Protein 3TP9 (pdb70)

Solvent-accessible surface area: 36093 Å² total

InterPro domains:
  IPR001279 Metallo-beta-lactamase [PF00753] (11-191)
  IPR001279 Metallo-beta-lactamase [SM00849] (12-196)
  IPR001763 Rhodanese-like domain [PF00581] (374-464)
  IPR001763 Rhodanese-like domain [PS50206] (282-350)
  IPR001763 Rhodanese-like domain [PS50206] (383-471)
  IPR001763 Rhodanese-like domain [SM00450] (270-362)
  IPR001763 Rhodanese-like domain [SM00450] (373-468)
  IPR036866 Ribonuclease Z/Hydroxyacylglutathione hydrolase-like [G3DSA:3.60.15.10] (1-259)
  IPR036866 Ribonuclease Z/Hydroxyacylglutathione hydrolase-like [SSF56281] (7-255)
  IPR036873 Rhodanese-like domain superfamily [G3DSA:3.40.250.10] (260-369)
  IPR036873 Rhodanese-like domain superfamily [G3DSA:3.40.250.10] (370-471)
  IPR036873 Rhodanese-like domain superfamily [SSF52821] (236-351)
  IPR036873 Rhodanese-like domain superfamily [SSF52821] (367-470)
  IPR044528 Persulfide dioxygenase-like, MBL-fold metallo-hydrolase domain [cd07724] (2-198)
  IPR051682 Mitochondrial Persulfide Dioxygenase [PTHR43084] (2-310)

Structure (mmCIF, N/CA/C/O backbone):
data_3TP9
#
_entry.id   3TP9
#
_cell.length_a   169.335
_cell.length_b   169.335
_cell.length_c   77.797
_cell.angle_alpha   90.00
_cell.angle_beta   90.00
_cell.angle_gamma   90.00
#
_symmetry.space_group_name_H-M   'P 43 21 2'
#
loop_
_entity.id
_entity.type
_entity.pdbx_description
1 polymer 'BETA-LACTAMASE and RHODANESE DOMAIN PROTEIN'
2 non-polymer 'ZINC ION'
#
loop_
_atom_site.group_PDB
_atom_site.id
_atom_site.type_symbol
_atom_site.label_atom_id
_atom_site.label_alt_id
_atom_site.label_comp_id
_atom_site.label_asym_id
_atom_site.label_entity_id
_atom_site.label_seq_id
_atom_site.pdbx_PDB_ins_code
_atom_site.Cartn_x
_atom_site.Cartn_y
_atom_site.Cartn_z
_atom_site.occupancy
_atom_site.B_iso_or_equiv
_atom_site.auth_seq_id
_atom_site.auth_comp_id
_atom_site.auth_asym_id
_atom_site.auth_atom_id
_atom_site.pdbx_PDB_model_num
ATOM 1 N N . ASN A 1 2 ? 33.488 16.330 35.468 1.00 81.95 -1 ASN A N 1
ATOM 2 C CA . ASN A 1 2 ? 33.094 16.026 36.882 1.00 80.03 -1 ASN A CA 1
ATOM 3 C C . ASN A 1 2 ? 34.235 16.109 37.923 1.00 75.48 -1 ASN A C 1
ATOM 4 O O . ASN A 1 2 ? 34.013 15.854 39.118 1.00 73.73 -1 ASN A O 1
ATOM 9 N N . ALA A 1 3 ? 35.443 16.459 37.478 1.00 73.76 0 ALA A N 1
ATOM 10 C CA . ALA A 1 3 ? 36.562 16.697 38.386 1.00 70.23 0 ALA A CA 1
ATOM 11 C C . ALA A 1 3 ? 36.653 15.634 39.496 1.00 66.87 0 ALA A C 1
ATOM 12 O O . ALA A 1 3 ? 36.961 15.948 40.650 1.00 65.54 0 ALA A O 1
ATOM 22 N N . TYR A 1 5 ? 38.304 11.753 40.400 1.00 54.38 2 TYR A N 1
ATOM 23 C CA . TYR A 1 5 ? 39.388 10.871 40.005 1.00 51.46 2 TYR A CA 1
ATOM 24 C C . TYR A 1 5 ? 39.178 9.494 40.579 1.00 49.12 2 TYR A C 1
ATOM 25 O O . TYR A 1 5 ? 38.885 9.347 41.763 1.00 47.94 2 TYR A O 1
ATOM 34 N N . LEU A 1 6 ? 39.357 8.479 39.741 1.00 48.48 3 LEU A N 1
ATOM 35 C CA . LEU A 1 6 ? 39.263 7.098 40.179 1.00 46.31 3 LEU A CA 1
ATOM 36 C C . LEU A 1 6 ? 40.271 6.276 39.410 1.00 45.49 3 LEU A C 1
ATOM 37 O O . LEU A 1 6 ? 40.288 6.314 38.188 1.00 47.23 3 LEU A O 1
ATOM 42 N N . ARG A 1 7 ? 41.109 5.533 40.119 1.00 43.25 4 ARG A N 1
ATOM 43 C CA . ARG A 1 7 ? 42.070 4.662 39.472 1.00 43.24 4 ARG A CA 1
ATOM 44 C C . ARG A 1 7 ? 42.178 3.312 40.159 1.00 41.24 4 ARG A C 1
ATOM 45 O O . ARG A 1 7 ? 42.239 3.237 41.378 1.00 39.61 4 ARG A O 1
ATOM 53 N N . ARG A 1 8 ? 42.240 2.258 39.348 1.00 41.97 5 ARG A N 1
ATOM 54 C CA . ARG A 1 8 ? 42.334 0.879 39.808 1.00 40.84 5 ARG A CA 1
ATOM 55 C C . ARG A 1 8 ? 43.758 0.375 39.741 1.00 40.26 5 ARG A C 1
ATOM 56 O O . ARG A 1 8 ? 44.355 0.352 38.688 1.00 41.09 5 ARG A O 1
ATOM 64 N N . PHE A 1 9 ? 44.280 -0.052 40.884 1.00 39.12 6 PHE A N 1
ATOM 65 C CA . PHE A 1 9 ? 45.572 -0.721 40.960 1.00 39.10 6 PHE A CA 1
ATOM 66 C C . PHE A 1 9 ? 45.278 -2.197 41.111 1.00 38.90 6 PHE A C 1
ATOM 67 O O . PHE A 1 9 ? 44.285 -2.550 41.740 1.00 38.41 6 PHE A O 1
ATOM 75 N N . TYR A 1 10 ? 46.138 -3.047 40.550 1.00 39.93 7 TYR A N 1
ATOM 76 C CA . TYR A 1 10 ? 45.908 -4.484 40.527 1.00 39.96 7 TYR A CA 1
ATOM 77 C C . TYR A 1 10 ? 47.196 -5.256 40.743 1.00 40.72 7 TYR A C 1
ATOM 78 O O . TYR A 1 10 ? 48.197 -4.947 40.125 1.00 42.59 7 TYR A O 1
ATOM 87 N N . ASP A 1 11 ? 47.161 -6.250 41.627 1.00 40.11 8 ASP A N 1
ATOM 88 C CA . ASP A 1 11 ? 48.276 -7.153 41.864 1.00 41.05 8 ASP A CA 1
ATOM 89 C C . ASP A 1 11 ? 47.960 -8.452 41.136 1.00 42.39 8 ASP A C 1
ATOM 90 O O . ASP A 1 11 ? 47.153 -9.245 41.597 1.00 41.27 8 ASP A O 1
ATOM 95 N N . GLU A 1 12 ? 48.586 -8.669 39.984 1.00 45.32 9 GLU A N 1
ATOM 96 C CA . GLU A 1 12 ? 48.291 -9.854 39.178 1.00 47.35 9 GLU A CA 1
ATOM 97 C C . GLU A 1 12 ? 48.507 -11.113 40.009 1.00 46.27 9 GLU A C 1
ATOM 98 O O . GLU A 1 12 ? 47.786 -12.097 39.848 1.00 46.66 9 GLU A O 1
ATOM 104 N N . GLY A 1 13 ? 49.503 -11.077 40.892 1.00 45.18 10 GLY A N 1
ATOM 105 C CA . GLY A 1 13 ? 49.854 -12.235 41.707 1.00 44.59 10 GLY A CA 1
ATOM 106 C C . GLY A 1 13 ? 48.747 -12.663 42.645 1.00 42.02 10 GLY A C 1
ATOM 107 O O . GLY A 1 13 ? 48.350 -13.820 42.652 1.00 42.29 10 GLY A O 1
ATOM 108 N N . LEU A 1 14 ? 48.249 -11.717 43.432 1.00 39.82 11 LEU A N 1
ATOM 109 C CA . LEU A 1 14 ? 47.163 -11.963 44.403 1.00 37.94 11 LEU A CA 1
ATOM 110 C C . LEU A 1 14 ? 45.756 -11.777 43.808 1.00 37.57 11 LEU A C 1
ATOM 111 O O . LEU A 1 14 ? 44.749 -12.064 44.476 1.00 36.61 11 LEU A O 1
ATOM 116 N N . ALA A 1 15 ? 45.700 -11.283 42.562 1.00 38.23 12 ALA A N 1
ATOM 117 C CA . ALA A 1 15 ? 44.450 -10.946 41.894 1.00 38.05 12 ALA A CA 1
ATOM 118 C C . ALA A 1 15 ? 43.656 -9.923 42.711 1.00 36.32 12 ALA A C 1
ATOM 119 O O . ALA A 1 15 ? 42.447 -10.003 42.798 1.00 36.42 12 ALA A O 1
ATOM 121 N N . HIS A 1 16 ? 44.349 -8.954 43.297 1.00 35.20 13 HIS A N 1
ATOM 122 C CA . HIS A 1 16 ? 43.733 -7.994 44.224 1.00 34.11 13 HIS A CA 1
ATOM 123 C C . HIS A 1 16 ? 43.662 -6.580 43.645 1.00 33.90 13 HIS A C 1
ATOM 124 O O . HIS A 1 16 ? 44.664 -6.017 43.245 1.00 33.61 13 HIS A O 1
ATOM 131 N N . ALA A 1 17 ? 42.448 -6.030 43.624 1.00 34.57 14 ALA A N 1
ATOM 132 C CA . ALA A 1 17 ? 42.155 -4.699 43.104 1.00 35.06 14 ALA A CA 1
ATOM 133 C C . ALA A 1 17 ? 42.032 -3.739 44.259 1.00 34.81 14 ALA A C 1
ATOM 134 O O . ALA A 1 17 ? 41.319 -4.018 45.234 1.00 34.82 14 ALA A O 1
ATOM 136 N N . SER A 1 18 ? 42.737 -2.615 44.149 1.00 35.00 15 SER A N 1
ATOM 137 C CA . SER A 1 18 ? 42.585 -1.500 45.059 1.00 34.74 15 SER A CA 1
ATOM 138 C C . SER A 1 18 ? 42.350 -0.275 44.218 1.00 35.70 15 SER A C 1
ATOM 139 O O . SER A 1 18 ? 42.702 -0.248 43.022 1.00 36.41 15 SER A O 1
ATOM 142 N N . TYR A 1 19 ? 41.784 0.752 44.852 1.00 35.66 16 TYR A N 1
ATOM 143 C CA . TYR A 1 19 ? 41.368 1.945 44.146 1.00 36.30 16 TYR A CA 1
ATOM 144 C C . TYR A 1 19 ? 41.831 3.236 44.814 1.00 36.24 16 TYR A C 1
ATOM 145 O O . TYR A 1 19 ? 41.883 3.336 46.030 1.00 35.31 16 TYR A O 1
ATOM 154 N N . LEU A 1 20 ? 42.163 4.222 43.980 1.00 37.57 17 LEU A N 1
ATOM 155 C CA . LEU A 1 20 ? 42.429 5.595 44.413 1.00 37.67 17 LEU A CA 1
ATOM 156 C C . LEU A 1 20 ? 41.277 6.459 43.944 1.00 38.97 17 LEU A C 1
ATOM 157 O O . LEU A 1 20 ? 41.040 6.560 42.753 1.00 40.27 17 LEU A O 1
ATOM 162 N N . VAL A 1 21 ? 40.564 7.071 44.884 1.00 39.34 18 VAL A N 1
ATOM 163 C CA . VAL A 1 21 ? 39.394 7.908 44.586 1.00 41.11 18 VAL A CA 1
ATOM 164 C C . VAL A 1 21 ? 39.638 9.321 45.092 1.00 41.63 18 VAL A C 1
ATOM 165 O O . VAL A 1 21 ? 40.021 9.491 46.246 1.00 41.02 18 VAL A O 1
ATOM 169 N N . GLY A 1 22 ? 39.396 10.332 44.265 1.00 43.16 19 GLY A N 1
ATOM 170 C CA . GLY A 1 22 ? 39.664 11.699 44.680 1.00 43.80 19 GLY A CA 1
ATOM 171 C C . GLY A 1 22 ? 38.815 12.783 44.060 1.00 46.26 19 GLY A C 1
ATOM 172 O O . GLY A 1 22 ? 38.169 12.570 43.031 1.00 47.79 19 GLY A O 1
ATOM 173 N N . CYS A 1 23 ? 38.817 13.944 44.719 1.00 46.96 20 CYS A N 1
ATOM 174 C CA . CYS A 1 23 ? 38.184 15.155 44.224 1.00 49.40 20 CYS A CA 1
ATOM 175 C C . CYS A 1 23 ? 39.273 16.035 43.630 1.00 49.88 20 CYS A C 1
ATOM 176 O O . CYS A 1 23 ? 40.179 16.452 44.332 1.00 49.02 20 CYS A O 1
ATOM 179 N N . GLN A 1 24 ? 39.202 16.312 42.337 1.00 51.78 21 GLN A N 1
ATOM 180 C CA . GLN A 1 24 ? 40.239 17.110 41.699 1.00 52.67 21 GLN A CA 1
ATOM 181 C C . GLN A 1 24 ? 40.109 18.607 41.965 1.00 54.41 21 GLN A C 1
ATOM 182 O O . GLN A 1 24 ? 41.031 19.358 41.682 1.00 54.54 21 GLN A O 1
ATOM 188 N N . GLU A 1 25 ? 38.970 19.039 42.499 1.00 55.72 22 GLU A N 1
ATOM 189 C CA . GLU A 1 25 ? 38.814 20.422 42.902 1.00 57.55 22 GLU A CA 1
ATOM 190 C C . GLU A 1 25 ? 39.660 20.663 44.146 1.00 55.56 22 GLU A C 1
ATOM 191 O O . GLU A 1 25 ? 40.534 21.524 44.157 1.00 55.83 22 GLU A O 1
ATOM 197 N N . THR A 1 26 ? 39.424 19.873 45.183 1.00 53.68 23 THR A N 1
ATOM 198 C CA . THR A 1 26 ? 40.058 20.120 46.468 1.00 52.55 23 THR A CA 1
ATOM 199 C C . THR A 1 26 ? 41.319 19.303 46.687 1.00 49.90 23 THR A C 1
ATOM 200 O O . THR A 1 26 ? 42.123 19.637 47.532 1.00 49.15 23 THR A O 1
ATOM 204 N N . GLY A 1 27 ? 41.494 18.233 45.931 1.00 48.96 24 GLY A N 1
ATOM 205 C CA . GLY A 1 27 ? 42.677 17.388 46.072 1.00 47.72 24 GLY A CA 1
ATOM 206 C C . GLY A 1 27 ? 42.509 16.205 47.010 1.00 46.77 24 GLY A C 1
ATOM 207 O O . GLY A 1 27 ? 43.280 15.243 46.945 1.00 45.74 24 GLY A O 1
ATOM 208 N N . GLU A 1 28 ? 41.494 16.250 47.871 1.00 47.91 25 GLU A N 1
ATOM 209 C CA . GLU A 1 28 ? 41.315 15.215 48.891 1.00 46.97 25 GLU A CA 1
ATOM 210 C C . GLU A 1 28 ? 41.042 13.876 48.226 1.00 45.48 25 GLU A C 1
ATOM 211 O O . GLU A 1 28 ? 40.183 13.780 47.359 1.00 46.42 25 GLU A O 1
ATOM 217 N N . ALA A 1 29 ? 41.778 12.847 48.624 1.00 43.85 26 ALA A N 1
ATOM 218 C CA . ALA A 1 29 ? 41.590 11.502 48.060 1.00 42.53 26 ALA A CA 1
ATOM 219 C C . ALA A 1 29 ? 41.658 10.446 49.152 1.00 41.62 26 ALA A C 1
ATOM 220 O O . ALA A 1 29 ? 42.088 10.729 50.263 1.00 41.44 26 ALA A O 1
ATOM 222 N N . CYS A 1 30 ? 41.186 9.248 48.829 1.00 41.28 27 CYS A N 1
ATOM 223 C CA . CYS A 1 30 ? 41.309 8.096 49.708 1.00 40.84 27 CYS A CA 1
ATOM 224 C C . CYS A 1 30 ? 41.702 6.877 48.880 1.00 39.48 27 CYS A C 1
ATOM 225 O O . CYS A 1 30 ? 41.653 6.909 47.647 1.00 38.98 27 CYS A O 1
ATOM 228 N N . VAL A 1 31 ? 42.114 5.819 49.568 1.00 38.70 28 VAL A N 1
ATOM 229 C CA . VAL A 1 31 ? 42.442 4.560 48.909 1.00 38.20 28 VAL A CA 1
ATOM 230 C C . VAL A 1 31 ? 41.596 3.451 49.516 1.00 37.97 28 VAL A C 1
ATOM 231 O O . VAL A 1 31 ? 41.429 3.373 50.740 1.00 38.48 28 VAL A O 1
ATOM 235 N N . ILE A 1 32 ? 41.071 2.589 48.662 1.00 37.89 29 ILE A N 1
ATOM 236 C CA . ILE A 1 32 ? 40.215 1.501 49.110 1.00 38.29 29 ILE A CA 1
ATOM 237 C C . ILE A 1 32 ? 40.979 0.174 48.962 1.00 37.28 29 ILE A C 1
ATOM 238 O O . ILE A 1 32 ? 41.505 -0.148 47.883 1.00 36.17 29 ILE A O 1
ATOM 243 N N . ASP A 1 33 ? 41.055 -0.556 50.077 1.00 37.13 30 ASP A N 1
ATOM 244 C CA . ASP A 1 33 ? 41.797 -1.804 50.169 1.00 36.64 30 ASP A CA 1
ATOM 245 C C . ASP A 1 33 ? 43.222 -1.687 49.634 1.00 36.09 30 ASP A C 1
ATOM 246 O O . ASP A 1 33 ? 43.635 -2.416 48.732 1.00 35.60 30 ASP A O 1
ATOM 251 N N . PRO A 1 34 ? 43.993 -0.779 50.226 1.00 36.23 31 PRO A N 1
ATOM 252 C CA . PRO A 1 34 ? 45.367 -0.619 49.763 1.00 36.39 31 PRO A CA 1
ATOM 253 C C . PRO A 1 34 ? 46.238 -1.835 50.041 1.00 36.30 31 PRO A C 1
ATOM 254 O O . PRO A 1 34 ? 46.061 -2.488 51.068 1.00 36.87 31 PRO A O 1
ATOM 258 N N . ALA A 1 35 ? 47.179 -2.116 49.135 1.00 36.60 32 ALA A N 1
ATOM 259 C CA . ALA A 1 35 ? 48.263 -3.083 49.384 1.00 36.87 32 ALA A CA 1
ATOM 260 C C . ALA A 1 35 ? 49.166 -2.553 50.497 1.00 37.71 32 ALA A C 1
ATOM 261 O O . ALA A 1 35 ? 49.074 -1.402 50.876 1.00 38.11 32 ALA A O 1
ATOM 263 N N . ARG A 1 36 ? 50.048 -3.383 51.020 1.00 38.97 33 ARG A N 1
ATOM 264 C CA . ARG A 1 36 ? 50.975 -2.935 52.055 1.00 40.30 33 ARG A CA 1
ATOM 265 C C . ARG A 1 36 ? 51.982 -1.945 51.492 1.00 42.16 33 ARG A C 1
ATOM 266 O O . ARG A 1 36 ? 52.341 -0.967 52.158 1.00 43.51 33 ARG A O 1
ATOM 274 N N . ASP A 1 37 ? 52.471 -2.218 50.284 1.00 43.11 34 ASP A N 1
ATOM 275 C CA . ASP A 1 37 ? 53.331 -1.267 49.605 1.00 44.83 34 ASP A CA 1
ATOM 276 C C . ASP A 1 37 ? 52.476 -0.126 49.086 1.00 43.56 34 ASP A C 1
ATOM 277 O O . ASP A 1 37 ? 51.804 -0.263 48.062 1.00 42.91 34 ASP A O 1
ATOM 282 N N . VAL A 1 38 ? 52.506 0.991 49.802 1.00 43.60 35 VAL A N 1
ATOM 283 C CA . VAL A 1 38 ? 51.666 2.132 49.493 1.00 42.59 35 VAL A CA 1
ATOM 284 C C . VAL A 1 38 ? 52.320 3.105 48.529 1.00 44.06 35 VAL A C 1
ATOM 285 O O . VAL A 1 38 ? 51.705 4.082 48.132 1.00 43.23 35 VAL A O 1
ATOM 289 N N . GLU A 1 39 ? 53.560 2.848 48.135 1.00 46.69 36 GLU A N 1
ATOM 290 C CA . GLU A 1 39 ? 54.282 3.808 47.294 1.00 49.17 36 GLU A CA 1
ATOM 291 C C . GLU A 1 39 ? 53.611 4.173 45.961 1.00 48.10 36 GLU A C 1
ATOM 292 O O . GLU A 1 39 ? 53.609 5.337 45.606 1.00 48.94 36 GLU A O 1
ATOM 298 N N . PRO A 1 40 ? 53.024 3.194 45.242 1.00 46.83 37 PRO A N 1
ATOM 299 C CA . PRO A 1 40 ? 52.282 3.485 43.995 1.00 46.54 37 PRO A CA 1
ATOM 300 C C . PRO A 1 40 ? 51.109 4.474 44.139 1.00 44.66 37 PRO A C 1
ATOM 301 O O . PRO A 1 40 ? 50.845 5.255 43.223 1.00 45.28 37 PRO A O 1
ATOM 305 N N . TYR A 1 41 ? 50.412 4.413 45.267 1.00 42.53 38 TYR A N 1
ATOM 306 C CA . TYR A 1 41 ? 49.314 5.329 45.562 1.00 41.42 38 TYR A CA 1
ATOM 307 C C . TYR A 1 41 ? 49.824 6.765 45.821 1.00 42.21 38 TYR A C 1
ATOM 308 O O . TYR A 1 41 ? 49.225 7.745 45.357 1.00 42.64 38 TYR A O 1
ATOM 317 N N . LEU A 1 42 ? 50.928 6.880 46.561 1.00 42.49 39 LEU A N 1
ATOM 318 C CA . LEU A 1 42 ? 51.451 8.177 46.982 1.00 43.20 39 LEU A CA 1
ATOM 319 C C . LEU A 1 42 ? 52.049 8.874 45.797 1.00 45.31 39 LEU A C 1
ATOM 320 O O . LEU A 1 42 ? 51.933 10.097 45.633 1.00 46.17 39 LEU A O 1
ATOM 325 N N . LEU A 1 43 ? 52.702 8.062 44.975 1.00 46.39 40 LEU A N 1
ATOM 326 C CA . LEU A 1 43 ? 53.329 8.514 43.755 1.00 48.55 40 LEU A CA 1
ATOM 327 C C . LEU A 1 43 ? 52.262 9.030 42.792 1.00 47.69 40 LEU A C 1
ATOM 328 O O . LEU A 1 43 ? 52.403 10.122 42.247 1.00 49.07 40 LEU A O 1
ATOM 333 N N . THR A 1 44 ? 51.195 8.251 42.598 1.00 45.66 41 THR A N 1
ATOM 334 C CA . THR A 1 44 ? 50.125 8.624 41.674 1.00 45.67 41 THR A CA 1
ATOM 335 C C . THR A 1 44 ? 49.402 9.862 42.181 1.00 45.38 41 THR A C 1
ATOM 336 O O . THR A 1 44 ? 49.101 10.783 41.402 1.00 46.45 41 THR A O 1
ATOM 340 N N . ALA A 1 45 ? 49.139 9.890 43.486 1.00 43.98 42 ALA A N 1
ATOM 341 C CA . ALA A 1 45 ? 48.513 11.058 44.123 1.00 44.23 42 ALA A CA 1
ATOM 342 C C . ALA A 1 45 ? 49.306 12.349 43.892 1.00 46.51 42 ALA A C 1
ATOM 343 O O . ALA A 1 45 ? 48.721 13.406 43.630 1.00 47.01 42 ALA A O 1
ATOM 345 N N . LYS A 1 46 ? 50.631 12.249 43.980 1.00 48.08 43 LYS A N 1
ATOM 346 C CA . LYS A 1 46 ? 51.490 13.405 43.838 1.00 50.94 43 LYS A CA 1
ATOM 347 C C . LYS A 1 46 ? 51.419 13.887 42.396 1.00 52.93 43 LYS A C 1
ATOM 348 O O . LYS A 1 46 ? 51.238 15.073 42.151 1.00 54.28 43 LYS A O 1
ATOM 354 N N . ARG A 1 47 ? 51.537 12.970 41.441 1.00 53.68 44 ARG A N 1
ATOM 355 C CA . ARG A 1 47 ? 51.481 13.346 40.025 1.00 56.16 44 ARG A CA 1
ATOM 356 C C . ARG A 1 47 ? 50.138 13.960 39.653 1.00 55.38 44 ARG A C 1
ATOM 357 O O . ARG A 1 47 ? 50.067 14.786 38.754 1.00 57.48 44 ARG A O 1
ATOM 365 N N . GLU A 1 48 ? 49.076 13.547 40.340 1.00 52.81 45 GLU A N 1
ATOM 366 C CA . GLU A 1 48 ? 47.720 13.983 39.997 1.00 52.57 45 GLU A CA 1
ATOM 367 C C . GLU A 1 48 ? 47.223 15.156 40.829 1.00 52.10 45 GLU A C 1
ATOM 368 O O . GLU A 1 48 ? 46.106 15.626 40.637 1.00 52.65 45 GLU A O 1
ATOM 374 N N . GLY A 1 49 ? 48.057 15.639 41.741 1.00 51.67 46 GLY A N 1
ATOM 375 C CA . GLY A 1 49 ? 47.697 16.768 42.598 1.00 51.35 46 GLY A CA 1
ATOM 376 C C . GLY A 1 49 ? 46.686 16.387 43.650 1.00 48.80 46 GLY A C 1
ATOM 377 O O . GLY A 1 49 ? 45.839 17.190 44.025 1.00 49.01 46 GLY A O 1
ATOM 378 N N . LEU A 1 50 ? 46.771 15.149 44.114 1.00 46.51 47 LEU A N 1
ATOM 379 C CA . LEU A 1 50 ? 45.898 14.675 45.181 1.00 44.81 47 LEU A CA 1
ATOM 380 C C . LEU A 1 50 ? 46.685 14.459 46.461 1.00 43.60 47 LEU A C 1
ATOM 381 O O . LEU A 1 50 ? 47.896 14.254 46.444 1.00 44.17 47 LEU A O 1
ATOM 386 N N . ARG A 1 51 ? 45.986 14.522 47.578 1.00 42.53 48 ARG A N 1
ATOM 387 C CA . ARG A 1 51 ? 46.560 14.146 48.847 1.00 41.78 48 ARG A CA 1
ATOM 388 C C . ARG A 1 51 ? 45.635 13.123 49.458 1.00 40.10 48 ARG A C 1
ATOM 389 O O . ARG A 1 51 ? 44.435 13.376 49.598 1.00 40.05 48 ARG A O 1
ATOM 397 N N . ILE A 1 52 ? 46.201 11.978 49.825 1.00 38.83 49 ILE A N 1
ATOM 398 C CA . ILE A 1 52 ? 45.440 10.902 50.438 1.00 37.61 49 ILE A CA 1
ATOM 399 C C . ILE A 1 52 ? 45.212 11.191 51.911 1.00 38.23 49 ILE A C 1
ATOM 400 O O . ILE A 1 52 ? 46.147 11.377 52.672 1.00 38.41 49 ILE A O 1
ATOM 405 N N . VAL A 1 53 ? 43.940 11.206 52.282 1.00 39.03 50 VAL A N 1
ATOM 406 C CA . VAL A 1 53 ? 43.467 11.620 53.600 1.00 40.84 50 VAL A CA 1
ATOM 407 C C . VAL A 1 53 ? 42.894 10.466 54.421 1.00 40.74 50 VAL A C 1
ATOM 408 O O . VAL A 1 53 ? 42.757 10.580 55.638 1.00 42.12 50 VAL A O 1
ATOM 412 N N . ALA A 1 54 ? 42.562 9.361 53.754 1.00 39.79 51 ALA A N 1
ATOM 413 C CA . ALA A 1 54 ? 41.927 8.213 54.398 1.00 39.94 51 ALA A CA 1
ATOM 414 C C . ALA A 1 54 ? 42.268 6.918 53.682 1.00 38.56 51 ALA A C 1
ATOM 415 O O . ALA A 1 54 ? 42.549 6.918 52.495 1.00 38.03 51 ALA A O 1
ATOM 417 N N . ALA A 1 55 ? 42.227 5.819 54.426 1.00 38.97 52 ALA A N 1
ATOM 418 C CA . ALA A 1 55 ? 42.413 4.479 53.888 1.00 37.78 52 ALA A CA 1
ATOM 419 C C . ALA A 1 55 ? 41.223 3.649 54.313 1.00 38.70 52 ALA A C 1
ATOM 420 O O . ALA A 1 55 ? 40.943 3.518 55.508 1.00 39.85 52 ALA A O 1
ATOM 422 N N . LEU A 1 56 ? 40.517 3.100 53.327 1.00 38.68 53 LEU A N 1
ATOM 423 C CA . LEU A 1 56 ? 39.295 2.344 53.583 1.00 39.81 53 LEU A CA 1
ATOM 424 C C . LEU A 1 56 ? 39.536 0.855 53.401 1.00 38.99 53 LEU A C 1
ATOM 425 O O . LEU A 1 56 ? 40.093 0.427 52.393 1.00 37.89 53 LEU A O 1
ATOM 430 N N . GLU A 1 57 ? 39.136 0.082 54.401 1.00 40.11 54 GLU A N 1
ATOM 431 C CA . GLU A 1 57 ? 39.138 -1.358 54.306 1.00 40.20 54 GLU A CA 1
ATOM 432 C C . GLU A 1 57 ? 37.698 -1.815 54.142 1.00 41.29 54 GLU A C 1
ATOM 433 O O . GLU A 1 57 ? 36.840 -1.420 54.928 1.00 43.49 54 GLU A O 1
ATOM 439 N N . THR A 1 58 ? 37.435 -2.653 53.144 1.00 40.47 55 THR A N 1
ATOM 440 C CA . THR A 1 58 ? 36.127 -3.291 53.008 1.00 42.41 55 THR A CA 1
ATOM 441 C C . THR A 1 58 ? 35.987 -4.454 53.983 1.00 43.17 55 THR A C 1
ATOM 442 O O . THR A 1 58 ? 34.903 -4.720 54.458 1.00 45.35 55 THR A O 1
ATOM 446 N N . HIS A 1 59 ? 37.084 -5.135 54.291 1.00 42.11 56 HIS A N 1
ATOM 447 C CA . HIS A 1 59 ? 37.069 -6.220 55.291 1.00 43.48 56 HIS A CA 1
ATOM 448 C C . HIS A 1 59 ? 38.461 -6.556 55.819 1.00 42.17 56 HIS A C 1
ATOM 449 O O . HIS A 1 59 ? 39.460 -6.154 55.215 1.00 40.95 56 HIS A O 1
ATOM 456 N N . ILE A 1 60 ? 38.524 -7.290 56.937 1.00 42.97 57 ILE A N 1
ATOM 457 C CA . ILE A 1 60 ? 39.795 -7.835 57.417 1.00 41.97 57 ILE A CA 1
ATOM 458 C C . ILE A 1 60 ? 40.250 -8.929 56.450 1.00 40.77 57 ILE A C 1
ATOM 459 O O . ILE A 1 60 ? 39.716 -10.026 56.478 1.00 41.67 57 ILE A O 1
ATOM 464 N N . HIS A 1 61 ? 41.239 -8.615 55.610 1.00 39.34 58 HIS A N 1
ATOM 465 C CA . HIS A 1 61 ? 41.657 -9.470 54.490 1.00 38.60 58 HIS A CA 1
ATOM 466 C C . HIS A 1 61 ? 42.417 -10.714 54.917 1.00 38.77 58 HIS A C 1
ATOM 467 O O . HIS A 1 61 ? 43.251 -10.654 55.800 1.00 39.42 58 HIS A O 1
ATOM 474 N N . ALA A 1 62 ? 42.145 -11.819 54.233 1.00 38.86 59 ALA A N 1
ATOM 475 C CA . ALA A 1 62 ? 42.725 -13.126 54.528 1.00 39.50 59 ALA A CA 1
ATOM 476 C C . ALA A 1 62 ? 43.901 -13.502 53.621 1.00 38.89 59 ALA A C 1
ATOM 477 O O . ALA A 1 62 ? 44.611 -14.448 53.913 1.00 39.26 59 ALA A O 1
ATOM 479 N N . ASP A 1 63 ? 44.099 -12.779 52.523 1.00 38.04 60 ASP A N 1
ATOM 480 C CA . ASP A 1 63 ? 45.075 -13.186 51.515 1.00 38.09 60 ASP A CA 1
ATOM 481 C C . ASP A 1 63 ? 46.255 -12.238 51.357 1.00 37.87 60 ASP A C 1
ATOM 482 O O . ASP A 1 63 ? 47.206 -12.557 50.633 1.00 38.49 60 ASP A O 1
ATOM 487 N N . PHE A 1 64 ? 46.208 -11.081 52.014 1.00 37.28 61 PHE A N 1
ATOM 488 C CA . PHE A 1 64 ? 47.365 -10.195 52.024 1.00 37.37 61 PHE A CA 1
ATOM 489 C C . PHE A 1 64 ? 47.337 -9.250 53.199 1.00 37.59 61 PHE A C 1
ATOM 490 O O . PHE A 1 64 ? 46.324 -9.127 53.891 1.00 37.62 61 PHE A O 1
ATOM 498 N N . VAL A 1 65 ? 48.461 -8.572 53.404 1.00 38.32 62 VAL A N 1
ATOM 499 C CA . VAL A 1 65 ? 48.593 -7.583 54.464 1.00 38.78 62 VAL A CA 1
ATOM 500 C C . VAL A 1 65 ? 48.028 -6.243 53.975 1.00 38.01 62 VAL A C 1
ATOM 501 O O . VAL A 1 65 ? 48.438 -5.756 52.922 1.00 37.94 62 VAL A O 1
ATOM 505 N N . SER A 1 66 ? 47.083 -5.666 54.723 1.00 37.90 63 SER A N 1
ATOM 506 C CA . SER A 1 66 ? 46.507 -4.362 54.392 1.00 37.22 63 SER A CA 1
ATOM 507 C C . SER A 1 66 ? 47.499 -3.245 54.608 1.00 37.59 63 SER A C 1
ATOM 508 O O . SER A 1 66 ? 48.196 -3.251 55.613 1.00 40.11 63 SER A O 1
ATOM 511 N N . GLY A 1 67 ? 47.538 -2.267 53.709 1.00 36.15 64 GLY A N 1
ATOM 512 C CA . GLY A 1 67 ? 48.389 -1.109 53.895 1.00 36.61 64 GLY A CA 1
ATOM 513 C C . GLY A 1 67 ? 47.709 0.071 54.549 1.00 36.90 64 GLY A C 1
ATOM 514 O O . GLY A 1 67 ? 48.158 1.193 54.411 1.00 37.62 64 GLY A O 1
ATOM 515 N N . ALA A 1 68 ? 46.623 -0.157 55.266 1.00 36.87 65 ALA A N 1
ATOM 516 C CA . ALA A 1 68 ? 45.976 0.927 55.976 1.00 37.69 65 ALA A CA 1
ATOM 517 C C . ALA A 1 68 ? 46.950 1.591 56.935 1.00 39.21 65 ALA A C 1
ATOM 518 O O . ALA A 1 68 ? 47.182 2.796 56.863 1.00 39.83 65 ALA A O 1
ATOM 520 N N . ARG A 1 69 ? 47.516 0.806 57.841 1.00 39.96 66 ARG A N 1
ATOM 521 C CA . ARG A 1 69 ? 48.426 1.365 58.814 1.00 41.70 66 ARG A CA 1
ATOM 522 C C . ARG A 1 69 ? 49.577 2.018 58.092 1.00 42.26 66 ARG A C 1
ATOM 523 O O . ARG A 1 69 ? 49.980 3.126 58.425 1.00 43.88 66 ARG A O 1
ATOM 531 N N . GLU A 1 70 ? 50.099 1.338 57.085 1.00 43.47 67 GLU A N 1
ATOM 532 C CA . GLU A 1 70 ? 51.217 1.884 56.334 1.00 44.69 67 GLU A CA 1
ATOM 533 C C . GLU A 1 70 ? 50.859 3.281 55.832 1.00 44.53 67 GLU A C 1
ATOM 534 O O . GLU A 1 70 ? 51.640 4.216 55.958 1.00 45.32 67 GLU A O 1
ATOM 548 N N . ALA A 1 72 ? 48.379 5.207 57.039 1.00 44.31 69 ALA A N 1
ATOM 549 C CA . ALA A 1 72 ? 48.217 6.032 58.245 1.00 45.45 69 ALA A CA 1
ATOM 550 C C . ALA A 1 72 ? 49.547 6.633 58.674 1.00 47.21 69 ALA A C 1
ATOM 551 O O . ALA A 1 72 ? 49.630 7.825 58.969 1.00 48.68 69 ALA A O 1
ATOM 553 N N . ASP A 1 73 ? 50.595 5.825 58.685 1.00 47.59 70 ASP A N 1
ATOM 554 C CA . ASP A 1 73 ? 51.903 6.329 59.067 1.00 49.37 70 ASP A CA 1
ATOM 555 C C . ASP A 1 73 ? 52.528 7.264 58.028 1.00 49.82 70 ASP A C 1
ATOM 556 O O . ASP A 1 73 ? 53.076 8.313 58.366 1.00 51.65 70 ASP A O 1
ATOM 561 N N . ARG A 1 74 ? 52.451 6.880 56.764 1.00 48.74 71 ARG A N 1
ATOM 562 C CA . ARG A 1 74 ? 53.245 7.527 55.720 1.00 49.49 71 ARG A CA 1
ATOM 563 C C . ARG A 1 74 ? 52.586 8.752 55.076 1.00 48.77 71 ARG A C 1
ATOM 564 O O . ARG A 1 74 ? 53.277 9.595 54.518 1.00 49.56 71 ARG A O 1
ATOM 572 N N . ALA A 1 75 ? 51.260 8.831 55.127 1.00 47.29 72 ALA A N 1
ATOM 573 C CA . ALA A 1 75 ? 50.525 9.998 54.618 1.00 47.37 72 ALA A CA 1
ATOM 574 C C . ALA A 1 75 ? 49.699 10.712 55.691 1.00 47.85 72 ALA A C 1
ATOM 575 O O . ALA A 1 75 ? 49.051 11.719 55.393 1.00 48.78 72 ALA A O 1
ATOM 577 N N . GLY A 1 76 ? 49.741 10.226 56.931 1.00 47.61 73 GLY A N 1
ATOM 578 C CA . GLY A 1 76 ? 48.925 10.784 57.984 1.00 47.94 73 GLY A CA 1
ATOM 579 C C . GLY A 1 76 ? 47.442 10.564 57.737 1.00 46.87 73 GLY A C 1
ATOM 580 O O . GLY A 1 76 ? 46.634 11.376 58.155 1.00 47.81 73 GLY A O 1
ATOM 581 N N . ALA A 1 77 ? 47.074 9.464 57.079 1.00 45.26 74 ALA A N 1
ATOM 582 C CA . ALA A 1 77 ? 45.675 9.224 56.699 1.00 44.33 74 ALA A CA 1
ATOM 583 C C . ALA A 1 77 ? 44.877 8.615 57.839 1.00 44.24 74 ALA A C 1
ATOM 584 O O . ALA A 1 77 ? 45.451 8.029 58.760 1.00 44.95 74 ALA A O 1
ATOM 586 N N . ALA A 1 78 ? 43.553 8.760 57.769 1.00 44.03 75 ALA A N 1
ATOM 587 C CA . ALA A 1 78 ? 42.644 8.170 58.757 1.00 43.86 75 ALA A CA 1
ATOM 588 C C . ALA A 1 78 ? 42.349 6.733 58.364 1.00 42.57 75 ALA A C 1
ATOM 589 O O . ALA A 1 78 ? 42.091 6.456 57.188 1.00 41.45 75 ALA A O 1
ATOM 591 N N . ILE A 1 79 ? 42.401 5.821 59.339 1.00 42.78 76 ILE A N 1
ATOM 592 C CA . ILE A 1 79 ? 42.116 4.419 59.086 1.00 41.68 76 ILE A CA 1
ATOM 593 C C . ILE A 1 79 ? 40.625 4.233 59.228 1.00 42.04 76 ILE A C 1
ATOM 594 O O . ILE A 1 79 ? 40.061 4.452 60.300 1.00 43.00 76 ILE A O 1
ATOM 599 N N . CYS A 1 80 ? 39.984 3.834 58.132 1.00 41.38 77 CYS A N 1
ATOM 600 C CA . CYS A 1 80 ? 38.534 3.792 58.077 1.00 41.57 77 CYS A CA 1
ATOM 601 C C . CYS A 1 80 ? 38.055 2.372 57.834 1.00 40.57 77 CYS A C 1
ATOM 602 O O . CYS A 1 80 ? 38.208 1.840 56.734 1.00 39.34 77 CYS A O 1
ATOM 605 N N . VAL A 1 81 ? 37.484 1.779 58.887 1.00 41.13 78 VAL A N 1
ATOM 606 C CA . VAL A 1 81 ? 37.210 0.339 58.954 1.00 40.72 78 VAL A CA 1
ATOM 607 C C . VAL A 1 81 ? 35.889 0.006 59.624 1.00 41.54 78 VAL A C 1
ATOM 608 O O . VAL A 1 81 ? 35.436 0.718 60.525 1.00 42.83 78 VAL A O 1
ATOM 612 N N . SER A 1 82 ? 35.298 -1.104 59.195 1.00 41.04 79 SER A N 1
ATOM 613 C CA . SER A 1 82 ? 34.022 -1.564 59.735 1.00 42.10 79 SER A CA 1
ATOM 614 C C . SER A 1 82 ? 34.079 -1.760 61.249 1.00 43.49 79 SER A C 1
ATOM 615 O O . SER A 1 82 ? 35.062 -2.272 61.764 1.00 43.37 79 SER A O 1
ATOM 618 N N . ASP A 1 83 ? 33.025 -1.327 61.941 1.00 44.81 80 ASP A N 1
ATOM 619 C CA . ASP A 1 83 ? 32.829 -1.636 63.345 1.00 46.81 80 ASP A CA 1
ATOM 620 C C . ASP A 1 83 ? 31.562 -2.454 63.519 1.00 47.74 80 ASP A C 1
ATOM 621 O O . ASP A 1 83 ? 30.948 -2.442 64.567 1.00 49.46 80 ASP A O 1
ATOM 626 N N . GLU A 1 84 ? 31.181 -3.177 62.476 1.00 46.99 81 GLU A N 1
ATOM 627 C CA . GLU A 1 84 ? 29.941 -3.937 62.474 1.00 47.95 81 GLU A CA 1
ATOM 628 C C . GLU A 1 84 ? 30.148 -5.412 62.848 1.00 48.53 81 GLU A C 1
ATOM 629 O O . GLU A 1 84 ? 29.177 -6.129 63.096 1.00 49.69 81 GLU A O 1
ATOM 635 N N . GLY A 1 85 ? 31.400 -5.867 62.900 1.00 48.02 82 GLY A N 1
ATOM 636 C CA . GLY A 1 85 ? 31.686 -7.240 63.308 1.00 48.75 82 GLY A CA 1
ATOM 637 C C . GLY A 1 85 ? 31.394 -7.496 64.782 1.00 51.23 82 GLY A C 1
ATOM 638 O O . GLY A 1 85 ? 31.117 -6.572 65.536 1.00 51.85 82 GLY A O 1
ATOM 639 N N . PRO A 1 86 ? 31.431 -8.763 65.199 1.00 52.68 83 PRO A N 1
ATOM 640 C CA . PRO A 1 86 ? 31.348 -9.089 66.608 1.00 55.77 83 PRO A CA 1
ATOM 641 C C . PRO A 1 86 ? 32.617 -8.675 67.326 1.00 56.45 83 PRO A C 1
ATOM 642 O O . PRO A 1 86 ? 33.572 -8.292 66.668 1.00 55.16 83 PRO A O 1
ATOM 646 N N . PRO A 1 87 ? 32.638 -8.763 68.662 1.00 59.39 84 PRO A N 1
ATOM 647 C CA . PRO A 1 87 ? 33.797 -8.330 69.448 1.00 60.59 84 PRO A CA 1
ATOM 648 C C . PRO A 1 87 ? 35.141 -8.912 69.003 1.00 60.15 84 PRO A C 1
ATOM 649 O O . PRO A 1 87 ? 36.168 -8.261 69.192 1.00 59.74 84 PRO A O 1
ATOM 653 N N . GLU A 1 88 ? 35.133 -10.116 68.432 1.00 60.68 85 GLU A N 1
ATOM 654 C CA . GLU A 1 88 ? 36.378 -10.792 68.020 1.00 61.00 85 GLU A CA 1
ATOM 655 C C . GLU A 1 88 ? 36.877 -10.417 66.606 1.00 58.25 85 GLU A C 1
ATOM 656 O O . GLU A 1 88 ? 37.901 -10.924 66.145 1.00 57.64 85 GLU A O 1
ATOM 662 N N . TRP A 1 89 ? 36.153 -9.543 65.917 1.00 56.94 86 TRP A N 1
ATOM 663 C CA . TRP A 1 89 ? 36.592 -9.048 64.619 1.00 54.95 86 TRP A CA 1
ATOM 664 C C . TRP A 1 89 ? 36.478 -7.529 64.604 1.00 54.50 86 TRP A C 1
ATOM 665 O O . TRP A 1 89 ? 35.789 -6.932 63.766 1.00 53.97 86 TRP A O 1
ATOM 676 N N . LYS A 1 90 ? 37.189 -6.932 65.556 1.00 55.41 87 LYS A N 1
ATOM 677 C CA . LYS A 1 90 ? 37.221 -5.501 65.774 1.00 54.97 87 LYS A CA 1
ATOM 678 C C . LYS A 1 90 ? 38.653 -5.059 65.629 1.00 54.18 87 LYS A C 1
ATOM 679 O O . LYS A 1 90 ? 39.540 -5.603 66.290 1.00 55.68 87 LYS A O 1
ATOM 685 N N . SER A 1 91 ? 38.878 -4.045 64.808 1.00 52.43 88 SER A N 1
ATOM 686 C CA . SER A 1 91 ? 40.217 -3.533 64.578 1.00 51.54 88 SER A CA 1
ATOM 687 C C . SER A 1 91 ? 40.553 -2.437 65.598 1.00 52.66 88 SER A C 1
ATOM 688 O O . SER A 1 91 ? 40.690 -1.271 65.250 1.00 52.63 88 SER A O 1
ATOM 691 N N . GLU A 1 92 ? 40.720 -2.818 66.857 1.00 54.11 89 GLU A N 1
ATOM 692 C CA . GLU A 1 92 ? 40.936 -1.835 67.930 1.00 55.58 89 GLU A CA 1
ATOM 693 C C . GLU A 1 92 ? 42.310 -1.117 67.890 1.00 54.89 89 GLU A C 1
ATOM 694 O O . GLU A 1 92 ? 42.545 -0.229 68.706 1.00 56.41 89 GLU A O 1
ATOM 700 N N . TYR A 1 93 ? 43.213 -1.476 66.967 1.00 52.73 90 TYR A N 1
ATOM 701 C CA . TYR A 1 93 ? 44.540 -0.806 66.892 1.00 51.85 90 TYR A CA 1
ATOM 702 C C . TYR A 1 93 ? 44.436 0.578 66.265 1.00 50.69 90 TYR A C 1
ATOM 703 O O . TYR A 1 93 ? 45.257 1.456 66.540 1.00 51.13 90 TYR A O 1
ATOM 712 N N . VAL A 1 94 ? 43.430 0.751 65.407 1.00 48.96 91 VAL A N 1
ATOM 713 C CA . VAL A 1 94 ? 43.240 1.990 64.648 1.00 47.64 91 VAL A CA 1
ATOM 714 C C . VAL A 1 94 ? 43.017 3.181 65.590 1.00 48.93 91 VAL A C 1
ATOM 715 O O . VAL A 1 94 ? 43.280 4.322 65.235 1.00 48.94 91 VAL A O 1
ATOM 719 N N . LYS A 1 95 ? 42.559 2.905 66.805 1.00 50.23 92 LYS A N 1
ATOM 720 C CA . LYS A 1 95 ? 42.298 3.958 67.801 1.00 51.78 92 LYS A CA 1
ATOM 721 C C . LYS A 1 95 ? 43.525 4.818 68.116 1.00 51.88 92 LYS A C 1
ATOM 722 O O . LYS A 1 95 ? 43.388 5.981 68.497 1.00 52.66 92 LYS A O 1
ATOM 728 N N . ALA A 1 96 ? 44.714 4.263 67.900 1.00 50.92 93 ALA A N 1
ATOM 729 C CA . ALA A 1 96 ? 45.973 5.011 68.056 1.00 51.52 93 ALA A CA 1
ATOM 730 C C . ALA A 1 96 ? 46.279 5.977 66.898 1.00 50.09 93 ALA A C 1
ATOM 731 O O . ALA A 1 96 ? 47.297 6.667 66.911 1.00 50.34 93 ALA A O 1
ATOM 733 N N . TYR A 1 97 ? 45.415 5.985 65.885 1.00 48.19 94 TYR A N 1
ATOM 734 C CA . TYR A 1 97 ? 45.538 6.874 64.739 1.00 46.86 94 TYR A CA 1
ATOM 735 C C . TYR A 1 97 ? 44.278 7.699 64.568 1.00 46.79 94 TYR A C 1
ATOM 736 O O . TYR A 1 97 ? 43.232 7.370 65.131 1.00 46.74 94 TYR A O 1
ATOM 745 N N . PRO A 1 98 ? 44.355 8.760 63.755 1.00 47.05 95 PRO A N 1
ATOM 746 C CA . PRO A 1 98 ? 43.081 9.280 63.251 1.00 46.90 95 PRO A CA 1
ATOM 747 C C . PRO A 1 98 ? 42.385 8.139 62.514 1.00 44.94 95 PRO A C 1
ATOM 748 O O . PRO A 1 98 ? 43.046 7.394 61.799 1.00 43.68 95 PRO A O 1
ATOM 752 N N . HIS A 1 99 ? 41.084 7.988 62.727 1.00 44.99 96 HIS A N 1
ATOM 753 C CA . HIS A 1 99 ? 40.376 6.794 62.327 1.00 44.14 96 HIS A CA 1
ATOM 754 C C . HIS A 1 99 ? 38.869 6.971 62.381 1.00 45.42 96 HIS A C 1
ATOM 755 O O . HIS A 1 99 ? 38.377 7.801 63.140 1.00 47.01 96 HIS A O 1
ATOM 762 N N . ARG A 1 100 ? 38.147 6.167 61.596 1.00 45.20 97 ARG A N 1
ATOM 763 C CA . ARG A 1 100 ? 36.687 6.095 61.685 1.00 46.71 97 ARG A CA 1
ATOM 764 C C . ARG A 1 100 ? 36.200 4.640 61.830 1.00 46.21 97 ARG A C 1
ATOM 765 O O . ARG A 1 100 ? 36.564 3.758 61.039 1.00 44.93 97 ARG A O 1
ATOM 773 N N . LEU A 1 101 ? 35.410 4.397 62.876 1.00 47.80 98 LEU A N 1
ATOM 774 C CA . LEU A 1 101 ? 34.817 3.088 63.126 1.00 47.53 98 LEU A CA 1
ATOM 775 C C . LEU A 1 101 ? 33.424 3.101 62.511 1.00 47.35 98 LEU A C 1
ATOM 776 O O . LEU A 1 101 ? 32.471 3.621 63.087 1.00 48.47 98 LEU A O 1
ATOM 781 N N . LEU A 1 102 ? 33.332 2.530 61.319 1.00 45.61 99 LEU A N 1
ATOM 782 C CA . LEU A 1 102 ? 32.200 2.759 60.452 1.00 45.33 99 LEU A CA 1
ATOM 783 C C . LEU A 1 102 ? 31.020 1.895 60.836 1.00 46.00 99 LEU A C 1
ATOM 784 O O . LEU A 1 102 ? 31.211 0.759 61.233 1.00 46.36 99 LEU A O 1
ATOM 789 N N . LYS A 1 103 ? 29.814 2.451 60.716 1.00 46.95 100 LYS A N 1
ATOM 790 C CA . LYS A 1 103 ? 28.554 1.707 60.804 1.00 47.76 100 LYS A CA 1
ATOM 791 C C . LYS A 1 103 ? 27.762 1.859 59.492 1.00 47.07 100 LYS A C 1
ATOM 792 O O . LYS A 1 103 ? 28.016 2.765 58.694 1.00 46.14 100 LYS A O 1
ATOM 798 N N . ASP A 1 104 ? 26.801 0.967 59.274 1.00 47.42 101 ASP A N 1
ATOM 799 C CA . ASP A 1 104 ? 25.926 1.036 58.103 1.00 47.30 101 ASP A CA 1
ATOM 800 C C . ASP A 1 104 ? 25.251 2.404 58.011 1.00 48.86 101 ASP A C 1
ATOM 801 O O . ASP A 1 104 ? 24.761 2.941 59.018 1.00 51.06 101 ASP A O 1
ATOM 806 N N . GLY A 1 105 ? 25.241 2.968 56.808 1.00 48.29 102 GLY A N 1
ATOM 807 C CA . GLY A 1 105 ? 24.636 4.281 56.564 1.00 49.90 102 GLY A CA 1
ATOM 808 C C . GLY A 1 105 ? 25.529 5.482 56.879 1.00 50.48 102 GLY A C 1
ATOM 809 O O . GLY A 1 105 ? 25.124 6.634 56.692 1.00 51.93 102 GLY A O 1
ATOM 810 N N . ASP A 1 106 ? 26.739 5.236 57.367 1.00 49.68 103 ASP A N 1
ATOM 811 C CA . ASP A 1 106 ? 27.664 6.325 57.629 1.00 50.24 103 ASP A CA 1
ATOM 812 C C . ASP A 1 106 ? 28.207 6.821 56.307 1.00 49.52 103 ASP A C 1
ATOM 813 O O . ASP A 1 106 ? 28.183 6.096 55.302 1.00 48.28 103 ASP A O 1
ATOM 818 N N . GLU A 1 107 ? 28.701 8.054 56.313 1.00 50.47 104 GLU A N 1
ATOM 819 C CA . GLU A 1 107 ? 29.167 8.686 55.100 1.00 49.95 104 GLU A CA 1
ATOM 820 C C . GLU A 1 107 ? 30.551 9.273 55.317 1.00 49.60 104 GLU A C 1
ATOM 821 O O . GLU A 1 107 ? 30.869 9.731 56.401 1.00 50.48 104 GLU A O 1
ATOM 827 N N . LEU A 1 108 ? 31.371 9.236 54.275 1.00 48.46 105 LEU A N 1
ATOM 828 C CA . LEU A 1 108 ? 32.691 9.830 54.297 1.00 48.33 105 LEU A CA 1
ATOM 829 C C . LEU A 1 108 ? 32.743 10.808 53.143 1.00 49.10 105 LEU A C 1
ATOM 830 O O . LEU A 1 108 ? 32.401 10.450 52.016 1.00 48.61 105 LEU A O 1
ATOM 835 N N . HIS A 1 109 ? 33.154 12.040 53.426 1.00 50.53 106 HIS A N 1
ATOM 836 C CA . HIS A 1 109 ? 33.150 13.095 52.435 1.00 51.74 106 HIS A CA 1
ATOM 837 C C . HIS A 1 109 ? 34.569 13.543 52.195 1.00 51.66 106 HIS A C 1
ATOM 838 O O . HIS A 1 109 ? 35.235 14.009 53.113 1.00 52.21 106 HIS A O 1
ATOM 845 N N . PHE A 1 110 ? 35.020 13.428 50.950 1.00 51.18 107 PHE A N 1
ATOM 846 C CA . PHE A 1 110 ? 36.320 13.934 50.550 1.00 51.18 107 PHE A CA 1
ATOM 847 C C . PHE A 1 110 ? 36.099 14.876 49.391 1.00 52.47 107 PHE A C 1
ATOM 848 O O . PHE A 1 110 ? 36.018 14.456 48.239 1.00 51.90 107 PHE A O 1
ATOM 856 N N . GLY A 1 111 ? 35.991 16.162 49.708 1.00 54.46 108 GLY A N 1
ATOM 857 C CA . GLY A 1 111 ? 35.601 17.152 48.723 1.00 56.15 108 GLY A CA 1
ATOM 858 C C . GLY A 1 111 ? 34.248 16.761 48.170 1.00 55.91 108 GLY A C 1
ATOM 859 O O . GLY A 1 111 ? 33.356 16.343 48.921 1.00 55.50 108 GLY A O 1
ATOM 860 N N . ASN A 1 112 ? 34.111 16.846 46.852 1.00 56.12 109 ASN A N 1
ATOM 861 C CA . ASN A 1 112 ? 32.885 16.432 46.194 1.00 56.04 109 ASN A CA 1
ATOM 862 C C . ASN A 1 112 ? 32.685 14.923 46.196 1.00 53.59 109 ASN A C 1
ATOM 863 O O . ASN A 1 112 ? 31.632 14.451 45.790 1.00 53.79 109 ASN A O 1
ATOM 868 N N . VAL A 1 113 ? 33.675 14.161 46.652 1.00 51.79 110 VAL A N 1
ATOM 869 C CA . VAL A 1 113 ? 33.501 12.725 46.780 1.00 49.79 110 VAL A CA 1
ATOM 870 C C . VAL A 1 113 ? 32.680 12.401 48.016 1.00 49.69 110 VAL A C 1
ATOM 871 O O . VAL A 1 113 ? 33.067 12.730 49.137 1.00 49.79 110 VAL A O 1
ATOM 875 N N . ARG A 1 114 ? 31.540 11.759 47.780 1.00 49.66 111 ARG A N 1
ATOM 876 C CA . ARG A 1 114 ? 30.632 11.310 48.823 1.00 50.04 111 ARG A CA 1
ATOM 877 C C . ARG A 1 114 ? 30.528 9.783 48.773 1.00 47.77 111 ARG A C 1
ATOM 878 O O . ARG A 1 114 ? 30.134 9.208 47.756 1.00 47.16 111 ARG A O 1
ATOM 886 N N . ILE A 1 115 ? 30.886 9.138 49.875 1.00 46.51 112 ILE A N 1
ATOM 887 C CA . ILE A 1 115 ? 30.843 7.698 49.964 1.00 44.82 112 ILE A CA 1
ATOM 888 C C . ILE A 1 115 ? 29.944 7.319 51.107 1.00 45.34 112 ILE A C 1
ATOM 889 O O . ILE A 1 115 ? 30.025 7.914 52.175 1.00 46.18 112 ILE A O 1
ATOM 894 N N . VAL A 1 116 ? 29.086 6.329 50.879 1.00 45.08 113 VAL A N 1
ATOM 895 C CA . VAL A 1 116 ? 28.140 5.878 51.893 1.00 45.59 113 VAL A CA 1
ATOM 896 C C . VAL A 1 116 ? 28.440 4.435 52.252 1.00 44.65 113 VAL A C 1
ATOM 897 O O . VAL A 1 116 ? 28.568 3.592 51.374 1.00 43.45 113 VAL A O 1
ATOM 901 N N . VAL A 1 117 ? 28.517 4.154 53.548 1.00 45.62 114 VAL A N 1
ATOM 902 C CA . VAL A 1 117 ? 28.823 2.809 54.034 1.00 45.33 114 VAL A CA 1
ATOM 903 C C . VAL A 1 117 ? 27.621 1.843 54.008 1.00 46.15 114 VAL A C 1
ATOM 904 O O . VAL A 1 117 ? 26.576 2.113 54.609 1.00 47.32 114 VAL A O 1
ATOM 916 N N . HIS A 1 119 ? 26.731 -2.043 55.106 1.00 45.90 116 HIS A N 1
ATOM 917 C CA . HIS A 1 119 ? 27.094 -3.296 55.754 1.00 45.14 116 HIS A CA 1
ATOM 918 C C . HIS A 1 119 ? 26.589 -4.429 54.891 1.00 44.17 116 HIS A C 1
ATOM 919 O O . HIS A 1 119 ? 25.407 -4.487 54.571 1.00 44.97 116 HIS A O 1
ATOM 926 N N . THR A 1 120 ? 27.503 -5.312 54.503 1.00 42.48 117 THR A N 1
ATOM 927 C CA . THR A 1 120 ? 27.207 -6.355 53.545 1.00 41.65 117 THR A CA 1
ATOM 928 C C . THR A 1 120 ? 27.924 -7.629 53.957 1.00 41.73 117 THR A C 1
ATOM 929 O O . THR A 1 120 ? 28.832 -8.076 53.276 1.00 40.87 117 THR A O 1
ATOM 933 N N . PRO A 1 121 ? 27.503 -8.230 55.083 1.00 43.09 118 PRO A N 1
ATOM 934 C CA . PRO A 1 121 ? 28.140 -9.438 55.561 1.00 43.45 118 PRO A CA 1
ATOM 935 C C . PRO A 1 121 ? 27.884 -10.620 54.637 1.00 43.53 118 PRO A C 1
ATOM 936 O O . PRO A 1 121 ? 26.908 -10.609 53.885 1.00 43.20 118 PRO A O 1
ATOM 940 N N . GLY A 1 122 ? 28.758 -11.625 54.727 1.00 43.77 119 GLY A N 1
ATOM 941 C CA . GLY A 1 122 ? 28.789 -12.766 53.799 1.00 44.08 119 GLY A CA 1
ATOM 942 C C . GLY A 1 122 ? 30.189 -13.388 53.710 1.00 43.93 119 GLY A C 1
ATOM 943 O O . GLY A 1 122 ? 30.417 -14.524 54.144 1.00 45.18 119 GLY A O 1
ATOM 944 N N . HIS A 1 123 ? 31.131 -12.633 53.158 1.00 42.39 120 HIS A N 1
ATOM 945 C CA . HIS A 1 123 ? 32.521 -13.051 53.086 1.00 42.19 120 HIS A CA 1
ATOM 946 C C . HIS A 1 123 ? 33.090 -13.020 54.495 1.00 42.54 120 HIS A C 1
ATOM 947 O O . HIS A 1 123 ? 33.814 -13.919 54.896 1.00 43.82 120 HIS A O 1
ATOM 954 N N . THR A 1 124 ? 32.741 -11.990 55.256 1.00 42.07 121 THR A N 1
ATOM 955 C CA . THR A 1 124 ? 33.107 -11.898 56.667 1.00 42.57 121 THR A CA 1
ATOM 956 C C . THR A 1 124 ? 31.931 -11.241 57.385 1.00 42.60 121 THR A C 1
ATOM 957 O O . THR A 1 124 ? 31.059 -10.673 56.731 1.00 42.09 121 THR A O 1
ATOM 961 N N . PRO A 1 125 ? 31.898 -11.300 58.730 1.00 43.38 122 PRO A N 1
ATOM 962 C CA . PRO A 1 125 ? 30.772 -10.678 59.426 1.00 43.78 122 PRO A CA 1
ATOM 963 C C . PRO A 1 125 ? 30.775 -9.154 59.365 1.00 42.45 122 PRO A C 1
ATOM 964 O O . PRO A 1 125 ? 29.719 -8.544 59.351 1.00 42.76 122 PRO A O 1
ATOM 968 N N . GLU A 1 126 ? 31.953 -8.548 59.341 1.00 41.35 123 GLU A N 1
ATOM 969 C CA . GLU A 1 126 ? 32.068 -7.106 59.397 1.00 40.67 123 GLU A CA 1
ATOM 970 C C . GLU A 1 126 ? 32.076 -6.462 58.023 1.00 38.75 123 GLU A C 1
ATOM 971 O O . GLU A 1 126 ? 32.008 -5.245 57.914 1.00 38.84 123 GLU A O 1
ATOM 977 N N . HIS A 1 127 ? 32.142 -7.260 56.970 1.00 37.47 124 HIS A N 1
ATOM 978 C CA . HIS A 1 127 ? 32.345 -6.719 55.621 1.00 36.11 124 HIS A CA 1
ATOM 979 C C . HIS A 1 127 ? 31.436 -5.541 55.284 1.00 35.76 124 HIS A C 1
ATOM 980 O O . HIS A 1 127 ? 30.241 -5.575 55.555 1.00 36.44 124 HIS A O 1
ATOM 987 N N . VAL A 1 128 ? 32.020 -4.506 54.693 1.00 34.89 125 VAL A N 1
ATOM 988 C CA . VAL A 1 128 ? 31.261 -3.354 54.216 1.00 35.14 125 VAL A CA 1
ATOM 989 C C . VAL A 1 128 ? 31.619 -3.043 52.774 1.00 34.36 125 VAL A C 1
ATOM 990 O O . VAL A 1 128 ? 32.749 -3.218 52.360 1.00 33.88 125 VAL A O 1
ATOM 994 N N . SER A 1 129 ? 30.646 -2.591 52.008 1.00 35.16 126 SER A N 1
ATOM 995 C CA . SER A 1 129 ? 30.916 -2.044 50.678 1.00 35.13 126 SER A CA 1
ATOM 996 C C . SER A 1 129 ? 30.764 -0.527 50.737 1.00 35.70 126 SER A C 1
ATOM 997 O O . SER A 1 129 ? 30.099 0.010 51.640 1.00 37.20 126 SER A O 1
ATOM 1000 N N . TYR A 1 130 ? 31.388 0.152 49.783 1.00 35.02 127 TYR A N 1
ATOM 1001 C CA . TYR A 1 130 ? 31.373 1.596 49.721 1.00 35.35 127 TYR A CA 1
ATOM 1002 C C . TYR A 1 130 ? 30.648 2.072 48.464 1.00 35.77 127 TYR A C 1
ATOM 1003 O O . TYR A 1 130 ? 31.050 1.748 47.360 1.00 34.64 127 TYR A O 1
ATOM 1012 N N . LEU A 1 131 ? 29.562 2.827 48.652 1.00 37.30 128 LEU A N 1
ATOM 1013 C CA . LEU A 1 131 ? 28.782 3.391 47.549 1.00 38.25 128 LEU A CA 1
ATOM 1014 C C . LEU A 1 131 ? 29.170 4.840 47.304 1.00 39.71 128 LEU A C 1
ATOM 1015 O O . LEU A 1 131 ? 29.117 5.655 48.233 1.00 40.31 128 LEU A O 1
ATOM 1020 N N . LEU A 1 132 ? 29.529 5.158 46.056 1.00 40.36 129 LEU A N 1
ATOM 1021 C CA . LEU A 1 132 ? 30.118 6.457 45.715 1.00 41.85 129 LEU A CA 1
ATOM 1022 C C . LEU A 1 132 ? 29.161 7.320 44.919 1.00 43.90 129 LEU A C 1
ATOM 1023 O O . LEU A 1 132 ? 28.574 6.869 43.936 1.00 44.18 129 LEU A O 1
ATOM 1028 N N . TYR A 1 133 ? 29.024 8.572 45.339 1.00 45.76 130 TYR A N 1
ATOM 1029 C CA . TYR A 1 133 ? 28.242 9.552 44.605 1.00 48.09 130 TYR A CA 1
ATOM 1030 C C . TYR A 1 133 ? 29.184 10.696 44.249 1.00 49.60 130 TYR A C 1
ATOM 1031 O O . TYR A 1 133 ? 30.167 10.927 44.942 1.00 48.65 130 TYR A O 1
ATOM 1040 N N . ASP A 1 134 ? 28.880 11.404 43.165 1.00 52.08 131 ASP A N 1
ATOM 1041 C CA . ASP A 1 134 ? 29.618 12.601 42.796 1.00 54.14 131 ASP A CA 1
ATOM 1042 C C . ASP A 1 134 ? 28.783 13.779 43.237 1.00 56.84 131 ASP A C 1
ATOM 1043 O O . ASP A 1 134 ? 27.746 14.073 42.641 1.00 58.48 131 ASP A O 1
ATOM 1048 N N . GLY A 1 135 ? 29.246 14.455 44.282 1.00 58.12 132 GLY A N 1
ATOM 1049 C CA . GLY A 1 135 ? 28.509 15.561 44.894 1.00 61.06 132 GLY A CA 1
ATOM 1050 C C . GLY A 1 135 ? 28.562 16.864 44.123 1.00 64.21 132 GLY A C 1
ATOM 1051 O O . GLY A 1 135 ? 27.863 17.806 44.465 1.00 66.42 132 GLY A O 1
ATOM 1052 N N . LYS A 1 136 ? 29.401 16.931 43.094 1.00 65.07 133 LYS A N 1
ATOM 1053 C CA . LYS A 1 136 ? 29.475 18.117 42.234 1.00 68.47 133 LYS A CA 1
ATOM 1054 C C . LYS A 1 136 ? 28.334 18.061 41.225 1.00 69.92 133 LYS A C 1
ATOM 1055 O O . LYS A 1 136 ? 27.610 19.039 41.033 1.00 72.91 133 LYS A O 1
ATOM 1061 N N . THR A 1 137 ? 28.175 16.907 40.591 1.00 68.28 134 THR A N 1
ATOM 1062 C CA . THR A 1 137 ? 27.236 16.763 39.483 1.00 69.60 134 THR A CA 1
ATOM 1063 C C . THR A 1 137 ? 25.887 16.258 39.967 1.00 69.05 134 THR A C 1
ATOM 1064 O O . THR A 1 137 ? 24.860 16.871 39.702 1.00 70.96 134 THR A O 1
ATOM 1068 N N . SER A 1 138 ? 25.908 15.139 40.685 1.00 66.25 135 SER A N 1
ATOM 1069 C CA . SER A 1 138 ? 24.687 14.416 41.002 1.00 65.76 135 SER A CA 1
ATOM 1070 C C . SER A 1 138 ? 24.738 13.776 42.389 1.00 63.40 135 SER A C 1
ATOM 1071 O O . SER A 1 138 ? 24.979 12.582 42.518 1.00 60.95 135 SER A O 1
ATOM 1074 N N . PRO A 1 139 ? 24.473 14.564 43.436 1.00 64.28 136 PRO A N 1
ATOM 1075 C CA . PRO A 1 139 ? 24.642 14.089 44.815 1.00 62.67 136 PRO A CA 1
ATOM 1076 C C . PRO A 1 139 ? 23.757 12.920 45.212 1.00 61.36 136 PRO A C 1
ATOM 1077 O O . PRO A 1 139 ? 24.134 12.181 46.101 1.00 59.54 136 PRO A O 1
ATOM 1081 N N . ASP A 1 140 ? 22.597 12.767 44.571 1.00 62.51 137 ASP A N 1
ATOM 1082 C CA . ASP A 1 140 ? 21.642 11.705 44.918 1.00 61.93 137 ASP A CA 1
ATOM 1083 C C . ASP A 1 140 ? 21.630 10.526 43.951 1.00 60.01 137 ASP A C 1
ATOM 1084 O O . ASP A 1 140 ? 20.896 9.567 44.167 1.00 59.43 137 ASP A O 1
ATOM 1089 N N . VAL A 1 141 ? 22.438 10.606 42.896 1.00 59.02 138 VAL A N 1
ATOM 1090 C CA . VAL A 1 141 ? 22.613 9.517 41.943 1.00 57.14 138 VAL A CA 1
ATOM 1091 C C . VAL A 1 141 ? 23.881 8.771 42.281 1.00 54.08 138 VAL A C 1
ATOM 1092 O O . VAL A 1 141 ? 24.964 9.347 42.209 1.00 53.80 138 VAL A O 1
ATOM 1096 N N . PRO A 1 142 ? 23.765 7.490 42.643 1.00 52.01 139 PRO A N 1
ATOM 1097 C CA . PRO A 1 142 ? 24.950 6.679 42.874 1.00 49.60 139 PRO A CA 1
ATOM 1098 C C . PRO A 1 142 ? 25.632 6.257 41.573 1.00 49.01 139 PRO A C 1
ATOM 1099 O O . PRO A 1 142 ? 24.969 5.978 40.553 1.00 49.01 139 PRO A O 1
ATOM 1111 N N . ALA A 1 144 ? 29.111 4.229 41.624 1.00 42.87 141 ALA A N 1
ATOM 1112 C CA . ALA A 1 144 ? 29.910 3.013 41.746 1.00 41.02 141 ALA A CA 1
ATOM 1113 C C . ALA A 1 144 ? 29.789 2.390 43.135 1.00 39.75 141 ALA A C 1
ATOM 1114 O O . ALA A 1 144 ? 29.597 3.093 44.135 1.00 39.71 141 ALA A O 1
ATOM 1116 N N . LEU A 1 145 ? 29.887 1.062 43.169 1.00 38.82 142 LEU A N 1
ATOM 1117 C CA . LEU A 1 145 ? 29.950 0.301 44.402 1.00 37.79 142 LEU A CA 1
ATOM 1118 C C . LEU A 1 145 ? 31.289 -0.359 44.467 1.00 36.88 142 LEU A C 1
ATOM 1119 O O . LEU A 1 145 ? 31.616 -1.187 43.642 1.00 36.21 142 LEU A O 1
ATOM 1124 N N . PHE A 1 146 ? 32.066 0.019 45.462 1.00 37.32 143 PHE A N 1
ATOM 1125 C CA . PHE A 1 146 ? 33.260 -0.717 45.813 1.00 37.10 143 PHE A CA 1
ATOM 1126 C C . PHE A 1 146 ? 32.777 -1.856 46.662 1.00 37.12 143 PHE A C 1
ATOM 1127 O O . PHE A 1 146 ? 32.504 -1.684 47.851 1.00 37.00 143 PHE A O 1
ATOM 1135 N N . SER A 1 147 ? 32.654 -3.013 46.016 1.00 37.52 144 SER A N 1
ATOM 1136 C CA . SER A 1 147 ? 32.011 -4.184 46.595 1.00 37.83 144 SER A CA 1
ATOM 1137 C C . SER A 1 147 ? 32.931 -5.048 47.477 1.00 37.86 144 SER A C 1
ATOM 1138 O O . SER A 1 147 ? 32.473 -5.995 48.095 1.00 38.51 144 SER A O 1
ATOM 1141 N N . GLY A 1 148 ? 34.222 -4.750 47.533 1.00 37.71 145 GLY A N 1
ATOM 1142 C CA . GLY A 1 148 ? 35.130 -5.579 48.310 1.00 37.73 145 GLY A CA 1
ATOM 1143 C C . GLY A 1 148 ? 35.065 -7.000 47.807 1.00 38.01 145 GLY A C 1
ATOM 1144 O O . GLY A 1 148 ? 35.056 -7.226 46.600 1.00 37.89 145 GLY A O 1
ATOM 1145 N N . ASP A 1 149 ? 35.022 -7.955 48.728 1.00 38.64 146 ASP A N 1
ATOM 1146 C CA . ASP A 1 149 ? 34.878 -9.365 48.377 1.00 39.52 146 ASP A CA 1
ATOM 1147 C C . ASP A 1 149 ? 33.427 -9.819 48.597 1.00 39.92 146 ASP A C 1
ATOM 1148 O O . ASP A 1 149 ? 33.171 -10.998 48.910 1.00 40.60 146 ASP A O 1
ATOM 1153 N N . PHE A 1 150 ? 32.472 -8.899 48.422 1.00 39.31 147 PHE A N 1
ATOM 1154 C CA . PHE A 1 150 ? 31.043 -9.228 48.588 1.00 39.53 147 PHE A CA 1
ATOM 1155 C C . PHE A 1 150 ? 30.481 -9.746 47.256 1.00 39.20 147 PHE A C 1
ATOM 1156 O O . PHE A 1 150 ? 30.021 -10.876 47.168 1.00 40.23 147 PHE A O 1
ATOM 1164 N N . VAL A 1 151 ? 30.559 -8.934 46.216 1.00 38.23 148 VAL A N 1
ATOM 1165 C CA . VAL A 1 151 ? 30.161 -9.359 44.887 1.00 37.81 148 VAL A CA 1
ATOM 1166 C C . VAL A 1 151 ? 31.305 -9.116 43.918 1.00 37.40 148 VAL A C 1
ATOM 1167 O O . VAL A 1 151 ? 31.775 -7.976 43.761 1.00 37.02 148 VAL A O 1
ATOM 1171 N N . PHE A 1 152 ? 31.750 -10.199 43.289 1.00 37.28 149 PHE A N 1
ATOM 1172 C CA . PHE A 1 152 ? 32.752 -10.153 42.236 1.00 36.91 149 PHE A CA 1
ATOM 1173 C C . PHE A 1 152 ? 32.074 -10.078 40.881 1.00 37.07 149 PHE A C 1
ATOM 1174 O O . PHE A 1 152 ? 30.861 -10.052 40.784 1.00 37.97 149 PHE A O 1
ATOM 1182 N N . VAL A 1 153 ? 32.863 -10.045 39.830 1.00 37.04 150 VAL A N 1
ATOM 1183 C CA . VAL A 1 153 ? 32.330 -10.160 38.502 1.00 37.78 150 VAL A CA 1
ATOM 1184 C C . VAL A 1 153 ? 32.065 -11.640 38.238 1.00 38.88 150 VAL A C 1
ATOM 1185 O O . VAL A 1 153 ? 33.009 -12.429 38.071 1.00 39.04 150 VAL A O 1
ATOM 1189 N N . GLY A 1 154 ? 30.779 -12.008 38.207 1.00 39.60 151 GLY A N 1
ATOM 1190 C CA . GLY A 1 154 ? 30.349 -13.390 37.979 1.00 40.69 151 GLY A CA 1
ATOM 1191 C C . GLY A 1 154 ? 30.437 -14.333 39.177 1.00 40.87 151 GLY A C 1
ATOM 1192 O O . GLY A 1 154 ? 30.389 -15.551 39.001 1.00 42.09 151 GLY A O 1
ATOM 1193 N N . ASP A 1 155 ? 30.551 -13.784 40.389 1.00 39.89 152 ASP A N 1
ATOM 1194 C CA . ASP A 1 155 ? 30.655 -14.584 41.611 1.00 39.92 152 ASP A CA 1
ATOM 1195 C C . ASP A 1 155 ? 30.448 -13.697 42.849 1.00 39.03 152 ASP A C 1
ATOM 1196 O O . ASP A 1 155 ? 30.273 -12.485 42.744 1.00 39.02 152 ASP A O 1
ATOM 1201 N N . VAL A 1 156 ? 30.459 -14.314 44.018 1.00 38.94 153 VAL A N 1
ATOM 1202 C CA . VAL A 1 156 ? 30.414 -13.609 45.282 1.00 38.13 153 VAL A CA 1
ATOM 1203 C C . VAL A 1 156 ? 31.434 -14.270 46.187 1.00 38.29 153 VAL A C 1
ATOM 1204 O O . VAL A 1 156 ? 31.860 -15.390 45.933 1.00 39.16 153 VAL A O 1
ATOM 1208 N N . GLY A 1 157 ? 31.825 -13.577 47.246 1.00 38.21 154 GLY A N 1
ATOM 1209 C CA . GLY A 1 157 ? 32.841 -14.081 48.181 1.00 38.58 154 GLY A CA 1
ATOM 1210 C C . GLY A 1 157 ? 32.480 -15.391 48.834 1.00 40.12 154 GLY A C 1
ATOM 1211 O O . GLY A 1 157 ? 31.319 -15.663 49.096 1.00 40.36 154 GLY A O 1
ATOM 1212 N N . ARG A 1 158 ? 33.485 -16.221 49.065 1.00 41.75 155 ARG A N 1
ATOM 1213 C CA . ARG A 1 158 ? 33.307 -17.426 49.866 1.00 44.05 155 ARG A CA 1
ATOM 1214 C C . ARG A 1 158 ? 33.037 -17.011 51.320 1.00 44.95 155 ARG A C 1
ATOM 1215 O O . ARG A 1 158 ? 33.614 -16.024 51.801 1.00 44.47 155 ARG A O 1
ATOM 1223 N N . PRO A 1 159 ? 32.181 -17.759 52.031 1.00 46.76 156 PRO A N 1
ATOM 1224 C CA . PRO A 1 159 ? 31.828 -17.442 53.393 1.00 47.78 156 PRO A CA 1
ATOM 1225 C C . PRO A 1 159 ? 32.465 -18.353 54.429 1.00 50.08 156 PRO A C 1
ATOM 1226 O O . PRO A 1 159 ? 31.989 -18.395 55.560 1.00 51.47 156 PRO A O 1
ATOM 1230 N N . ASP A 1 160 ? 33.516 -19.085 54.070 1.00 51.23 157 ASP A N 1
ATOM 1231 C CA . ASP A 1 160 ? 33.972 -20.205 54.916 1.00 53.79 157 ASP A CA 1
ATOM 1232 C C . ASP A 1 160 ? 35.396 -20.072 55.494 1.00 54.44 157 ASP A C 1
ATOM 1233 O O . ASP A 1 160 ? 35.913 -21.007 56.127 1.00 55.79 157 ASP A O 1
ATOM 1238 N N . LEU A 1 161 ? 36.025 -18.917 55.287 1.00 53.25 158 LEU A N 1
ATOM 1239 C CA . LEU A 1 161 ? 37.388 -18.747 55.757 1.00 53.84 158 LEU A CA 1
ATOM 1240 C C . LEU A 1 161 ? 37.432 -18.760 57.274 1.00 55.62 158 LEU A C 1
ATOM 1241 O O . LEU A 1 161 ? 38.307 -19.400 57.853 1.00 57.77 158 LEU A O 1
ATOM 1246 N N . LEU A 1 162 ? 36.468 -18.120 57.928 1.00 55.60 159 LEU A N 1
ATOM 1247 C CA . LEU A 1 162 ? 36.457 -18.115 59.392 1.00 57.38 159 LEU A CA 1
ATOM 1248 C C . LEU A 1 162 ? 36.375 -19.520 59.976 1.00 59.73 159 LEU A C 1
ATOM 1249 O O . LEU A 1 162 ? 37.060 -19.831 60.941 1.00 61.34 159 LEU A O 1
ATOM 1254 N N . GLU A 1 163 ? 35.550 -20.371 59.385 1.00 60.21 160 GLU A N 1
ATOM 1255 C CA . GLU A 1 163 ? 35.436 -21.746 59.850 1.00 62.97 160 GLU A CA 1
ATOM 1256 C C . GLU A 1 163 ? 36.718 -22.546 59.567 1.00 64.15 160 GLU A C 1
ATOM 1257 O O . GLU A 1 163 ? 37.160 -23.343 60.402 1.00 66.50 160 GLU A O 1
ATOM 1263 N N . ARG A 1 164 ? 37.321 -22.314 58.401 1.00 62.87 161 ARG A N 1
ATOM 1264 C CA . ARG A 1 164 ? 38.478 -23.101 57.957 1.00 64.08 161 ARG A CA 1
ATOM 1265 C C . ARG A 1 164 ? 39.774 -22.654 58.589 1.00 64.28 161 ARG A C 1
ATOM 1266 O O . ARG A 1 164 ? 40.521 -23.480 59.105 1.00 66.45 161 ARG A O 1
ATOM 1274 N N . VAL A 1 165 ? 40.040 -21.353 58.550 1.00 62.08 162 VAL A N 1
ATOM 1275 C CA . VAL A 1 165 ? 41.298 -20.838 59.067 1.00 62.40 162 VAL A CA 1
ATOM 1276 C C . VAL A 1 165 ? 41.209 -20.440 60.554 1.00 63.46 162 VAL A C 1
ATOM 1277 O O . VAL A 1 165 ? 42.166 -20.664 61.300 1.00 65.29 162 VAL A O 1
ATOM 1281 N N . ALA A 1 166 ? 40.074 -19.892 61.000 1.00 62.69 163 ALA A N 1
ATOM 1282 C CA . ALA A 1 166 ? 39.965 -19.382 62.391 1.00 63.55 163 ALA A CA 1
ATOM 1283 C C . ALA A 1 166 ? 39.256 -20.299 63.426 1.00 65.90 163 ALA A C 1
ATOM 1284 O O . ALA A 1 166 ? 39.142 -19.930 64.595 1.00 66.77 163 ALA A O 1
ATOM 1286 N N . GLY A 1 167 ? 38.796 -21.478 63.006 1.00 66.87 164 GLY A N 1
ATOM 1287 C CA . GLY A 1 167 ? 38.206 -22.462 63.929 1.00 69.63 164 GLY A CA 1
ATOM 1288 C C . GLY A 1 167 ? 36.791 -22.164 64.410 1.00 69.75 164 GLY A C 1
ATOM 1289 O O . GLY A 1 167 ? 36.357 -22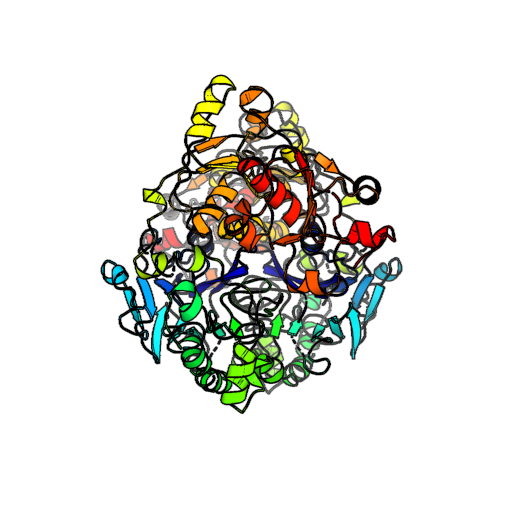.684 65.450 1.00 72.16 164 GLY A O 1
ATOM 1290 N N . GLU A 1 168 ? 36.067 -21.343 63.644 1.00 67.28 165 GLU A N 1
ATOM 1291 C CA . GLU A 1 168 ? 34.712 -20.897 64.001 1.00 67.25 165 GLU A CA 1
ATOM 1292 C C . GLU A 1 168 ? 33.640 -21.845 63.483 1.00 67.59 165 GLU A C 1
ATOM 1293 O O . GLU A 1 168 ? 33.065 -21.637 62.414 1.00 65.93 165 GLU A O 1
ATOM 1299 N N . SER A 1 169 ? 33.371 -22.872 64.278 1.00 69.98 166 SER A N 1
ATOM 1300 C CA . SER A 1 169 ? 32.361 -23.877 63.976 1.00 71.12 166 SER A CA 1
ATOM 1301 C C . SER A 1 169 ? 31.028 -23.269 63.537 1.00 69.35 166 SER A C 1
ATOM 1302 O O . SER A 1 169 ? 30.525 -22.325 64.146 1.00 69.10 166 SER A O 1
ATOM 1305 N N . GLY A 1 170 ? 30.474 -23.816 62.463 1.00 68.17 167 GLY A N 1
ATOM 1306 C CA . GLY A 1 170 ? 29.150 -23.446 61.998 1.00 66.92 167 GLY A CA 1
ATOM 1307 C C . GLY A 1 170 ? 29.053 -22.089 61.348 1.00 63.38 167 GLY A C 1
ATOM 1308 O O . GLY A 1 170 ? 27.970 -21.689 60.946 1.00 63.00 167 GLY A O 1
ATOM 1309 N N . SER A 1 171 ? 30.167 -21.383 61.218 1.00 60.96 168 SER A N 1
ATOM 1310 C CA . SER A 1 171 ? 30.110 -20.026 60.724 1.00 58.18 168 SER A CA 1
ATOM 1311 C C . SER A 1 171 ? 29.970 -19.956 59.203 1.00 55.69 168 SER A C 1
ATOM 1312 O O . SER A 1 171 ? 29.478 -18.950 58.692 1.00 54.54 168 SER A O 1
ATOM 1315 N N . SER A 1 172 ? 30.389 -20.989 58.472 1.00 55.13 169 SER A N 1
ATOM 1316 C CA . SER A 1 172 ? 30.226 -20.977 57.010 1.00 53.10 169 SER A CA 1
ATOM 1317 C C . SER A 1 172 ? 28.758 -20.868 56.644 1.00 52.84 169 SER A C 1
ATOM 1318 O O . SER A 1 172 ? 28.365 -20.025 55.849 1.00 50.88 169 SER A O 1
ATOM 1321 N N . GLU A 1 173 ? 27.953 -21.730 57.247 1.00 54.79 170 GLU A N 1
ATOM 1322 C CA . GLU A 1 173 ? 26.523 -21.734 57.023 1.00 55.39 170 GLU A CA 1
ATOM 1323 C C . GLU A 1 173 ? 25.893 -20.399 57.463 1.00 53.64 170 GLU A C 1
ATOM 1324 O O . GLU A 1 173 ? 25.061 -19.832 56.757 1.00 52.18 170 GLU A O 1
ATOM 1330 N N . ALA A 1 174 ? 26.334 -19.891 58.610 1.00 53.26 171 ALA A N 1
ATOM 1331 C CA . ALA A 1 174 ? 25.828 -18.646 59.164 1.00 52.39 171 ALA A CA 1
ATOM 1332 C C . ALA A 1 174 ? 26.034 -17.518 58.192 1.00 49.65 171 ALA A C 1
ATOM 1333 O O . ALA A 1 174 ? 25.103 -16.820 57.835 1.00 49.11 171 ALA A O 1
ATOM 1335 N N . LEU A 1 175 ? 27.279 -17.355 57.769 1.00 48.49 172 LEU A N 1
ATOM 1336 C CA . LEU A 1 175 ? 27.671 -16.275 56.871 1.00 46.10 172 LEU A CA 1
ATOM 1337 C C . LEU A 1 175 ? 27.089 -16.469 55.482 1.00 45.46 172 LEU A C 1
ATOM 1338 O O . LEU A 1 175 ? 26.714 -15.496 54.826 1.00 44.45 172 LEU A O 1
ATOM 1343 N N . ALA A 1 176 ? 27.015 -17.719 55.040 1.00 46.50 173 ALA A N 1
ATOM 1344 C CA . ALA A 1 176 ? 26.401 -18.039 53.766 1.00 46.68 173 ALA A CA 1
ATOM 1345 C C . ALA A 1 176 ? 25.028 -17.410 53.722 1.00 47.50 173 ALA A C 1
ATOM 1346 O O . ALA A 1 176 ? 24.624 -16.830 52.713 1.00 46.24 173 ALA A O 1
ATOM 1348 N N . ARG A 1 177 ? 24.313 -17.518 54.834 1.00 49.79 174 ARG A N 1
ATOM 1349 C CA . ARG A 1 177 ? 22.964 -16.977 54.907 1.00 51.15 174 ARG A CA 1
ATOM 1350 C C . ARG A 1 177 ? 22.966 -15.459 54.876 1.00 50.31 174 ARG A C 1
ATOM 1351 O O . ARG A 1 177 ? 22.205 -14.852 54.122 1.00 49.93 174 ARG A O 1
ATOM 1359 N N . GLN A 1 178 ? 23.852 -14.848 55.647 1.00 50.40 175 GLN A N 1
ATOM 1360 C CA . GLN A 1 178 ? 24.025 -13.404 55.559 1.00 49.82 175 GLN A CA 1
ATOM 1361 C C . GLN A 1 178 ? 24.362 -12.950 54.118 1.00 48.12 175 GLN A C 1
ATOM 1362 O O . GLN A 1 178 ? 23.823 -11.960 53.649 1.00 47.36 175 GLN A O 1
ATOM 1376 N N . PHE A 1 180 ? 23.267 -14.221 51.399 1.00 48.61 177 PHE A N 1
ATOM 1377 C CA . PHE A 1 180 ? 21.981 -14.215 50.706 1.00 49.26 177 PHE A CA 1
ATOM 1378 C C . PHE A 1 180 ? 21.143 -12.980 51.075 1.00 49.72 177 PHE A C 1
ATOM 1379 O O . PHE A 1 180 ? 20.533 -12.367 50.193 1.00 49.95 177 PHE A O 1
ATOM 1387 N N . ARG A 1 181 ? 21.129 -12.620 52.366 1.00 50.11 178 ARG A N 1
ATOM 1388 C CA . ARG A 1 181 ? 20.429 -11.414 52.860 1.00 50.44 178 ARG A CA 1
ATOM 1389 C C . ARG A 1 181 ? 21.033 -10.119 52.304 1.00 48.44 178 ARG A C 1
ATOM 1390 O O . ARG A 1 181 ? 20.310 -9.242 51.841 1.00 48.61 178 ARG A O 1
ATOM 1398 N N . SER A 1 182 ? 22.355 -10.015 52.364 1.00 46.83 179 SER A N 1
ATOM 1399 C CA . SER A 1 182 ? 23.094 -8.884 51.802 1.00 45.47 179 SER A CA 1
ATOM 1400 C C . SER A 1 182 ? 22.893 -8.720 50.296 1.00 44.69 179 SER A C 1
ATOM 1401 O O . SER A 1 182 ? 22.907 -7.604 49.775 1.00 43.86 179 SER A O 1
ATOM 1404 N N . LEU A 1 183 ? 22.719 -9.831 49.594 1.00 44.96 180 LEU A N 1
ATOM 1405 C CA . LEU A 1 183 ? 22.478 -9.767 48.155 1.00 44.67 180 LEU A CA 1
ATOM 1406 C C . LEU A 1 183 ? 21.145 -9.049 47.805 1.00 46.09 180 LEU A C 1
ATOM 1407 O O . LEU A 1 183 ? 21.016 -8.485 46.712 1.00 45.90 180 LEU A O 1
ATOM 1412 N N . ARG A 1 184 ? 20.171 -9.055 48.715 1.00 47.58 181 ARG A N 1
ATOM 1413 C CA . ARG A 1 184 ? 18.920 -8.331 48.470 1.00 49.56 181 ARG A CA 1
ATOM 1414 C C . ARG A 1 184 ? 19.116 -6.822 48.544 1.00 49.13 181 ARG A C 1
ATOM 1415 O O . ARG A 1 184 ? 18.347 -6.085 47.951 1.00 50.27 181 ARG A O 1
ATOM 1423 N N . LYS A 1 185 ? 20.117 -6.363 49.290 1.00 48.34 182 LYS A N 1
ATOM 1424 C CA . LYS A 1 185 ? 20.457 -4.935 49.341 1.00 48.14 182 LYS A CA 1
ATOM 1425 C C . LYS A 1 185 ? 21.095 -4.531 48.024 1.00 46.32 182 LYS A C 1
ATOM 1426 O O . LYS A 1 185 ? 20.781 -3.483 47.460 1.00 46.51 182 LYS A O 1
ATOM 1432 N N . PHE A 1 186 ? 22.008 -5.381 47.559 1.00 44.55 183 PHE A N 1
ATOM 1433 C CA . PHE A 1 186 ? 22.683 -5.208 46.282 1.00 43.37 183 PHE A CA 1
ATOM 1434 C C . PHE A 1 186 ? 21.683 -5.019 45.166 1.00 44.28 183 PHE A C 1
ATOM 1435 O O . PHE A 1 186 ? 21.749 -4.041 44.434 1.00 44.42 183 PHE A O 1
ATOM 1443 N N . GLU A 1 187 ? 20.750 -5.950 45.029 1.00 45.25 184 GLU A N 1
ATOM 1444 C CA . GLU A 1 187 ? 19.816 -5.860 43.916 1.00 46.48 184 GLU A CA 1
ATOM 1445 C C . GLU A 1 187 ? 18.833 -4.688 44.065 1.00 47.07 184 GLU A C 1
ATOM 1446 O O . GLU A 1 187 ? 18.207 -4.312 43.093 1.00 47.75 184 GLU A O 1
ATOM 1452 N N . ALA A 1 188 ? 18.735 -4.100 45.260 1.00 46.77 185 ALA A N 1
ATOM 1453 C CA . ALA A 1 188 ? 17.965 -2.855 45.469 1.00 47.80 185 ALA A CA 1
ATOM 1454 C C . ALA A 1 188 ? 18.623 -1.618 44.827 1.00 47.11 185 ALA A C 1
ATOM 1455 O O . ALA A 1 188 ? 17.968 -0.598 44.656 1.00 48.39 185 ALA A O 1
ATOM 1457 N N . LEU A 1 189 ? 19.907 -1.704 44.485 1.00 45.20 186 LEU A N 1
ATOM 1458 C CA . LEU A 1 189 ? 20.610 -0.600 43.816 1.00 44.80 186 LEU A CA 1
ATOM 1459 C C . LEU A 1 189 ? 20.200 -0.483 42.340 1.00 45.42 186 LEU A C 1
ATOM 1460 O O . LEU A 1 189 ? 19.811 -1.464 41.720 1.00 45.71 186 LEU A O 1
ATOM 1465 N N . PRO A 1 190 ? 20.286 0.722 41.774 1.00 46.00 187 PRO A N 1
ATOM 1466 C CA . PRO A 1 190 ? 19.959 0.920 40.357 1.00 47.13 187 PRO A CA 1
ATOM 1467 C C . PRO A 1 190 ? 20.837 0.100 39.439 1.00 45.91 187 PRO A C 1
ATOM 1468 O O . PRO A 1 190 ? 21.987 -0.142 39.762 1.00 44.46 187 PRO A O 1
ATOM 1472 N N . ASP A 1 191 ? 20.308 -0.315 38.294 1.00 46.79 188 ASP A N 1
ATOM 1473 C CA . ASP A 1 191 ? 21.089 -1.117 37.349 1.00 45.95 188 ASP A CA 1
ATOM 1474 C C . ASP A 1 191 ? 22.366 -0.421 36.851 1.00 45.17 188 ASP A C 1
ATOM 1475 O O . ASP A 1 191 ? 23.311 -1.084 36.446 1.00 44.39 188 ASP A O 1
ATOM 1480 N N . HIS A 1 192 ? 22.401 0.906 36.881 1.00 45.34 189 HIS A N 1
ATOM 1481 C CA . HIS A 1 192 ? 23.511 1.625 36.274 1.00 44.70 189 HIS A CA 1
ATOM 1482 C C . HIS A 1 192 ? 24.759 1.687 37.136 1.00 42.47 189 HIS A C 1
ATOM 1483 O O . HIS A 1 192 ? 25.814 2.091 36.652 1.00 41.97 189 HIS A O 1
ATOM 1490 N N . VAL A 1 193 ? 24.645 1.291 38.401 1.00 41.18 190 VAL A N 1
ATOM 1491 C CA . VAL A 1 193 ? 25.760 1.433 39.345 1.00 39.71 190 VAL A CA 1
ATOM 1492 C C . VAL A 1 193 ? 26.880 0.447 39.048 1.00 39.00 190 VAL A C 1
ATOM 1493 O O . VAL A 1 193 ? 26.651 -0.726 38.854 1.00 38.30 190 VAL A O 1
ATOM 1497 N N . GLN A 1 194 ? 28.101 0.951 39.022 1.00 39.77 191 GLN A N 1
ATOM 1498 C CA . GLN A 1 194 ? 29.263 0.137 38.708 1.00 39.73 191 GLN A CA 1
ATOM 1499 C C . GLN A 1 194 ? 29.577 -0.767 39.872 1.00 38.71 191 GLN A C 1
ATOM 1500 O O . GLN A 1 194 ? 29.379 -0.393 41.019 1.00 38.97 191 GLN A O 1
ATOM 1506 N N . VAL A 1 195 ? 30.089 -1.951 39.565 1.00 38.42 192 VAL A N 1
ATOM 1507 C CA . VAL A 1 195 ? 30.610 -2.848 40.567 1.00 37.54 192 VAL A CA 1
ATOM 1508 C C . VAL A 1 195 ? 32.123 -3.014 40.396 1.00 37.51 192 VAL A C 1
ATOM 1509 O O . VAL A 1 195 ? 32.606 -3.438 39.340 1.00 38.32 192 VAL A O 1
ATOM 1513 N N . LEU A 1 196 ? 32.848 -2.647 41.452 1.00 37.24 193 LEU A N 1
ATOM 1514 C CA . LEU A 1 196 ? 34.315 -2.576 41.490 1.00 37.01 193 LEU A CA 1
ATOM 1515 C C . LEU A 1 196 ? 34.797 -3.404 42.679 1.00 36.44 193 LEU A C 1
ATOM 1516 O O . LEU A 1 196 ? 34.719 -2.957 43.825 1.00 36.75 193 LEU A O 1
ATOM 1521 N N . PRO A 1 197 ? 35.230 -4.641 42.430 1.00 36.55 194 PRO A N 1
ATOM 1522 C CA . PRO A 1 197 ? 35.519 -5.495 43.588 1.00 36.18 194 PRO A CA 1
ATOM 1523 C C . PRO A 1 197 ? 36.960 -5.444 44.032 1.00 35.92 194 PRO A C 1
ATOM 1524 O O . PRO A 1 197 ? 37.788 -4.814 43.381 1.00 36.42 194 PRO A O 1
ATOM 1528 N N . ALA A 1 198 ? 37.230 -6.120 45.143 1.00 35.34 195 ALA A N 1
ATOM 1529 C CA . ALA A 1 198 ? 38.553 -6.197 45.716 1.00 35.16 195 ALA A CA 1
ATOM 1530 C C . ALA A 1 198 ? 39.403 -7.306 45.103 1.00 35.73 195 ALA A C 1
ATOM 1531 O O . ALA A 1 198 ? 40.606 -7.335 45.325 1.00 36.15 195 ALA A O 1
ATOM 1533 N N . HIS A 1 199 ? 38.797 -8.231 44.361 1.00 36.18 196 HIS A N 1
ATOM 1534 C CA . HIS A 1 199 ? 39.559 -9.324 43.742 1.00 37.11 196 HIS A CA 1
ATOM 1535 C C . HIS A 1 199 ? 39.073 -9.692 42.345 1.00 37.96 196 HIS A C 1
ATOM 1536 O O . HIS A 1 199 ? 37.962 -9.362 41.963 1.00 38.06 196 HIS A O 1
ATOM 1543 N N . GLY A 1 200 ? 39.926 -10.403 41.615 1.00 39.38 197 GLY A N 1
ATOM 1544 C CA . GLY A 1 200 ? 39.650 -10.820 40.263 1.00 40.78 197 GLY A CA 1
ATOM 1545 C C . GLY A 1 200 ? 40.030 -12.264 39.992 1.00 42.73 197 GLY A C 1
ATOM 1546 O O . GLY A 1 200 ? 40.401 -13.018 40.903 1.00 42.65 197 GLY A O 1
ATOM 1547 N N . ALA A 1 201 ? 39.934 -12.638 38.717 1.00 44.64 198 ALA A N 1
ATOM 1548 C CA . ALA A 1 201 ? 40.200 -14.001 38.263 1.00 46.77 198 ALA A CA 1
ATOM 1549 C C . ALA A 1 201 ? 41.461 -14.536 38.907 1.00 48.09 198 ALA A C 1
ATOM 1550 O O . ALA A 1 201 ? 42.532 -13.924 38.764 1.00 48.89 198 ALA A O 1
ATOM 1552 N N . GLY A 1 202 ? 41.323 -15.650 39.630 1.00 48.99 199 GLY A N 1
ATOM 1553 C CA . GLY A 1 202 ? 42.467 -16.419 40.121 1.00 50.72 199 GLY A CA 1
ATOM 1554 C C . GLY A 1 202 ? 42.630 -16.392 41.625 1.00 50.52 199 GLY A C 1
ATOM 1555 O O . GLY A 1 202 ? 43.477 -17.094 42.175 1.00 52.15 199 GLY A O 1
ATOM 1556 N N . SER A 1 203 ? 41.840 -15.564 42.295 1.00 49.54 200 SER A N 1
ATOM 1557 C CA . SER A 1 203 ? 41.916 -15.433 43.751 1.00 49.40 200 SER A CA 1
ATOM 1558 C C . SER A 1 203 ? 41.339 -16.674 44.432 1.00 50.92 200 SER A C 1
ATOM 1559 O O . SER A 1 203 ? 40.397 -17.306 43.913 1.00 51.49 200 SER A O 1
ATOM 1562 N N . ALA A 1 204 ? 41.897 -17.020 45.597 1.00 52.02 201 ALA A N 1
ATOM 1563 C CA . ALA A 1 204 ? 41.318 -18.082 46.441 1.00 53.07 201 ALA A CA 1
ATOM 1564 C C . ALA A 1 204 ? 40.076 -17.590 47.210 1.00 52.06 201 ALA A C 1
ATOM 1565 O O . ALA A 1 204 ? 39.337 -18.401 47.763 1.00 52.56 201 ALA A O 1
ATOM 1567 N N . CYS A 1 205 ? 39.838 -16.273 47.225 1.00 50.89 202 CYS A N 1
ATOM 1568 C CA . CYS A 1 205 ? 38.661 -15.691 47.918 1.00 49.97 202 CYS A CA 1
ATOM 1569 C C . CYS A 1 205 ? 37.272 -15.970 47.262 1.00 49.65 202 CYS A C 1
ATOM 1570 O O . CYS A 1 205 ? 36.243 -15.587 47.827 1.00 48.51 202 CYS A O 1
ATOM 1573 N N . GLY A 1 206 ? 37.253 -16.656 46.109 1.00 50.51 203 GLY A N 1
ATOM 1574 C CA . GLY A 1 206 ? 36.003 -17.038 45.409 1.00 50.78 203 GLY A CA 1
ATOM 1575 C C . GLY A 1 206 ? 36.125 -18.245 44.472 1.00 52.37 203 GLY A C 1
ATOM 1576 O O . GLY A 1 206 ? 37.225 -18.744 44.204 1.00 53.46 203 GLY A O 1
ATOM 1577 N N . LYS A 1 207 ? 34.987 -18.709 43.965 1.00 53.04 204 LYS A N 1
ATOM 1578 C CA . LYS A 1 207 ? 34.930 -19.892 43.082 1.00 54.83 204 LYS A CA 1
ATOM 1579 C C . LYS A 1 207 ? 35.448 -19.635 41.663 1.00 55.09 204 LYS A C 1
ATOM 1580 O O . LYS A 1 207 ? 36.407 -20.276 41.227 1.00 56.62 204 LYS A O 1
ATOM 1586 N N . ALA A 1 208 ? 34.792 -18.712 40.953 1.00 53.91 205 ALA A N 1
ATOM 1587 C CA . ALA A 1 208 ? 35.062 -18.442 39.529 1.00 54.00 205 ALA A CA 1
ATOM 1588 C C . ALA A 1 208 ? 34.898 -16.943 39.217 1.00 52.19 205 ALA A C 1
ATOM 1589 O O . ALA A 1 208 ? 33.867 -16.517 38.687 1.00 51.89 205 ALA A O 1
ATOM 1591 N N . LEU A 1 209 ? 35.921 -16.158 39.562 1.00 51.15 206 LEU A N 1
ATOM 1592 C CA . LEU A 1 209 ? 35.891 -14.701 39.390 1.00 49.66 206 LEU A CA 1
ATOM 1593 C C . LEU A 1 209 ? 36.278 -14.386 37.958 1.00 50.30 206 LEU A C 1
ATOM 1594 O O . LEU A 1 209 ? 36.902 -15.223 37.282 1.00 51.58 206 LEU A O 1
ATOM 1599 N N . GLY A 1 210 ? 35.926 -13.175 37.510 1.00 49.29 207 GLY A N 1
ATOM 1600 C CA . GLY A 1 210 ? 36.056 -12.782 36.095 1.00 49.58 207 GLY A CA 1
ATOM 1601 C C . GLY A 1 210 ? 37.365 -12.106 35.748 1.00 49.32 207 GLY A C 1
ATOM 1602 O O . GLY A 1 210 ? 37.973 -11.435 36.598 1.00 48.63 207 GLY A O 1
ATOM 1603 N N . ALA A 1 211 ? 37.790 -12.283 34.491 1.00 49.87 208 ALA A N 1
ATOM 1604 C CA . ALA A 1 211 ? 39.008 -11.648 33.964 1.00 49.64 208 ALA A CA 1
ATOM 1605 C C . ALA A 1 211 ? 38.702 -10.258 33.406 1.00 48.76 208 ALA A C 1
ATOM 1606 O O . ALA A 1 211 ? 39.567 -9.620 32.796 1.00 49.78 208 ALA A O 1
ATOM 1608 N N . VAL A 1 212 ? 37.457 -9.825 33.604 1.00 46.87 209 VAL A N 1
ATOM 1609 C CA . VAL A 1 212 ? 36.966 -8.503 33.245 1.00 46.00 209 VAL A CA 1
ATOM 1610 C C . VAL A 1 212 ? 36.954 -7.721 34.550 1.00 43.92 209 VAL A C 1
ATOM 1611 O O . VAL A 1 212 ? 36.415 -8.195 35.553 1.00 43.01 209 VAL A O 1
ATOM 1615 N N . PRO A 1 213 ? 37.520 -6.514 34.545 1.00 43.20 210 PRO A N 1
ATOM 1616 C CA . PRO A 1 213 ? 37.893 -5.890 35.789 1.00 41.75 210 PRO A CA 1
ATOM 1617 C C . PRO A 1 213 ? 36.766 -5.215 36.543 1.00 40.44 210 PRO A C 1
ATOM 1618 O O . PRO A 1 213 ? 36.975 -4.845 37.686 1.00 40.25 210 PRO A O 1
ATOM 1622 N N . SER A 1 214 ? 35.597 -5.037 35.922 1.00 40.43 211 SER A N 1
ATOM 1623 C CA . SER A 1 214 ? 34.417 -4.491 36.619 1.00 38.91 211 SER A CA 1
ATOM 1624 C C . SER A 1 214 ? 33.122 -4.857 35.923 1.00 38.61 211 SER A C 1
ATOM 1625 O O . SER A 1 214 ? 33.122 -5.296 34.786 1.00 38.55 211 SER A O 1
ATOM 1628 N N . SER A 1 215 ? 32.016 -4.679 36.639 1.00 37.98 212 SER A N 1
ATOM 1629 C CA . SER A 1 215 ? 30.687 -4.945 36.090 1.00 38.24 212 SER A CA 1
ATOM 1630 C C . SER A 1 215 ? 29.659 -3.867 36.503 1.00 37.72 212 SER A C 1
ATOM 1631 O O . SER A 1 215 ? 30.016 -2.708 36.745 1.00 37.79 212 SER A O 1
ATOM 1634 N N . THR A 1 216 ? 28.383 -4.236 36.540 1.00 37.54 213 THR A N 1
ATOM 1635 C CA . THR A 1 216 ? 27.316 -3.314 36.918 1.00 37.08 213 THR A CA 1
ATOM 1636 C C . THR A 1 216 ? 26.237 -4.105 37.628 1.00 37.23 213 THR A C 1
ATOM 1637 O O . THR A 1 216 ? 26.014 -5.275 37.297 1.00 37.80 213 THR A O 1
ATOM 1641 N N . VAL A 1 217 ? 25.573 -3.466 38.590 1.00 37.11 214 VAL A N 1
ATOM 1642 C CA . VAL A 1 217 ? 24.490 -4.079 39.339 1.00 37.55 214 VAL A CA 1
ATOM 1643 C C . VAL A 1 217 ? 23.480 -4.727 38.407 1.00 39.29 214 VAL A C 1
ATOM 1644 O O . VAL A 1 217 ? 22.960 -5.810 38.693 1.00 39.48 214 VAL A O 1
ATOM 1648 N N . GLY A 1 218 ? 23.207 -4.067 37.288 1.00 40.57 215 GLY A N 1
ATOM 1649 C CA . GLY A 1 218 ? 22.301 -4.614 36.289 1.00 42.42 215 GLY A CA 1
ATOM 1650 C C . GLY A 1 218 ? 22.795 -5.867 35.585 1.00 42.67 215 GLY A C 1
ATOM 1651 O O . GLY A 1 218 ? 22.016 -6.776 35.333 1.00 43.81 215 GLY A O 1
ATOM 1652 N N . TYR A 1 219 ? 24.081 -5.926 35.260 1.00 42.59 216 TYR A N 1
ATOM 1653 C CA . TYR A 1 219 ? 24.632 -7.087 34.572 1.00 43.19 216 TYR A CA 1
ATOM 1654 C C . TYR A 1 219 ? 24.733 -8.273 35.506 1.00 42.81 216 TYR A C 1
ATOM 1655 O O . TYR A 1 219 ? 24.474 -9.402 35.104 1.00 43.87 216 TYR A O 1
ATOM 1664 N N . GLU A 1 220 ? 25.100 -8.021 36.755 1.00 42.03 217 GLU A N 1
ATOM 1665 C CA . GLU A 1 220 ? 25.247 -9.095 37.717 1.00 41.88 217 GLU A CA 1
ATOM 1666 C C . GLU A 1 220 ? 23.904 -9.679 38.110 1.00 42.71 217 GLU A C 1
ATOM 1667 O O . GLU A 1 220 ? 23.781 -10.876 38.342 1.00 43.12 217 GLU A O 1
ATOM 1673 N N . LYS A 1 221 ? 22.880 -8.846 38.184 1.00 43.58 218 LYS A N 1
ATOM 1674 C CA . LYS A 1 221 ? 21.549 -9.359 38.475 1.00 44.62 218 LYS A CA 1
ATOM 1675 C C . LYS A 1 221 ? 21.107 -10.325 37.373 1.00 45.96 218 LYS A C 1
ATOM 1676 O O . LYS A 1 221 ? 20.378 -11.284 37.640 1.00 46.59 218 LYS A O 1
ATOM 1682 N N . LEU A 1 222 ? 21.557 -10.076 36.142 1.00 46.39 219 LEU A N 1
ATOM 1683 C CA . LEU A 1 222 ? 21.171 -10.915 35.019 1.00 47.93 219 LEU A CA 1
ATOM 1684 C C . LEU A 1 222 ? 22.050 -12.162 34.914 1.00 47.86 219 LEU A C 1
ATOM 1685 O O . LEU A 1 222 ? 21.515 -13.249 34.664 1.00 49.30 219 LEU A O 1
ATOM 1690 N N . VAL A 1 223 ? 23.372 -12.033 35.091 1.00 46.18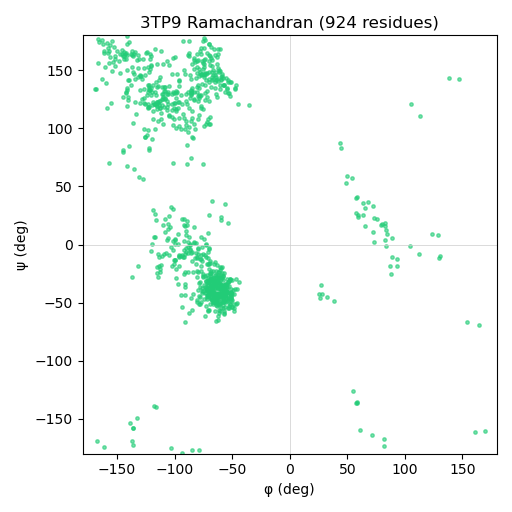 220 VAL A N 1
ATOM 1691 C CA . VAL A 1 223 ? 24.274 -13.145 34.740 1.00 46.32 220 VAL A CA 1
ATOM 1692 C C . VAL A 1 223 ? 25.006 -13.814 35.887 1.00 45.33 220 VAL A C 1
ATOM 1693 O O . VAL A 1 223 ? 25.509 -14.918 35.706 1.00 46.09 220 VAL A O 1
ATOM 1697 N N . ASN A 1 224 ? 25.098 -13.155 37.037 1.00 43.85 221 ASN A N 1
ATOM 1698 C CA . ASN A 1 224 ? 25.791 -13.718 38.188 1.00 42.94 221 ASN A CA 1
ATOM 1699 C C . ASN A 1 224 ? 24.964 -14.833 38.827 1.00 43.73 221 ASN A C 1
ATOM 1700 O O . ASN A 1 224 ? 23.814 -14.612 39.208 1.00 44.02 221 ASN A O 1
ATOM 1705 N N . TRP A 1 225 ? 25.570 -16.016 38.949 1.00 44.12 222 TRP A N 1
ATOM 1706 C CA . TRP A 1 225 ? 24.890 -17.227 39.445 1.00 44.98 222 TRP A CA 1
ATOM 1707 C C . TRP A 1 225 ? 24.219 -17.045 40.821 1.00 44.80 222 TRP A C 1
ATOM 1708 O O . TRP A 1 225 ? 23.109 -17.525 41.040 1.00 45.45 222 TRP A O 1
ATOM 1719 N N . ALA A 1 226 ? 24.896 -16.345 41.733 1.00 43.78 223 ALA A N 1
ATOM 1720 C CA . ALA A 1 226 ? 24.411 -16.164 43.108 1.00 43.79 223 ALA A CA 1
ATOM 1721 C C . ALA A 1 226 ? 23.100 -15.395 43.147 1.00 44.36 223 ALA A C 1
ATOM 1722 O O . ALA A 1 226 ? 22.296 -15.599 44.046 1.00 45.12 223 ALA A O 1
ATOM 1724 N N . LEU A 1 227 ? 22.895 -14.526 42.153 1.00 44.37 224 LEU A N 1
ATOM 1725 C CA . LEU A 1 227 ? 21.715 -13.654 42.070 1.00 44.92 224 LEU A CA 1
ATOM 1726 C C . LEU A 1 227 ? 20.529 -14.271 41.310 1.00 46.78 224 LEU A C 1
ATOM 1727 O O . LEU A 1 227 ? 19.527 -13.596 41.052 1.00 47.32 224 LEU A O 1
ATOM 1732 N N . GLN A 1 228 ? 20.634 -15.553 40.972 1.00 47.75 225 GLN A N 1
ATOM 1733 C CA . GLN A 1 228 ? 19.511 -16.279 40.383 1.00 49.56 225 GLN A CA 1
ATOM 1734 C C . GLN A 1 228 ? 18.772 -17.109 41.433 1.00 50.79 225 GLN A C 1
ATOM 1735 O O . GLN A 1 228 ? 17.621 -17.458 41.233 1.00 52.43 225 GLN A O 1
ATOM 1741 N N . HIS A 1 229 ? 19.435 -17.417 42.542 1.00 50.33 226 HIS A N 1
ATOM 1742 C CA . HIS A 1 229 ? 18.839 -18.223 43.596 1.00 51.65 226 HIS A CA 1
ATOM 1743 C C . HIS A 1 229 ? 17.753 -17.448 44.324 1.00 52.52 226 HIS A C 1
ATOM 1744 O O . HIS A 1 229 ? 18.004 -16.369 44.831 1.00 51.91 226 HIS A O 1
ATOM 1751 N N . LYS A 1 230 ? 16.549 -18.010 44.361 1.00 55.00 227 LYS A N 1
ATOM 1752 C CA . LYS A 1 230 ? 15.426 -17.451 45.123 1.00 56.40 227 LYS A CA 1
ATOM 1753 C C . LYS A 1 230 ? 15.220 -18.181 46.464 1.00 57.47 227 LYS A C 1
ATOM 1754 O O . LYS A 1 230 ? 14.479 -17.696 47.316 1.00 58.18 227 LYS A O 1
ATOM 1760 N N . ASP A 1 231 ? 15.855 -19.347 46.637 1.00 57.62 228 ASP A N 1
ATOM 1761 C CA . ASP A 1 231 ? 15.709 -20.161 47.855 1.00 59.01 228 ASP A CA 1
ATOM 1762 C C . ASP A 1 231 ? 16.996 -20.126 48.653 1.00 57.02 228 ASP A C 1
ATOM 1763 O O . ASP A 1 231 ? 18.053 -20.441 48.114 1.00 55.99 228 ASP A O 1
ATOM 1768 N N . GLU A 1 232 ? 16.901 -19.767 49.932 1.00 56.77 229 GLU A N 1
ATOM 1769 C CA . GLU A 1 232 ? 18.085 -19.562 50.769 1.00 55.18 229 GLU A CA 1
ATOM 1770 C C . GLU A 1 232 ? 18.816 -20.862 51.074 1.00 55.68 229 GLU A C 1
ATOM 1771 O O . GLU A 1 232 ? 20.026 -20.897 51.065 1.00 54.47 229 GLU A O 1
ATOM 1777 N N . ASP A 1 233 ? 18.074 -21.922 51.352 1.00 58.06 230 ASP A N 1
ATOM 1778 C CA . ASP A 1 233 ? 18.655 -23.232 51.615 1.00 59.17 230 ASP A CA 1
ATOM 1779 C C . ASP A 1 233 ? 19.510 -23.677 50.438 1.00 57.74 230 ASP A C 1
ATOM 1780 O O . ASP A 1 233 ? 20.644 -24.093 50.617 1.00 57.38 230 ASP A O 1
ATOM 1785 N N . ALA A 1 234 ? 18.963 -23.597 49.230 1.00 57.32 231 ALA A N 1
ATOM 1786 C CA . ALA A 1 234 ? 19.681 -24.051 48.040 1.00 56.39 231 ALA A CA 1
ATOM 1787 C C . ALA A 1 234 ? 20.917 -23.203 47.827 1.00 54.09 231 ALA A C 1
ATOM 1788 O O . ALA A 1 234 ? 21.945 -23.709 47.370 1.00 54.27 231 ALA A O 1
ATOM 1790 N N . PHE A 1 235 ? 20.819 -21.914 48.152 1.00 52.37 232 PHE A N 1
ATOM 1791 C CA . PHE A 1 235 ? 21.942 -21.009 47.969 1.00 49.97 232 PHE A CA 1
ATOM 1792 C C . PHE A 1 235 ? 23.097 -21.371 48.918 1.00 49.84 232 PHE A C 1
ATOM 1793 O O . PHE A 1 235 ? 24.253 -21.364 48.512 1.00 48.89 232 PHE A O 1
ATOM 1801 N N . VAL A 1 236 ? 22.793 -21.693 50.170 1.00 51.07 233 VAL A N 1
ATOM 1802 C CA . VAL A 1 236 ? 23.833 -22.060 51.117 1.00 51.21 233 VAL A CA 1
ATOM 1803 C C . VAL A 1 236 ? 24.593 -23.243 50.547 1.00 52.57 233 VAL A C 1
ATOM 1804 O O . VAL A 1 236 ? 25.806 -23.224 50.479 1.00 51.44 233 VAL A O 1
ATOM 1808 N N . GLN A 1 237 ? 23.862 -24.255 50.097 1.00 55.49 234 GLN A N 1
ATOM 1809 C CA . GLN A 1 237 ? 24.455 -25.438 49.459 1.00 57.48 234 GLN A CA 1
ATOM 1810 C C . GLN A 1 237 ? 25.396 -25.088 48.325 1.00 55.74 234 GLN A C 1
ATOM 1811 O O . GLN A 1 237 ? 26.520 -25.587 48.263 1.00 55.93 234 GLN A O 1
ATOM 1817 N N . ALA A 1 238 ? 24.900 -24.263 47.407 1.00 54.27 235 ALA A N 1
ATOM 1818 C CA . ALA A 1 238 ? 25.615 -23.963 46.180 1.00 52.97 235 ALA A CA 1
ATOM 1819 C C . ALA A 1 238 ? 26.886 -23.251 46.548 1.00 51.40 235 ALA A C 1
ATOM 1820 O O . ALA A 1 238 ? 27.970 -23.671 46.163 1.00 51.93 235 ALA A O 1
ATOM 1822 N N . LEU A 1 239 ? 26.738 -22.196 47.337 1.00 50.34 236 LEU A N 1
ATOM 1823 C CA . LEU A 1 239 ? 27.859 -21.380 47.802 1.00 48.82 236 LEU A CA 1
ATOM 1824 C C . LEU A 1 239 ? 28.961 -22.163 48.491 1.00 50.05 236 LEU A C 1
ATOM 1825 O O . LEU A 1 239 ? 30.125 -21.885 48.251 1.00 49.94 236 LEU A O 1
ATOM 1830 N N . LEU A 1 240 ? 28.609 -23.122 49.346 1.00 51.91 237 LEU A N 1
ATOM 1831 C CA . LEU A 1 240 ? 29.615 -23.900 50.081 1.00 53.30 237 LEU A CA 1
ATOM 1832 C C . LEU A 1 240 ? 30.356 -24.962 49.251 1.00 55.12 237 LEU A C 1
ATOM 1833 O O . LEU A 1 240 ? 31.476 -25.327 49.580 1.00 55.87 237 LEU A O 1
ATOM 1838 N N . ALA A 1 241 ? 29.742 -25.455 48.182 1.00 56.72 238 ALA A N 1
ATOM 1839 C CA . ALA A 1 241 ? 30.356 -26.492 47.349 1.00 58.82 238 ALA A CA 1
ATOM 1840 C C . ALA A 1 241 ? 31.436 -25.930 46.416 1.00 58.28 238 ALA A C 1
ATOM 1841 O O . ALA A 1 241 ? 31.343 -24.786 45.943 1.00 56.24 238 ALA A O 1
ATOM 1843 N N . GLY A 1 242 ? 32.460 -26.748 46.164 1.00 60.58 239 GLY A N 1
ATOM 1844 C CA . GLY A 1 242 ? 33.490 -26.452 45.164 1.00 60.75 239 GLY A CA 1
ATOM 1845 C C . GLY A 1 242 ? 34.289 -25.167 45.352 1.00 59.50 239 GLY A C 1
ATOM 1846 O O . GLY A 1 242 ? 34.800 -24.611 44.371 1.00 58.80 239 GLY A O 1
ATOM 1847 N N . GLN A 1 243 ? 34.396 -24.683 46.598 1.00 59.64 240 GLN A N 1
ATOM 1848 C CA . GLN A 1 243 ? 35.241 -23.519 46.907 1.00 58.10 240 GLN A CA 1
ATOM 1849 C C . GLN A 1 243 ? 36.689 -24.000 46.993 1.00 59.48 240 GLN A C 1
ATOM 1850 O O . GLN A 1 243 ? 36.948 -25.050 47.595 1.00 61.63 240 GLN A O 1
ATOM 1856 N N . PRO A 1 244 ? 37.638 -23.233 46.412 1.00 58.74 241 PRO A N 1
ATOM 1857 C CA . PRO A 1 244 ? 39.052 -23.654 46.413 1.00 60.21 241 PRO A CA 1
ATOM 1858 C C . PRO A 1 244 ? 39.667 -23.820 47.819 1.00 60.88 241 PRO A C 1
ATOM 1859 O O . PRO A 1 244 ? 39.062 -23.412 48.811 1.00 60.13 241 PRO A O 1
ATOM 1863 N N . GLU A 1 245 ? 40.854 -24.428 47.881 1.00 62.67 242 GLU A N 1
ATOM 1864 C CA . GLU A 1 245 ? 41.563 -24.671 49.148 1.00 63.97 242 GLU A CA 1
ATOM 1865 C C . GLU A 1 245 ? 41.863 -23.376 49.902 1.00 61.63 242 GLU A C 1
ATOM 1866 O O . GLU A 1 245 ? 42.142 -22.347 49.282 1.00 59.84 242 GLU A O 1
ATOM 1872 N N . ALA A 1 246 ? 41.786 -23.443 51.235 1.00 60.78 243 ALA A N 1
ATOM 1873 C CA . ALA A 1 246 ? 42.099 -22.311 52.101 1.00 58.11 243 ALA A CA 1
ATOM 1874 C C . ALA A 1 246 ? 43.562 -22.385 52.476 1.00 55.61 243 ALA A C 1
ATOM 1875 O O . ALA A 1 246 ? 43.940 -23.262 53.251 1.00 56.58 243 ALA A O 1
ATOM 1877 N N . PRO A 1 247 ? 44.398 -21.477 51.927 1.00 52.56 244 PRO A N 1
ATOM 1878 C CA . PRO A 1 247 ? 45.816 -21.523 52.251 1.00 50.83 244 PRO A CA 1
ATOM 1879 C C . PRO A 1 247 ? 46.023 -21.297 53.725 1.00 51.48 244 PRO A C 1
ATOM 1880 O O . PRO A 1 247 ? 45.336 -20.483 54.323 1.00 51.95 244 PRO A O 1
ATOM 1884 N N . ILE A 1 248 ? 46.960 -22.031 54.303 1.00 52.14 245 ILE A N 1
ATOM 1885 C CA . ILE A 1 248 ? 47.147 -22.027 55.748 1.00 53.63 245 ILE A CA 1
ATOM 1886 C C . ILE A 1 248 ? 47.548 -20.636 56.290 1.00 51.65 245 ILE A C 1
ATOM 1887 O O . ILE A 1 248 ? 47.194 -20.276 57.422 1.00 53.76 245 ILE A O 1
ATOM 1892 N N . TYR A 1 249 ? 48.212 -19.825 55.474 1.00 48.22 246 TYR A N 1
ATOM 1893 C CA . TYR A 1 249 ? 48.629 -18.504 55.921 1.00 46.45 246 TYR A CA 1
ATOM 1894 C C . TYR A 1 249 ? 47.512 -17.496 56.065 1.00 46.18 246 TYR A C 1
ATOM 1895 O O . TYR A 1 249 ? 47.727 -16.411 56.596 1.00 46.01 246 TYR A O 1
ATOM 1904 N N . PHE A 1 250 ? 46.326 -17.822 55.577 1.00 46.44 247 PHE A N 1
ATOM 1905 C CA . PHE A 1 250 ? 45.185 -16.933 55.751 1.00 46.52 247 PHE A CA 1
ATOM 1906 C C . PHE A 1 250 ? 44.900 -16.685 57.249 1.00 48.03 247 PHE A C 1
ATOM 1907 O O . PHE A 1 250 ? 44.513 -15.583 57.631 1.00 47.99 247 PHE A O 1
ATOM 1915 N N . ALA A 1 251 ? 45.109 -17.688 58.097 1.00 49.39 248 ALA A N 1
ATOM 1916 C CA . ALA A 1 251 ? 44.981 -17.477 59.534 1.00 51.39 248 ALA A CA 1
ATOM 1917 C C . ALA A 1 251 ? 45.856 -16.321 60.025 1.00 50.47 248 ALA A C 1
ATOM 1918 O O . ALA A 1 251 ? 45.429 -15.517 60.862 1.00 50.99 248 ALA A O 1
ATOM 1920 N N . ARG A 1 252 ? 47.076 -16.252 59.497 1.00 49.05 249 ARG A N 1
ATOM 1921 C CA . ARG A 1 252 ? 48.045 -15.262 59.929 1.00 49.07 249 ARG A CA 1
ATOM 1922 C C . ARG A 1 252 ? 47.639 -13.868 59.469 1.00 47.94 249 ARG A C 1
ATOM 1923 O O . ARG A 1 252 ? 47.795 -12.912 60.218 1.00 48.95 249 ARG A O 1
ATOM 1939 N N . LYS A 1 254 ? 44.497 -12.735 58.757 1.00 47.42 251 LYS A N 1
ATOM 1940 C CA . LYS A 1 254 ? 43.356 -12.302 59.546 1.00 48.93 251 LYS A CA 1
ATOM 1941 C C . LYS A 1 254 ? 43.798 -11.748 60.908 1.00 49.70 251 LYS A C 1
ATOM 1942 O O . LYS A 1 254 ? 43.186 -10.833 61.430 1.00 50.69 251 LYS A O 1
ATOM 1948 N N . LEU A 1 255 ? 44.851 -12.313 61.484 1.00 49.42 252 LEU A N 1
ATOM 1949 C CA . LEU A 1 255 ? 45.396 -11.813 62.732 1.00 50.46 252 LEU A CA 1
ATOM 1950 C C . LEU A 1 255 ? 46.075 -10.456 62.502 1.00 48.67 252 LEU A C 1
ATOM 1951 O O . LEU A 1 255 ? 45.734 -9.431 63.131 1.00 49.23 252 LEU A O 1
ATOM 1956 N N . VAL A 1 256 ? 47.031 -10.460 61.578 1.00 46.07 253 VAL A N 1
ATOM 1957 C CA . VAL A 1 256 ? 47.874 -9.296 61.328 1.00 44.91 253 VAL A CA 1
ATOM 1958 C C . VAL A 1 256 ? 47.034 -8.057 61.029 1.00 44.09 253 VAL A C 1
ATOM 1959 O O . VAL A 1 256 ? 47.223 -7.011 61.650 1.00 45.51 253 VAL A O 1
ATOM 1963 N N . ASN A 1 257 ? 46.073 -8.198 60.123 1.00 42.11 254 ASN A N 1
ATOM 1964 C CA . ASN A 1 257 ? 45.215 -7.088 59.733 1.00 41.29 254 ASN A CA 1
ATOM 1965 C C . ASN A 1 257 ? 44.268 -6.645 60.836 1.00 42.92 254 ASN A C 1
ATOM 1966 O O . ASN A 1 257 ? 43.846 -5.496 60.861 1.00 43.32 254 ASN A O 1
ATOM 1971 N N . LYS A 1 258 ? 43.954 -7.545 61.756 1.00 44.24 255 LYS A N 1
ATOM 1972 C CA . LYS A 1 258 ? 43.103 -7.209 62.889 1.00 46.44 255 LYS A CA 1
ATOM 1973 C C . LYS A 1 258 ? 43.905 -6.455 63.944 1.00 47.55 255 LYS A C 1
ATOM 1974 O O . LYS A 1 258 ? 43.484 -5.392 64.387 1.00 48.19 255 LYS A O 1
ATOM 1980 N N . VAL A 1 259 ? 45.055 -6.997 64.342 1.00 47.96 256 VAL A N 1
ATOM 1981 C CA . VAL A 1 259 ? 45.864 -6.372 65.411 1.00 49.82 256 VAL A CA 1
ATOM 1982 C C . VAL A 1 259 ? 46.742 -5.224 64.921 1.00 49.40 256 VAL A C 1
ATOM 1983 O O . VAL A 1 259 ? 47.239 -4.448 65.734 1.00 51.28 256 VAL A O 1
ATOM 1987 N N . GLY A 1 260 ? 46.947 -5.137 63.600 1.00 47.23 257 GLY A N 1
ATOM 1988 C CA . GLY A 1 260 ? 47.704 -4.040 62.976 1.00 46.74 257 GLY A CA 1
ATOM 1989 C C . GLY A 1 260 ? 49.072 -4.522 62.555 1.00 46.26 257 GLY A C 1
ATOM 1990 O O . GLY A 1 260 ? 49.838 -4.986 63.387 1.00 47.78 257 GLY A O 1
ATOM 1991 N N . PRO A 1 261 ? 49.391 -4.432 61.258 1.00 44.77 258 PRO A N 1
ATOM 1992 C CA . PRO A 1 261 ? 50.625 -5.054 60.798 1.00 44.17 258 PRO A CA 1
ATOM 1993 C C . PRO A 1 261 ? 51.821 -4.238 61.186 1.00 46.45 258 PRO A C 1
ATOM 1994 O O . PRO A 1 261 ? 51.685 -3.050 61.431 1.00 47.45 258 PRO A O 1
ATOM 1998 N N . ARG A 1 262 ? 52.985 -4.881 61.231 1.00 47.58 259 ARG A N 1
ATOM 1999 C CA . ARG A 1 262 ? 54.245 -4.201 61.537 1.00 50.54 259 ARG A CA 1
ATOM 2000 C C . ARG A 1 262 ? 54.559 -3.254 60.396 1.00 49.90 259 ARG A C 1
ATOM 2001 O O . ARG A 1 262 ? 54.157 -3.495 59.251 1.00 47.55 259 ARG A O 1
ATOM 2009 N N . LEU A 1 263 ? 55.248 -2.165 60.697 1.00 52.54 260 LEU A N 1
ATOM 2010 C CA . LEU A 1 263 ? 55.502 -1.175 59.668 1.00 53.21 260 LEU A CA 1
ATOM 2011 C C . LEU A 1 263 ? 56.733 -1.535 58.875 1.00 53.86 260 LEU A C 1
ATOM 2012 O O . LEU A 1 263 ? 57.778 -1.835 59.453 1.00 56.06 260 LEU A O 1
ATOM 2017 N N . LEU A 1 264 ? 56.613 -1.483 57.549 1.00 52.46 261 LEU A N 1
ATOM 2018 C CA . LEU A 1 264 ? 57.735 -1.796 56.664 1.00 53.13 261 LEU A CA 1
ATOM 2019 C C . LEU A 1 264 ? 59.034 -1.113 57.111 1.00 57.11 261 LEU A C 1
ATOM 2020 O O . LEU A 1 264 ? 60.100 -1.702 57.019 1.00 58.00 261 LEU A O 1
ATOM 2025 N N . ALA A 1 265 ? 58.943 0.120 57.592 1.00 60.09 262 ALA A N 1
ATOM 2026 C CA . ALA A 1 265 ? 60.119 0.801 58.128 1.00 65.10 262 ALA A CA 1
ATOM 2027 C C . ALA A 1 265 ? 60.707 0.110 59.373 1.00 67.15 262 ALA A C 1
ATOM 2028 O O . ALA A 1 265 ? 61.921 0.164 59.587 1.00 70.28 262 ALA A O 1
ATOM 2030 N N . GLU A 1 266 ? 59.862 -0.525 60.189 1.00 65.99 263 GLU A N 1
ATOM 2031 C CA . GLU A 1 266 ? 60.342 -1.237 61.380 1.00 68.28 263 GLU A CA 1
ATOM 2032 C C . GLU A 1 266 ? 61.175 -2.462 61.007 1.00 67.66 263 GLU A C 1
ATOM 2033 O O . GLU A 1 266 ? 62.083 -2.820 61.740 1.00 70.12 263 GLU A O 1
ATOM 2039 N N . LEU A 1 267 ? 60.857 -3.092 59.873 1.00 64.89 264 LEU A N 1
ATOM 2040 C CA . LEU A 1 267 ? 61.594 -4.266 59.372 1.00 64.34 264 LEU A CA 1
ATOM 2041 C C . LEU A 1 267 ? 62.923 -3.870 58.748 1.00 67.39 264 LEU A C 1
ATOM 2042 O O . LEU A 1 267 ? 63.936 -4.573 58.897 1.00 68.66 264 LEU A O 1
ATOM 2047 N N . GLY A 1 268 ? 62.889 -2.763 58.009 1.00 68.84 265 GLY A N 1
ATOM 2048 C CA . GLY A 1 268 ? 64.042 -2.285 57.271 1.00 71.97 265 GLY A CA 1
ATOM 2049 C C . GLY A 1 268 ? 64.213 -2.990 55.941 1.00 69.96 265 GLY A C 1
ATOM 2050 O O . GLY A 1 268 ? 63.316 -3.696 55.466 1.00 66.44 265 GLY A O 1
ATOM 2051 N N . ALA A 1 269 ? 65.384 -2.790 55.342 1.00 72.97 266 ALA A N 1
ATOM 2052 C CA . ALA A 1 269 ? 65.669 -3.289 54.004 1.00 71.44 266 ALA A CA 1
ATOM 2053 C C . ALA A 1 269 ? 66.650 -4.447 54.100 1.00 71.65 266 ALA A C 1
ATOM 2054 O O . ALA A 1 269 ? 67.668 -4.350 54.797 1.00 75.06 266 ALA A O 1
ATOM 2056 N N . PRO A 1 270 ? 66.342 -5.554 53.411 1.00 68.16 267 PRO A N 1
ATOM 2057 C CA . PRO A 1 270 ? 67.290 -6.642 53.350 1.00 68.27 267 PRO A CA 1
ATOM 2058 C C . PRO A 1 270 ? 68.579 -6.180 52.701 1.00 71.80 267 PRO A C 1
ATOM 2059 O O . PRO A 1 270 ? 68.550 -5.506 51.664 1.00 72.02 267 PRO A O 1
ATOM 2063 N N . GLU A 1 271 ? 69.694 -6.547 53.327 1.00 74.87 268 GLU A N 1
ATOM 2064 C CA . GLU A 1 271 ? 71.021 -6.235 52.826 1.00 78.63 268 GLU A CA 1
ATOM 2065 C C . GLU A 1 271 ? 71.282 -7.002 51.548 1.00 76.11 268 GLU A C 1
ATOM 2066 O O . GLU A 1 271 ? 70.877 -8.141 51.433 1.00 72.92 268 GLU A O 1
ATOM 2072 N N . ARG A 1 272 ? 71.954 -6.389 50.585 1.00 78.12 269 ARG A N 1
ATOM 2073 C CA . ARG A 1 272 ? 72.559 -7.169 49.507 1.00 77.17 269 ARG A CA 1
ATOM 2074 C C . ARG A 1 272 ? 73.915 -7.621 50.018 1.00 80.12 269 ARG A C 1
ATOM 2075 O O . ARG A 1 272 ? 74.677 -6.826 50.549 1.00 84.62 269 ARG A O 1
ATOM 2083 N N . VAL A 1 273 ? 74.210 -8.902 49.867 1.00 77.98 270 VAL A N 1
ATOM 2084 C CA . VAL A 1 273 ? 75.376 -9.491 50.499 1.00 80.68 270 VAL A CA 1
ATOM 2085 C C . VAL A 1 273 ? 76.261 -10.195 49.453 1.00 80.94 270 VAL A C 1
ATOM 2086 O O . VAL A 1 273 ? 75.766 -10.726 48.458 1.00 77.50 270 VAL A O 1
ATOM 2090 N N . ASP A 1 274 ? 77.575 -10.150 49.668 1.00 85.24 271 ASP A N 1
ATOM 2091 C CA . ASP A 1 274 ? 78.515 -10.994 48.939 1.00 85.73 271 ASP A CA 1
ATOM 2092 C C . ASP A 1 274 ? 78.447 -12.394 49.527 1.00 83.25 271 ASP A C 1
ATOM 2093 O O . ASP A 1 274 ? 78.575 -12.565 50.744 1.00 84.77 271 ASP A O 1
ATOM 2098 N N . LEU A 1 275 ? 78.259 -13.397 48.677 1.00 79.68 272 LEU A N 1
ATOM 2099 C CA . LEU A 1 275 ? 78.299 -14.777 49.136 1.00 77.94 272 LEU A CA 1
ATOM 2100 C C . LEU A 1 275 ? 79.372 -15.545 48.367 1.00 79.25 272 LEU A C 1
ATOM 2101 O O . LEU A 1 275 ? 79.092 -16.211 47.367 1.00 76.17 272 LEU A O 1
ATOM 2106 N N . PRO A 1 276 ? 80.628 -15.426 48.826 1.00 84.06 273 PRO A N 1
ATOM 2107 C CA . PRO A 1 276 ? 81.663 -16.304 48.319 1.00 85.75 273 PRO A CA 1
ATOM 2108 C C . PRO A 1 276 ? 81.476 -17.713 48.891 1.00 83.95 273 PRO A C 1
ATOM 2109 O O . PRO A 1 276 ? 80.825 -17.865 49.932 1.00 82.87 273 PRO A O 1
ATOM 2113 N N . PRO A 1 277 ? 82.057 -18.737 48.228 1.00 83.96 274 PRO A N 1
ATOM 2114 C CA . PRO A 1 277 ? 81.791 -20.152 48.548 1.00 81.89 274 PRO A CA 1
ATOM 2115 C C . PRO A 1 277 ? 81.976 -20.478 50.025 1.00 84.24 274 PRO A C 1
ATOM 2116 O O . PRO A 1 277 ? 81.319 -21.371 50.561 1.00 82.13 274 PRO A O 1
ATOM 2120 N N . GLU A 1 278 ? 82.868 -19.734 50.660 1.00 89.08 275 GLU A N 1
ATOM 2121 C CA . GLU A 1 278 ? 83.160 -19.884 52.066 1.00 92.69 275 GLU A CA 1
ATOM 2122 C C . GLU A 1 278 ? 81.955 -19.576 52.955 1.00 90.23 275 GLU A C 1
ATOM 2123 O O . GLU A 1 278 ? 81.682 -20.302 53.906 1.00 90.56 275 GLU A O 1
ATOM 2129 N N . ARG A 1 279 ? 81.227 -18.510 52.633 1.00 87.98 276 ARG A N 1
ATOM 2130 C CA . ARG A 1 279 ? 80.104 -18.060 53.461 1.00 85.95 276 ARG A CA 1
ATOM 2131 C C . ARG A 1 279 ? 78.822 -18.870 53.250 1.00 80.18 276 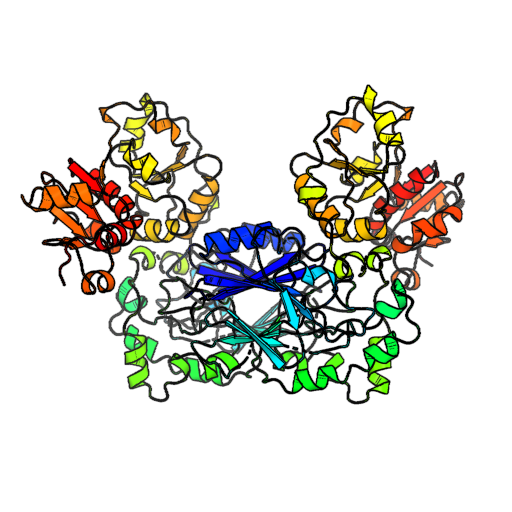ARG A C 1
ATOM 2132 O O . ARG A 1 279 ? 77.827 -18.649 53.944 1.00 78.62 276 ARG A O 1
ATOM 2140 N N . VAL A 1 280 ? 78.849 -19.808 52.307 1.00 77.14 277 VAL A N 1
ATOM 2141 C CA . VAL A 1 280 ? 77.646 -20.526 51.903 1.00 71.95 277 VAL A CA 1
ATOM 2142 C C . VAL A 1 280 ? 77.087 -21.431 53.002 1.00 71.71 277 VAL A C 1
ATOM 2143 O O . VAL A 1 280 ? 75.891 -21.449 53.225 1.00 69.07 277 VAL A O 1
ATOM 2147 N N . ARG A 1 281 ? 77.939 -22.170 53.697 1.00 75.17 278 ARG A N 1
ATOM 2148 C CA . ARG A 1 281 ? 77.457 -23.109 54.716 1.00 75.69 278 ARG A CA 1
ATOM 2149 C C . ARG A 1 281 ? 76.806 -22.430 55.931 1.00 76.44 278 ARG A C 1
ATOM 2150 O O . ARG A 1 281 ? 75.830 -22.945 56.472 1.00 74.88 278 ARG A O 1
ATOM 2158 N N . ALA A 1 282 ? 77.338 -21.284 56.351 1.00 79.00 279 ALA A N 1
ATOM 2159 C CA . ALA A 1 282 ? 76.772 -20.542 57.483 1.00 80.19 279 ALA A CA 1
ATOM 2160 C C . ALA A 1 282 ? 75.397 -19.974 57.126 1.00 75.50 279 ALA A C 1
ATOM 2161 O O . ALA A 1 282 ? 74.496 -19.930 57.961 1.00 75.11 279 ALA A O 1
ATOM 2163 N N . TRP A 1 283 ? 75.262 -19.558 55.872 1.00 72.27 280 TRP A N 1
ATOM 2164 C CA . TRP A 1 283 ? 74.033 -18.988 55.325 1.00 68.09 280 TRP A CA 1
ATOM 2165 C C . TRP A 1 283 ? 72.944 -20.050 55.165 1.00 64.46 280 TRP A C 1
ATOM 2166 O O . TRP A 1 283 ? 71.758 -19.766 55.315 1.00 61.89 280 TRP A O 1
ATOM 2177 N N . ARG A 1 284 ? 73.360 -21.267 54.824 1.00 64.24 281 ARG A N 1
ATOM 2178 C CA . ARG A 1 284 ? 72.439 -22.386 54.649 1.00 61.66 281 ARG A CA 1
ATOM 2179 C C . ARG A 1 284 ? 71.902 -22.854 55.980 1.00 62.89 281 ARG A C 1
ATOM 2180 O O . ARG A 1 284 ? 70.730 -23.204 56.097 1.00 60.45 281 ARG A O 1
ATOM 2188 N N . GLU A 1 285 ? 72.780 -22.869 56.975 1.00 67.01 282 GLU A N 1
ATOM 2189 C CA . GLU A 1 285 ? 72.407 -23.259 58.328 1.00 69.57 282 GLU A CA 1
ATOM 2190 C C . GLU A 1 285 ? 71.764 -22.114 59.091 1.00 69.68 282 GLU A C 1
ATOM 2191 O O . GLU A 1 285 ? 71.178 -22.344 60.132 1.00 71.24 282 GLU A O 1
ATOM 2197 N N . GLY A 1 286 ? 71.841 -20.896 58.557 1.00 68.48 283 GLY A N 1
ATOM 2198 C CA . GLY A 1 286 ? 71.321 -19.704 59.239 1.00 69.14 283 GLY A CA 1
ATOM 2199 C C . GLY A 1 286 ? 69.849 -19.385 59.020 1.00 65.60 283 GLY A C 1
ATOM 2200 O O . GLY A 1 286 ? 69.339 -18.380 59.544 1.00 66.14 283 GLY A O 1
ATOM 2201 N N . GLY A 1 287 ? 69.157 -20.214 58.236 1.00 62.32 284 GLY A N 1
ATOM 2202 C CA . GLY A 1 287 ? 67.727 -19.996 57.946 1.00 58.79 284 GLY A CA 1
ATOM 2203 C C . GLY A 1 287 ? 67.200 -20.729 56.719 1.00 54.94 284 GLY A C 1
ATOM 2204 O O . GLY A 1 287 ? 67.802 -21.689 56.251 1.00 55.18 284 GLY A O 1
ATOM 2205 N N . VAL A 1 288 ? 66.065 -20.275 56.209 1.00 51.68 285 VAL A N 1
ATOM 2206 C CA . VAL A 1 288 ? 65.508 -20.834 54.993 1.00 48.69 285 VAL A CA 1
ATOM 2207 C C . VAL A 1 288 ? 66.036 -20.094 53.764 1.00 47.37 285 VAL A C 1
ATOM 2208 O O . VAL A 1 288 ? 65.853 -18.883 53.612 1.00 46.91 285 VAL A O 1
ATOM 2212 N N . VAL A 1 289 ? 66.690 -20.851 52.892 1.00 47.00 286 VAL A N 1
ATOM 2213 C CA . VAL A 1 289 ? 67.211 -20.342 51.638 1.00 45.96 286 VAL A CA 1
ATOM 2214 C C . VAL A 1 289 ? 66.144 -20.505 50.571 1.00 42.96 286 VAL A C 1
ATOM 2215 O O . VAL A 1 289 ? 65.654 -21.602 50.350 1.00 41.90 286 VAL A O 1
ATOM 2219 N N . LEU A 1 290 ? 65.783 -19.401 49.927 1.00 41.95 287 LEU A N 1
ATOM 2220 C CA . LEU A 1 290 ? 64.779 -19.391 48.865 1.00 39.58 287 LEU A CA 1
ATOM 2221 C C . LEU A 1 290 ? 65.422 -18.912 47.600 1.00 39.67 287 LEU A C 1
ATOM 2222 O O . LEU A 1 290 ? 65.947 -17.808 47.559 1.00 40.90 287 LEU A O 1
ATOM 2227 N N . ASP A 1 291 ? 65.350 -19.735 46.564 1.00 39.20 288 ASP A N 1
ATOM 2228 C CA . ASP A 1 291 ? 66.000 -19.484 45.276 1.00 39.72 288 ASP A CA 1
ATOM 2229 C C . ASP A 1 291 ? 64.900 -19.302 44.236 1.00 38.23 288 ASP A C 1
ATOM 2230 O O . ASP A 1 291 ? 64.076 -20.189 44.069 1.00 37.50 288 ASP A O 1
ATOM 2235 N N . VAL A 1 292 ? 64.867 -18.159 43.553 1.00 38.50 289 VAL A N 1
ATOM 2236 C CA . VAL A 1 292 ? 63.744 -17.844 42.651 1.00 37.57 289 VAL A CA 1
ATOM 2237 C C . VAL A 1 292 ? 64.112 -17.904 41.172 1.00 38.39 289 VAL A C 1
ATOM 2238 O O . VAL A 1 292 ? 63.440 -17.303 40.330 1.00 38.39 289 VAL A O 1
ATOM 2242 N N . ARG A 1 293 ? 65.179 -18.633 40.865 1.00 39.01 290 ARG A N 1
ATOM 2243 C CA . ARG A 1 293 ? 65.526 -18.944 39.484 1.00 39.81 290 ARG A CA 1
ATOM 2244 C C . ARG A 1 293 ? 64.522 -19.894 38.847 1.00 39.29 290 ARG A C 1
ATOM 2245 O O . ARG A 1 293 ? 63.804 -20.624 39.544 1.00 37.98 290 ARG A O 1
ATOM 2253 N N . PRO A 1 294 ? 64.503 -19.918 37.507 1.00 41.01 291 PRO A N 1
ATOM 2254 C CA . PRO A 1 294 ? 63.761 -20.937 36.794 1.00 41.17 291 PRO A CA 1
ATOM 2255 C C . PRO A 1 294 ? 64.167 -22.317 37.267 1.00 40.73 291 PRO A C 1
ATOM 2256 O O . PRO A 1 294 ? 65.344 -22.550 37.525 1.00 41.79 291 PRO A O 1
ATOM 2260 N N . ALA A 1 295 ? 63.196 -23.219 37.365 1.00 40.28 292 ALA A N 1
ATOM 2261 C CA . ALA A 1 295 ? 63.421 -24.582 37.839 1.00 39.98 292 ALA A CA 1
ATOM 2262 C C . ALA A 1 295 ? 64.557 -25.273 37.111 1.00 41.34 292 ALA A C 1
ATOM 2263 O O . ALA A 1 295 ? 65.363 -25.972 37.725 1.00 41.28 292 ALA A O 1
ATOM 2265 N N . ASP A 1 296 ? 64.592 -25.067 35.795 1.00 43.08 293 ASP A N 1
ATOM 2266 C CA . ASP A 1 296 ? 65.561 -25.681 34.905 1.00 44.37 293 ASP A CA 1
ATOM 2267 C C . ASP A 1 296 ? 66.950 -25.478 35.446 1.00 43.72 293 ASP A C 1
ATOM 2268 O O . ASP A 1 296 ? 67.694 -26.431 35.637 1.00 44.05 293 ASP A O 1
ATOM 2273 N N . ALA A 1 297 ? 67.271 -24.217 35.713 1.00 43.27 294 ALA A N 1
ATOM 2274 C CA . ALA A 1 297 ? 68.563 -23.824 36.237 1.00 43.73 294 ALA A CA 1
ATOM 2275 C C . ALA A 1 297 ? 68.740 -24.328 37.660 1.00 42.69 294 ALA A C 1
ATOM 2276 O O . ALA A 1 297 ? 69.780 -24.895 37.999 1.00 43.80 294 ALA A O 1
ATOM 2278 N N . PHE A 1 298 ? 67.728 -24.128 38.489 1.00 40.85 295 PHE A N 1
ATOM 2279 C CA . PHE A 1 298 ? 67.773 -24.626 39.843 1.00 40.58 295 PHE A CA 1
ATOM 2280 C C . PHE A 1 298 ? 68.132 -26.109 39.879 1.00 41.47 295 PHE A C 1
ATOM 2281 O O . PHE A 1 298 ? 68.971 -26.540 40.693 1.00 42.68 295 PHE A O 1
ATOM 2289 N N . ALA A 1 299 ? 67.515 -26.886 38.992 1.00 41.55 296 ALA A N 1
ATOM 2290 C CA . ALA A 1 299 ? 67.661 -28.339 39.018 1.00 42.43 296 ALA A CA 1
ATOM 2291 C C . ALA A 1 299 ? 69.0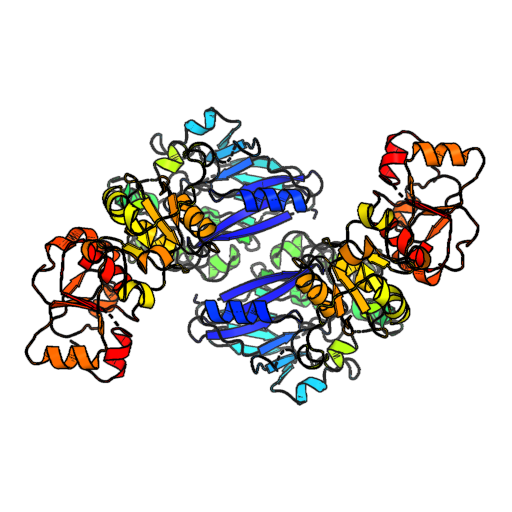97 -28.793 38.804 1.00 44.34 296 ALA A C 1
ATOM 2292 O O . ALA A 1 299 ? 69.484 -29.802 39.365 1.00 44.96 296 ALA A O 1
ATOM 2294 N N . LYS A 1 300 ? 69.876 -28.066 37.998 1.00 45.75 297 LYS A N 1
ATOM 2295 C CA . LYS A 1 300 ? 71.269 -28.444 37.715 1.00 48.05 297 LYS A CA 1
ATOM 2296 C C . LYS A 1 300 ? 72.187 -28.174 38.910 1.00 48.63 297 LYS A C 1
ATOM 2297 O O . LYS A 1 300 ? 73.066 -28.975 39.229 1.00 50.24 297 LYS A O 1
ATOM 2303 N N . ARG A 1 301 ? 72.002 -27.038 39.565 1.00 48.05 298 ARG A N 1
ATOM 2304 C CA . ARG A 1 301 ? 72.843 -26.704 40.705 1.00 48.96 298 ARG A CA 1
ATOM 2305 C C . ARG A 1 301 ? 72.112 -25.744 41.625 1.00 47.28 298 ARG A C 1
ATOM 2306 O O . ARG A 1 301 ? 71.687 -24.687 41.198 1.00 47.15 298 ARG A O 1
ATOM 2314 N N . HIS A 1 302 ? 71.933 -26.139 42.875 1.00 46.46 299 HIS A N 1
ATOM 2315 C CA . HIS A 1 302 ? 71.308 -25.276 43.875 1.00 45.46 299 HIS A CA 1
ATOM 2316 C C . HIS A 1 302 ? 71.956 -25.556 45.207 1.00 46.52 299 HIS A C 1
ATOM 2317 O O . HIS A 1 302 ? 72.675 -26.539 45.348 1.00 47.74 299 HIS A O 1
ATOM 2324 N N . LEU A 1 303 ? 71.706 -24.697 46.187 1.00 46.42 300 LEU A N 1
ATOM 2325 C CA . LEU A 1 303 ? 72.307 -24.872 47.505 1.00 47.98 300 LEU A CA 1
ATOM 2326 C C . LEU A 1 303 ? 71.488 -25.929 48.188 1.00 47.00 300 LEU A C 1
ATOM 2327 O O . LEU A 1 303 ? 70.275 -25.805 48.238 1.00 45.00 300 LEU A O 1
ATOM 2332 N N . ALA A 1 304 ? 72.143 -26.981 48.679 1.00 48.48 301 ALA A N 1
ATOM 2333 C CA . ALA A 1 304 ? 71.432 -28.092 49.295 1.00 48.34 301 ALA A CA 1
ATOM 2334 C C . ALA A 1 304 ? 70.491 -27.574 50.386 1.00 48.03 301 ALA A C 1
ATOM 2335 O O . ALA A 1 304 ? 70.887 -26.764 51.233 1.00 49.00 301 ALA A O 1
ATOM 2337 N N . GLY A 1 305 ? 69.240 -28.026 50.315 1.00 46.40 302 GLY A N 1
ATOM 2338 C CA . GLY A 1 305 ? 68.229 -27.719 51.311 1.00 46.63 302 GLY A CA 1
ATOM 2339 C C . GLY A 1 305 ? 67.466 -26.449 51.011 1.00 44.82 302 GLY A C 1
ATOM 2340 O O . GLY A 1 305 ? 66.650 -26.011 51.816 1.00 44.40 302 GLY A O 1
ATOM 2341 N N . SER A 1 306 ? 67.733 -25.852 49.854 1.00 43.90 303 SER A N 1
ATOM 2342 C CA . SER A 1 306 ? 67.070 -24.623 49.484 1.00 42.65 303 SER A CA 1
ATOM 2343 C C . SER A 1 306 ? 65.795 -24.990 48.779 1.00 41.03 303 SER A C 1
ATOM 2344 O O . SER A 1 306 ? 65.639 -26.108 48.315 1.00 41.32 303 SER A O 1
ATOM 2347 N N . LEU A 1 307 ? 64.906 -24.018 48.692 1.00 39.98 304 LEU A N 1
ATOM 2348 C CA . LEU A 1 307 ? 63.602 -24.183 48.120 1.00 39.08 304 LEU A CA 1
ATOM 2349 C C . LEU A 1 307 ? 63.482 -23.313 46.860 1.00 37.51 304 LEU A C 1
ATOM 2350 O O . LEU A 1 307 ? 63.912 -22.171 46.869 1.00 37.42 304 LEU A O 1
ATOM 2355 N N . ASN A 1 308 ? 62.918 -23.865 45.780 1.00 36.92 305 ASN A N 1
ATOM 2356 C CA . ASN A 1 308 ? 62.796 -23.163 44.490 1.00 36.23 305 ASN A CA 1
ATOM 2357 C C . ASN A 1 308 ? 61.348 -22.757 44.295 1.00 35.65 305 ASN A C 1
ATOM 2358 O O . ASN A 1 308 ? 60.466 -23.608 44.257 1.00 35.65 305 ASN A O 1
ATOM 2363 N N . ILE A 1 309 ? 61.097 -21.450 44.255 1.00 35.25 306 ILE A N 1
ATOM 2364 C CA . ILE A 1 309 ? 59.824 -20.935 43.808 1.00 34.70 306 ILE A CA 1
ATOM 2365 C C . ILE A 1 309 ? 60.152 -19.953 42.711 1.00 35.28 306 ILE A C 1
ATOM 2366 O O . ILE A 1 309 ? 60.426 -18.789 42.980 1.00 35.67 306 ILE A O 1
ATOM 2371 N N . PRO A 1 310 ? 60.166 -20.432 41.463 1.00 35.78 307 PRO A N 1
ATOM 2372 C CA . PRO A 1 310 ? 60.496 -19.591 40.333 1.00 36.63 307 PRO A CA 1
ATOM 2373 C C . PRO A 1 310 ? 59.694 -18.306 40.319 1.00 36.64 307 PRO A C 1
ATOM 2374 O O . PRO A 1 310 ? 58.504 -18.322 40.647 1.00 35.84 307 PRO A O 1
ATOM 2378 N N . TRP A 1 311 ? 60.365 -17.213 39.953 1.00 37.90 308 TRP A N 1
ATOM 2379 C CA . TRP A 1 311 ? 59.738 -15.895 39.818 1.00 38.74 308 TRP A CA 1
ATOM 2380 C C . TRP A 1 311 ? 58.850 -15.855 38.580 1.00 40.01 308 TRP A C 1
ATOM 2381 O O . TRP A 1 311 ? 59.341 -15.810 37.461 1.00 41.27 308 TRP A O 1
ATOM 2392 N N . ASN A 1 312 ? 57.545 -15.894 38.817 1.00 39.92 309 ASN A N 1
ATOM 2393 C CA . ASN A 1 312 ? 56.529 -15.657 37.802 1.00 41.72 309 ASN A CA 1
ATOM 2394 C C . ASN A 1 312 ? 55.210 -15.332 38.516 1.00 41.44 309 ASN A C 1
ATOM 2395 O O . ASN A 1 312 ? 55.191 -15.199 39.726 1.00 40.33 309 ASN A O 1
ATOM 2400 N N . LYS A 1 313 ? 54.126 -15.198 37.765 1.00 43.46 310 LYS A N 1
ATOM 2401 C CA . LYS A 1 313 ? 52.797 -14.861 38.296 1.00 43.88 310 LYS A CA 1
ATOM 2402 C C . LYS A 1 313 ? 52.385 -15.684 39.533 1.00 42.10 310 LYS A C 1
ATOM 2403 O O . LYS A 1 313 ? 51.648 -15.198 40.391 1.00 41.66 310 LYS A O 1
ATOM 2409 N N . SER A 1 314 ? 52.879 -16.920 39.624 1.00 41.46 311 SER A N 1
ATOM 2410 C CA . SER A 1 314 ? 52.491 -17.855 40.681 1.00 40.36 311 SER A CA 1
ATOM 2411 C C . SER A 1 314 ? 53.332 -17.759 41.932 1.00 38.20 311 SER A C 1
ATOM 2412 O O . SER A 1 314 ? 53.097 -18.485 42.883 1.00 37.53 311 SER A O 1
ATOM 2415 N N . PHE A 1 315 ? 54.334 -16.901 41.932 1.00 37.53 312 PHE A N 1
ATOM 2416 C CA . PHE A 1 315 ? 55.273 -16.888 43.030 1.00 36.65 312 PHE A CA 1
ATOM 2417 C C . PHE A 1 315 ? 54.539 -16.752 44.366 1.00 35.93 312 PHE A C 1
ATOM 2418 O O . PHE A 1 315 ? 54.680 -17.571 45.274 1.00 34.78 312 PHE A O 1
ATOM 2426 N N . VAL A 1 316 ? 53.724 -15.723 44.467 1.00 36.25 313 VAL A N 1
ATOM 2427 C CA . VAL A 1 316 ? 53.167 -15.391 45.756 1.00 36.31 313 VAL A CA 1
ATOM 2428 C C . VAL A 1 316 ? 52.187 -16.449 46.240 1.00 36.48 313 VAL A C 1
ATOM 2429 O O . VAL A 1 316 ? 52.023 -16.639 47.447 1.00 36.67 313 VAL A O 1
ATOM 2433 N N . THR A 1 317 ? 51.539 -17.136 45.307 1.00 36.89 314 TH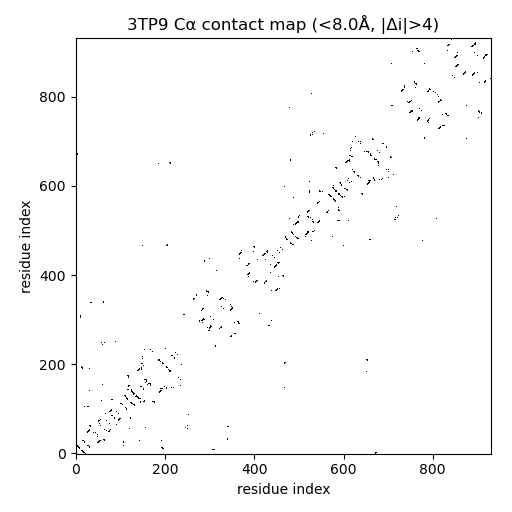R A N 1
ATOM 2434 C CA . THR A 1 317 ? 50.651 -18.221 45.671 1.00 37.54 314 THR A CA 1
ATOM 2435 C C . THR A 1 317 ? 51.432 -19.253 46.463 1.00 37.56 314 THR A C 1
ATOM 2436 O O . THR A 1 317 ? 51.043 -19.636 47.570 1.00 38.38 314 THR A O 1
ATOM 2440 N N . TRP A 1 318 ? 52.556 -19.681 45.901 1.00 37.20 315 TRP A N 1
ATOM 2441 C CA . TRP A 1 318 ? 53.321 -20.775 46.478 1.00 36.70 315 TRP A CA 1
ATOM 2442 C C . TRP A 1 318 ? 54.157 -20.338 47.670 1.00 35.75 315 TRP A C 1
ATOM 2443 O O . TRP A 1 318 ? 54.277 -21.077 48.636 1.00 36.11 315 TRP A O 1
ATOM 2454 N N . ALA A 1 319 ? 54.703 -19.134 47.629 1.00 34.82 316 ALA A N 1
ATOM 2455 C CA . ALA A 1 319 ? 55.311 -18.578 48.826 1.00 35.05 316 ALA A CA 1
ATOM 2456 C C . ALA A 1 319 ? 54.337 -18.751 49.989 1.00 36.03 316 ALA A C 1
ATOM 2457 O O . ALA A 1 319 ? 54.702 -19.282 51.041 1.00 37.23 316 ALA A O 1
ATOM 2459 N N . GLY A 1 320 ? 53.092 -18.329 49.786 1.00 35.81 317 GLY A N 1
ATOM 2460 C CA . GLY A 1 320 ? 52.105 -18.338 50.844 1.00 36.47 317 GLY A CA 1
ATOM 2461 C C . GLY A 1 320 ? 51.806 -19.721 51.366 1.00 37.81 317 GLY A C 1
ATOM 2462 O O . GLY A 1 320 ? 51.606 -19.912 52.571 1.00 39.34 317 GLY A O 1
ATOM 2463 N N . TRP A 1 321 ? 51.766 -20.688 50.459 1.00 38.09 318 TRP A N 1
ATOM 2464 C CA . TRP A 1 321 ? 51.516 -22.081 50.834 1.00 39.76 318 TRP A CA 1
ATOM 2465 C C . TRP A 1 321 ? 52.706 -22.744 51.539 1.00 40.40 318 TRP A C 1
ATOM 2466 O O . TRP A 1 321 ? 52.524 -23.616 52.376 1.00 41.94 318 TRP A O 1
ATOM 2477 N N . LEU A 1 322 ? 53.915 -22.332 51.181 1.00 39.84 319 LEU A N 1
ATOM 2478 C CA . LEU A 1 322 ? 55.105 -23.129 51.440 1.00 40.84 319 LEU A CA 1
ATOM 2479 C C . LEU A 1 322 ? 56.107 -22.521 52.422 1.00 41.54 319 LEU A C 1
ATOM 2480 O O . LEU A 1 322 ? 56.837 -23.261 53.078 1.00 42.75 319 LEU A O 1
ATOM 2485 N N . LEU A 1 323 ? 56.163 -21.198 52.514 1.00 41.14 320 LEU A N 1
ATOM 2486 C CA . LEU A 1 323 ? 57.142 -20.547 53.376 1.00 42.58 320 LEU A CA 1
ATOM 2487 C C . LEU A 1 323 ? 56.580 -20.176 54.736 1.00 44.19 320 LEU A C 1
ATOM 2488 O O . LEU A 1 323 ? 55.467 -19.685 54.822 1.00 44.00 320 LEU A O 1
ATOM 2493 N N . PRO A 1 324 ? 57.378 -20.353 55.796 1.00 46.51 321 PRO A N 1
ATOM 2494 C CA . PRO A 1 324 ? 57.064 -19.921 57.153 1.00 48.55 321 PRO A CA 1
ATOM 2495 C C . PRO A 1 324 ? 57.328 -18.444 57.399 1.00 48.56 321 PRO A C 1
ATOM 2496 O O . PRO A 1 324 ? 58.196 -17.870 56.755 1.00 48.55 321 PRO A O 1
ATOM 2500 N N . ALA A 1 325 ? 56.606 -17.844 58.344 1.00 49.79 322 ALA A N 1
ATOM 2501 C CA . ALA A 1 325 ? 56.887 -16.464 58.800 1.00 50.41 322 ALA A CA 1
ATOM 2502 C C . ALA A 1 325 ? 57.532 -16.424 60.196 1.00 53.41 322 ALA A C 1
ATOM 2503 O O . ALA A 1 325 ? 57.759 -15.349 60.740 1.00 54.44 322 ALA A O 1
ATOM 2505 N N . ASP A 1 326 ? 57.825 -17.597 60.756 1.00 55.05 323 ASP A N 1
ATOM 2506 C CA . ASP A 1 326 ? 58.517 -17.711 62.042 1.00 58.67 323 ASP A CA 1
ATOM 2507 C C . ASP A 1 326 ? 60.040 -18.002 61.894 1.00 59.63 323 ASP A C 1
ATOM 2508 O O . ASP A 1 326 ? 60.733 -18.194 62.900 1.00 62.76 323 ASP A O 1
ATOM 2513 N N . ARG A 1 327 ? 60.536 -18.031 60.647 1.00 56.83 324 ARG A N 1
ATOM 2514 C CA . ARG A 1 327 ? 61.956 -18.295 60.325 1.00 57.45 324 ARG A CA 1
ATOM 2515 C C . ARG A 1 327 ? 62.514 -17.233 59.364 1.00 55.32 324 ARG A C 1
ATOM 2516 O O . ARG A 1 327 ? 61.802 -16.768 58.454 1.00 52.45 324 ARG A O 1
ATOM 2524 N N . PRO A 1 328 ? 63.801 -16.880 59.533 1.00 56.50 325 PRO A N 1
ATOM 2525 C CA . PRO A 1 328 ? 64.433 -15.911 58.658 1.00 55.34 325 PRO A CA 1
ATOM 2526 C C . PRO A 1 328 ? 64.734 -16.499 57.304 1.00 52.49 325 PRO A C 1
ATOM 2527 O O . PRO A 1 328 ? 65.047 -17.675 57.194 1.00 52.11 325 PRO A O 1
ATOM 2531 N N . ILE A 1 329 ? 64.627 -15.658 56.288 1.00 50.61 326 ILE A N 1
ATOM 2532 C CA . ILE A 1 329 ? 64.692 -16.078 54.908 1.00 48.16 326 ILE A CA 1
ATOM 2533 C C . ILE A 1 329 ? 65.913 -15.478 54.254 1.00 49.43 326 ILE A C 1
ATOM 2534 O O . ILE A 1 329 ? 66.093 -14.261 54.262 1.00 50.39 326 ILE A O 1
ATOM 2539 N N . HIS A 1 330 ? 66.767 -16.340 53.710 1.00 49.50 327 HIS A N 1
ATOM 2540 C CA . HIS A 1 330 ? 67.869 -15.904 52.864 1.00 50.25 327 HIS A CA 1
ATOM 2541 C C . HIS A 1 330 ? 67.403 -16.075 51.420 1.00 46.83 327 HIS A C 1
ATOM 2542 O O . HIS A 1 330 ? 66.861 -17.107 51.064 1.00 44.60 327 HIS A O 1
ATOM 2549 N N . LEU A 1 331 ? 67.578 -15.055 50.600 1.00 46.70 328 LEU A N 1
ATOM 2550 C CA . LEU A 1 331 ? 67.014 -15.073 49.258 1.00 44.94 328 LEU A CA 1
ATOM 2551 C C . LEU A 1 331 ? 68.099 -15.089 48.209 1.00 46.16 328 LEU A C 1
ATOM 2552 O O . LEU A 1 331 ? 69.095 -14.375 48.317 1.00 49.55 328 LEU A O 1
ATOM 2557 N N . LEU A 1 332 ? 67.922 -15.915 47.196 1.00 44.42 329 LEU A N 1
ATOM 2558 C CA . LEU A 1 332 ? 68.768 -15.833 46.015 1.00 45.52 329 LEU A CA 1
ATOM 2559 C C . LEU A 1 332 ? 67.896 -15.329 44.866 1.00 44.34 329 LEU A C 1
ATOM 2560 O O . LEU A 1 332 ? 66.884 -15.957 44.516 1.00 41.88 329 LEU A O 1
ATOM 2565 N N . ALA A 1 333 ? 68.289 -14.183 44.307 1.00 45.93 330 ALA A N 1
ATOM 2566 C CA . ALA A 1 333 ? 67.498 -13.500 43.304 1.00 45.34 330 ALA A CA 1
ATOM 2567 C C . ALA A 1 333 ? 68.381 -12.538 42.494 1.00 48.48 330 ALA A C 1
ATOM 2568 O O . ALA A 1 333 ? 69.249 -11.874 43.044 1.00 50.22 330 ALA A O 1
ATOM 2570 N N . ALA A 1 334 ? 68.173 -12.490 41.181 1.00 49.53 331 ALA A N 1
ATOM 2571 C CA . ALA A 1 334 ? 68.939 -11.582 40.318 1.00 53.26 331 ALA A CA 1
ATOM 2572 C C . ALA A 1 334 ? 68.708 -10.163 40.789 1.00 55.47 331 ALA A C 1
ATOM 2573 O O . ALA A 1 334 ? 67.614 -9.829 41.245 1.00 53.97 331 ALA A O 1
ATOM 2575 N N . ASP A 1 335 ? 69.728 -9.324 40.661 1.00 59.59 332 ASP A N 1
ATOM 2576 C CA . ASP A 1 335 ? 69.660 -7.973 41.192 1.00 62.08 332 ASP A CA 1
ATOM 2577 C C . ASP A 1 335 ? 68.500 -7.202 40.579 1.00 61.44 332 ASP A C 1
ATOM 2578 O O . ASP A 1 335 ? 67.828 -6.441 41.265 1.00 61.26 332 ASP A O 1
ATOM 2583 N N . ALA A 1 336 ? 68.250 -7.417 39.291 1.00 61.41 333 ALA A N 1
ATOM 2584 C CA . ALA A 1 336 ? 67.162 -6.731 38.595 1.00 61.15 333 ALA A CA 1
ATOM 2585 C C . ALA A 1 336 ? 65.799 -6.939 39.251 1.00 57.32 333 ALA A C 1
ATOM 2586 O O . ALA A 1 336 ? 64.975 -6.037 39.220 1.00 58.00 333 ALA A O 1
ATOM 2588 N N . ILE A 1 337 ? 65.563 -8.112 39.841 1.00 53.47 334 ILE A N 1
ATOM 2589 C CA . ILE A 1 337 ? 64.236 -8.456 40.369 1.00 49.95 334 ILE A CA 1
ATOM 2590 C C . ILE A 1 337 ? 64.155 -8.605 41.887 1.00 48.19 334 ILE A C 1
ATOM 2591 O O . ILE A 1 337 ? 63.056 -8.702 42.436 1.00 46.55 334 ILE A O 1
ATOM 2596 N N . ALA A 1 338 ? 65.285 -8.627 42.581 1.00 49.11 335 ALA A N 1
ATOM 2597 C CA . ALA A 1 338 ? 65.258 -8.876 44.021 1.00 47.77 335 ALA A CA 1
ATOM 2598 C C . ALA A 1 338 ? 64.264 -7.969 44.763 1.00 47.43 335 ALA A C 1
ATOM 2599 O O . ALA A 1 338 ? 63.450 -8.460 45.545 1.00 45.23 335 ALA A O 1
ATOM 2601 N N . PRO A 1 339 ? 64.296 -6.651 44.499 1.00 49.88 336 PRO A N 1
ATOM 2602 C CA . PRO A 1 339 ? 63.384 -5.779 45.240 1.00 49.86 336 PRO A CA 1
ATOM 2603 C C . PRO A 1 339 ? 61.904 -6.127 45.038 1.00 47.33 336 PRO A C 1
ATOM 2604 O O . PRO A 1 339 ? 61.133 -6.087 45.997 1.00 46.39 336 PRO A O 1
ATOM 2608 N N . ASP A 1 340 ? 61.518 -6.480 43.816 1.00 46.89 337 ASP A N 1
ATOM 2609 C CA . ASP A 1 340 ? 60.147 -6.926 43.540 1.00 45.00 337 ASP A CA 1
ATOM 2610 C C . ASP A 1 340 ? 59.771 -8.202 44.325 1.00 41.90 337 ASP A C 1
ATOM 2611 O O . ASP A 1 340 ? 58.653 -8.334 44.822 1.00 40.35 337 ASP A O 1
ATOM 2616 N N . VAL A 1 341 ? 60.704 -9.148 44.394 1.00 41.24 338 VAL A N 1
ATOM 2617 C CA . VAL A 1 341 ? 60.491 -10.414 45.090 1.00 38.82 338 VAL A CA 1
ATOM 2618 C C . VAL A 1 341 ? 60.274 -10.155 46.584 1.00 38.80 338 VAL A C 1
ATOM 2619 O O . VAL A 1 341 ? 59.399 -10.742 47.210 1.00 37.16 338 VAL A O 1
ATOM 2623 N N . ILE A 1 342 ? 61.072 -9.258 47.146 1.00 40.93 339 ILE A N 1
ATOM 2624 C CA . ILE A 1 342 ? 60.939 -8.884 48.548 1.00 41.49 339 ILE A CA 1
ATOM 2625 C C . ILE A 1 342 ? 59.582 -8.232 48.802 1.00 41.32 339 ILE A C 1
ATOM 2626 O O . ILE A 1 342 ? 58.908 -8.509 49.787 1.00 40.41 339 ILE A O 1
ATOM 2631 N N . ARG A 1 343 ? 59.186 -7.364 47.892 1.00 42.59 340 ARG A N 1
ATOM 2632 C CA . ARG A 1 343 ? 57.908 -6.698 47.993 1.00 42.74 340 ARG A CA 1
ATOM 2633 C C . ARG A 1 343 ? 56.790 -7.733 48.019 1.00 40.29 340 ARG A C 1
ATOM 2634 O O . ARG A 1 343 ? 55.847 -7.646 48.834 1.00 39.97 340 ARG A O 1
ATOM 2642 N N . ALA A 1 344 ? 56.921 -8.728 47.142 1.00 39.17 341 ALA A N 1
ATOM 2643 C CA . ALA A 1 344 ? 55.933 -9.814 47.033 1.00 37.28 341 ALA A CA 1
ATOM 2644 C C . ALA A 1 344 ? 55.820 -10.550 48.342 1.00 36.16 341 ALA A C 1
ATOM 2645 O O . ALA A 1 344 ? 54.729 -10.778 48.829 1.00 36.02 341 ALA A O 1
ATOM 2647 N N . LEU A 1 345 ? 56.960 -10.915 48.903 1.00 36.68 342 LEU A N 1
ATOM 2648 C CA . LEU A 1 345 ? 57.011 -11.624 50.169 1.00 36.65 342 LEU A CA 1
ATOM 2649 C C . LEU A 1 345 ? 56.377 -10.792 51.271 1.00 37.42 342 LEU A C 1
ATOM 2650 O O . LEU A 1 345 ? 55.635 -11.297 52.110 1.00 37.09 342 LEU A O 1
ATOM 2655 N N . ARG A 1 346 ? 56.678 -9.508 51.273 1.00 38.92 343 ARG A N 1
ATOM 2656 C CA . ARG A 1 346 ? 56.141 -8.638 52.310 1.00 40.21 343 ARG A CA 1
ATOM 2657 C C . ARG A 1 346 ? 54.616 -8.515 52.191 1.00 39.31 343 ARG A C 1
ATOM 2658 O O . ARG A 1 346 ? 53.917 -8.363 53.201 1.00 39.25 343 ARG A O 1
ATOM 2666 N N . SER A 1 347 ? 54.111 -8.603 50.960 1.00 38.39 344 SER A N 1
ATOM 2667 C CA . SER A 1 347 ? 52.689 -8.439 50.724 1.00 37.91 344 SER A CA 1
ATOM 2668 C C . SER A 1 347 ? 51.896 -9.538 51.409 1.00 37.45 344 SER A C 1
ATOM 2669 O O . SER A 1 347 ? 50.743 -9.332 51.780 1.00 37.77 344 SER A O 1
ATOM 2672 N N . ILE A 1 348 ? 52.513 -10.700 51.594 1.00 37.30 345 ILE A N 1
ATOM 2673 C CA . ILE A 1 348 ? 51.838 -11.792 52.270 1.00 37.28 345 ILE A CA 1
ATOM 2674 C C . ILE A 1 348 ? 52.435 -12.080 53.656 1.00 38.66 345 ILE A C 1
ATOM 2675 O O . ILE A 1 348 ? 52.189 -13.139 54.233 1.00 39.67 345 ILE A O 1
ATOM 2680 N N . GLY A 1 349 ? 53.206 -11.142 54.201 1.00 39.73 346 GLY A N 1
ATOM 2681 C CA . GLY A 1 349 ? 53.680 -11.257 55.579 1.00 41.19 346 GLY A CA 1
ATOM 2682 C C . GLY A 1 349 ? 54.917 -12.097 55.832 1.00 41.89 346 GLY A C 1
ATOM 2683 O O . GLY A 1 349 ? 55.201 -12.458 56.966 1.00 43.22 346 GLY A O 1
ATOM 2684 N N . ILE A 1 350 ? 55.674 -12.409 54.793 1.00 41.70 347 ILE A N 1
ATOM 2685 C CA . ILE A 1 350 ? 56.996 -13.011 55.007 1.00 42.96 347 ILE A CA 1
ATOM 2686 C C . ILE A 1 350 ? 57.977 -11.880 55.255 1.00 45.21 347 ILE A C 1
ATOM 2687 O O . ILE A 1 350 ? 58.531 -11.297 54.321 1.00 45.53 347 ILE A O 1
ATOM 2692 N N . ASP A 1 351 ? 58.163 -11.542 56.520 1.00 47.73 348 ASP A N 1
ATOM 2693 C CA . ASP A 1 351 ? 58.823 -10.296 56.854 1.00 50.07 348 ASP A CA 1
ATOM 2694 C C . ASP A 1 351 ? 60.320 -10.477 57.095 1.00 52.74 348 ASP A C 1
ATOM 2695 O O . ASP A 1 351 ? 61.108 -9.679 56.588 1.00 54.45 348 ASP A O 1
ATOM 2700 N N . ASP A 1 352 ? 60.725 -11.525 57.818 1.00 53.89 349 ASP A N 1
ATOM 2701 C CA . ASP A 1 352 ? 62.138 -11.694 58.188 1.00 56.55 349 ASP A CA 1
ATOM 2702 C C . ASP A 1 352 ? 62.991 -12.177 57.007 1.00 55.37 349 ASP A C 1
ATOM 2703 O O . ASP A 1 352 ? 63.461 -13.307 56.988 1.00 55.99 349 ASP A O 1
ATOM 2708 N N . VAL A 1 353 ? 63.184 -11.322 56.013 1.00 54.32 350 VAL A N 1
ATOM 2709 C CA . VAL A 1 353 ? 64.146 -11.596 54.956 1.00 53.81 350 VAL A CA 1
ATOM 2710 C C . VAL A 1 353 ? 65.408 -10.872 55.378 1.00 57.14 350 VAL A C 1
ATOM 2711 O O . VAL A 1 353 ? 65.458 -9.646 55.362 1.00 58.43 350 VAL A O 1
ATOM 2715 N N . VAL A 1 354 ? 66.422 -11.628 55.782 1.00 58.97 351 VAL A N 1
ATOM 2716 C CA . VAL A 1 354 ? 67.608 -11.028 56.384 1.00 62.98 351 VAL A CA 1
ATOM 2717 C C . VAL A 1 354 ? 68.514 -10.425 55.314 1.00 63.87 351 VAL A C 1
ATOM 2718 O O . VAL A 1 354 ? 68.901 -9.257 55.419 1.00 66.60 351 VAL A O 1
ATOM 2722 N N . ASP A 1 355 ? 68.843 -11.197 54.285 1.00 61.95 352 ASP A N 1
ATOM 2723 C CA . ASP A 1 355 ? 69.706 -10.682 53.223 1.00 63.58 352 ASP A CA 1
ATOM 2724 C C . ASP A 1 355 ? 69.550 -11.417 51.904 1.00 60.10 352 ASP A C 1
ATOM 2725 O O . ASP A 1 355 ? 68.940 -12.467 51.866 1.00 57.91 352 ASP A O 1
ATOM 2730 N N . TRP A 1 356 ? 70.077 -10.857 50.820 1.00 60.54 353 TRP A N 1
ATOM 2731 C CA . TRP A 1 356 ? 69.966 -11.496 49.500 1.00 58.08 353 TRP A CA 1
ATOM 2732 C C . TRP A 1 356 ? 71.204 -11.310 48.642 1.00 60.30 353 TRP A C 1
ATOM 2733 O O . TRP A 1 356 ? 71.997 -10.389 48.858 1.00 63.81 353 TRP A O 1
ATOM 2744 N N . THR A 1 357 ? 71.348 -12.186 47.655 1.00 58.43 354 THR A N 1
ATOM 2745 C CA . THR A 1 357 ? 72.433 -12.090 46.685 1.00 60.49 354 THR A CA 1
ATOM 2746 C C . THR A 1 357 ? 72.052 -12.740 45.379 1.00 58.19 354 THR A C 1
ATOM 2747 O O . THR A 1 357 ? 71.174 -13.605 45.346 1.00 55.27 354 THR A O 1
ATOM 2751 N N . ASP A 1 358 ? 72.724 -12.325 44.308 1.00 60.33 355 ASP A N 1
ATOM 2752 C CA . ASP A 1 358 ? 72.502 -12.888 42.982 1.00 59.20 355 ASP A CA 1
ATOM 2753 C C . ASP A 1 358 ? 72.805 -14.378 43.029 1.00 57.67 355 ASP A C 1
ATOM 2754 O O . ASP A 1 358 ? 73.735 -14.805 43.708 1.00 59.18 355 ASP A O 1
ATOM 2759 N N . PRO A 1 359 ? 72.013 -15.178 42.308 1.00 55.00 356 PRO A N 1
ATOM 2760 C CA . PRO A 1 359 ? 72.211 -16.623 42.322 1.00 53.66 356 PRO A CA 1
ATOM 2761 C C . PRO A 1 359 ? 73.474 -17.141 41.604 1.00 55.28 356 PRO A C 1
ATOM 2762 O O . PRO A 1 359 ? 73.616 -18.354 41.422 1.00 54.18 356 PRO A O 1
ATOM 2766 N N . ALA A 1 360 ? 74.377 -16.254 41.205 1.00 57.83 357 ALA A N 1
ATOM 2767 C CA . ALA A 1 360 ? 75.669 -16.695 40.700 1.00 60.24 357 ALA A CA 1
ATOM 2768 C C . ALA A 1 360 ? 76.508 -17.281 41.844 1.00 61.32 357 ALA A C 1
ATOM 2769 O O . ALA A 1 360 ? 77.439 -18.053 41.604 1.00 62.65 357 ALA A O 1
AT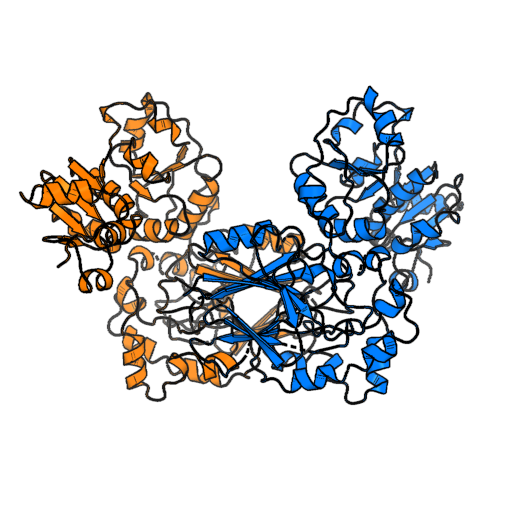OM 2771 N N . ALA A 1 361 ? 76.164 -16.924 43.084 1.00 60.92 358 ALA A N 1
ATOM 2772 C CA . ALA A 1 361 ? 76.846 -17.453 44.257 1.00 62.15 358 ALA A CA 1
ATOM 2773 C C . ALA A 1 361 ? 76.729 -18.971 44.327 1.00 60.19 358 ALA A C 1
ATOM 2774 O O . ALA A 1 361 ? 77.532 -19.621 44.988 1.00 62.25 358 ALA A O 1
ATOM 2776 N N . VAL A 1 362 ? 75.750 -19.539 43.635 1.00 69.47 359 VAL A N 1
ATOM 2777 C CA . VAL A 1 362 ? 75.668 -20.994 43.483 1.00 65.82 359 VAL A CA 1
ATOM 2778 C C . VAL A 1 362 ? 76.818 -21.610 42.642 1.00 66.85 359 VAL A C 1
ATOM 2779 O O . VAL A 1 362 ? 77.236 -22.739 42.911 1.00 65.76 359 VAL A O 1
ATOM 2783 N N . ASP A 1 363 ? 77.350 -20.870 41.667 1.00 69.75 360 ASP A N 1
ATOM 2784 C CA . ASP A 1 363 ? 78.307 -21.437 40.697 1.00 71.21 360 ASP A CA 1
ATOM 2785 C C . ASP A 1 363 ? 79.543 -22.059 41.330 1.00 73.13 360 ASP A C 1
ATOM 2786 O O . ASP A 1 363 ? 79.809 -23.236 41.127 1.00 71.99 360 ASP A O 1
ATOM 2791 N N . ARG A 1 364 ? 80.292 -21.263 42.090 1.00 76.86 361 ARG A N 1
ATOM 2792 C CA . ARG A 1 364 ? 81.550 -21.715 42.693 1.00 79.95 361 ARG A CA 1
ATOM 2793 C C . ARG A 1 364 ? 81.378 -22.299 44.104 1.00 78.96 361 ARG A C 1
ATOM 2794 O O . ARG A 1 364 ? 82.350 -22.444 44.833 1.00 82.23 361 ARG A O 1
ATOM 2802 N N . ALA A 1 365 ? 80.154 -22.659 44.483 1.00 75.31 362 ALA A N 1
ATOM 2803 C CA . ALA A 1 365 ? 79.893 -23.225 45.813 1.00 75.07 362 ALA A CA 1
ATOM 2804 C C . ALA A 1 365 ? 80.614 -24.563 46.026 1.00 76.24 362 ALA A C 1
ATOM 2805 O O . ALA A 1 365 ? 81.040 -25.218 45.072 1.00 75.97 362 ALA A O 1
ATOM 2807 N N . ALA A 1 366 ? 80.761 -24.948 47.293 1.00 78.35 363 ALA A N 1
ATOM 2808 C CA . ALA A 1 366 ? 81.427 -26.206 47.648 1.00 80.36 363 ALA A CA 1
ATOM 2809 C C . ALA A 1 366 ? 80.496 -27.394 47.350 1.00 76.36 363 ALA A C 1
ATOM 2810 O O . ALA A 1 366 ? 79.283 -27.265 47.469 1.00 72.51 363 ALA A O 1
ATOM 2812 N N . PRO A 1 367 ? 81.061 -28.549 46.953 1.00 77.63 364 PRO A N 1
ATOM 2813 C CA . PRO A 1 367 ? 80.273 -29.763 46.687 1.00 74.94 364 PRO A CA 1
ATOM 2814 C C . PRO A 1 367 ? 79.360 -30.226 47.833 1.00 74.07 364 PRO A C 1
ATOM 2815 O O . PRO A 1 367 ? 78.270 -30.711 47.577 1.00 70.55 364 PRO A O 1
ATOM 2819 N N . ASP A 1 368 ? 79.798 -30.086 49.078 1.00 77.89 365 ASP A N 1
ATOM 2820 C CA . ASP A 1 368 ? 78.961 -30.460 50.228 1.00 78.32 365 ASP A CA 1
ATOM 2821 C C . ASP A 1 368 ? 77.930 -29.378 50.601 1.00 74.72 365 ASP A C 1
ATOM 2822 O O . ASP A 1 368 ? 77.172 -29.543 51.562 1.00 75.21 365 ASP A O 1
ATOM 2827 N N . ASP A 1 369 ? 77.907 -28.282 49.839 1.00 71.76 366 ASP A N 1
ATOM 2828 C CA . ASP A 1 369 ? 76.889 -27.231 49.972 1.00 68.65 366 ASP A CA 1
ATOM 2829 C C . ASP A 1 369 ? 75.848 -27.275 48.851 1.00 63.12 366 ASP A C 1
ATOM 2830 O O . ASP A 1 369 ? 74.857 -26.565 48.908 1.00 61.19 366 ASP A O 1
ATOM 2835 N N . VAL A 1 370 ? 76.065 -28.088 47.828 1.00 61.29 367 VAL A N 1
ATOM 2836 C CA . VAL A 1 370 ? 75.218 -28.033 46.644 1.00 57.12 367 VAL A CA 1
ATOM 2837 C C . VAL A 1 370 ? 74.505 -29.359 46.354 1.00 55.13 367 VAL A C 1
ATOM 2838 O O . VAL A 1 370 ? 74.959 -30.434 46.745 1.00 56.81 367 VAL A O 1
ATOM 2842 N N . ALA A 1 371 ? 73.367 -29.258 45.677 1.00 51.78 368 ALA A N 1
ATOM 2843 C CA . ALA A 1 371 ? 72.605 -30.423 45.259 1.00 50.36 368 ALA A CA 1
ATOM 2844 C C . ALA A 1 371 ? 72.009 -30.236 43.858 1.00 48.07 368 ALA A C 1
ATOM 2845 O O . ALA A 1 371 ? 72.079 -29.151 43.257 1.00 47.81 368 ALA A O 1
ATOM 2847 N N . SER A 1 372 ? 71.427 -31.317 43.348 1.00 47.21 369 SER A N 1
ATOM 2848 C CA . SER A 1 372 ? 70.702 -31.280 42.093 1.00 45.26 369 SER A CA 1
ATOM 2849 C C . SER A 1 372 ? 69.579 -32.315 42.080 1.00 43.96 369 SER A C 1
ATOM 2850 O O . SER A 1 372 ? 69.492 -33.167 42.960 1.00 45.19 369 SER A O 1
ATOM 2853 N N . TYR A 1 373 ? 68.680 -32.180 41.112 1.00 42.44 370 TYR A N 1
ATOM 2854 C CA . TYR A 1 373 ? 67.724 -33.236 40.775 1.00 41.34 370 TYR A CA 1
ATOM 2855 C C . TYR A 1 373 ? 67.637 -33.355 39.263 1.00 40.90 370 TYR A C 1
ATOM 2856 O O . TYR A 1 373 ? 68.105 -32.470 38.533 1.00 41.30 370 TYR A O 1
ATOM 2865 N N . ALA A 1 374 ? 67.092 -34.468 38.795 1.00 40.72 371 ALA A N 1
ATOM 2866 C CA . ALA A 1 374 ? 67.105 -34.755 37.366 1.00 41.64 371 ALA A CA 1
ATOM 2867 C C . ALA A 1 374 ? 65.792 -34.311 36.764 1.00 39.84 371 ALA A C 1
ATOM 2868 O O . ALA A 1 374 ? 64.731 -34.507 37.339 1.00 38.37 371 ALA A O 1
ATOM 2870 N N . ASN A 1 375 ? 65.882 -33.673 35.612 1.00 40.62 372 ASN A N 1
ATOM 2871 C CA . ASN A 1 375 ? 64.734 -33.442 34.800 1.00 40.01 372 ASN A CA 1
ATOM 2872 C C . ASN A 1 375 ? 64.752 -34.578 33.802 1.00 41.60 372 ASN A C 1
ATOM 2873 O O . ASN A 1 375 ? 65.736 -34.769 33.110 1.00 44.38 372 ASN A O 1
ATOM 2878 N N . VAL A 1 376 ? 63.674 -35.348 33.759 1.00 40.77 373 VAL A N 1
ATOM 2879 C CA . VAL A 1 376 ? 63.588 -36.568 32.953 1.00 42.50 373 VAL A CA 1
ATOM 2880 C C . VAL A 1 376 ? 62.416 -36.516 31.975 1.00 42.74 373 VAL A C 1
ATOM 2881 O O . VAL A 1 376 ? 61.416 -35.854 32.206 1.00 40.67 373 VAL A O 1
ATOM 2885 N N . SER A 1 377 ? 62.544 -37.222 30.870 1.00 45.77 374 SER A N 1
ATOM 2886 C CA . SER A 1 377 ? 61.499 -37.220 29.880 1.00 47.25 374 SER A CA 1
ATOM 2887 C C . SER A 1 377 ? 60.519 -38.314 30.243 1.00 47.21 374 SER A C 1
ATOM 2888 O O . SER A 1 377 ? 60.847 -39.199 31.021 1.00 46.96 374 SER A O 1
ATOM 2891 N N . PRO A 1 378 ? 59.303 -38.253 29.689 1.00 48.15 375 PRO A N 1
ATOM 2892 C CA . PRO A 1 378 ? 58.336 -39.343 29.846 1.00 48.65 375 PRO A CA 1
ATOM 2893 C C . PRO A 1 378 ? 58.844 -40.682 29.305 1.00 51.61 375 PRO A C 1
ATOM 2894 O O . PRO A 1 378 ? 58.550 -41.719 29.882 1.00 51.83 375 PRO A O 1
ATOM 2898 N N . ASP A 1 379 ? 59.591 -40.653 28.207 1.00 54.47 376 ASP A N 1
ATOM 2899 C CA . ASP A 1 379 ? 60.152 -41.878 27.639 1.00 58.73 376 ASP A CA 1
ATOM 2900 C C . ASP A 1 379 ? 60.965 -42.599 28.699 1.00 57.79 376 ASP A C 1
ATOM 2901 O O . ASP A 1 379 ? 60.832 -43.800 28.873 1.00 60.27 376 ASP A O 1
ATOM 2906 N N . GLU A 1 380 ? 61.777 -41.845 29.424 1.00 54.94 377 GLU A N 1
ATOM 2907 C CA . GLU A 1 380 ? 62.603 -42.388 30.487 1.00 55.01 377 GLU A CA 1
ATOM 2908 C C . GLU A 1 380 ? 61.726 -42.956 31.612 1.00 53.36 377 GLU A C 1
ATOM 2909 O O . GLU A 1 380 ? 61.925 -44.079 32.052 1.00 56.56 377 GLU A O 1
ATOM 2915 N N . VAL A 1 381 ? 60.743 -42.194 32.065 1.00 49.52 378 VAL A N 1
ATOM 2916 C CA . VAL A 1 381 ? 59.859 -42.662 33.123 1.00 48.34 378 VAL A CA 1
ATOM 2917 C C . VAL A 1 381 ? 59.118 -43.959 32.754 1.00 52.24 378 VAL A C 1
ATOM 2918 O O . VAL A 1 381 ? 58.938 -44.832 33.600 1.00 53.34 378 VAL A O 1
ATOM 2922 N N . ARG A 1 382 ? 58.726 -44.077 31.488 1.00 54.94 379 ARG A N 1
ATOM 2923 C CA . ARG A 1 382 ? 57.988 -45.233 30.973 1.00 59.50 379 ARG A CA 1
ATOM 2924 C C . ARG A 1 382 ? 58.814 -46.515 30.944 1.00 65.18 379 ARG A C 1
ATOM 2925 O O . ARG A 1 382 ? 58.256 -47.613 31.034 1.00 68.53 379 ARG A O 1
ATOM 2933 N N . GLY A 1 383 ? 60.129 -46.381 30.772 1.00 67.19 380 GLY A N 1
ATOM 2934 C CA . GLY A 1 383 ? 61.033 -47.531 30.760 1.00 73.41 380 GLY A CA 1
ATOM 2935 C C . GLY A 1 383 ? 61.272 -48.049 32.164 1.00 74.54 380 GLY A C 1
ATOM 2936 O O . GLY A 1 383 ? 61.364 -49.259 32.380 1.00 79.73 380 GLY A O 1
ATOM 2937 N N . ALA A 1 384 ? 61.361 -47.115 33.113 1.00 70.81 381 ALA A N 1
ATOM 2938 C CA . ALA A 1 384 ? 61.476 -47.417 34.544 1.00 71.81 381 ALA A CA 1
ATOM 2939 C C . ALA A 1 384 ? 60.160 -47.932 35.138 1.00 72.82 381 ALA A C 1
ATOM 2940 O O . ALA A 1 384 ? 60.076 -48.234 36.330 1.00 74.00 381 ALA A O 1
ATOM 2942 N N . LEU A 1 385 ? 59.136 -48.021 34.302 1.00 73.46 382 LEU A N 1
ATOM 2943 C CA . LEU A 1 385 ? 57.802 -48.363 34.737 1.00 74.00 382 LEU A CA 1
ATOM 2944 C C . LEU A 1 385 ? 57.614 -49.861 34.662 1.00 80.90 382 LEU A C 1
ATOM 2945 O O . LEU A 1 385 ? 57.052 -50.455 35.575 1.00 83.16 382 LEU A O 1
ATOM 2950 N N . ALA A 1 386 ? 58.080 -50.467 33.568 1.00 85.41 383 ALA A N 1
ATOM 2951 C CA . ALA A 1 386 ? 57.920 -51.912 33.334 1.00 92.85 383 ALA A CA 1
ATOM 2952 C C . ALA A 1 386 ? 58.549 -52.759 34.450 1.00 97.46 383 ALA A C 1
ATOM 2953 O O . ALA A 1 386 ? 58.092 -53.871 34.722 1.00 102.98 383 ALA A O 1
ATOM 2955 N N . GLN A 1 387 ? 59.591 -52.218 35.088 1.00 95.77 384 GLN A N 1
ATOM 2956 C CA . GLN A 1 387 ? 60.249 -52.854 36.238 1.00 100.02 384 GLN A CA 1
ATOM 2957 C C . GLN A 1 387 ? 59.907 -52.181 37.584 1.00 95.54 384 GLN A C 1
ATOM 2958 O O . GLN A 1 387 ? 60.467 -52.540 38.622 1.00 98.69 384 GLN A O 1
ATOM 2964 N N . GLN A 1 388 ? 58.997 -51.208 37.565 1.00 88.85 385 GLN A N 1
ATOM 2965 C CA . GLN A 1 388 ? 58.590 -50.493 38.778 1.00 84.85 385 GLN A CA 1
ATOM 2966 C C . GLN A 1 388 ? 59.838 -50.048 39.550 1.00 83.90 385 GLN A C 1
ATOM 2967 O O . GLN A 1 388 ? 60.002 -50.359 40.731 1.00 86.60 385 GLN A O 1
ATOM 2973 N N . GLY A 1 389 ? 60.733 -49.357 38.846 1.00 80.49 386 GLY A N 1
ATOM 2974 C CA . GLY A 1 389 ? 61.916 -48.769 39.453 1.00 78.94 386 GLY A CA 1
ATOM 2975 C C . GLY A 1 389 ? 61.570 -47.523 40.241 1.00 72.55 386 GLY A C 1
ATOM 2976 O O . GLY A 1 389 ? 62.259 -47.191 41.201 1.00 73.04 386 GLY A O 1
ATOM 2977 N N . LEU A 1 390 ? 60.493 -46.840 39.852 1.00 67.16 387 LEU A N 1
ATOM 2978 C CA . LEU A 1 390 ? 60.161 -45.522 40.406 1.00 61.24 387 LEU A CA 1
ATOM 2979 C C . LEU A 1 390 ? 59.069 -45.557 41.468 1.00 60.68 387 LEU A C 1
ATOM 2980 O O . LEU A 1 390 ? 58.334 -46.533 41.576 1.00 63.99 387 LEU A O 1
ATOM 2985 N N . TRP A 1 391 ? 59.018 -44.497 42.278 1.00 56.77 388 TRP A N 1
ATOM 2986 C CA . TRP A 1 391 ? 57.914 -44.241 43.194 1.00 55.56 388 TRP A CA 1
ATOM 2987 C C . TRP A 1 391 ? 57.309 -42.934 42.722 1.00 49.93 388 TRP A C 1
ATOM 2988 O O . TRP A 1 391 ? 57.833 -41.857 43.011 1.00 47.04 388 TRP A O 1
ATOM 2999 N N . LEU A 1 392 ? 56.219 -43.042 41.972 1.00 48.32 389 LEU A N 1
ATOM 3000 C CA . LEU A 1 392 ? 55.641 -41.892 41.301 1.00 44.32 389 LEU A CA 1
ATOM 3001 C C . LEU A 1 392 ? 54.819 -41.026 42.240 1.00 42.94 389 LEU A C 1
ATOM 3002 O O . LEU A 1 392 ? 53.943 -41.518 42.933 1.00 44.96 389 LEU A O 1
ATOM 3007 N N . LEU A 1 393 ? 55.108 -39.729 42.247 1.00 40.17 390 LEU A N 1
ATOM 3008 C CA . LEU A 1 393 ? 54.329 -38.763 43.003 1.00 39.65 390 LEU A CA 1
ATOM 3009 C C . LEU A 1 393 ? 53.629 -37.783 42.068 1.00 37.76 390 LEU A C 1
ATOM 3010 O O . LEU A 1 393 ? 54.274 -37.107 41.263 1.00 36.25 390 LEU A O 1
ATOM 3015 N N . ASP A 1 394 ? 52.306 -37.734 42.186 1.00 38.67 391 ASP A N 1
ATOM 3016 C CA . ASP A 1 394 ? 51.439 -36.814 41.449 1.00 38.21 391 ASP A CA 1
ATOM 3017 C C . ASP A 1 394 ? 51.039 -35.673 42.397 1.00 38.85 391 ASP A C 1
ATOM 3018 O O . ASP A 1 394 ? 50.413 -35.925 43.441 1.00 40.26 391 ASP A O 1
ATOM 3023 N N . VAL A 1 395 ? 51.379 -34.434 42.029 1.00 37.98 392 VAL A N 1
ATOM 3024 C CA . VAL A 1 395 ? 51.136 -33.265 42.897 1.00 39.45 392 VAL A CA 1
ATOM 3025 C C . VAL A 1 395 ? 49.974 -32.359 42.461 1.00 41.73 392 VAL A C 1
ATOM 3026 O O . VAL A 1 395 ? 49.788 -31.261 42.988 1.00 43.52 392 VAL A O 1
ATOM 3030 N N . ARG A 1 396 ? 49.160 -32.846 41.541 1.00 42.66 393 ARG A N 1
ATOM 3031 C CA . ARG A 1 396 ? 48.032 -32.091 41.074 1.00 45.79 393 ARG A CA 1
ATOM 3032 C C . ARG A 1 396 ? 46.905 -32.067 42.096 1.00 49.18 393 ARG A C 1
ATOM 3033 O O . ARG A 1 396 ? 46.921 -32.797 43.093 1.00 48.91 393 ARG A O 1
ATOM 3041 N N . ASN A 1 397 ? 45.929 -31.204 41.833 1.00 52.95 394 ASN A N 1
ATOM 3042 C CA . ASN A 1 397 ? 44.715 -31.153 42.610 1.00 56.98 394 ASN A CA 1
ATOM 3043 C C . ASN A 1 397 ? 43.916 -32.431 42.458 1.00 57.80 394 ASN A C 1
ATOM 3044 O O . ASN A 1 397 ? 44.120 -33.218 41.533 1.00 55.43 394 ASN A O 1
ATOM 3049 N N . VAL A 1 398 ? 42.988 -32.620 43.382 1.00 61.53 395 VAL A N 1
ATOM 3050 C CA . VAL A 1 398 ? 42.177 -33.820 43.398 1.00 63.39 395 VAL A CA 1
ATOM 3051 C C . VAL A 1 398 ? 41.429 -34.009 42.063 1.00 64.70 395 VAL A C 1
ATOM 3052 O O . VAL A 1 398 ? 41.449 -35.095 41.494 1.00 63.54 395 VAL A O 1
ATOM 3056 N N . ASP A 1 399 ? 40.822 -32.945 41.546 1.00 67.84 396 ASP A N 1
ATOM 3057 C CA . ASP A 1 399 ? 39.990 -33.032 40.326 1.00 70.55 396 ASP A CA 1
ATOM 3058 C C . ASP A 1 399 ? 40.774 -33.404 39.081 1.00 67.32 396 ASP A C 1
ATOM 3059 O O . ASP A 1 399 ? 40.247 -34.051 38.182 1.00 68.65 396 ASP A O 1
ATOM 3064 N N . GLU A 1 400 ? 42.029 -32.994 39.026 1.00 63.90 397 GLU A N 1
ATOM 3065 C CA . GLU A 1 400 ? 42.893 -33.384 37.924 1.00 61.54 397 GLU A CA 1
ATOM 3066 C C . GLU A 1 400 ? 43.241 -34.875 38.020 1.00 59.18 397 GLU A C 1
ATOM 3067 O O . GLU A 1 400 ? 43.229 -35.611 37.026 1.00 59.45 397 GLU A O 1
ATOM 3073 N N . TRP A 1 401 ? 43.559 -35.303 39.232 1.00 57.71 398 TRP A N 1
ATOM 3074 C CA . TRP A 1 401 ? 43.830 -36.702 39.528 1.00 56.43 398 TRP A CA 1
ATOM 3075 C C . TRP A 1 401 ? 42.683 -37.580 39.033 1.00 58.91 398 TRP A C 1
ATOM 3076 O O . TRP A 1 401 ? 42.898 -38.532 38.283 1.00 58.33 398 TRP A O 1
ATOM 3087 N N . ALA A 1 402 ? 41.469 -37.228 39.454 1.00 61.81 399 ALA A N 1
ATOM 3088 C CA . ALA A 1 402 ? 40.257 -37.970 39.111 1.00 65.23 399 ALA A CA 1
ATOM 3089 C C . ALA A 1 402 ? 40.095 -38.170 37.597 1.00 65.86 399 ALA A C 1
ATOM 3090 O O . ALA A 1 402 ? 39.555 -39.186 37.150 1.00 68.10 399 ALA A O 1
ATOM 3092 N N . GLY A 1 403 ? 40.563 -37.203 36.811 1.00 64.44 400 GLY A N 1
ATOM 3093 C CA . GLY A 1 403 ? 40.539 -37.320 35.359 1.00 65.01 400 GLY A CA 1
ATOM 3094 C C . GLY A 1 403 ? 41.453 -38.414 34.838 1.00 62.48 400 GLY A C 1
ATOM 3095 O O . GLY A 1 403 ? 41.184 -38.978 33.793 1.00 64.68 400 GLY A O 1
ATOM 3096 N N . GLY A 1 404 ? 42.532 -38.714 35.560 1.00 58.39 401 GLY A N 1
ATOM 3097 C CA . GLY A 1 404 ? 43.485 -39.750 35.142 1.00 56.38 401 GLY A CA 1
ATOM 3098 C C . GLY A 1 404 ? 44.916 -39.447 35.547 1.00 52.06 401 GLY A C 1
ATOM 3099 O O . GLY A 1 404 ? 45.361 -38.308 35.482 1.00 50.72 401 GLY A O 1
ATOM 3100 N N . HIS A 1 405 ? 45.655 -40.473 35.930 1.00 50.37 402 HIS A N 1
ATOM 3101 C CA . HIS A 1 405 ? 46.999 -40.290 36.461 1.00 47.09 402 HIS A CA 1
ATOM 3102 C C . HIS A 1 405 ? 47.877 -41.386 35.910 1.00 47.17 402 HIS A C 1
ATOM 3103 O O . HIS A 1 405 ? 47.389 -42.288 35.240 1.00 49.83 402 HIS A O 1
ATOM 3110 N N . LEU A 1 406 ? 49.170 -41.317 36.201 1.00 44.95 403 LEU A N 1
ATOM 3111 C CA . LEU A 1 406 ? 50.100 -42.349 35.758 1.00 45.75 403 LEU A CA 1
ATOM 3112 C C . LEU A 1 406 ? 49.940 -43.607 36.586 1.00 48.36 403 LEU A C 1
ATOM 3113 O O . LEU A 1 406 ? 49.475 -43.555 37.720 1.00 48.20 403 LEU A O 1
ATOM 3118 N N . PRO A 1 407 ? 50.323 -44.755 36.018 1.00 51.72 404 PRO A N 1
ATOM 3119 C CA . PRO A 1 407 ? 50.032 -46.008 36.709 1.00 55.63 404 PRO A CA 1
ATOM 3120 C C . PRO A 1 407 ? 50.762 -46.162 38.040 1.00 55.88 404 PRO A C 1
ATOM 3121 O O . PRO A 1 407 ? 51.924 -45.786 38.159 1.00 53.44 404 PRO A O 1
ATOM 3125 N N . GLN A 1 408 ? 50.057 -46.708 39.034 1.00 59.36 405 GLN A N 1
ATOM 3126 C CA . GLN A 1 408 ? 50.612 -46.951 40.379 1.00 61.00 405 GLN A CA 1
ATOM 3127 C C . GLN A 1 408 ? 51.158 -45.674 41.045 1.00 56.58 405 GLN A C 1
ATOM 3128 O O . GLN A 1 408 ? 52.050 -45.731 41.892 1.00 56.99 405 GLN A O 1
ATOM 3134 N N . ALA A 1 409 ? 50.610 -44.523 40.660 1.00 52.98 406 ALA A N 1
ATOM 3135 C CA . ALA A 1 409 ? 51.109 -43.239 41.139 1.00 49.44 406 ALA A CA 1
ATOM 3136 C C . ALA A 1 409 ? 50.518 -42.927 42.517 1.00 50.66 406 ALA A C 1
ATOM 3137 O O . ALA A 1 409 ? 49.471 -43.460 42.890 1.00 53.19 406 ALA A O 1
ATOM 3139 N N . HIS A 1 410 ? 51.209 -42.074 43.272 1.00 49.27 407 HIS A N 1
ATOM 3140 C CA . HIS A 1 410 ? 50.764 -41.648 44.596 1.00 50.75 407 HIS A CA 1
ATOM 3141 C C . HIS A 1 410 ? 50.343 -40.201 44.511 1.00 47.91 407 HIS A C 1
ATOM 3142 O O . HIS A 1 410 ? 51.021 -39.405 43.895 1.00 45.32 407 HIS A O 1
ATOM 3149 N N . HIS A 1 411 ? 49.217 -39.863 45.118 1.00 49.51 408 HIS A N 1
ATOM 3150 C CA . HIS A 1 411 ? 48.669 -38.530 44.989 1.00 48.00 408 HIS A CA 1
ATOM 3151 C C . HIS A 1 411 ? 48.876 -37.700 46.244 1.00 48.77 408 HIS A C 1
ATOM 3152 O O . HIS A 1 411 ? 48.281 -37.981 47.268 1.00 51.75 408 HIS A O 1
ATOM 3159 N N . ILE A 1 412 ? 49.733 -36.685 46.159 1.00 46.58 409 ILE A N 1
ATOM 3160 C CA . ILE A 1 412 ? 49.784 -35.639 47.181 1.00 47.98 409 ILE A CA 1
ATOM 3161 C C . ILE A 1 412 ? 49.887 -34.269 46.510 1.00 46.27 409 ILE A C 1
ATOM 3162 O O . ILE A 1 412 ? 50.949 -33.899 46.025 1.00 43.68 409 ILE A O 1
ATOM 3167 N N . PRO A 1 413 ? 48.780 -33.501 46.486 1.00 48.44 410 PRO A N 1
ATOM 3168 C CA . PRO A 1 413 ? 48.894 -32.160 45.914 1.00 47.84 410 PRO A CA 1
ATOM 3169 C C . PRO A 1 413 ? 49.949 -31.327 46.628 1.00 47.69 410 PRO A C 1
ATOM 3170 O O . PRO A 1 413 ? 50.109 -31.427 47.853 1.00 49.87 410 PRO A O 1
ATOM 3174 N N . LEU A 1 414 ? 50.659 -30.518 45.862 1.00 45.81 411 LEU A N 1
ATOM 3175 C CA . LEU A 1 414 ? 51.724 -29.690 46.394 1.00 45.76 411 LEU A CA 1
ATOM 3176 C C . LEU A 1 414 ? 51.281 -28.875 47.617 1.00 50.12 411 LEU A C 1
ATOM 3177 O O . LEU A 1 414 ? 52.040 -28.703 48.574 1.00 51.49 411 LEU A O 1
ATOM 3182 N N . SER A 1 415 ? 50.046 -28.380 47.598 1.00 53.17 412 SER A N 1
ATOM 3183 C CA . SER A 1 415 ? 49.503 -27.665 48.747 1.00 57.64 412 SER A CA 1
ATOM 3184 C C . SER A 1 415 ? 49.629 -28.469 50.035 1.00 59.02 412 SER A C 1
ATOM 3185 O O . SER A 1 415 ? 49.768 -27.895 51.107 1.00 62.63 412 SER A O 1
ATOM 3188 N N . LYS A 1 416 ? 49.574 -29.793 49.925 1.00 53.20 413 LYS A N 1
ATOM 3189 C CA . LYS A 1 416 ? 49.582 -30.676 51.092 1.00 56.67 413 LYS A CA 1
ATOM 3190 C C . LYS A 1 416 ? 50.892 -31.438 51.272 1.00 55.41 413 LYS A C 1
ATOM 3191 O O . LYS A 1 416 ? 51.084 -32.116 52.286 1.00 57.89 413 LYS A O 1
ATOM 3197 N N . LEU A 1 417 ? 51.785 -31.330 50.291 1.00 51.82 414 LEU A N 1
ATOM 3198 C CA . LEU A 1 417 ? 53.012 -32.109 50.285 1.00 50.97 414 LEU A CA 1
ATOM 3199 C C . LEU A 1 417 ? 53.853 -31.925 51.548 1.00 53.28 414 LEU A C 1
ATOM 3200 O O . LEU A 1 417 ? 54.502 -32.864 51.993 1.00 54.62 414 LEU A O 1
ATOM 3205 N N . ALA A 1 418 ? 53.845 -30.728 52.123 1.00 54.34 415 ALA A N 1
ATOM 3206 C CA . ALA A 1 418 ? 54.665 -30.473 53.303 1.00 56.71 415 ALA A CA 1
ATOM 3207 C C . ALA A 1 418 ? 54.238 -31.332 54.471 1.00 61.18 415 ALA A C 1
ATOM 3208 O O . ALA A 1 418 ? 55.077 -31.888 55.136 1.00 63.23 415 ALA A O 1
ATOM 3210 N N . ALA A 1 419 ? 52.937 -31.447 54.712 1.00 63.89 416 ALA A N 1
ATOM 3211 C CA . ALA A 1 419 ? 52.403 -32.239 55.834 1.00 69.12 416 ALA A CA 1
ATOM 3212 C C . ALA A 1 419 ? 52.646 -33.751 55.700 1.00 70.79 416 ALA A C 1
ATOM 3213 O O . ALA A 1 419 ? 53.080 -34.418 56.660 1.00 74.33 416 ALA A O 1
ATOM 3215 N N . HIS A 1 420 ? 52.350 -34.282 54.511 1.00 68.53 417 HIS A N 1
ATOM 3216 C CA . HIS A 1 420 ? 52.469 -35.717 54.233 1.00 70.12 417 HIS A CA 1
ATOM 3217 C C . HIS A 1 420 ? 53.845 -36.128 53.688 1.00 67.56 417 HIS A C 1
ATOM 3218 O O . HIS A 1 420 ? 54.010 -37.243 53.219 1.00 67.95 417 HIS A O 1
ATOM 3225 N N . ILE A 1 421 ? 54.833 -35.244 53.748 1.00 65.70 418 ILE A N 1
ATOM 3226 C CA . ILE A 1 421 ? 56.168 -35.551 53.216 1.00 63.80 418 ILE A CA 1
ATOM 3227 C C . ILE A 1 421 ? 56.726 -36.887 53.764 1.00 67.30 418 ILE A C 1
ATOM 3228 O O . ILE A 1 421 ? 57.332 -37.657 53.013 1.00 66.55 418 ILE A O 1
ATOM 3233 N N A HIS A 1 422 ? 56.490 -37.150 55.051 0.50 71.63 419 HIS A N 1
ATOM 3234 N N B HIS A 1 422 ? 56.507 -37.166 55.047 0.50 71.71 419 HIS A N 1
ATOM 3235 C CA A HIS A 1 422 ? 56.950 -38.375 55.716 0.50 76.01 419 HIS A CA 1
ATOM 3236 C CA B HIS A 1 422 ? 57.022 -38.392 55.662 0.50 75.97 419 HIS A CA 1
ATOM 3237 C C A HIS A 1 422 ? 56.478 -39.664 55.024 0.50 76.91 419 HIS A C 1
ATOM 3238 C C B HIS A 1 422 ? 56.475 -39.683 55.028 0.50 77.05 419 HIS A C 1
ATOM 3239 O O A HIS A 1 422 ? 57.134 -40.701 55.117 0.50 79.46 419 HIS A O 1
ATOM 3240 O O B HIS A 1 422 ? 57.081 -40.746 55.167 0.50 79.84 419 HIS A O 1
ATOM 3253 N N . ASP A 1 423 ? 55.346 -39.588 54.328 1.00 75.07 420 ASP A N 1
ATOM 3254 C CA . ASP A 1 423 ? 54.827 -40.715 53.551 1.00 75.78 420 ASP A CA 1
ATOM 3255 C C . ASP A 1 423 ? 55.666 -40.993 52.294 1.00 71.48 420 ASP A C 1
ATOM 3256 O O . ASP A 1 423 ? 55.498 -42.027 51.658 1.00 71.91 420 ASP A O 1
ATOM 3261 N N . VAL A 1 424 ? 56.552 -40.072 51.927 1.00 67.65 421 VAL A N 1
ATOM 3262 C CA . VAL A 1 424 ? 57.487 -40.308 50.826 1.00 65.12 421 VAL A CA 1
ATOM 3263 C C . VAL A 1 424 ? 58.782 -40.973 51.329 1.00 68.30 421 VAL A C 1
ATOM 3264 O O . VAL A 1 424 ? 59.385 -40.504 52.308 1.00 69.77 421 VAL A O 1
ATOM 3268 N N . PRO A 1 425 ? 59.225 -42.058 50.650 1.00 69.64 422 PRO A N 1
ATOM 3269 C CA . PRO A 1 425 ? 60.409 -42.786 51.098 1.00 73.36 422 PRO A CA 1
ATOM 3270 C C . PRO A 1 425 ? 61.728 -42.114 50.666 1.00 71.30 422 PRO A C 1
ATOM 3271 O O . PRO A 1 425 ? 61.899 -41.766 49.496 1.00 67.43 422 PRO A O 1
ATOM 3275 N N . ARG A 1 426 ? 62.648 -41.952 51.614 1.00 74.28 423 ARG A N 1
ATOM 3276 C CA . ARG A 1 426 ? 63.927 -41.275 51.359 1.00 73.30 423 ARG A CA 1
ATOM 3277 C C . ARG A 1 426 ? 64.880 -42.034 50.414 1.00 73.87 423 ARG A C 1
ATOM 3278 O O . ARG A 1 426 ? 65.618 -41.421 49.655 1.00 71.55 423 ARG A O 1
ATOM 3286 N N . ASP A 1 427 ? 64.872 -43.358 50.464 1.00 77.57 424 ASP A N 1
ATOM 3287 C CA . ASP A 1 427 ? 65.787 -44.142 49.633 1.00 79.22 424 ASP A CA 1
ATOM 3288 C C . ASP A 1 427 ? 65.171 -44.570 48.285 1.00 76.24 424 ASP A C 1
ATOM 3289 O O . ASP A 1 427 ? 65.870 -45.082 47.409 1.00 77.04 424 ASP A O 1
ATOM 3294 N N . GLY A 1 428 ? 63.872 -44.358 48.108 1.00 73.01 425 GLY A N 1
ATOM 3295 C CA . GLY A 1 428 ? 63.239 -44.677 46.837 1.00 70.21 425 GLY A CA 1
ATOM 3296 C C . GLY A 1 428 ? 63.709 -43.731 45.747 1.00 65.80 425 GLY A C 1
ATOM 3297 O O . GLY A 1 428 ? 64.277 -42.675 46.034 1.00 64.26 425 GLY A O 1
ATOM 3298 N N . SER A 1 429 ? 63.497 -44.126 44.495 1.00 64.06 426 SER A N 1
ATOM 3299 C CA . SER A 1 429 ? 63.681 -43.228 43.358 1.00 60.07 426 SER A CA 1
ATOM 3300 C C . SER A 1 429 ? 62.365 -42.503 43.129 1.00 55.98 426 SER A C 1
ATOM 3301 O O . SER A 1 429 ? 61.456 -43.034 42.487 1.00 55.16 426 SER A O 1
ATOM 3304 N N . VAL A 1 430 ? 62.246 -41.295 43.661 1.00 53.56 427 VAL A N 1
ATOM 3305 C CA . VAL A 1 430 ? 60.986 -40.574 43.571 1.00 50.40 427 VAL A CA 1
ATOM 3306 C C . VAL A 1 430 ? 60.895 -39.818 42.259 1.00 47.24 427 VAL A C 1
ATOM 3307 O O . VAL A 1 430 ? 61.802 -39.074 41.900 1.00 46.81 427 VAL A O 1
ATOM 3311 N N . CYS A 1 431 ? 59.796 -40.007 41.544 1.00 45.55 428 CYS A N 1
ATOM 3312 C CA . CYS A 1 431 ? 59.603 -39.325 40.294 1.00 43.08 428 CYS A CA 1
ATOM 3313 C C . CYS A 1 431 ? 58.329 -38.521 40.338 1.00 40.74 428 CYS A C 1
ATOM 3314 O O . CYS A 1 431 ? 57.245 -39.077 40.454 1.00 41.11 428 CYS A O 1
ATOM 3317 N N . VAL A 1 432 ? 58.458 -37.210 40.199 1.00 38.68 429 VAL A N 1
ATOM 3318 C CA . VAL A 1 432 ? 57.358 -36.315 40.502 1.00 37.42 429 VAL A CA 1
ATOM 3319 C C . VAL A 1 432 ? 56.838 -35.605 39.255 1.00 36.18 429 VAL A C 1
ATOM 3320 O O . VAL A 1 432 ? 57.618 -35.232 38.365 1.00 35.58 429 VAL A O 1
ATOM 3324 N N . TYR A 1 433 ? 55.514 -35.434 39.192 1.00 36.17 430 TYR A N 1
ATOM 3325 C CA . TYR A 1 433 ? 54.877 -34.810 38.024 1.00 35.64 430 TYR A CA 1
ATOM 3326 C C . TYR A 1 433 ? 53.601 -34.003 38.346 1.00 36.06 430 TYR A C 1
ATOM 3327 O O . TYR A 1 433 ? 52.950 -34.211 39.376 1.00 36.65 430 TYR A O 1
ATOM 3336 N N . CYS A 1 434 ? 53.283 -33.075 37.442 1.00 36.31 431 CYS A N 1
ATOM 3337 C CA . CYS A 1 434 ? 52.002 -32.360 37.433 1.00 37.40 431 CYS A CA 1
ATOM 3338 C C . CYS A 1 434 ? 51.425 -32.261 35.990 1.00 38.22 431 CYS A C 1
ATOM 3339 O O . CYS A 1 434 ? 51.742 -33.079 35.131 1.00 37.98 431 CYS A O 1
ATOM 3342 N N . ARG A 1 435 ? 50.554 -31.294 35.739 1.00 39.90 432 ARG A N 1
ATOM 3343 C CA . ARG A 1 435 ? 49.929 -31.160 34.431 1.00 41.87 432 ARG A CA 1
ATOM 3344 C C . ARG A 1 435 ? 50.965 -30.850 33.340 1.00 42.36 432 ARG A C 1
ATOM 3345 O O . ARG A 1 435 ? 50.902 -31.418 32.230 1.00 42.28 432 ARG A O 1
ATOM 3353 N N . THR A 1 436 ? 51.907 -29.958 33.680 1.00 42.58 433 THR A N 1
ATOM 3354 C CA . THR A 1 436 ? 52.829 -29.356 32.711 1.00 43.83 433 THR A CA 1
ATOM 3355 C C . THR A 1 436 ? 54.275 -29.260 33.181 1.00 43.61 433 THR A C 1
ATOM 3356 O O . THR A 1 436 ? 55.182 -29.230 32.341 1.00 44.79 433 THR A O 1
ATOM 3360 N N . GLY A 1 437 ? 54.492 -29.160 34.497 1.00 42.73 434 GLY A N 1
ATOM 3361 C CA . GLY A 1 437 ? 55.847 -29.237 35.059 1.00 42.46 434 GLY A CA 1
ATOM 3362 C C . GLY A 1 437 ? 56.249 -28.144 36.038 1.00 42.77 434 GLY A C 1
ATOM 3363 O O . GLY A 1 437 ? 57.320 -28.248 36.666 1.00 42.66 434 GLY A O 1
ATOM 3364 N N . GLY A 1 438 ? 55.415 -27.096 36.143 1.00 43.31 435 GLY A N 1
ATOM 3365 C CA . GLY A 1 438 ? 55.626 -25.992 37.081 1.00 43.49 435 GLY A CA 1
ATOM 3366 C C . GLY A 1 438 ? 55.599 -26.448 38.529 1.00 42.53 435 GLY A C 1
ATOM 3367 O O . GLY A 1 438 ? 56.612 -26.372 39.224 1.00 42.26 435 GLY A O 1
ATOM 3368 N N . ARG A 1 439 ? 54.439 -26.930 38.973 1.00 42.02 436 ARG A N 1
ATOM 3369 C CA . ARG A 1 439 ? 54.267 -27.399 40.349 1.00 41.91 436 ARG A CA 1
ATOM 3370 C C . ARG A 1 439 ? 55.267 -28.495 40.731 1.00 40.49 436 ARG A C 1
ATOM 3371 O O . ARG A 1 439 ? 55.706 -28.575 41.891 1.00 40.66 436 ARG A O 1
ATOM 3379 N N . SER A 1 440 ? 55.591 -29.363 39.773 1.00 38.85 437 SER A N 1
ATOM 3380 C CA . SER A 1 440 ? 56.437 -30.520 40.068 1.00 37.74 437 SER A CA 1
ATOM 3381 C C . SER A 1 440 ? 57.861 -30.092 40.388 1.00 37.45 437 SER A C 1
ATOM 3382 O O . SER A 1 440 ? 58.495 -30.636 41.285 1.00 37.91 437 SER A O 1
ATOM 3385 N N . ALA A 1 441 ? 58.346 -29.100 39.655 1.00 36.97 438 ALA A N 1
ATOM 3386 C CA . ALA A 1 441 ? 59.636 -28.507 39.924 1.00 37.25 438 ALA A CA 1
ATOM 3387 C C . ALA A 1 441 ? 59.719 -27.998 41.366 1.00 37.32 438 ALA A C 1
ATOM 3388 O O . ALA A 1 441 ? 60.742 -28.186 42.039 1.00 38.76 438 ALA A O 1
ATOM 3390 N N . ILE A 1 442 ? 58.672 -27.335 41.842 1.00 36.22 439 ILE A N 1
ATOM 3391 C CA . ILE A 1 442 ? 58.708 -26.823 43.204 1.00 36.69 439 ILE A CA 1
ATOM 3392 C C . ILE A 1 442 ? 58.742 -28.016 44.158 1.00 36.52 439 ILE A C 1
ATOM 3393 O O . ILE A 1 442 ? 59.535 -28.051 45.095 1.00 37.34 439 ILE A O 1
ATOM 3398 N N . ALA A 1 443 ? 57.913 -29.012 43.879 1.00 35.83 440 ALA A N 1
ATOM 3399 C CA . ALA A 1 443 ? 57.871 -30.203 44.705 1.00 36.82 440 ALA A CA 1
ATOM 3400 C C . ALA A 1 443 ? 59.253 -30.828 44.796 1.00 37.69 440 ALA A C 1
ATOM 3401 O O . ALA A 1 443 ? 59.686 -31.222 45.888 1.00 39.93 440 ALA A O 1
ATOM 3403 N N . ALA A 1 444 ? 59.959 -30.899 43.669 1.00 36.67 441 ALA A N 1
ATOM 3404 C CA . ALA A 1 444 ? 61.245 -31.570 43.641 1.00 37.32 441 ALA A CA 1
ATOM 3405 C C . ALA A 1 444 ? 62.203 -30.955 44.648 1.00 38.84 441 ALA A C 1
ATOM 3406 O O . ALA A 1 444 ? 62.922 -31.679 45.333 1.00 40.18 441 ALA A O 1
ATOM 3408 N N . SER A 1 445 ? 62.201 -29.627 44.753 1.00 38.89 442 SER A N 1
ATOM 3409 C CA . SER A 1 445 ? 63.119 -28.947 45.668 1.00 40.98 442 SER A CA 1
ATOM 3410 C C . SER A 1 445 ? 62.714 -29.251 47.097 1.00 42.25 442 SER A C 1
ATOM 3411 O O . SER A 1 445 ? 63.551 -29.431 47.972 1.00 44.22 442 SER A O 1
ATOM 3414 N N . LEU A 1 446 ? 61.416 -29.335 47.312 1.00 41.97 443 LEU A N 1
ATOM 3415 C CA . LEU A 1 446 ? 60.886 -29.621 48.614 1.00 44.14 443 LEU A CA 1
ATOM 3416 C C . LEU A 1 446 ? 61.303 -31.032 48.997 1.00 45.80 443 LEU A C 1
ATOM 3417 O O . LEU A 1 446 ? 61.740 -31.278 50.117 1.00 48.86 443 LEU A O 1
ATOM 3422 N N . LEU A 1 447 ? 61.206 -31.955 48.052 1.00 45.10 444 LEU A N 1
ATOM 3423 C CA . LEU A 1 447 ? 61.628 -33.328 48.299 1.00 47.13 444 LEU A CA 1
ATOM 3424 C C . LEU A 1 447 ? 63.112 -33.402 48.683 1.00 49.58 444 LEU A C 1
ATOM 3425 O O . LEU A 1 447 ? 63.440 -33.955 49.732 1.00 52.62 444 LEU A O 1
ATOM 3430 N N . ARG A 1 448 ? 63.999 -32.841 47.854 1.00 49.25 445 ARG A N 1
ATOM 3431 C CA . ARG A 1 448 ? 65.448 -32.903 48.125 1.00 52.08 445 ARG A CA 1
ATOM 3432 C C . ARG A 1 448 ? 65.771 -32.302 49.485 1.00 54.41 445 ARG A C 1
ATOM 3433 O O . ARG A 1 448 ? 66.664 -32.780 50.174 1.00 57.30 445 ARG A O 1
ATOM 3441 N N . ALA A 1 449 ? 65.041 -31.257 49.861 1.00 53.77 446 ALA A N 1
ATOM 3442 C CA . ALA A 1 449 ? 65.225 -30.613 51.158 1.00 56.29 446 ALA A CA 1
ATOM 3443 C C . ALA A 1 449 ? 64.783 -31.521 52.319 1.00 59.16 446 ALA A C 1
ATOM 3444 O O . ALA A 1 449 ? 65.373 -31.456 53.398 1.00 62.11 446 ALA A O 1
ATOM 3446 N N . HIS A 1 450 ? 63.757 -32.357 52.109 1.00 58.76 447 HIS A N 1
ATOM 3447 C CA . HIS A 1 450 ? 63.394 -33.379 53.104 1.00 62.16 447 HIS A CA 1
ATOM 3448 C C . HIS A 1 450 ? 64.522 -34.391 53.276 1.00 64.88 447 HIS A C 1
ATOM 3449 O O . HIS A 1 450 ? 64.724 -34.891 54.371 1.00 68.94 447 HIS A O 1
ATOM 3456 N N . GLY A 1 451 ? 65.259 -34.684 52.204 1.00 63.55 448 GLY A N 1
ATOM 3457 C CA . GLY A 1 451 ? 66.357 -35.665 52.249 1.00 66.31 448 GLY A CA 1
ATOM 3458 C C . GLY A 1 451 ? 66.236 -36.812 51.254 1.00 65.62 448 GLY A C 1
ATOM 3459 O O . GLY A 1 451 ? 67.006 -37.775 51.290 1.00 68.58 448 GLY A O 1
ATOM 3460 N N . VAL A 1 452 ? 65.274 -36.716 50.350 1.00 61.93 449 VAL A N 1
ATOM 3461 C CA . VAL A 1 452 ? 65.122 -37.719 49.319 1.00 61.29 449 VAL A CA 1
ATOM 3462 C C . VAL A 1 452 ? 66.281 -37.573 48.337 1.00 60.99 449 VAL A C 1
ATOM 3463 O O . VAL A 1 452 ? 66.340 -36.621 47.587 1.00 58.57 449 VAL A O 1
ATOM 3467 N N . GLY A 1 453 ? 67.213 -38.513 48.358 1.00 64.46 450 GLY A N 1
ATOM 3468 C CA . GLY A 1 453 ? 68.423 -38.411 47.547 1.00 65.35 450 GLY A CA 1
ATOM 3469 C C . GLY A 1 453 ? 68.146 -38.388 46.060 1.00 62.58 450 GLY A C 1
ATOM 3470 O O . GLY A 1 453 ? 68.443 -37.397 45.380 1.00 61.11 450 GLY A O 1
ATOM 3471 N N . ASP A 1 454 ? 67.552 -39.473 45.566 1.00 62.35 451 ASP A N 1
ATOM 3472 C CA . ASP A 1 454 ? 67.260 -39.627 44.143 1.00 60.02 451 ASP A CA 1
ATOM 3473 C C . ASP A 1 454 ? 65.852 -39.104 43.798 1.00 55.68 451 ASP A C 1
ATOM 3474 O O . ASP A 1 454 ? 64.855 -39.810 44.001 1.00 55.56 451 ASP A O 1
ATOM 3479 N N . VAL A 1 455 ? 65.777 -37.874 43.276 1.00 52.53 452 VAL A N 1
ATOM 3480 C CA . VAL A 1 455 ? 64.499 -37.277 42.864 1.00 48.93 452 VAL A CA 1
ATOM 3481 C C . VAL A 1 455 ? 64.520 -36.872 41.398 1.00 47.25 452 VAL A C 1
ATOM 3482 O O . VAL A 1 455 ? 65.444 -36.229 40.951 1.00 47.84 452 VAL A O 1
ATOM 3486 N N . ARG A 1 456 ? 63.486 -37.230 40.654 1.00 45.52 453 ARG A N 1
ATOM 3487 C CA . ARG A 1 456 ? 63.406 -36.852 39.254 1.00 44.67 453 ARG A CA 1
ATOM 3488 C C . ARG A 1 456 ? 62.130 -36.060 38.987 1.00 42.12 453 ARG A C 1
ATOM 3489 O O . ARG A 1 456 ? 61.117 -36.280 39.631 1.00 42.33 453 ARG A O 1
ATOM 3497 N N . ASN A 1 457 ? 62.179 -35.146 38.038 1.00 41.06 454 ASN A N 1
ATOM 3498 C CA . ASN A 1 457 ? 61.019 -34.354 37.658 1.00 39.65 454 ASN A CA 1
ATOM 3499 C C . ASN A 1 457 ? 60.660 -34.631 36.198 1.00 39.75 454 ASN A C 1
ATOM 3500 O O . ASN A 1 457 ? 61.533 -34.637 35.341 1.00 40.37 454 ASN A O 1
ATOM 3513 N N . VAL A 1 459 ? 59.588 -33.700 32.782 1.00 40.50 456 VAL A N 1
ATOM 3514 C CA . VAL A 1 459 ? 59.459 -32.547 31.923 1.00 40.81 456 VAL A CA 1
ATOM 3515 C C . VAL A 1 459 ? 58.193 -32.697 31.080 1.00 40.35 456 VAL A C 1
ATOM 3516 O O . VAL A 1 459 ? 57.942 -33.751 30.496 1.00 40.20 456 VAL A O 1
ATOM 3520 N N . GLY A 1 460 ? 57.382 -31.645 31.048 1.00 40.18 457 GLY A N 1
ATOM 3521 C CA . GLY A 1 460 ? 56.139 -31.648 30.276 1.00 40.41 457 GLY A CA 1
ATOM 3522 C C . GLY A 1 460 ? 54.965 -32.211 31.052 1.00 38.57 457 GLY A C 1
ATOM 3523 O O . GLY A 1 460 ? 53.823 -31.996 30.683 1.00 38.99 457 GLY A O 1
ATOM 3524 N N . GLY A 1 461 ? 55.247 -32.948 32.119 1.00 37.29 458 GLY A N 1
ATOM 3525 C CA . GLY A 1 461 ? 54.209 -33.455 33.019 1.00 36.48 458 GLY A CA 1
ATOM 3526 C C . GLY A 1 461 ? 53.223 -34.369 32.325 1.00 36.88 458 GLY A C 1
ATOM 3527 O O . GLY A 1 461 ? 53.506 -34.883 31.241 1.00 37.96 458 GLY A O 1
ATOM 3528 N N . TYR A 1 462 ? 52.051 -34.532 32.938 1.00 36.53 459 TYR A N 1
ATOM 3529 C CA . TYR A 1 462 ? 51.012 -35.459 32.459 1.00 37.32 459 TYR A CA 1
ATOM 3530 C C . TYR A 1 462 ? 50.616 -35.237 31.006 1.00 38.14 459 TYR A C 1
ATOM 3531 O O . TYR A 1 462 ? 50.235 -36.160 30.325 1.00 38.61 459 TYR A O 1
ATOM 3540 N N . GLU A 1 463 ? 50.715 -34.000 30.538 1.00 38.77 460 GLU A N 1
ATOM 3541 C CA . GLU A 1 463 ? 50.271 -33.658 29.191 1.00 40.53 460 GLU A CA 1
ATOM 3542 C C . GLU A 1 463 ? 51.225 -34.229 28.140 1.00 40.39 460 GLU A C 1
ATOM 3543 O O . GLU A 1 463 ? 50.792 -34.809 27.162 1.00 40.92 460 GLU A O 1
ATOM 3549 N N . ALA A 1 464 ? 52.523 -34.076 28.372 1.00 39.68 461 ALA A N 1
ATOM 3550 C CA . ALA A 1 464 ? 53.545 -34.664 27.503 1.00 40.21 461 ALA A CA 1
ATOM 3551 C C . ALA A 1 464 ? 53.417 -36.185 27.479 1.00 40.01 461 ALA A C 1
ATOM 3552 O O . ALA A 1 464 ? 53.482 -36.792 26.410 1.00 42.29 461 ALA A O 1
ATOM 3554 N N . TRP A 1 465 ? 53.225 -36.779 28.654 1.00 38.31 462 TRP A N 1
ATOM 3555 C CA . TRP A 1 465 ? 52.999 -38.224 28.821 1.00 38.67 462 TRP A CA 1
ATOM 3556 C C . TRP A 1 465 ? 51.733 -38.679 28.075 1.00 40.25 462 TRP A C 1
ATOM 3557 O O . TRP A 1 465 ? 51.799 -39.546 27.194 1.00 41.71 462 TRP A O 1
ATOM 3568 N N . ARG A 1 466 ? 50.590 -38.081 28.403 1.00 40.27 463 ARG A N 1
ATOM 3569 C CA . ARG A 1 466 ? 49.366 -38.370 27.664 1.00 42.65 463 ARG A CA 1
ATOM 3570 C C . ARG A 1 466 ? 49.534 -38.098 26.170 1.00 43.57 463 ARG A C 1
ATOM 3571 O O . ARG A 1 466 ? 48.988 -38.805 25.356 1.00 45.04 463 ARG A O 1
ATOM 3579 N N . GLY A 1 467 ? 50.308 -37.074 25.834 1.00 43.51 464 GLY A N 1
ATOM 3580 C CA . GLY A 1 467 ? 50.551 -36.678 24.457 1.00 45.57 464 GLY A CA 1
ATOM 3581 C C . GLY A 1 467 ? 51.271 -37.733 23.646 1.00 46.93 464 GLY A C 1
ATOM 3582 O O . GLY A 1 467 ? 50.973 -37.922 22.456 1.00 48.89 464 GLY A O 1
ATOM 3583 N N . LYS A 1 468 ? 52.198 -38.436 24.297 1.00 45.85 465 LYS A N 1
ATOM 3584 C CA . LYS A 1 468 ? 52.981 -39.488 23.637 1.00 47.34 465 LYS A CA 1
ATOM 3585 C C . LYS A 1 468 ? 52.210 -40.812 23.510 1.00 47.76 465 LYS A C 1
ATOM 3586 O O . LYS A 1 468 ? 52.705 -41.771 22.910 1.00 48.98 465 LYS A O 1
ATOM 3592 N N . GLY A 1 469 ? 50.993 -40.842 24.053 1.00 46.90 466 GLY A N 1
ATOM 3593 C CA . GLY A 1 469 ? 50.131 -42.010 23.974 1.00 48.38 466 GLY A CA 1
ATOM 3594 C C . GLY A 1 469 ? 50.443 -43.043 25.032 1.00 48.08 466 GLY A C 1
ATOM 3595 O O . GLY A 1 469 ? 50.054 -44.196 24.908 1.00 49.93 466 GLY A O 1
ATOM 3596 N N . PHE A 1 470 ? 51.141 -42.634 26.086 1.00 46.32 467 PHE A N 1
ATOM 3597 C CA . PHE A 1 470 ? 51.570 -43.576 27.106 1.00 46.55 467 PHE A CA 1
ATOM 3598 C C . PHE A 1 470 ? 50.401 -43.920 28.010 1.00 47.40 467 PHE A C 1
ATOM 3599 O O . PHE A 1 470 ? 49.383 -43.229 27.989 1.00 47.54 467 PHE A O 1
ATOM 3607 N N . PRO A 1 471 ? 50.530 -45.002 28.789 1.00 49.07 468 PRO A N 1
ATOM 3608 C CA . PRO A 1 471 ? 49.383 -45.507 29.507 1.00 50.96 468 PRO A CA 1
ATOM 3609 C C . PRO A 1 471 ? 48.975 -44.670 30.720 1.00 50.01 468 PRO A C 1
ATOM 3610 O O . PRO A 1 471 ? 49.822 -44.134 31.433 1.00 47.87 468 PRO A O 1
ATOM 3614 N N . VAL A 1 472 ? 47.664 -44.594 30.933 1.00 52.12 469 VAL A N 1
ATOM 3615 C CA . VAL A 1 472 ? 47.074 -43.877 32.049 1.00 52.50 469 VAL A CA 1
ATOM 3616 C C . VAL A 1 472 ? 46.153 -44.819 32.866 1.00 56.37 469 VAL A C 1
ATOM 3617 O O . VAL A 1 472 ? 45.826 -45.926 32.424 1.00 59.15 469 VAL A O 1
ATOM 3621 N N . GLU A 1 473 ? 45.800 -44.398 34.080 1.00 57.26 470 GLU A N 1
ATOM 3622 C CA . GLU A 1 473 ? 44.852 -45.118 34.929 1.00 61.60 470 GLU A CA 1
ATOM 3623 C C . GLU A 1 473 ? 43.852 -44.147 35.554 1.00 62.24 470 GLU A C 1
ATOM 3624 O O . GLU A 1 473 ? 44.208 -43.014 35.871 1.00 59.67 470 GLU A O 1
ATOM 3630 N N . ALA A 1 474 ? 42.616 -44.614 35.746 1.00 66.40 471 ALA A N 1
ATOM 3631 C CA . ALA A 1 474 ? 41.505 -43.778 36.197 1.00 68.06 471 ALA A CA 1
ATOM 3632 C C . ALA A 1 474 ? 41.281 -43.872 37.723 1.00 70.94 471 ALA A C 1
ATOM 3633 O O . ALA A 1 474 ? 41.851 -43.105 38.492 1.00 69.19 471 ALA A O 1
ATOM 3636 N N . ASN B 1 2 ? 33.804 -16.318 33.638 1.00 80.82 -1 ASN B N 1
ATOM 3637 C CA . ASN B 1 2 ? 33.277 -16.146 32.252 1.00 79.14 -1 ASN B CA 1
ATOM 3638 C C . ASN B 1 2 ? 34.370 -16.223 31.174 1.00 75.07 -1 ASN B C 1
ATOM 3639 O O . ASN B 1 2 ? 34.119 -15.912 29.994 1.00 73.10 -1 ASN B O 1
ATOM 3644 N N . ALA B 1 3 ? 35.573 -16.633 31.589 1.00 73.69 0 ALA B N 1
ATOM 3645 C CA . ALA B 1 3 ? 36.692 -16.860 30.676 1.00 70.54 0 ALA B CA 1
ATOM 3646 C C . ALA B 1 3 ? 36.840 -15.737 29.645 1.00 66.85 0 ALA B C 1
ATOM 3647 O O . ALA B 1 3 ? 37.325 -15.975 28.533 1.00 65.30 0 ALA B O 1
ATOM 3657 N N . TYR B 1 5 ? 38.370 -11.918 28.886 1.00 54.03 2 TYR B N 1
ATOM 3658 C CA . TYR B 1 5 ? 39.436 -11.039 29.281 1.00 51.29 2 TYR B CA 1
ATOM 3659 C C . TYR B 1 5 ? 39.188 -9.658 28.723 1.00 48.97 2 TYR B C 1
ATOM 3660 O O . TYR B 1 5 ? 38.882 -9.502 27.538 1.00 47.75 2 TYR B O 1
ATOM 3669 N N . LEU B 1 6 ? 39.354 -8.646 29.566 1.00 48.35 3 LEU B N 1
ATOM 3670 C CA . LEU B 1 6 ? 39.326 -7.256 29.105 1.00 46.06 3 LEU B CA 1
ATOM 3671 C C . LEU B 1 6 ? 40.363 -6.441 29.846 1.00 45.13 3 LEU B C 1
ATOM 3672 O O . LEU B 1 6 ? 40.472 -6.542 31.062 1.00 46.31 3 LEU B O 1
ATOM 3677 N N . ARG B 1 7 ? 41.116 -5.635 29.101 1.00 43.08 4 ARG B N 1
ATOM 3678 C CA . ARG B 1 7 ? 42.105 -4.738 29.681 1.00 42.83 4 ARG B CA 1
ATOM 3679 C C . ARG B 1 7 ? 42.128 -3.373 28.994 1.00 40.75 4 ARG B C 1
ATOM 3680 O O . ARG B 1 7 ? 42.020 -3.272 27.782 1.00 39.23 4 ARG B O 1
ATOM 3688 N N . ARG B 1 8 ? 42.304 -2.332 29.796 1.00 41.10 5 ARG B N 1
ATOM 3689 C CA . ARG B 1 8 ? 42.343 -0.960 29.333 1.00 39.88 5 ARG B CA 1
ATOM 3690 C C . ARG B 1 8 ? 43.757 -0.441 29.385 1.00 39.41 5 ARG B C 1
ATOM 3691 O O . ARG B 1 8 ? 44.374 -0.458 30.412 1.00 40.46 5 ARG B O 1
ATOM 3699 N N . PHE B 1 9 ? 44.258 0.025 28.251 1.00 38.69 6 PHE B N 1
ATOM 3700 C CA . PHE B 1 9 ? 45.550 0.672 28.167 1.00 38.61 6 PHE B CA 1
ATOM 3701 C C . PHE B 1 9 ? 45.295 2.146 28.011 1.00 38.60 6 PHE B C 1
ATOM 3702 O O . PHE B 1 9 ? 44.451 2.534 27.201 1.00 37.86 6 PHE B O 1
ATOM 3710 N N . TYR B 1 10 ? 46.049 2.962 28.748 1.00 39.60 7 TYR B N 1
ATOM 3711 C CA . TYR B 1 10 ? 45.867 4.402 28.723 1.00 39.48 7 TYR B CA 1
ATOM 3712 C C . TYR B 1 10 ? 47.179 5.166 28.499 1.00 40.19 7 TYR B C 1
ATOM 3713 O O . TYR B 1 10 ? 48.191 4.889 29.135 1.00 41.06 7 TYR B O 1
ATOM 3722 N N . ASP B 1 11 ? 47.128 6.132 27.583 1.00 39.95 8 ASP B N 1
ATOM 3723 C CA . ASP B 1 11 ? 48.231 7.023 27.291 1.00 41.32 8 ASP B CA 1
ATOM 3724 C C . ASP B 1 11 ? 47.872 8.318 27.992 1.00 42.55 8 ASP B C 1
ATOM 3725 O O . ASP B 1 11 ? 46.928 8.989 27.596 1.00 41.78 8 ASP B O 1
ATOM 3730 N N . GLU B 1 12 ? 48.593 8.660 29.060 1.00 45.23 9 GLU B N 1
ATOM 3731 C CA . GLU B 1 12 ? 48.242 9.844 29.866 1.00 46.99 9 GLU B CA 1
ATOM 3732 C C . GLU B 1 12 ? 48.462 11.099 29.046 1.00 46.12 9 GLU B C 1
ATOM 3733 O O . GLU B 1 12 ? 47.718 12.056 29.176 1.00 46.61 9 GLU B O 1
ATOM 3739 N N . GLY B 1 13 ? 49.498 11.087 28.214 1.00 45.29 10 GLY B N 1
ATOM 3740 C CA . GLY B 1 13 ? 49.812 12.219 27.359 1.00 44.96 10 GLY B CA 1
ATOM 3741 C C . GLY B 1 13 ? 48.735 12.560 26.340 1.00 42.61 10 GLY B C 1
ATOM 3742 O O . GLY B 1 13 ? 48.325 13.706 26.248 1.00 42.88 10 GLY B O 1
ATOM 3743 N N . LEU B 1 14 ? 48.272 11.579 25.567 1.00 40.54 11 LEU B N 1
ATOM 3744 C CA . LEU B 1 14 ? 47.192 11.832 24.589 1.00 38.99 11 LEU B CA 1
ATOM 3745 C C . LEU B 1 14 ? 45.777 11.693 25.172 1.00 38.35 11 LEU B C 1
ATOM 3746 O O . LEU B 1 14 ? 44.783 11.996 24.481 1.00 37.66 11 LEU B O 1
ATOM 3751 N N . ALA B 1 15 ? 45.699 11.268 26.442 1.00 38.43 12 ALA B N 1
ATOM 3752 C CA . ALA B 1 15 ? 44.434 11.013 27.117 1.00 37.99 12 ALA B CA 1
ATOM 3753 C C . ALA B 1 15 ? 43.638 9.961 26.352 1.00 36.36 12 ALA B C 1
ATOM 3754 O O . ALA B 1 15 ? 42.442 10.072 26.232 1.00 36.36 12 ALA B O 1
ATOM 3756 N N . HIS B 1 16 ? 44.315 8.927 25.868 1.00 35.77 13 HIS B N 1
ATOM 3757 C CA . HIS B 1 16 ? 43.731 7.958 24.918 1.00 35.20 13 HIS B CA 1
ATOM 3758 C C . HIS B 1 16 ? 43.613 6.518 25.428 1.00 34.85 13 HIS B C 1
ATOM 3759 O O . HIS B 1 16 ? 44.601 5.869 25.724 1.00 35.03 13 HIS B O 1
ATOM 3766 N N . ALA B 1 17 ? 42.386 6.014 25.465 1.00 35.22 14 ALA B N 1
ATOM 3767 C CA . ALA B 1 17 ? 42.103 4.676 25.989 1.00 35.41 14 ALA B CA 1
ATOM 3768 C C . ALA B 1 17 ? 41.976 3.658 24.852 1.00 34.35 14 ALA B C 1
ATOM 3769 O O . ALA B 1 17 ? 41.308 3.907 23.864 1.00 33.98 14 ALA B O 1
ATOM 3771 N N . SER B 1 18 ? 42.651 2.525 24.997 1.00 34.62 15 SER B N 1
ATOM 3772 C CA . SER B 1 18 ? 42.533 1.408 24.067 1.00 34.67 15 SER B CA 1
ATOM 3773 C C . SER B 1 18 ? 42.301 0.129 24.861 1.00 35.52 15 SER B C 1
ATOM 3774 O O . SER B 1 18 ? 42.599 0.076 26.065 1.00 36.05 15 SER B O 1
ATOM 3777 N N . TYR B 1 19 ? 41.768 -0.895 24.188 1.00 35.44 16 TYR B N 1
ATOM 3778 C CA . TYR B 1 19 ? 41.339 -2.104 24.874 1.00 36.05 16 TYR B CA 1
ATOM 3779 C C . TYR B 1 19 ? 41.803 -3.354 24.171 1.00 35.98 16 TYR B C 1
ATOM 3780 O O . TYR B 1 19 ? 41.849 -3.406 22.959 1.00 35.47 16 TYR B O 1
ATOM 3789 N N . LEU B 1 20 ? 42.169 -4.344 24.979 1.00 37.26 17 LEU B N 1
ATOM 3790 C CA . LEU B 1 20 ? 42.475 -5.696 24.532 1.00 37.69 17 LEU B CA 1
ATOM 3791 C C . LEU B 1 20 ? 41.384 -6.604 25.097 1.00 39.18 17 LEU B C 1
ATOM 3792 O O . LEU B 1 20 ? 41.234 -6.703 26.318 1.00 40.00 17 LEU B O 1
ATOM 3797 N N . VAL B 1 21 ? 40.623 -7.238 24.205 1.00 39.52 18 VAL B N 1
ATOM 3798 C CA . VAL B 1 21 ? 39.454 -8.026 24.577 1.00 41.13 18 VAL B CA 1
ATOM 3799 C C . VAL B 1 21 ? 39.647 -9.424 24.041 1.00 41.87 18 VAL B C 1
ATOM 3800 O O . VAL B 1 21 ? 39.952 -9.582 22.861 1.00 41.33 18 VAL B O 1
ATOM 3804 N N . GLY B 1 22 ? 39.438 -10.444 24.866 1.00 43.30 19 GLY B N 1
ATOM 3805 C CA . GLY B 1 22 ? 39.666 -11.804 24.401 1.00 44.03 19 GLY B CA 1
ATOM 3806 C C . GLY B 1 22 ? 38.854 -12.888 25.062 1.00 46.36 19 GLY B C 1
ATOM 3807 O O . GLY B 1 22 ? 38.177 -12.655 26.055 1.00 47.48 19 GLY B O 1
ATOM 3808 N N . CYS B 1 23 ? 38.934 -14.078 24.475 1.00 47.45 20 CYS B N 1
ATOM 3809 C CA . CYS B 1 23 ? 38.307 -15.283 24.995 1.00 50.00 20 CYS B CA 1
ATOM 3810 C C . CYS B 1 23 ? 39.414 -16.157 25.557 1.00 50.71 20 CYS B C 1
ATOM 3811 O O . CYS B 1 23 ? 40.318 -16.566 24.844 1.00 49.93 20 CYS B O 1
ATOM 3814 N N . GLN B 1 24 ? 39.356 -16.436 26.845 1.00 52.74 21 GLN B N 1
ATOM 3815 C CA . GLN B 1 24 ? 40.397 -17.224 27.470 1.00 53.94 21 GLN B CA 1
ATOM 3816 C C . GLN B 1 24 ? 40.254 -18.702 27.149 1.00 55.91 21 GLN B C 1
ATOM 3817 O O . GLN B 1 24 ? 41.210 -19.451 27.310 1.00 56.47 21 GLN B O 1
ATOM 3823 N N . GLU B 1 25 ? 39.071 -19.127 26.709 1.00 57.27 22 GLU B N 1
ATOM 3824 C CA . GLU B 1 25 ? 38.885 -20.523 26.340 1.00 59.65 22 GLU B CA 1
ATOM 3825 C C . GLU B 1 25 ? 39.609 -20.827 25.036 1.00 58.03 22 GLU B C 1
ATOM 3826 O O . GLU B 1 25 ? 40.316 -21.819 24.940 1.00 58.90 22 GLU B O 1
ATOM 3832 N N . THR B 1 26 ? 39.441 -19.975 24.037 1.00 55.88 23 THR B N 1
ATOM 3833 C CA . THR B 1 26 ? 40.083 -20.210 22.755 1.00 54.97 23 THR B CA 1
ATOM 3834 C C . THR B 1 26 ? 41.320 -19.345 22.543 1.00 52.29 23 THR B C 1
ATOM 3835 O O . THR B 1 26 ? 42.141 -19.659 21.704 1.00 52.22 23 THR B O 1
ATOM 3839 N N . GLY B 1 27 ? 41.464 -18.261 23.293 1.00 50.91 24 GLY B N 1
ATOM 3840 C CA . GLY B 1 27 ? 42.635 -17.397 23.163 1.00 49.23 24 GLY B CA 1
ATOM 3841 C C . GLY B 1 27 ? 42.508 -16.285 22.133 1.00 47.99 24 GLY B C 1
ATOM 3842 O O . GLY B 1 27 ? 43.343 -15.388 22.079 1.00 46.97 24 GLY B O 1
ATOM 3843 N N . GLU B 1 28 ? 41.470 -16.311 21.308 1.00 49.06 25 GLU B N 1
ATOM 3844 C CA . GLU B 1 28 ? 41.333 -15.292 20.273 1.00 48.05 25 GLU B CA 1
ATOM 3845 C C . GLU B 1 28 ? 41.040 -13.949 20.934 1.00 46.58 25 GLU B C 1
ATOM 3846 O O . GLU B 1 28 ? 40.236 -13.862 21.853 1.00 47.42 25 GLU B O 1
ATOM 3852 N N . ALA B 1 29 ? 41.716 -12.910 20.467 1.00 45.08 26 ALA B N 1
ATOM 3853 C CA . ALA B 1 29 ? 41.639 -11.586 21.083 1.00 43.77 26 ALA B CA 1
ATOM 3854 C C . ALA B 1 29 ? 41.678 -10.508 20.010 1.00 42.87 26 ALA B C 1
ATOM 3855 O O . ALA B 1 29 ? 42.038 -10.767 18.860 1.00 43.31 26 ALA B O 1
ATOM 3857 N N . CYS B 1 30 ? 41.295 -9.300 20.394 1.00 42.11 27 CYS B N 1
ATOM 3858 C CA . CYS B 1 30 ? 41.391 -8.161 19.509 1.00 41.46 27 CYS B CA 1
ATOM 3859 C C . CYS B 1 30 ? 41.727 -6.915 20.304 1.00 39.82 27 CYS B C 1
ATOM 3860 O O . CYS B 1 30 ? 41.619 -6.891 21.531 1.00 38.95 27 CYS B O 1
ATOM 3863 N N . VAL B 1 31 ? 42.158 -5.892 19.581 1.00 39.27 28 VAL B N 1
ATOM 3864 C CA . VAL B 1 31 ? 42.499 -4.619 20.188 1.00 38.78 28 VAL B CA 1
ATOM 3865 C C . VAL B 1 31 ? 41.645 -3.515 19.569 1.00 38.64 28 VAL B C 1
ATOM 3866 O O . VAL B 1 31 ? 41.488 -3.422 18.346 1.00 38.71 28 VAL B O 1
ATOM 3870 N N . ILE B 1 32 ? 41.083 -2.687 20.441 1.00 38.74 29 ILE B N 1
ATOM 3871 C CA . ILE B 1 32 ? 40.194 -1.614 20.023 1.00 38.90 29 ILE B CA 1
ATOM 3872 C C . ILE B 1 32 ? 40.972 -0.305 20.165 1.00 38.28 29 ILE B C 1
ATOM 3873 O O . ILE B 1 32 ? 41.469 0.028 21.271 1.00 37.27 29 ILE B O 1
ATOM 3878 N N . ASP B 1 33 ? 41.104 0.387 19.019 1.00 38.10 30 ASP B N 1
ATOM 3879 C CA . ASP B 1 33 ? 41.835 1.655 18.901 1.00 37.34 30 ASP B CA 1
ATOM 3880 C C . ASP B 1 33 ? 43.262 1.549 19.430 1.00 36.78 30 ASP B C 1
ATOM 3881 O O . ASP B 1 33 ? 43.687 2.303 20.309 1.00 36.72 30 ASP B O 1
ATOM 3886 N N . PRO B 1 34 ? 44.024 0.616 18.873 1.00 36.65 31 PRO B N 1
ATOM 3887 C CA . PRO B 1 34 ? 45.398 0.466 19.347 1.00 36.88 31 PRO B CA 1
ATOM 3888 C C . PRO B 1 34 ? 46.257 1.697 19.068 1.00 37.13 31 PRO B C 1
ATOM 3889 O O . PRO B 1 34 ? 46.130 2.314 17.997 1.00 37.90 31 PRO B O 1
ATOM 3893 N N . ALA B 1 35 ? 47.130 2.031 20.019 1.00 37.27 32 ALA B N 1
ATOM 3894 C CA . ALA B 1 35 ? 48.236 2.974 19.787 1.00 37.57 32 ALA B CA 1
ATOM 3895 C C . ALA B 1 35 ? 49.166 2.404 18.714 1.00 38.38 32 ALA B C 1
ATOM 3896 O O . ALA B 1 35 ? 49.120 1.224 18.420 1.00 38.32 32 ALA B O 1
ATOM 3898 N N . ARG B 1 36 ? 50.015 3.246 18.143 1.00 39.67 33 ARG B N 1
ATOM 3899 C CA . ARG B 1 36 ? 50.968 2.814 17.124 1.00 41.07 33 ARG B CA 1
ATOM 3900 C C . ARG B 1 36 ? 51.967 1.809 17.667 1.00 42.51 33 ARG B C 1
ATOM 3901 O O . ARG B 1 36 ? 52.282 0.798 17.027 1.00 43.53 33 ARG B O 1
ATOM 3909 N N . ASP B 1 37 ? 52.485 2.109 18.847 1.00 43.53 34 ASP B N 1
ATOM 3910 C CA . ASP B 1 37 ? 53.351 1.179 19.554 1.00 45.04 34 ASP B CA 1
ATOM 3911 C C . ASP B 1 37 ? 52.502 0.042 20.101 1.00 43.68 34 ASP B C 1
ATOM 3912 O O . ASP B 1 37 ? 51.802 0.207 21.090 1.00 43.06 34 ASP B O 1
ATOM 3917 N N . VAL B 1 38 ? 52.569 -1.104 19.439 1.00 43.81 35 VAL B N 1
ATOM 3918 C CA . VAL B 1 38 ? 51.691 -2.224 19.723 1.00 42.54 35 VAL B CA 1
ATOM 3919 C C . VAL B 1 38 ? 52.268 -3.207 20.744 1.00 43.61 35 VAL B C 1
ATOM 3920 O O . VAL B 1 38 ? 51.592 -4.137 21.169 1.00 42.44 35 VAL B O 1
ATOM 3924 N N . GLU B 1 39 ? 53.503 -2.975 21.162 1.00 45.95 36 GLU B N 1
ATOM 3925 C CA . GLU B 1 39 ? 54.207 -3.909 22.048 1.00 48.10 36 GLU B CA 1
ATOM 3926 C C . GLU B 1 39 ? 53.508 -4.238 23.371 1.00 47.12 36 GLU B C 1
ATOM 3927 O O . GLU B 1 39 ? 53.498 -5.386 23.783 1.00 48.09 36 GLU B O 1
ATOM 3933 N N . PRO B 1 40 ? 52.928 -3.242 24.042 1.00 45.91 37 PRO B N 1
ATOM 3934 C CA . PRO B 1 40 ? 52.220 -3.570 25.277 1.00 45.61 37 PRO B CA 1
ATOM 3935 C C . PRO B 1 40 ? 51.077 -4.576 25.082 1.00 44.10 37 PRO B C 1
ATOM 3936 O O . PRO B 1 40 ? 50.834 -5.419 25.950 1.00 44.86 37 PRO B O 1
ATOM 3940 N N . TYR B 1 41 ? 50.396 -4.485 23.941 1.00 42.30 38 TYR B N 1
ATOM 3941 C CA . TYR B 1 41 ? 49.327 -5.413 23.588 1.00 41.00 38 TYR B CA 1
ATOM 3942 C C . TYR B 1 41 ? 49.863 -6.811 23.319 1.00 41.66 38 TYR B C 1
ATOM 3943 O O . TYR B 1 41 ? 49.288 -7.794 23.776 1.00 42.25 38 TYR B O 1
ATOM 3952 N N . LEU B 1 42 ? 50.954 -6.898 22.559 1.00 41.69 39 LEU B N 1
ATOM 3953 C CA . LEU B 1 42 ? 51.513 -8.185 22.172 1.00 42.41 39 LEU B CA 1
ATOM 3954 C C . LEU B 1 42 ? 52.083 -8.885 23.378 1.00 44.26 39 LEU B C 1
ATOM 3955 O O . LEU B 1 42 ? 51.944 -10.107 23.527 1.00 45.09 39 LEU B O 1
ATOM 3960 N N . LEU B 1 43 ? 52.723 -8.085 24.227 1.00 45.09 40 LEU B N 1
ATOM 3961 C CA . LEU B 1 43 ? 53.365 -8.558 25.438 1.00 47.09 40 LEU B CA 1
ATOM 3962 C C . LEU B 1 43 ? 52.317 -9.061 26.420 1.00 46.39 40 LEU B C 1
ATOM 3963 O O . LEU B 1 43 ? 52.496 -10.108 27.040 1.00 47.46 40 LEU B O 1
ATOM 3968 N N . THR B 1 44 ? 51.222 -8.310 26.561 1.00 44.56 41 THR B N 1
ATOM 3969 C CA . THR B 1 44 ? 50.169 -8.696 27.492 1.00 44.49 41 THR B CA 1
ATOM 3970 C C . THR B 1 44 ? 49.482 -9.964 26.990 1.00 44.36 41 THR B C 1
ATOM 3971 O O . THR B 1 44 ? 49.315 -10.920 27.753 1.00 45.21 41 THR B O 1
ATOM 3975 N N . ALA B 1 45 ? 49.119 -9.970 25.703 1.00 42.99 42 ALA B N 1
ATOM 3976 C CA . ALA B 1 45 ? 48.515 -11.145 25.057 1.00 43.41 42 ALA B CA 1
ATOM 3977 C C . ALA B 1 45 ? 49.324 -12.422 25.284 1.00 45.56 42 ALA B C 1
ATOM 3978 O O . ALA B 1 45 ? 48.758 -13.465 25.599 1.00 46.36 42 ALA B O 1
ATOM 3980 N N . LYS B 1 46 ? 50.639 -12.333 25.131 1.00 46.96 43 LYS B N 1
ATOM 3981 C CA . LYS B 1 46 ? 51.510 -13.483 25.330 1.00 49.97 43 LYS B CA 1
ATOM 3982 C C . LYS B 1 46 ? 51.393 -13.990 26.771 1.00 52.07 43 LYS B C 1
ATOM 3983 O O . LYS B 1 46 ? 51.055 -15.155 27.005 1.00 53.62 43 LYS B O 1
ATOM 3989 N N . ARG B 1 47 ? 51.644 -13.105 27.732 1.00 52.69 44 ARG B N 1
ATOM 3990 C CA . ARG B 1 47 ? 51.525 -13.431 29.149 1.00 54.78 44 ARG B CA 1
ATOM 3991 C C . ARG B 1 47 ? 50.201 -14.069 29.485 1.00 54.23 44 ARG B C 1
ATOM 3992 O O . ARG B 1 47 ? 50.144 -14.996 30.280 1.00 56.43 44 ARG B O 1
ATOM 4000 N N . GLU B 1 48 ? 49.137 -13.554 28.888 1.00 51.79 45 GLU B N 1
ATOM 4001 C CA . GLU B 1 48 ? 47.788 -13.965 29.236 1.00 51.86 45 GLU B CA 1
ATOM 4002 C C . GLU B 1 48 ? 47.305 -15.114 28.370 1.00 51.47 45 GLU B C 1
ATOM 4003 O O . GLU B 1 48 ? 46.169 -15.549 28.495 1.00 51.73 45 GLU B O 1
ATOM 4009 N N . GLY B 1 49 ? 48.175 -15.602 27.492 1.00 51.27 46 GLY B N 1
ATOM 4010 C CA . GLY B 1 49 ? 47.852 -16.727 26.613 1.00 51.42 46 GLY B CA 1
ATOM 4011 C C . GLY B 1 49 ? 46.805 -16.399 25.569 1.00 49.35 46 GLY B C 1
ATOM 4012 O O . GLY B 1 49 ? 45.962 -17.231 25.256 1.00 50.18 46 GLY B O 1
ATOM 4013 N N . LEU B 1 50 ? 46.835 -15.181 25.044 1.00 46.69 47 LEU B N 1
ATOM 4014 C CA . LEU B 1 50 ? 45.899 -14.800 24.005 1.00 45.22 47 LEU B CA 1
ATOM 4015 C C . LEU B 1 50 ? 46.635 -14.588 22.696 1.00 44.24 47 LEU B C 1
ATOM 4016 O O . LEU B 1 50 ? 47.859 -14.497 22.673 1.00 44.85 47 LEU B O 1
ATOM 4021 N N . ARG B 1 51 ? 45.885 -14.505 21.608 1.00 43.10 48 ARG B N 1
ATOM 4022 C CA . ARG B 1 51 ? 46.466 -14.162 20.331 1.00 42.43 48 ARG B CA 1
ATOM 4023 C C . ARG B 1 51 ? 45.591 -13.116 19.666 1.00 40.96 48 ARG B C 1
ATOM 4024 O O . ARG B 1 51 ? 44.406 -13.337 19.452 1.00 41.21 48 ARG B O 1
ATOM 4032 N N . ILE B 1 52 ? 46.181 -11.973 19.347 1.00 39.63 49 ILE B N 1
ATOM 4033 C CA . ILE B 1 52 ? 45.443 -10.890 18.736 1.00 38.49 49 ILE B CA 1
ATOM 4034 C C . ILE B 1 52 ? 45.189 -11.247 17.267 1.00 39.47 49 ILE B C 1
ATOM 4035 O O . ILE B 1 52 ? 46.128 -11.390 16.502 1.00 39.74 49 ILE B O 1
ATOM 4040 N N . VAL B 1 53 ? 43.921 -11.400 16.890 1.00 40.09 50 VAL B N 1
ATOM 4041 C CA . VAL B 1 53 ? 43.564 -11.800 15.527 1.00 41.56 50 VAL B CA 1
ATOM 4042 C C . VAL B 1 53 ? 42.919 -10.672 14.703 1.00 41.81 50 VAL B C 1
ATOM 4043 O O . VAL B 1 53 ? 42.715 -10.841 13.486 1.00 42.89 50 VAL B O 1
ATOM 4047 N N . ALA B 1 54 ? 42.613 -9.540 15.348 1.00 40.50 51 ALA B N 1
ATOM 4048 C CA . ALA B 1 54 ? 42.039 -8.381 14.658 1.00 40.59 51 ALA B CA 1
ATOM 4049 C C . ALA B 1 54 ? 42.314 -7.104 15.444 1.00 39.59 51 ALA B C 1
ATOM 4050 O O . ALA B 1 54 ? 42.534 -7.159 16.656 1.00 39.47 51 ALA B O 1
ATOM 4052 N N . ALA B 1 55 ? 42.312 -5.964 14.751 1.00 39.71 52 ALA B N 1
ATOM 4053 C CA . ALA B 1 55 ? 42.466 -4.655 15.386 1.00 38.39 52 ALA B CA 1
ATOM 4054 C C . ALA B 1 55 ? 41.356 -3.750 14.888 1.00 39.21 52 ALA B C 1
ATOM 4055 O O . ALA B 1 55 ? 41.208 -3.533 13.683 1.00 40.72 52 ALA B O 1
ATOM 4057 N N . LEU B 1 56 ? 40.561 -3.237 15.817 1.00 39.01 53 LEU B N 1
ATOM 4058 C CA . LEU B 1 56 ? 39.383 -2.469 15.465 1.00 39.96 53 LEU B CA 1
ATOM 4059 C C . LEU B 1 56 ? 39.606 -0.975 15.709 1.00 39.34 53 LEU B C 1
ATOM 4060 O O . LEU B 1 56 ? 40.099 -0.567 16.780 1.00 38.25 53 LEU B O 1
ATOM 4065 N N . GLU B 1 57 ? 39.258 -0.177 14.703 1.00 40.16 54 GLU B N 1
ATOM 4066 C CA . GLU B 1 57 ? 39.245 1.263 14.826 1.00 40.14 54 GLU B CA 1
ATOM 4067 C C . GLU B 1 57 ? 37.802 1.714 15.002 1.00 40.74 54 GLU B C 1
ATOM 4068 O O . GLU B 1 57 ? 36.942 1.333 14.215 1.00 42.86 54 GLU B O 1
ATOM 4074 N N . THR B 1 58 ? 37.535 2.531 16.011 1.00 39.76 55 THR B N 1
ATOM 4075 C CA . THR B 1 58 ? 36.229 3.181 16.143 1.00 41.07 55 THR B CA 1
ATOM 4076 C C . THR B 1 58 ? 36.039 4.290 15.108 1.00 41.94 55 THR B C 1
ATOM 4077 O O . THR B 1 58 ? 34.936 4.471 14.607 1.00 43.83 55 THR B O 1
ATOM 4081 N N . HIS B 1 59 ? 37.104 5.034 14.812 1.00 41.15 56 HIS B N 1
ATOM 4082 C CA . HIS B 1 59 ? 37.077 6.108 13.800 1.00 42.75 56 HIS B CA 1
ATOM 4083 C C . HIS B 1 59 ? 38.468 6.360 13.214 1.00 41.91 56 HIS B C 1
ATOM 4084 O O . HIS B 1 59 ? 39.447 5.741 13.653 1.00 41.02 56 HIS B O 1
ATOM 4091 N N . ILE B 1 60 ? 38.548 7.236 12.209 1.00 42.79 57 ILE B N 1
ATOM 4092 C CA . ILE B 1 60 ? 39.833 7.768 11.756 1.00 42.35 57 ILE B CA 1
ATOM 4093 C C . ILE B 1 60 ? 40.277 8.857 12.730 1.00 41.52 57 ILE B C 1
ATOM 4094 O O . ILE B 1 60 ? 39.686 9.919 12.777 1.00 42.76 57 ILE B O 1
ATOM 4099 N N . HIS B 1 61 ? 41.331 8.593 13.491 1.00 40.49 58 HIS B N 1
ATOM 4100 C CA . HIS B 1 61 ? 41.710 9.429 14.626 1.00 39.96 58 HIS B CA 1
ATOM 4101 C C . HIS B 1 61 ? 42.434 10.672 14.191 1.00 40.73 58 HIS B C 1
ATOM 4102 O O . HIS B 1 61 ? 43.201 10.647 13.237 1.00 41.80 58 HIS B O 1
ATOM 4109 N N . ALA B 1 62 ? 42.189 11.758 14.912 1.00 40.79 59 ALA B N 1
ATOM 4110 C CA . ALA B 1 62 ? 42.715 13.072 14.553 1.00 41.87 59 ALA B CA 1
ATOM 4111 C C . ALA B 1 62 ? 43.945 13.441 15.369 1.00 41.48 59 ALA B C 1
ATOM 4112 O O . ALA B 1 62 ? 44.677 14.355 14.996 1.00 42.32 59 ALA B O 1
ATOM 4114 N N . ASP B 1 63 ? 44.163 12.732 16.479 1.00 40.27 60 ASP B N 1
ATOM 4115 C CA . ASP B 1 63 ? 45.157 13.129 17.465 1.00 40.17 60 ASP B CA 1
ATOM 4116 C C . ASP B 1 63 ? 46.347 12.207 17.599 1.00 39.69 60 ASP B C 1
ATOM 4117 O O . ASP B 1 63 ? 47.389 12.622 18.099 1.00 40.77 60 ASP B O 1
ATOM 4122 N N . PHE B 1 64 ? 46.217 10.960 17.173 1.00 38.94 61 PHE B N 1
ATOM 4123 C CA . PHE B 1 64 ? 47.357 10.044 17.208 1.00 38.87 61 PHE B CA 1
ATOM 4124 C C . PHE B 1 64 ? 47.329 9.133 16.015 1.00 38.93 61 PHE B C 1
ATOM 4125 O O . PHE B 1 64 ? 46.291 8.981 15.363 1.00 38.82 61 PHE B O 1
ATOM 4133 N N . VAL B 1 65 ? 48.483 8.526 15.747 1.00 39.68 62 VAL B N 1
ATOM 4134 C CA . VAL B 1 65 ? 48.642 7.565 14.664 1.00 40.10 62 VAL B CA 1
ATOM 4135 C C . VAL B 1 65 ? 48.044 6.240 15.142 1.00 39.13 62 VAL B C 1
ATOM 4136 O O . VAL B 1 65 ? 48.379 5.762 16.227 1.00 38.75 62 VAL B O 1
ATOM 4140 N N . SER B 1 66 ? 47.151 5.665 14.340 1.00 39.18 63 SER B N 1
ATOM 4141 C CA . SER B 1 66 ? 46.520 4.400 14.662 1.00 38.34 63 SER B CA 1
ATOM 4142 C C . SER B 1 66 ? 47.496 3.253 14.489 1.00 38.50 63 SER B C 1
ATOM 4143 O O . SER B 1 66 ? 48.226 3.220 13.494 1.00 40.56 63 SER B O 1
ATOM 4146 N N . GLY B 1 67 ? 47.495 2.312 15.439 1.00 37.09 64 GLY B N 1
ATOM 4147 C CA . GLY B 1 67 ? 48.312 1.092 15.341 1.00 37.33 64 GLY B CA 1
ATOM 4148 C C . GLY B 1 67 ? 47.650 -0.098 14.654 1.00 37.40 64 GLY B C 1
ATOM 4149 O O . GLY B 1 67 ? 48.118 -1.217 14.777 1.00 37.35 64 GLY B O 1
ATOM 4150 N N . ALA B 1 68 ? 46.576 0.135 13.909 1.00 37.53 65 ALA B N 1
ATOM 4151 C CA . ALA B 1 68 ? 45.904 -0.937 13.181 1.00 38.43 65 ALA B CA 1
ATOM 4152 C C . ALA B 1 68 ? 46.828 -1.665 12.200 1.00 40.01 65 ALA B C 1
ATOM 4153 O O . ALA B 1 68 ? 46.881 -2.899 12.168 1.00 40.71 65 ALA B O 1
ATOM 4155 N N . ARG B 1 69 ? 47.532 -0.894 11.386 1.00 40.79 66 ARG B N 1
ATOM 4156 C CA . ARG B 1 69 ? 48.441 -1.456 10.417 1.00 42.31 66 ARG B CA 1
ATOM 4157 C C . ARG B 1 69 ? 49.592 -2.118 11.137 1.00 42.81 66 ARG B C 1
ATOM 4158 O O . ARG B 1 69 ? 50.032 -3.198 10.755 1.00 44.43 66 ARG B O 1
ATOM 4166 N N . GLU B 1 70 ? 50.091 -1.481 12.184 1.00 47.46 67 GLU B N 1
ATOM 4167 C CA . GLU B 1 70 ? 51.239 -2.039 12.894 1.00 48.80 67 GLU B CA 1
ATOM 4168 C C . GLU B 1 70 ? 50.888 -3.430 13.427 1.00 48.58 67 GLU B C 1
ATOM 4169 O O . GLU B 1 70 ? 51.692 -4.359 13.364 1.00 49.94 67 GLU B O 1
ATOM 4183 N N . ALA B 1 72 ? 48.310 -5.301 12.094 1.00 47.70 69 ALA B N 1
ATOM 4184 C CA . ALA B 1 72 ? 48.163 -6.026 10.816 1.00 48.78 69 ALA B CA 1
ATOM 4185 C C . ALA B 1 72 ? 49.469 -6.682 10.442 1.00 50.50 69 ALA B C 1
ATOM 4186 O O . ALA B 1 72 ? 49.509 -7.868 10.132 1.00 51.41 69 ALA B O 1
ATOM 4188 N N . ASP B 1 73 ? 50.546 -5.905 10.510 1.00 51.15 70 ASP B N 1
ATOM 4189 C CA . ASP B 1 73 ? 51.848 -6.393 10.122 1.00 53.04 70 ASP B CA 1
ATOM 4190 C C . ASP B 1 73 ? 52.499 -7.340 11.108 1.00 53.60 70 ASP B C 1
ATOM 4191 O O . ASP B 1 73 ? 53.049 -8.365 10.706 1.00 55.78 70 ASP B O 1
ATOM 4196 N N . ARG B 1 74 ? 52.482 -6.984 12.386 1.00 52.26 71 ARG B N 1
ATOM 4197 C CA . ARG B 1 74 ? 53.336 -7.667 13.344 1.00 53.16 71 ARG B CA 1
ATOM 4198 C C . ARG B 1 74 ? 52.680 -8.866 13.999 1.00 52.43 71 ARG B C 1
ATOM 4199 O O . ARG B 1 74 ? 53.377 -9.740 14.482 1.00 53.52 71 ARG B O 1
ATOM 4207 N N . ALA B 1 75 ? 51.350 -8.899 14.031 1.00 50.69 72 ALA B N 1
ATOM 4208 C CA . ALA B 1 75 ? 50.614 -10.050 14.562 1.00 50.57 72 ALA B CA 1
ATOM 4209 C C . ALA B 1 75 ? 49.747 -10.728 13.505 1.00 50.99 72 ALA B C 1
ATOM 4210 O O . ALA B 1 75 ? 48.986 -11.647 13.832 1.00 51.41 72 ALA B O 1
ATOM 4212 N N . GLY B 1 76 ? 49.866 -10.291 12.245 1.00 51.20 73 GLY B N 1
ATOM 4213 C CA . GLY B 1 76 ? 49.075 -10.849 11.143 1.00 51.45 73 GLY B CA 1
ATOM 4214 C C . GLY B 1 76 ? 47.580 -10.621 11.286 1.00 50.01 73 GLY B C 1
ATOM 4215 O O . GLY B 1 76 ? 46.795 -11.376 10.729 1.00 50.72 73 GLY B O 1
ATOM 4216 N N . ALA B 1 77 ? 47.180 -9.580 12.016 1.00 48.17 74 ALA B N 1
ATOM 4217 C CA . ALA B 1 77 ? 45.774 -9.411 12.404 1.00 47.22 74 ALA B CA 1
ATOM 4218 C C . ALA B 1 77 ? 44.902 -8.818 11.296 1.00 46.97 74 ALA B C 1
ATOM 4219 O O . ALA B 1 77 ? 45.399 -8.285 10.325 1.00 47.64 74 ALA B O 1
ATOM 4221 N N . ALA B 1 78 ? 43.592 -8.943 11.456 1.00 46.52 75 ALA B N 1
ATOM 4222 C CA . ALA B 1 78 ? 42.642 -8.377 10.518 1.00 46.61 75 ALA B CA 1
ATOM 4223 C C . ALA B 1 78 ? 42.344 -6.927 10.874 1.00 45.42 75 ALA B C 1
ATOM 4224 O O . ALA B 1 78 ? 42.025 -6.596 12.030 1.00 44.33 75 ALA B O 1
ATOM 4226 N N . ILE B 1 79 ? 42.447 -6.060 9.872 1.00 46.11 76 ILE B N 1
ATOM 4227 C CA . ILE B 1 79 ? 42.166 -4.648 10.051 1.00 45.16 76 ILE B CA 1
ATOM 4228 C C . ILE B 1 79 ? 40.664 -4.450 9.890 1.00 45.24 76 ILE B C 1
ATOM 4229 O O . ILE B 1 79 ? 40.120 -4.670 8.821 1.00 46.22 76 ILE B O 1
ATOM 4234 N N . CYS B 1 80 ? 40.009 -4.047 10.978 1.00 44.37 77 CYS B N 1
ATOM 4235 C CA . CYS B 1 80 ? 38.561 -3.971 11.040 1.00 44.49 77 CYS B CA 1
ATOM 4236 C C . CYS B 1 80 ? 38.161 -2.532 11.201 1.00 43.80 77 CYS B C 1
ATOM 4237 O O . CYS B 1 80 ? 38.348 -1.961 12.272 1.00 43.00 77 CYS B O 1
ATOM 4240 N N . VAL B 1 81 ? 37.644 -1.939 10.126 1.00 44.53 78 VAL B N 1
ATOM 4241 C CA . VAL B 1 81 ? 37.311 -0.523 10.115 1.00 44.33 78 VAL B CA 1
ATOM 4242 C C . VAL B 1 81 ? 35.966 -0.242 9.456 1.00 45.56 78 VAL B C 1
ATOM 4243 O O . VAL B 1 81 ? 35.527 -0.983 8.577 1.00 47.60 78 VAL B O 1
ATOM 4247 N N . SER B 1 82 ? 35.326 0.844 9.875 1.00 45.14 79 SER B N 1
ATOM 4248 C CA . SER B 1 82 ? 34.060 1.299 9.288 1.00 46.40 79 SER B CA 1
ATOM 4249 C C . SER B 1 82 ? 34.121 1.465 7.756 1.00 48.18 79 SER B C 1
ATOM 4250 O O . SER B 1 82 ? 35.125 1.914 7.220 1.00 48.59 79 SER B O 1
ATOM 4253 N N . ASP B 1 83 ? 33.053 1.063 7.069 1.00 49.57 80 ASP B N 1
ATOM 4254 C CA . ASP B 1 83 ? 32.847 1.390 5.649 1.00 52.14 80 ASP B CA 1
ATOM 4255 C C . ASP B 1 83 ? 31.564 2.205 5.526 1.00 53.27 80 ASP B C 1
ATOM 4256 O O . ASP B 1 83 ? 30.889 2.152 4.515 1.00 55.53 80 ASP B O 1
ATOM 4261 N N . GLU B 1 84 ? 31.233 2.957 6.572 1.00 52.26 81 GLU B N 1
ATOM 4262 C CA . GLU B 1 84 ? 29.981 3.722 6.641 1.00 53.40 81 GLU B CA 1
ATOM 4263 C C . GLU B 1 84 ? 30.193 5.207 6.329 1.00 54.22 81 GLU B C 1
ATOM 4264 O O . GLU B 1 84 ? 29.232 5.964 6.270 1.00 55.16 81 GLU B O 1
ATOM 4270 N N . GLY B 1 85 ? 31.446 5.622 6.149 1.00 54.03 82 GLY B N 1
ATOM 4271 C CA . GLY B 1 85 ? 31.752 6.999 5.792 1.00 55.19 82 GLY B CA 1
ATOM 4272 C C . GLY B 1 85 ? 31.466 7.237 4.325 1.00 58.35 82 GLY B C 1
ATOM 4273 O O . GLY B 1 85 ? 31.212 6.289 3.582 1.00 58.79 82 GLY B O 1
ATOM 4274 N N . PRO B 1 86 ? 31.483 8.509 3.900 1.00 60.52 83 PRO B N 1
ATOM 4275 C CA . PRO B 1 86 ? 31.409 8.835 2.487 1.00 64.13 83 PRO B CA 1
ATOM 4276 C C . PRO B 1 86 ? 32.704 8.437 1.787 1.00 64.80 83 PRO B C 1
ATOM 4277 O O . PRO B 1 86 ? 33.651 8.042 2.458 1.00 62.69 83 PRO B O 1
ATOM 4281 N N . PRO B 1 87 ? 32.745 8.524 0.450 1.00 68.38 84 PRO B N 1
ATOM 4282 C CA . PRO B 1 87 ? 33.923 8.105 -0.317 1.00 69.77 84 PRO B CA 1
ATOM 4283 C C . PRO B 1 87 ? 35.234 8.739 0.136 1.00 69.48 84 PRO B C 1
ATOM 4284 O O . PRO B 1 87 ? 36.271 8.075 0.091 1.00 68.62 84 PRO B O 1
ATOM 4288 N N . GLU B 1 88 ? 35.180 10.004 0.568 1.00 70.71 85 GLU B N 1
ATOM 4289 C CA . GLU B 1 88 ? 36.379 10.740 1.021 1.00 70.83 85 GLU B CA 1
ATOM 4290 C C . GLU B 1 88 ? 36.901 10.346 2.421 1.00 67.45 85 GLU B C 1
ATOM 4291 O O . GLU B 1 88 ? 37.971 10.803 2.833 1.00 67.21 85 GLU B O 1
ATOM 4297 N N . TRP B 1 89 ? 36.155 9.519 3.150 1.00 65.38 86 TRP B N 1
ATOM 4298 C CA . TRP B 1 89 ? 36.627 8.979 4.420 1.00 62.56 86 TRP B CA 1
ATOM 4299 C C . TRP B 1 89 ? 36.502 7.461 4.434 1.00 61.40 86 TRP B C 1
ATOM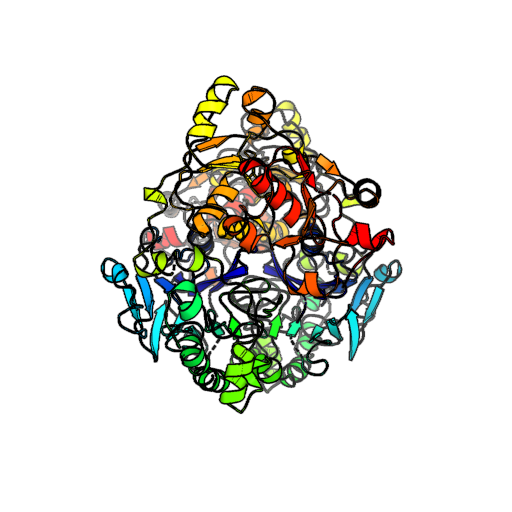 4300 O O . TRP B 1 89 ? 35.844 6.888 5.316 1.00 59.96 86 TRP B O 1
ATOM 4311 N N . LYS B 1 90 ? 37.142 6.836 3.435 1.00 62.36 87 LYS B N 1
ATOM 4312 C CA . LYS B 1 90 ? 37.261 5.380 3.307 1.00 61.24 87 LYS B CA 1
ATOM 4313 C C . LYS B 1 90 ? 38.708 4.988 3.496 1.00 60.01 87 LYS B C 1
ATOM 4314 O O . LYS B 1 90 ? 39.599 5.691 3.042 1.00 61.50 87 LYS B O 1
ATOM 4320 N N . SER B 1 91 ? 38.944 3.845 4.122 1.00 58.08 88 SER B N 1
ATOM 4321 C CA . SER B 1 91 ? 40.298 3.361 4.361 1.00 57.31 88 SER B CA 1
ATOM 4322 C C . SER B 1 91 ? 40.688 2.268 3.351 1.00 58.53 88 SER B C 1
ATOM 4323 O O . SER B 1 91 ? 40.836 1.103 3.713 1.00 57.73 88 SER B O 1
ATOM 4326 N N . GLU B 1 92 ? 40.885 2.634 2.087 1.00 60.64 89 GLU B N 1
ATOM 4327 C CA . GLU B 1 92 ? 41.151 1.617 1.048 1.00 62.14 89 GLU B CA 1
ATOM 4328 C C . GLU B 1 92 ? 42.461 0.831 1.219 1.00 60.73 89 GLU B C 1
ATOM 4329 O O . GLU B 1 92 ? 42.626 -0.195 0.573 1.00 61.58 89 GLU B O 1
ATOM 4335 N N . TYR B 1 93 ? 43.386 1.294 2.060 1.00 58.40 90 TYR B N 1
ATOM 4336 C CA . TYR B 1 93 ? 44.689 0.626 2.178 1.00 57.62 90 TYR B CA 1
ATOM 4337 C C . TYR B 1 93 ? 44.544 -0.741 2.847 1.00 56.13 90 TYR B C 1
ATOM 4338 O O . TYR B 1 93 ? 45.321 -1.650 2.581 1.00 56.67 90 TYR B O 1
ATOM 4347 N N . VAL B 1 94 ? 43.543 -0.877 3.714 1.00 54.23 91 VAL B N 1
ATOM 4348 C CA . VAL B 1 94 ? 43.325 -2.119 4.456 1.00 52.76 91 VAL B CA 1
ATOM 4349 C C . VAL B 1 94 ? 43.098 -3.327 3.547 1.00 54.00 91 VAL B C 1
ATOM 4350 O O . VAL B 1 94 ? 43.251 -4.469 3.984 1.00 53.74 91 VAL B O 1
ATOM 4354 N N . LYS B 1 95 ? 42.729 -3.075 2.294 1.00 55.45 92 LYS B N 1
ATOM 4355 C CA . LYS B 1 95 ? 42.470 -4.147 1.331 1.00 57.07 92 LYS B CA 1
ATOM 4356 C C . LYS B 1 95 ? 43.699 -4.990 0.993 1.00 57.32 92 LYS B C 1
ATOM 4357 O O . LYS B 1 95 ? 43.567 -6.133 0.568 1.00 58.19 92 LYS B O 1
ATOM 4363 N N . ALA B 1 96 ? 44.885 -4.426 1.204 1.00 56.48 93 ALA B N 1
ATOM 4364 C CA . ALA B 1 96 ? 46.142 -5.167 1.093 1.00 56.90 93 ALA B CA 1
ATOM 4365 C C . ALA B 1 96 ? 46.383 -6.047 2.333 1.00 55.09 93 ALA B C 1
ATOM 4366 O O . ALA B 1 96 ? 47.448 -6.651 2.488 1.00 55.55 93 ALA B O 1
ATOM 4368 N N . TYR B 1 97 ? 45.401 -6.112 3.225 1.00 52.99 94 TYR B N 1
ATOM 4369 C CA . TYR B 1 97 ? 45.492 -6.980 4.378 1.00 51.58 94 TYR B CA 1
ATOM 4370 C C . TYR B 1 97 ? 44.233 -7.794 4.567 1.00 51.45 94 TYR B C 1
ATOM 4371 O O . TYR B 1 97 ? 43.168 -7.402 4.091 1.00 51.24 94 TYR B O 1
ATOM 4380 N N . PRO B 1 98 ? 44.344 -8.917 5.304 1.00 51.65 95 PRO B N 1
ATOM 4381 C CA . PRO B 1 98 ? 43.121 -9.487 5.873 1.00 51.08 95 PRO B CA 1
ATOM 4382 C C . PRO B 1 98 ? 42.425 -8.376 6.653 1.00 48.82 95 PRO B C 1
ATOM 4383 O O . PRO B 1 98 ? 43.067 -7.687 7.441 1.00 46.45 95 PRO B O 1
ATOM 4387 N N . HIS B 1 99 ? 41.138 -8.195 6.394 1.00 49.19 96 HIS B N 1
ATOM 4388 C CA . HIS B 1 99 ? 40.434 -6.989 6.803 1.00 48.00 96 HIS B CA 1
ATOM 4389 C C . HIS B 1 99 ? 38.936 -7.204 6.804 1.00 48.91 96 HIS B C 1
ATOM 4390 O O . HIS B 1 99 ? 38.443 -8.167 6.233 1.00 50.44 96 HIS B O 1
ATOM 4397 N N . ARG B 1 100 ? 38.228 -6.267 7.421 1.00 48.72 97 ARG B N 1
ATOM 4398 C CA . ARG B 1 100 ? 36.769 -6.216 7.402 1.00 50.18 97 ARG B CA 1
ATOM 4399 C C . ARG B 1 100 ? 36.281 -4.771 7.274 1.00 49.62 97 ARG B C 1
ATOM 4400 O O . ARG B 1 100 ? 36.677 -3.885 8.029 1.00 48.05 97 ARG B O 1
ATOM 4408 N N . LEU B 1 101 ? 35.429 -4.554 6.284 1.00 51.63 98 LEU B N 1
ATOM 4409 C CA . LEU B 1 101 ? 34.829 -3.261 6.005 1.00 51.72 98 LEU B CA 1
ATOM 4410 C C . LEU B 1 101 ? 33.442 -3.297 6.622 1.00 51.37 98 LEU B C 1
ATOM 4411 O O . LEU B 1 101 ? 32.499 -3.852 6.053 1.00 52.79 98 LEU B O 1
ATOM 4416 N N . LEU B 1 102 ? 33.325 -2.696 7.792 1.00 49.46 99 LEU B N 1
ATOM 4417 C CA . LEU B 1 102 ? 32.179 -2.924 8.649 1.00 49.10 99 LEU B CA 1
ATOM 4418 C C . LEU B 1 102 ? 31.011 -2.010 8.300 1.00 50.12 99 LEU B C 1
ATOM 4419 O O . LEU B 1 102 ? 31.217 -0.849 7.939 1.00 50.40 99 LEU B O 1
ATOM 4424 N N . LYS B 1 103 ? 29.792 -2.550 8.392 1.00 51.19 100 LYS B N 1
ATOM 4425 C CA . LYS B 1 103 ? 28.555 -1.761 8.311 1.00 52.19 100 LYS B CA 1
ATOM 4426 C C . LYS B 1 103 ? 27.728 -1.941 9.596 1.00 51.16 100 LYS B C 1
ATOM 4427 O O . LYS B 1 103 ? 27.967 -2.863 10.363 1.00 50.11 100 LYS B O 1
ATOM 4433 N N . ASP B 1 104 ? 26.766 -1.045 9.819 1.00 51.59 101 ASP B N 1
ATOM 4434 C CA . ASP B 1 104 ? 25.853 -1.119 10.964 1.00 51.08 101 ASP B CA 1
ATOM 4435 C C . ASP B 1 104 ? 25.201 -2.497 11.048 1.00 52.28 101 ASP B C 1
ATOM 4436 O O . ASP B 1 104 ? 24.643 -2.982 10.059 1.00 54.70 101 ASP B O 1
ATOM 4441 N N . GLY B 1 105 ? 25.283 -3.119 12.226 1.00 51.06 102 GLY B N 1
ATOM 4442 C CA . GLY B 1 105 ? 24.684 -4.435 12.462 1.00 52.26 102 GLY B CA 1
ATOM 4443 C C . GLY B 1 105 ? 25.602 -5.630 12.239 1.00 52.34 102 GLY B C 1
ATOM 4444 O O . GLY B 1 105 ? 25.260 -6.744 12.615 1.00 53.30 102 GLY B O 1
ATOM 4445 N N . ASP B 1 106 ? 26.757 -5.409 11.623 1.00 51.87 103 ASP B N 1
ATOM 4446 C CA . ASP B 1 106 ? 27.736 -6.468 11.418 1.00 52.40 103 ASP B CA 1
ATOM 4447 C C . ASP B 1 106 ? 28.247 -6.983 12.757 1.00 51.31 103 ASP B C 1
ATOM 4448 O O . ASP B 1 106 ? 28.233 -6.270 13.765 1.00 49.69 103 ASP B O 1
ATOM 4453 N N . GLU B 1 107 ? 28.715 -8.224 12.753 1.00 52.53 104 GLU B N 1
ATOM 4454 C CA . GLU B 1 107 ? 29.125 -8.894 13.978 1.00 52.03 104 GLU B CA 1
ATOM 4455 C C . GLU B 1 107 ? 30.522 -9.462 13.839 1.00 51.50 104 GLU B C 1
ATOM 4456 O O . GLU B 1 107 ? 30.880 -9.935 12.782 1.00 52.43 104 GLU B O 1
ATOM 4462 N N . LEU B 1 108 ? 31.310 -9.395 14.909 1.00 50.20 105 LEU B N 1
ATOM 4463 C CA . LEU B 1 108 ? 32.646 -9.982 14.928 1.00 50.09 105 LEU B CA 1
ATOM 4464 C C . LEU B 1 108 ? 32.719 -10.983 16.065 1.00 50.67 105 LEU B C 1
ATOM 4465 O O . LEU B 1 108 ? 32.288 -10.702 17.187 1.00 49.86 105 LEU B O 1
ATOM 4470 N N . HIS B 1 109 ? 33.263 -12.155 15.759 1.00 52.18 106 HIS B N 1
ATOM 4471 C CA . HIS B 1 109 ? 33.293 -13.258 16.693 1.00 53.54 106 HIS B CA 1
ATOM 4472 C C . HIS B 1 109 ? 34.710 -13.733 16.946 1.00 53.46 106 HIS B C 1
ATOM 4473 O O . HIS B 1 109 ? 35.389 -14.203 16.034 1.00 54.37 106 HIS B O 1
ATOM 4480 N N . PHE B 1 110 ? 35.139 -13.617 18.198 1.00 52.58 107 PHE B N 1
ATOM 4481 C CA . PHE B 1 110 ? 36.396 -14.183 18.642 1.00 52.71 107 PHE B CA 1
ATOM 4482 C C . PHE B 1 110 ? 36.060 -15.105 19.792 1.00 53.80 107 PHE B C 1
ATOM 4483 O O . PHE B 1 110 ? 35.856 -14.659 20.917 1.00 52.85 107 PHE B O 1
ATOM 4491 N N . GLY B 1 111 ? 35.972 -16.394 19.497 1.00 55.90 108 GLY B N 1
ATOM 4492 C CA . GLY B 1 111 ? 35.557 -17.364 20.493 1.00 57.88 108 GLY B CA 1
ATOM 4493 C C . GLY B 1 111 ? 34.220 -16.948 21.076 1.00 57.43 108 GLY B C 1
ATOM 4494 O O . GLY B 1 111 ? 33.275 -16.682 20.341 1.00 57.38 108 GLY B O 1
ATOM 4495 N N . ASN B 1 112 ? 34.147 -16.850 22.395 1.00 57.11 109 ASN B N 1
ATOM 4496 C CA . ASN B 1 112 ? 32.910 -16.457 23.036 1.00 56.87 109 ASN B CA 1
ATOM 4497 C C . ASN B 1 112 ? 32.668 -14.952 23.002 1.00 54.30 109 ASN B C 1
ATOM 4498 O O . ASN B 1 112 ? 31.587 -14.485 23.374 1.00 54.22 109 ASN B O 1
ATOM 4503 N N . VAL B 1 113 ? 33.660 -14.185 22.569 1.00 52.49 110 VAL B N 1
ATOM 4504 C CA . VAL B 1 113 ? 33.465 -12.755 22.433 1.00 50.51 110 VAL B CA 1
ATOM 4505 C C . VAL B 1 113 ? 32.662 -12.457 21.161 1.00 50.65 110 VAL B C 1
ATOM 4506 O O . VAL B 1 113 ? 33.087 -12.771 20.039 1.00 50.83 110 VAL B O 1
ATOM 4510 N N . ARG B 1 114 ? 31.488 -11.868 21.372 1.00 50.57 111 ARG B N 1
ATOM 4511 C CA . ARG B 1 114 ? 30.604 -11.433 20.305 1.00 50.93 111 ARG B CA 1
ATOM 4512 C C . ARG B 1 114 ? 30.540 -9.908 20.331 1.00 48.48 111 ARG B C 1
ATOM 4513 O O . ARG B 1 114 ? 30.199 -9.312 21.357 1.00 47.69 111 ARG B O 1
ATOM 4521 N N . ILE B 1 115 ? 30.881 -9.286 19.206 1.00 47.23 112 ILE B N 1
ATOM 4522 C CA . ILE B 1 115 ? 30.844 -7.840 19.092 1.00 45.38 112 ILE B CA 1
ATOM 4523 C C . ILE B 1 115 ? 29.939 -7.454 17.951 1.00 46.04 112 ILE B C 1
ATOM 4524 O O . ILE B 1 115 ? 29.982 -8.090 16.904 1.00 47.27 112 ILE B O 1
ATOM 4529 N N . VAL B 1 116 ? 29.109 -6.430 18.166 1.00 45.42 113 VAL B N 1
ATOM 4530 C CA . VAL B 1 116 ? 28.175 -5.948 17.150 1.00 46.40 113 VAL B CA 1
ATOM 4531 C C . VAL B 1 116 ? 28.462 -4.498 16.825 1.00 45.58 113 VAL B C 1
ATOM 4532 O O . VAL B 1 116 ? 28.624 -3.683 17.721 1.00 44.20 113 VAL B O 1
ATOM 4536 N N . VAL B 1 117 ? 28.479 -4.187 15.536 1.00 46.82 114 VAL B N 1
ATOM 4537 C CA . VAL B 1 117 ? 28.798 -2.853 15.058 1.00 46.81 114 VAL B CA 1
ATOM 4538 C C . VAL B 1 117 ? 27.586 -1.910 15.045 1.00 47.85 114 VAL B C 1
ATOM 4539 O O . VAL B 1 117 ? 26.557 -2.212 14.440 1.00 49.48 114 VAL B O 1
ATOM 4551 N N . HIS B 1 119 ? 26.691 1.917 13.918 1.00 48.78 116 HIS B N 1
ATOM 4552 C CA . HIS B 1 119 ? 27.081 3.147 13.260 1.00 48.71 116 HIS B CA 1
ATOM 4553 C C . HIS B 1 119 ? 26.570 4.334 14.058 1.00 48.05 116 HIS B C 1
ATOM 4554 O O . HIS B 1 119 ? 25.366 4.492 14.233 1.00 49.26 116 HIS B O 1
ATOM 4561 N N . THR B 1 120 ? 27.495 5.166 14.525 1.00 46.57 117 THR B N 1
ATOM 4562 C CA . THR B 1 120 ? 27.190 6.240 15.463 1.00 45.86 117 THR B CA 1
ATOM 4563 C C . THR B 1 120 ? 27.871 7.532 15.064 1.00 46.38 117 THR B C 1
ATOM 4564 O O . THR B 1 120 ? 28.723 8.037 15.798 1.00 45.29 117 THR B O 1
ATOM 4568 N N . PRO B 1 121 ? 27.484 8.084 13.902 1.00 48.18 118 PRO B N 1
ATOM 4569 C CA . PRO B 1 121 ? 28.108 9.302 13.411 1.00 49.00 118 PRO B CA 1
ATOM 4570 C C . PRO B 1 121 ? 27.896 10.472 14.364 1.00 49.25 118 PRO B C 1
ATOM 4571 O O . PRO B 1 121 ? 26.880 10.530 15.064 1.00 49.25 118 PRO B O 1
ATOM 4575 N N . GLY B 1 122 ? 28.851 11.398 14.379 1.00 49.77 119 GLY B N 1
ATOM 4576 C CA . GLY B 1 122 ? 28.816 12.565 15.284 1.00 50.18 119 GLY B CA 1
ATOM 4577 C C . GLY B 1 122 ? 30.185 13.225 15.366 1.00 50.18 119 GLY B C 1
ATOM 4578 O O . GLY B 1 122 ? 30.375 14.337 14.864 1.00 51.71 119 GLY B O 1
ATOM 4579 N N . HIS B 1 123 ? 31.138 12.523 15.988 1.00 48.37 120 HIS B N 1
ATOM 4580 C CA . HIS B 1 123 ? 32.549 12.932 16.001 1.00 48.41 120 HIS B CA 1
ATOM 4581 C C . HIS B 1 123 ? 32.997 12.938 14.551 1.00 49.31 120 HIS B C 1
ATOM 4582 O O . HIS B 1 123 ? 33.500 13.935 14.052 1.00 51.14 120 HIS B O 1
ATOM 4589 N N . THR B 1 124 ? 32.759 11.831 13.862 1.00 48.52 121 THR B N 1
ATOM 4590 C CA . THR B 1 124 ? 33.148 11.687 12.461 1.00 49.48 121 THR B CA 1
ATOM 4591 C C . THR B 1 124 ? 31.985 11.057 11.705 1.00 49.41 121 THR B C 1
ATOM 4592 O O . THR B 1 124 ? 31.065 10.536 12.330 1.00 48.84 121 THR B O 1
ATOM 4596 N N . PRO B 1 125 ? 32.001 11.128 10.366 1.00 50.38 122 PRO B N 1
ATOM 4597 C CA . PRO B 1 125 ? 30.896 10.530 9.621 1.00 51.00 122 PRO B CA 1
ATOM 4598 C C . PRO B 1 125 ? 30.845 9.015 9.691 1.00 49.30 122 PRO B C 1
ATOM 4599 O O . PRO B 1 125 ? 29.762 8.452 9.684 1.00 49.68 122 PRO B O 1
ATOM 4603 N N . GLU B 1 126 ? 32.008 8.372 9.764 1.00 47.84 123 GLU B N 1
ATOM 4604 C CA . GLU B 1 126 ? 32.112 6.926 9.654 1.00 46.81 123 GLU B CA 1
ATOM 4605 C C . GLU B 1 126 ? 32.053 6.236 11.003 1.00 44.70 123 GLU B C 1
ATOM 4606 O O . GLU B 1 126 ? 31.934 5.013 11.079 1.00 44.43 123 GLU B O 1
ATOM 4612 N N . HIS B 1 127 ? 32.150 7.028 12.066 1.00 43.49 124 HIS B N 1
ATOM 4613 C CA . HIS B 1 127 ? 32.334 6.523 13.417 1.00 41.28 124 HIS B CA 1
ATOM 4614 C C . HIS B 1 127 ? 31.392 5.385 13.731 1.00 40.56 124 HIS B C 1
ATOM 4615 O O . HIS B 1 127 ? 30.211 5.443 13.401 1.00 41.70 124 HIS B O 1
ATOM 4622 N N . VAL B 1 128 ? 31.928 4.359 14.377 1.00 39.16 125 VAL B N 1
ATOM 4623 C CA . VAL B 1 128 ? 31.149 3.196 14.799 1.00 38.72 125 VAL B CA 1
ATOM 4624 C C . VAL B 1 128 ? 31.555 2.824 16.215 1.00 37.46 125 VAL B C 1
ATOM 4625 O O . VAL B 1 128 ? 32.688 3.022 16.612 1.00 36.64 125 VAL B O 1
ATOM 4629 N N . SER B 1 129 ? 30.620 2.294 16.978 1.00 37.92 126 SER B N 1
ATOM 4630 C CA . SER B 1 129 ? 30.902 1.827 18.325 1.00 37.32 126 SER B CA 1
ATOM 4631 C C . SER B 1 129 ? 30.680 0.338 18.326 1.00 37.63 126 SER B C 1
ATOM 4632 O O . SER B 1 129 ? 29.918 -0.180 17.515 1.00 39.11 126 SER B O 1
ATOM 4635 N N . TYR B 1 130 ? 31.346 -0.334 19.252 1.00 37.05 127 TYR B N 1
ATOM 4636 C CA . TYR B 1 130 ? 31.324 -1.770 19.345 1.00 37.17 127 TYR B CA 1
ATOM 4637 C C . TYR B 1 130 ? 30.615 -2.179 20.617 1.00 37.49 127 TYR B C 1
ATOM 4638 O O . TYR B 1 130 ? 31.062 -1.835 21.711 1.00 36.22 127 TYR B O 1
ATOM 4647 N N . LEU B 1 131 ? 29.498 -2.898 20.445 1.00 38.92 128 LEU B N 1
ATOM 4648 C CA . LEU B 1 131 ? 28.721 -3.454 21.541 1.00 39.30 128 LEU B CA 1
ATOM 4649 C C . LEU B 1 131 ? 29.169 -4.893 21.800 1.00 40.54 128 LEU B C 1
ATOM 4650 O O . LEU B 1 131 ? 29.209 -5.700 20.872 1.00 41.14 128 LEU B O 1
ATOM 4655 N N . LEU B 1 132 ? 29.489 -5.205 23.061 1.00 40.91 129 LEU B N 1
ATOM 4656 C CA . LEU B 1 132 ? 30.093 -6.483 23.426 1.00 41.97 129 LEU B CA 1
ATOM 4657 C C . LEU B 1 132 ? 29.103 -7.359 24.166 1.00 43.73 129 LEU B C 1
ATOM 4658 O O . LEU B 1 132 ? 28.412 -6.881 25.057 1.00 44.31 129 LEU B O 1
ATOM 4663 N N . TYR B 1 133 ? 29.044 -8.638 23.802 1.00 45.49 130 TYR B N 1
ATOM 4664 C CA . TYR B 1 133 ? 28.247 -9.627 24.523 1.00 47.48 130 TYR B CA 1
ATOM 4665 C C . TYR B 1 133 ? 29.159 -10.803 24.885 1.00 49.03 130 TYR B C 1
ATOM 4666 O O . TYR B 1 133 ? 30.107 -11.094 24.169 1.00 48.35 130 TYR B O 1
ATOM 4675 N N . ASP B 1 134 ? 28.843 -11.491 25.975 1.00 51.26 131 ASP B N 1
ATOM 4676 C CA . ASP B 1 134 ? 29.533 -12.709 26.347 1.00 53.83 131 ASP B CA 1
ATOM 4677 C C . ASP B 1 134 ? 28.722 -13.899 25.837 1.00 56.69 131 ASP B C 1
ATOM 4678 O O . ASP B 1 134 ? 27.717 -14.280 26.439 1.00 58.09 131 ASP B O 1
ATOM 4683 N N . GLY B 1 135 ? 29.167 -14.480 24.725 1.00 58.01 132 GLY B N 1
ATOM 4684 C CA . GLY B 1 135 ? 28.444 -15.575 24.067 1.00 61.15 132 GLY B CA 1
ATOM 4685 C C . GLY B 1 135 ? 28.386 -16.875 24.855 1.00 64.54 132 GLY B C 1
ATOM 4686 O O . GLY B 1 135 ? 27.501 -17.702 24.632 1.00 66.83 132 GLY B O 1
ATOM 4687 N N . LYS B 1 136 ? 29.331 -17.060 25.773 1.00 65.34 133 LYS B N 1
ATOM 4688 C CA . LYS B 1 136 ? 29.364 -18.248 26.616 1.00 68.77 133 LYS B CA 1
ATOM 4689 C C . LYS B 1 136 ? 28.216 -18.197 27.619 1.00 70.05 133 LYS B C 1
ATOM 4690 O O . LYS B 1 136 ? 27.388 -19.103 27.677 1.00 72.68 133 LYS B O 1
ATOM 4696 N N . THR B 1 137 ? 28.187 -17.127 28.406 1.00 68.46 134 THR B N 1
ATOM 4697 C CA . THR B 1 137 ? 27.256 -17.007 29.529 1.00 69.64 134 THR B CA 1
ATOM 4698 C C . THR B 1 137 ? 25.907 -16.466 29.075 1.00 68.88 134 THR B C 1
ATOM 4699 O O . THR B 1 137 ? 24.880 -17.105 29.285 1.00 71.01 134 THR B O 1
ATOM 4703 N N . SER B 1 138 ? 25.923 -15.295 28.443 1.00 65.86 135 SER B N 1
ATOM 4704 C CA . SER B 1 138 ? 24.698 -14.591 28.093 1.00 65.17 135 SER B CA 1
ATOM 4705 C C . SER B 1 138 ? 24.788 -13.949 26.706 1.00 62.87 135 SER B C 1
ATOM 4706 O O . SER B 1 138 ? 25.101 -12.777 26.590 1.00 60.21 135 SER B O 1
ATOM 4709 N N . PRO B 1 139 ? 24.487 -14.713 25.648 1.00 64.11 136 PRO B N 1
ATOM 4710 C CA . PRO B 1 139 ? 24.732 -14.211 24.288 1.00 62.69 136 PRO B CA 1
ATOM 4711 C C . PRO B 1 139 ? 23.825 -13.061 23.853 1.00 61.42 136 PRO B C 1
ATOM 4712 O O . PRO B 1 139 ? 24.222 -12.295 22.985 1.00 59.90 136 PRO B O 1
ATOM 4716 N N . ASP B 1 140 ? 22.629 -12.951 24.434 1.00 62.38 137 ASP B N 1
ATOM 4717 C CA . ASP B 1 140 ? 21.690 -11.884 24.071 1.00 61.80 137 ASP B CA 1
ATOM 4718 C C . ASP B 1 140 ? 21.662 -10.716 25.087 1.00 59.90 137 ASP B C 1
ATOM 4719 O O . ASP B 1 140 ? 20.883 -9.771 24.928 1.00 59.56 137 ASP B O 1
ATOM 4724 N N . VAL B 1 141 ? 22.520 -10.771 26.111 1.00 58.47 138 VAL B N 1
ATOM 4725 C CA . VAL B 1 141 ? 22.652 -9.685 27.078 1.00 56.32 138 VAL B CA 1
ATOM 4726 C C . VAL B 1 141 ? 23.897 -8.875 26.781 1.00 53.23 138 VAL B C 1
ATOM 4727 O O . VAL B 1 141 ? 25.003 -9.385 26.895 1.00 52.92 138 VAL B O 1
ATOM 4731 N N . PRO B 1 142 ? 23.732 -7.603 26.413 1.00 51.28 139 PRO B N 1
ATOM 4732 C CA . PRO B 1 142 ? 24.905 -6.772 26.156 1.00 48.83 139 PRO B CA 1
ATOM 4733 C C . PRO B 1 142 ? 25.640 -6.361 27.445 1.00 47.89 139 PRO B C 1
ATOM 4734 O O . PRO B 1 142 ? 25.011 -6.075 28.479 1.00 47.66 139 PRO B O 1
ATOM 4746 N N . ALA B 1 144 ? 29.010 -4.281 27.351 1.00 41.96 141 ALA B N 1
ATOM 4747 C CA . ALA B 1 144 ? 29.794 -3.063 27.261 1.00 40.41 141 ALA B CA 1
ATOM 4748 C C . ALA B 1 144 ? 29.737 -2.464 25.858 1.00 39.97 141 ALA B C 1
ATOM 4749 O O . ALA B 1 144 ? 29.598 -3.186 24.856 1.00 40.61 141 ALA B O 1
ATOM 4751 N N . LEU B 1 145 ? 29.824 -1.138 25.803 1.00 39.10 142 LEU B N 1
ATOM 4752 C CA . LEU B 1 145 ? 29.923 -0.424 24.557 1.00 38.39 142 LEU B CA 1
ATOM 4753 C C . LEU B 1 145 ? 31.271 0.214 24.510 1.00 37.87 142 LEU B C 1
ATOM 4754 O O . LEU B 1 145 ? 31.620 0.972 25.400 1.00 37.52 142 LEU B O 1
ATOM 4759 N N . PHE B 1 146 ? 32.028 -0.085 23.464 1.00 38.46 143 PHE B N 1
ATOM 4760 C CA . PHE B 1 146 ? 33.248 0.652 23.201 1.00 38.34 143 PHE B CA 1
ATOM 4761 C C . PHE B 1 146 ? 32.775 1.803 22.384 1.00 38.82 143 PHE B C 1
ATOM 4762 O O . PHE B 1 146 ? 32.491 1.657 21.189 1.00 38.99 143 PHE B O 1
ATOM 4770 N N . SER B 1 147 ? 32.657 2.942 23.069 1.00 39.23 144 SER B N 1
ATOM 4771 C CA . SER B 1 147 ? 31.975 4.114 22.543 1.00 40.10 144 SER B CA 1
ATOM 4772 C C . SER B 1 147 ? 32.860 5.038 21.706 1.00 40.78 144 SER B C 1
ATOM 4773 O O . SER B 1 147 ? 32.357 6.018 21.158 1.00 41.91 144 SER B O 1
ATOM 4776 N N . GLY B 1 148 ? 34.158 4.746 21.607 1.00 40.54 145 GLY B N 1
ATOM 4777 C CA . GLY B 1 148 ? 35.053 5.553 20.782 1.00 40.98 145 GLY B CA 1
ATOM 4778 C C . GLY B 1 148 ? 35.035 6.993 21.256 1.00 41.79 145 GLY B C 1
ATOM 4779 O O . GLY B 1 148 ? 35.083 7.252 22.474 1.00 41.84 145 GLY B O 1
ATOM 4780 N N . ASP B 1 149 ? 34.965 7.927 20.306 1.00 42.35 146 ASP B N 1
ATOM 4781 C CA . ASP B 1 149 ? 34.791 9.332 20.622 1.00 43.36 146 ASP B CA 1
ATOM 4782 C C . ASP B 1 149 ? 33.334 9.775 20.366 1.00 43.63 146 ASP B C 1
ATOM 4783 O O . ASP B 1 149 ? 33.075 10.928 20.020 1.00 44.41 146 ASP B O 1
ATOM 4788 N N . PHE B 1 150 ? 32.381 8.865 20.573 1.00 42.69 147 PHE B N 1
ATOM 4789 C CA . PHE B 1 150 ? 30.957 9.164 20.389 1.00 43.02 147 PHE B CA 1
ATOM 4790 C C . PHE B 1 150 ? 30.419 9.644 21.743 1.00 42.62 147 PHE B C 1
ATOM 4791 O O . PHE B 1 150 ? 30.092 10.823 21.909 1.00 43.87 147 PHE B O 1
ATOM 4799 N N . VAL B 1 151 ? 30.379 8.764 22.729 1.00 41.20 148 VAL B N 1
ATOM 4800 C CA . VAL B 1 151 ? 29.986 9.169 24.081 1.00 40.74 148 VAL B CA 1
ATOM 4801 C C . VAL B 1 151 ? 31.144 8.972 25.045 1.00 39.91 148 VAL B C 1
ATOM 4802 O O . VAL B 1 151 ? 31.753 7.906 25.078 1.00 39.28 148 VAL B O 1
ATOM 4806 N N . PHE B 1 152 ? 31.456 10.023 25.797 1.00 40.23 149 PHE B N 1
ATOM 4807 C CA . PHE B 1 152 ? 32.526 10.011 26.788 1.00 39.79 149 PHE B CA 1
ATOM 4808 C C . PHE B 1 152 ? 31.934 9.888 28.193 1.00 39.76 149 PHE B C 1
ATOM 4809 O O . PHE B 1 152 ? 30.730 9.731 28.353 1.00 39.91 149 PHE B O 1
ATOM 4817 N N . VAL B 1 153 ? 32.778 9.967 29.214 1.00 39.82 150 VAL B N 1
ATOM 4818 C CA . VAL B 1 153 ? 32.283 10.088 30.579 1.00 40.25 150 VAL B CA 1
ATOM 4819 C C . VAL B 1 153 ? 32.052 11.570 30.843 1.00 41.50 150 VAL B C 1
ATOM 4820 O O . VAL B 1 153 ? 33.009 12.335 30.985 1.00 41.96 150 VAL B O 1
ATOM 4824 N N . GLY B 1 154 ? 30.782 11.972 30.883 1.00 42.14 151 GLY B N 1
ATOM 4825 C CA . GLY B 1 154 ? 30.404 13.373 31.104 1.00 43.71 151 GLY B CA 1
ATOM 4826 C C . GLY B 1 154 ? 30.383 14.271 29.866 1.00 44.40 151 GLY B C 1
ATOM 4827 O O . GLY B 1 154 ? 30.233 15.487 29.996 1.00 46.01 151 GLY B O 1
ATOM 4828 N N . ASP B 1 155 ? 30.515 13.687 28.670 1.00 43.60 152 ASP B N 1
ATOM 4829 C CA . ASP B 1 155 ? 30.601 14.469 27.426 1.00 44.32 152 ASP B CA 1
ATOM 4830 C C . ASP B 1 155 ? 30.388 13.607 26.175 1.00 43.34 152 ASP B C 1
ATOM 4831 O O . ASP B 1 155 ? 30.249 12.385 26.255 1.00 42.82 152 ASP B O 1
ATOM 4836 N N . VAL B 1 156 ? 30.334 14.255 25.021 1.00 43.68 153 VAL B N 1
ATOM 4837 C CA . VAL B 1 156 ? 30.295 13.548 23.757 1.00 42.91 153 VAL B CA 1
ATOM 4838 C C . VAL B 1 156 ? 31.325 14.189 22.859 1.00 43.46 153 VAL B C 1
ATOM 4839 O O . VAL B 1 156 ? 31.780 15.302 23.108 1.00 44.58 153 VAL B O 1
ATOM 4843 N N . GLY B 1 157 ? 31.679 13.477 21.802 1.00 43.12 154 GLY B N 1
ATOM 4844 C CA . GLY B 1 157 ? 32.674 13.937 20.854 1.00 43.92 154 GLY B CA 1
ATOM 4845 C C . GLY B 1 157 ? 32.327 15.216 20.135 1.00 46.12 154 GLY B C 1
ATOM 4846 O O . GLY B 1 157 ? 31.170 15.520 19.879 1.00 46.25 154 GLY B O 1
ATOM 4847 N N . ARG B 1 158 ? 33.369 15.965 19.816 1.00 48.10 155 ARG B N 1
ATOM 4848 C CA . ARG B 1 158 ? 33.237 17.202 19.078 1.00 51.12 155 ARG B CA 1
ATOM 4849 C C . ARG B 1 158 ? 32.992 16.888 17.602 1.00 52.18 155 ARG B C 1
ATOM 4850 O O . ARG B 1 158 ? 33.634 15.994 17.043 1.00 51.62 155 ARG B O 1
ATOM 4858 N N . PRO B 1 159 ? 32.074 17.625 16.962 1.00 54.51 156 PRO B N 1
ATOM 4859 C CA . PRO B 1 159 ? 31.705 17.346 15.595 1.00 55.95 156 PRO B CA 1
ATOM 4860 C C . PRO B 1 159 ? 32.386 18.242 14.567 1.00 58.89 156 PRO B C 1
ATOM 4861 O O . PRO B 1 159 ? 32.073 18.142 13.376 1.00 60.16 156 PRO B O 1
ATOM 4865 N N . ASP B 1 160 ? 33.304 19.101 15.008 1.00 60.50 157 ASP B N 1
ATOM 4866 C CA . ASP B 1 160 ? 33.778 20.208 14.158 1.00 64.00 157 ASP B CA 1
ATOM 4867 C C . ASP B 1 160 ? 35.217 20.057 13.616 1.00 64.77 157 ASP B C 1
ATOM 4868 O O . ASP B 1 160 ? 35.775 21.006 13.028 1.00 67.02 157 ASP B O 1
ATOM 4873 N N . LEU B 1 161 ? 35.799 18.869 13.785 1.00 62.93 158 LEU B N 1
ATOM 4874 C CA . LEU B 1 161 ? 37.156 18.629 13.315 1.00 63.45 158 LEU B CA 1
ATOM 4875 C C . LEU B 1 161 ? 37.208 18.589 11.799 1.00 65.47 158 LEU B C 1
ATOM 4876 O O . LEU B 1 161 ? 38.153 19.106 11.214 1.00 67.57 158 LEU B O 1
ATOM 4881 N N . LEU B 1 162 ? 36.188 18.024 11.153 1.00 65.68 159 LEU B N 1
ATOM 4882 C CA . LEU B 1 162 ? 36.181 17.970 9.676 1.00 67.75 159 LEU B CA 1
ATOM 4883 C C . LEU B 1 162 ? 36.147 19.349 9.034 1.00 71.17 159 LEU B C 1
ATOM 4884 O O . LEU B 1 162 ? 36.748 19.552 7.977 1.00 73.13 159 LEU B O 1
ATOM 4889 N N . GLU B 1 163 ? 35.445 20.286 9.667 1.00 72.14 160 GLU B N 1
ATOM 4890 C CA . GLU B 1 163 ? 35.340 21.654 9.143 1.00 75.74 160 GLU B CA 1
ATOM 4891 C C . GLU B 1 163 ? 36.634 22.452 9.361 1.00 77.09 160 GLU B C 1
ATOM 4892 O O . GLU B 1 163 ? 37.014 23.262 8.513 1.00 80.23 160 GLU B O 1
ATOM 4898 N N . ARG B 1 164 ? 37.316 22.199 10.478 1.00 75.17 161 ARG B N 1
ATOM 4899 C CA . ARG B 1 164 ? 38.443 23.035 10.916 1.00 76.85 161 ARG B CA 1
ATOM 4900 C C . ARG B 1 164 ? 39.787 22.643 10.297 1.00 77.11 161 ARG B C 1
ATOM 4901 O O . ARG B 1 164 ? 40.540 23.509 9.844 1.00 79.87 161 ARG B O 1
ATOM 4909 N N . VAL B 1 165 ? 40.090 21.348 10.279 1.00 74.34 162 VAL B N 1
ATOM 4910 C CA . VAL B 1 165 ? 41.375 20.873 9.737 1.00 74.58 162 VAL B CA 1
ATOM 4911 C C . VAL B 1 165 ? 41.277 20.381 8.268 1.00 75.64 162 VAL B C 1
ATOM 4912 O O . VAL B 1 165 ? 42.218 20.562 7.477 1.00 77.31 162 VAL B O 1
ATOM 4916 N N . ALA B 1 166 ? 40.136 19.783 7.911 1.00 74.62 163 ALA B N 1
ATOM 4917 C CA . ALA B 1 166 ? 39.907 19.238 6.559 1.00 75.45 163 ALA B CA 1
ATOM 4918 C C . ALA B 1 166 ? 39.217 20.225 5.594 1.00 78.70 163 ALA B C 1
ATOM 4919 O O . ALA B 1 166 ? 39.138 19.957 4.394 1.00 80.20 163 ALA B O 1
ATOM 4921 N N . GLY B 1 167 ? 38.720 21.348 6.124 1.00 79.81 164 GLY B N 1
ATOM 4922 C CA . GLY B 1 167 ? 38.128 22.417 5.313 1.00 83.22 164 GLY B CA 1
ATOM 4923 C C . GLY B 1 167 ? 36.756 22.119 4.725 1.00 83.42 164 GLY B C 1
ATOM 4924 O O . GLY B 1 167 ? 36.360 22.739 3.747 1.00 86.86 164 GLY B O 1
ATOM 4925 N N . GLU B 1 168 ? 36.022 21.185 5.323 1.00 80.26 165 GLU B N 1
ATOM 4926 C CA . GLU B 1 168 ? 34.706 20.782 4.817 1.00 80.54 165 GLU B CA 1
ATOM 4927 C C . GLU B 1 168 ? 33.593 21.721 5.298 1.00 81.45 165 GLU B C 1
ATOM 4928 O O . GLU B 1 168 ? 33.144 21.628 6.439 1.00 79.33 165 GLU B O 1
ATOM 4934 N N . SER B 1 169 ? 33.138 22.599 4.406 1.00 84.63 166 SER B N 1
ATOM 4935 C CA . SER B 1 169 ? 32.122 23.609 4.727 1.00 86.33 166 SER B CA 1
ATOM 4936 C C . SER B 1 169 ? 30.809 23.045 5.286 1.00 83.97 166 SER B C 1
ATOM 4937 O O . SER B 1 169 ? 30.234 22.110 4.731 1.00 83.16 166 SER B O 1
ATOM 4940 N N . GLY B 1 170 ? 30.349 23.636 6.388 1.00 82.82 167 GLY B N 1
ATOM 4941 C CA . GLY B 1 170 ? 29.063 23.305 6.987 1.00 81.31 167 GLY B CA 1
ATOM 4942 C C . GLY B 1 170 ? 28.921 21.903 7.547 1.00 77.05 167 GLY B C 1
ATOM 4943 O O . GLY B 1 170 ? 27.806 21.460 7.802 1.00 76.42 167 GLY B O 1
ATOM 4944 N N . SER B 1 171 ? 30.039 21.209 7.756 1.00 74.14 168 SER B N 1
ATOM 4945 C CA . SER B 1 171 ? 30.012 19.835 8.253 1.00 70.45 168 SER B CA 1
ATOM 4946 C C . SER B 1 171 ? 29.894 19.743 9.781 1.00 67.52 168 SER B C 1
ATOM 4947 O O . SER B 1 171 ? 29.438 18.715 10.305 1.00 65.23 168 SER B O 1
ATOM 4950 N N . SER B 1 172 ? 30.303 20.799 10.488 1.00 67.54 169 SER B N 1
ATOM 4951 C CA . SER B 1 172 ? 30.153 20.850 11.944 1.00 65.10 169 SER B CA 1
ATOM 4952 C C . SER B 1 172 ? 28.679 20.788 12.298 1.00 64.90 169 SER B C 1
ATOM 4953 O O . SER B 1 172 ? 28.278 20.064 13.195 1.00 62.60 169 SER B O 1
ATOM 4956 N N . GLU B 1 173 ? 27.874 21.560 11.581 1.00 67.63 170 GLU B N 1
ATOM 4957 C CA . GLU B 1 173 ? 26.436 21.555 11.783 1.00 68.07 170 GLU B CA 1
ATOM 4958 C C . GLU B 1 173 ? 25.851 20.174 11.439 1.00 65.65 170 GLU B C 1
ATOM 4959 O O . GLU B 1 173 ? 25.117 19.595 12.229 1.00 63.70 170 GLU B O 1
ATOM 4965 N N . ALA B 1 174 ? 26.205 19.644 10.268 1.00 65.65 171 ALA B N 1
ATOM 4966 C CA . ALA B 1 174 ? 25.672 18.363 9.795 1.00 64.12 171 ALA B CA 1
ATOM 4967 C C . ALA B 1 174 ? 26.023 17.249 10.763 1.00 60.31 171 ALA B C 1
ATOM 4968 O O . ALA B 1 174 ? 25.176 16.426 11.095 1.00 59.44 171 ALA B O 1
ATOM 4970 N N . LEU B 1 175 ? 27.270 17.224 11.221 1.00 58.25 172 LEU B N 1
ATOM 4971 C CA . LEU B 1 175 ? 27.696 16.181 12.144 1.00 54.99 172 LEU B CA 1
ATOM 4972 C C . LEU B 1 175 ? 27.086 16.367 13.524 1.00 53.87 172 LEU B C 1
ATOM 4973 O O . LEU B 1 175 ? 26.701 15.398 14.165 1.00 52.03 172 LEU B O 1
ATOM 4978 N N . ALA B 1 176 ? 26.997 17.607 13.975 1.00 55.41 173 ALA B N 1
ATOM 4979 C CA . ALA B 1 176 ? 26.322 17.904 15.226 1.00 55.46 173 ALA B CA 1
ATOM 4980 C C . ALA B 1 176 ? 24.929 17.276 15.232 1.00 56.31 173 ALA B C 1
ATOM 4981 O O . ALA B 1 176 ? 24.504 16.702 16.240 1.00 54.63 173 ALA B O 1
ATOM 4983 N N . ARG B 1 177 ? 24.234 17.376 14.097 1.00 59.15 174 ARG B N 1
ATOM 4984 C CA . ARG B 1 177 ? 22.906 16.780 13.945 1.00 60.30 174 ARG B CA 1
ATOM 4985 C C . ARG B 1 177 ? 22.943 15.257 13.964 1.00 58.79 174 ARG B C 1
ATOM 4986 O O . ARG B 1 177 ? 22.084 14.626 14.568 1.00 58.49 174 ARG B O 1
ATOM 4994 N N . GLN B 1 178 ? 23.934 14.655 13.325 1.00 58.64 175 GLN B N 1
ATOM 4995 C CA . GLN B 1 178 ? 24.055 13.202 13.372 1.00 57.38 175 GLN B CA 1
ATOM 4996 C C . GLN B 1 178 ? 24.406 12.717 14.782 1.00 55.10 175 GLN B C 1
ATOM 4997 O O . GLN B 1 178 ? 23.928 11.677 15.205 1.00 54.11 175 GLN B O 1
ATOM 5011 N N . PHE B 1 180 ? 23.204 14.059 17.477 1.00 55.56 177 PHE B N 1
ATOM 5012 C CA . PHE B 1 180 ? 21.895 14.071 18.158 1.00 56.21 177 PHE B CA 1
ATOM 5013 C C . PHE B 1 180 ? 21.079 12.819 17.838 1.00 56.08 177 PHE B C 1
ATOM 5014 O O . PHE B 1 180 ? 20.515 12.205 18.736 1.00 55.72 177 PHE B O 1
ATOM 5022 N N . ARG B 1 181 ? 21.017 12.448 16.562 1.00 56.74 178 ARG B N 1
ATOM 5023 C CA . ARG B 1 181 ? 20.327 11.228 16.155 1.00 56.78 178 ARG B CA 1
ATOM 5024 C C . ARG B 1 181 ? 20.984 9.985 16.750 1.00 54.18 178 ARG B C 1
ATOM 5025 O O . ARG B 1 181 ? 20.296 9.106 17.261 1.00 53.96 178 ARG B O 1
ATOM 5033 N N . SER B 1 182 ? 22.312 9.919 16.689 1.00 52.51 179 SER B N 1
ATOM 5034 C CA . SER B 1 182 ? 23.057 8.770 17.216 1.00 50.44 179 SER B CA 1
ATOM 5035 C C . SER B 1 182 ? 22.845 8.582 18.709 1.00 49.21 179 SER B C 1
ATOM 5036 O O . SER B 1 182 ? 22.772 7.458 19.198 1.00 48.33 179 SER B O 1
ATOM 5039 N N . LEU B 1 183 ? 22.736 9.682 19.439 1.00 49.58 180 LEU B N 1
ATOM 5040 C CA . LEU B 1 183 ? 22.483 9.600 20.874 1.00 48.87 180 LEU B CA 1
ATOM 5041 C C . LEU B 1 183 ? 21.158 8.877 21.223 1.00 49.99 180 LEU B C 1
ATOM 5042 O O . LEU B 1 183 ? 21.064 8.261 22.282 1.00 49.34 180 LEU B O 1
ATOM 5047 N N . ARG B 1 184 ? 20.158 8.947 20.344 1.00 51.92 181 ARG B N 1
ATOM 5048 C CA . ARG B 1 184 ? 18.888 8.238 20.556 1.00 53.62 181 ARG B CA 1
ATOM 5049 C C . ARG B 1 184 ? 19.086 6.721 20.544 1.00 52.84 181 ARG B C 1
ATOM 5050 O O . ARG B 1 184 ? 18.389 6.005 21.266 1.00 53.44 181 ARG B O 1
ATOM 5058 N N . LYS B 1 185 ? 20.015 6.245 19.712 1.00 52.10 182 LYS B N 1
ATOM 5059 C CA . LYS B 1 185 ? 20.387 4.822 19.664 1.00 51.40 182 LYS B CA 1
ATOM 5060 C C . LYS B 1 185 ? 21.079 4.413 20.951 1.00 48.97 182 LYS B C 1
ATOM 5061 O O . LYS B 1 185 ? 20.901 3.291 21.429 1.00 48.96 182 LYS B O 1
ATOM 5067 N N . PHE B 1 186 ? 21.893 5.320 21.480 1.00 47.05 183 PHE B N 1
ATOM 5068 C CA . PHE B 1 186 ? 22.569 5.112 22.755 1.00 45.61 183 PHE B CA 1
ATOM 5069 C C . PHE B 1 186 ? 21.564 4.918 23.908 1.00 46.33 183 PHE B C 1
ATOM 5070 O O . PHE B 1 186 ? 21.638 3.940 24.651 1.00 46.15 183 PHE B O 1
ATOM 5078 N N . GLU B 1 187 ? 20.605 5.820 24.052 1.00 47.51 184 GLU B N 1
ATOM 5079 C CA . GLU B 1 187 ? 19.687 5.694 25.177 1.00 48.45 184 GLU B CA 1
ATOM 5080 C C . GLU B 1 187 ? 18.752 4.501 25.056 1.00 49.02 184 GLU B C 1
ATOM 5081 O O . GLU B 1 187 ? 18.178 4.085 26.050 1.00 49.60 184 GLU B O 1
ATOM 5087 N N . ALA B 1 188 ? 18.635 3.929 23.859 1.00 48.96 185 ALA B N 1
ATOM 5088 C CA . ALA B 1 188 ? 17.842 2.710 23.646 1.00 49.82 185 ALA B CA 1
ATOM 5089 C C . ALA B 1 188 ? 18.515 1.462 24.236 1.00 48.71 185 ALA B C 1
ATOM 5090 O O . ALA B 1 188 ? 17.867 0.425 24.407 1.00 49.84 185 ALA B O 1
ATOM 5092 N N . LEU B 1 189 ? 19.808 1.552 24.530 1.00 46.48 186 LEU B N 1
ATOM 5093 C CA . LEU B 1 189 ? 20.503 0.467 25.241 1.00 45.67 186 LEU B CA 1
ATOM 5094 C C . LEU B 1 189 ? 20.066 0.318 26.719 1.00 45.95 186 LEU B C 1
ATOM 5095 O O . LEU B 1 189 ? 19.620 1.274 27.349 1.00 46.50 186 LEU B O 1
ATOM 5100 N N . PRO B 1 190 ? 20.209 -0.884 27.276 1.00 46.03 187 PRO B N 1
ATOM 5101 C CA . PRO B 1 190 ? 19.905 -1.117 28.688 1.00 46.70 187 PRO B CA 1
ATOM 5102 C C . PRO B 1 190 ? 20.833 -0.353 29.608 1.00 45.34 187 PRO B C 1
ATOM 5103 O O . PRO B 1 190 ? 21.999 -0.203 29.299 1.00 43.89 187 PRO B O 1
ATOM 5107 N N . ASP B 1 191 ? 20.322 0.099 30.748 1.00 46.22 188 ASP B N 1
ATOM 5108 C CA . ASP B 1 191 ? 21.104 0.944 31.684 1.00 45.28 188 ASP B CA 1
ATOM 5109 C C . ASP B 1 191 ? 22.386 0.290 32.218 1.00 44.30 188 ASP B C 1
ATOM 5110 O O . ASP B 1 191 ? 23.352 0.987 32.566 1.00 43.26 188 ASP B O 1
ATOM 5115 N N . HIS B 1 192 ? 22.380 -1.042 32.291 1.00 44.45 189 HIS B N 1
ATOM 5116 C CA . HIS B 1 192 ? 23.490 -1.786 32.875 1.00 43.53 189 HIS B CA 1
ATOM 5117 C C . HIS B 1 192 ? 24.745 -1.776 32.012 1.00 41.44 189 HIS B C 1
ATOM 5118 O O . HIS B 1 192 ? 25.831 -2.081 32.514 1.00 41.43 189 HIS B O 1
ATOM 5125 N N . VAL B 1 193 ? 24.607 -1.423 30.735 1.00 40.04 190 VAL B N 1
ATOM 5126 C CA . VAL B 1 193 ? 25.723 -1.537 29.783 1.00 38.83 190 VAL B CA 1
ATOM 5127 C C . VAL B 1 193 ? 26.849 -0.589 30.167 1.00 38.27 190 VAL B C 1
ATOM 5128 O O . VAL B 1 193 ? 26.605 0.564 30.494 1.00 37.98 190 VAL B O 1
ATOM 5132 N N . GLN B 1 194 ? 28.078 -1.092 30.132 1.00 38.71 191 GLN B N 1
ATOM 5133 C CA . GLN B 1 194 ? 29.255 -0.297 30.463 1.00 38.64 191 GLN B CA 1
ATOM 5134 C C . GLN B 1 194 ? 29.602 0.577 29.292 1.00 38.01 191 GLN B C 1
ATOM 5135 O O . GLN B 1 194 ? 29.340 0.210 28.152 1.00 38.17 191 GLN B O 1
ATOM 5141 N N . VAL B 1 195 ? 30.206 1.725 29.582 1.00 37.95 192 VAL B N 1
ATOM 5142 C CA . VAL B 1 195 ? 30.625 2.662 28.558 1.00 37.41 192 VAL B CA 1
ATOM 5143 C C . VAL B 1 195 ? 32.137 2.861 28.641 1.00 37.36 192 VAL B C 1
ATOM 5144 O O . VAL B 1 195 ? 32.678 3.279 29.669 1.00 37.44 192 VAL B O 1
ATOM 5148 N N . LEU B 1 196 ? 32.804 2.523 27.539 1.00 37.23 193 LEU B N 1
ATOM 5149 C CA . LEU B 1 196 ? 34.258 2.422 27.468 1.00 37.22 193 LEU B CA 1
ATOM 5150 C C . LEU B 1 196 ? 34.774 3.289 26.325 1.00 36.87 193 LEU B C 1
ATOM 5151 O O . LEU B 1 196 ? 34.840 2.848 25.184 1.00 37.00 193 LEU B O 1
ATOM 5156 N N . PRO B 1 197 ? 35.132 4.537 26.623 1.00 37.31 194 PRO B N 1
ATOM 5157 C CA . PRO B 1 197 ? 35.433 5.455 25.540 1.00 37.34 194 PRO B CA 1
ATOM 5158 C C . PRO B 1 197 ? 36.868 5.388 25.112 1.00 36.95 194 PRO B C 1
ATOM 5159 O O . PRO B 1 197 ? 37.659 4.685 25.730 1.00 37.01 194 PRO B O 1
ATOM 5163 N N . ALA B 1 198 ? 37.171 6.135 24.056 1.00 36.74 195 ALA B N 1
ATOM 5164 C CA . ALA B 1 198 ? 38.479 6.153 23.428 1.00 36.89 195 ALA B CA 1
ATOM 5165 C C . ALA B 1 198 ? 39.376 7.264 23.950 1.00 37.70 195 ALA B C 1
ATOM 5166 O O . ALA B 1 198 ? 40.548 7.297 23.626 1.00 37.88 195 ALA B O 1
ATOM 5168 N N . HIS B 1 199 ? 38.820 8.184 24.735 1.00 38.26 196 HIS B N 1
ATOM 5169 C CA . HIS B 1 199 ? 39.591 9.266 25.322 1.00 39.31 196 HIS B CA 1
ATOM 5170 C C . HIS B 1 199 ? 39.067 9.606 26.705 1.00 40.27 196 HIS B C 1
ATOM 5171 O O . HIS B 1 199 ? 37.928 9.260 27.041 1.00 39.66 196 HIS B O 1
ATOM 5178 N N . GLY B 1 200 ? 39.900 10.303 27.481 1.00 41.98 197 GLY B N 1
ATOM 5179 C CA . GLY B 1 200 ? 39.531 10.788 28.803 1.00 43.77 197 GLY B CA 1
ATOM 5180 C C . GLY B 1 200 ? 39.976 12.216 29.126 1.00 46.31 197 GLY B C 1
ATOM 5181 O O . GLY B 1 200 ? 40.424 12.978 28.263 1.00 46.97 197 GLY B O 1
ATOM 5182 N N . ALA B 1 201 ? 39.850 12.569 30.397 1.00 48.21 198 ALA B N 1
ATOM 5183 C CA . ALA B 1 201 ? 40.189 13.901 30.884 1.00 50.98 198 ALA B CA 1
ATOM 5184 C C . ALA B 1 201 ? 41.387 14.497 30.153 1.00 52.79 198 ALA B C 1
ATOM 5185 O O . ALA B 1 201 ? 42.471 13.919 30.191 1.00 53.41 198 ALA B O 1
ATOM 5187 N N . GLY B 1 202 ? 41.181 15.642 29.494 1.00 54.20 199 GLY B N 1
ATOM 5188 C CA . GLY B 1 202 ? 42.281 16.452 28.972 1.00 56.16 199 GLY B CA 1
ATOM 5189 C C . GLY B 1 202 ? 42.484 16.368 27.471 1.00 55.99 199 GLY B C 1
ATOM 5190 O O . GLY B 1 202 ? 43.381 17.016 26.928 1.00 57.80 199 GLY B O 1
ATOM 5191 N N . SER B 1 203 ? 41.668 15.564 26.799 1.00 54.49 200 SER B N 1
ATOM 5192 C CA . SER B 1 203 ? 41.761 15.401 25.345 1.00 54.39 200 SER B CA 1
ATOM 5193 C C . SER B 1 203 ? 41.165 16.614 24.625 1.00 56.38 200 SER B C 1
ATOM 5194 O O . SER B 1 203 ? 40.203 17.224 25.107 1.00 57.07 200 SER B O 1
ATOM 5197 N N . ALA B 1 204 ? 41.730 16.964 23.470 1.00 57.76 201 ALA B N 1
ATOM 5198 C CA . ALA B 1 204 ? 41.173 18.043 22.641 1.00 59.48 201 ALA B CA 1
ATOM 5199 C C . ALA B 1 204 ? 40.001 17.555 21.788 1.00 58.44 201 ALA B C 1
ATOM 5200 O O . ALA B 1 204 ? 39.337 18.364 21.139 1.00 59.66 201 ALA B O 1
ATOM 5202 N N . CYS B 1 205 ? 39.747 16.243 21.791 1.00 56.68 202 CYS B N 1
ATOM 5203 C CA . CYS B 1 205 ? 38.590 15.662 21.081 1.00 55.84 202 CYS B CA 1
ATOM 5204 C C . CYS B 1 205 ? 37.194 15.944 21.764 1.00 55.54 202 CYS B C 1
ATOM 5205 O O . CYS B 1 205 ? 36.153 15.530 21.250 1.00 54.68 202 CYS B O 1
ATOM 5208 N N . GLY B 1 206 ? 37.174 16.671 22.886 1.00 56.38 203 GLY B N 1
ATOM 5209 C CA . GLY B 1 206 ? 35.924 17.024 23.589 1.00 56.58 203 GLY B CA 1
ATOM 5210 C C . GLY B 1 206 ? 36.112 18.177 24.571 1.00 58.58 203 GLY B C 1
ATOM 5211 O O . GLY B 1 206 ? 37.238 18.658 24.783 1.00 59.95 203 GLY B O 1
ATOM 5212 N N . LYS B 1 207 ? 35.028 18.628 25.195 1.00 59.19 204 LYS B N 1
ATOM 5213 C CA . LYS B 1 207 ? 35.102 19.856 25.992 1.00 61.51 204 LYS B CA 1
ATOM 5214 C C . LYS B 1 207 ? 35.266 19.683 27.512 1.00 61.40 204 LYS B C 1
ATOM 5215 O O . LYS B 1 207 ? 35.858 20.550 28.158 1.00 63.37 204 LYS B O 1
ATOM 5221 N N . ALA B 1 208 ? 34.769 18.587 28.085 1.00 59.53 205 ALA B N 1
ATOM 5222 C CA . ALA B 1 208 ? 34.915 18.350 29.544 1.00 59.51 205 ALA B CA 1
ATOM 5223 C C . ALA B 1 208 ? 34.799 16.855 29.933 1.00 57.25 205 ALA B C 1
ATOM 5224 O O . ALA B 1 208 ? 33.812 16.435 30.558 1.00 57.03 205 ALA B O 1
ATOM 5226 N N . LEU B 1 209 ? 35.819 16.071 29.563 1.00 55.85 206 LEU B N 1
ATOM 5227 C CA . LEU B 1 209 ? 35.832 14.611 29.779 1.00 53.41 206 LEU B CA 1
ATOM 5228 C C . LEU B 1 209 ? 36.203 14.287 31.218 1.00 53.62 206 LEU B C 1
ATOM 5229 O O . LEU B 1 209 ? 36.851 15.091 31.917 1.00 55.18 206 LEU B O 1
ATOM 5234 N N . GLY B 1 210 ? 35.822 13.085 31.640 1.00 51.95 207 GLY B N 1
ATOM 5235 C CA . GLY B 1 210 ? 35.991 12.661 33.024 1.00 51.96 207 GLY B CA 1
ATOM 5236 C C . GLY B 1 210 ? 37.340 12.052 33.352 1.00 51.68 207 GLY B C 1
ATOM 5237 O O . GLY B 1 210 ? 37.936 11.347 32.521 1.00 50.76 207 GLY B O 1
ATOM 5238 N N . ALA B 1 211 ? 37.797 12.313 34.585 1.00 52.47 208 ALA B N 1
ATOM 5239 C CA . ALA B 1 211 ? 38.973 11.659 35.164 1.00 52.38 208 ALA B CA 1
ATOM 5240 C C . ALA B 1 211 ? 38.613 10.279 35.771 1.00 51.25 208 ALA B C 1
ATOM 5241 O O . ALA B 1 211 ? 39.391 9.695 36.548 1.00 52.27 208 ALA B O 1
ATOM 5243 N N . VAL B 1 212 ? 37.430 9.778 35.409 1.00 48.88 209 VAL B N 1
ATOM 5244 C CA . VAL B 1 212 ? 36.957 8.451 35.771 1.00 47.55 209 VAL B CA 1
ATOM 5245 C C . VAL B 1 212 ? 36.943 7.609 34.502 1.00 45.36 209 VAL B C 1
ATOM 5246 O O . VAL B 1 212 ? 36.293 7.980 33.521 1.00 44.48 209 VAL B O 1
ATOM 5250 N N . PRO B 1 213 ? 37.624 6.459 34.520 1.00 44.49 210 PRO B N 1
ATOM 5251 C CA . PRO B 1 213 ? 37.924 5.755 33.273 1.00 43.00 210 PRO B CA 1
ATOM 5252 C C . PRO B 1 213 ? 36.703 5.231 32.505 1.00 41.46 210 PRO B C 1
ATOM 5253 O O . PRO B 1 213 ? 36.774 5.084 31.282 1.00 40.84 210 PRO B O 1
ATOM 5257 N N . SER B 1 214 ? 35.596 4.963 33.199 1.00 41.11 211 SER B N 1
ATOM 5258 C CA . SER B 1 214 ? 34.386 4.430 32.543 1.00 39.68 211 SER B CA 1
ATOM 5259 C C . SER B 1 214 ? 33.089 4.810 33.242 1.00 39.08 211 SER B C 1
ATOM 5260 O O . SER B 1 214 ? 33.095 5.161 34.408 1.00 39.40 211 SER B O 1
ATOM 5263 N N . SER B 1 215 ? 31.981 4.738 32.499 1.00 38.30 212 SER B N 1
ATOM 5264 C CA . SER B 1 215 ? 30.629 4.934 33.049 1.00 38.47 212 SER B CA 1
ATOM 5265 C C . SER B 1 215 ? 29.651 3.839 32.588 1.00 37.37 212 SER B C 1
ATOM 5266 O O . SER B 1 215 ? 30.037 2.692 32.388 1.00 37.16 212 SER B O 1
ATOM 5269 N N . THR B 1 216 ? 28.379 4.184 32.457 1.00 37.10 213 THR B N 1
ATOM 5270 C CA . THR B 1 216 ? 27.352 3.224 32.087 1.00 36.71 213 THR B CA 1
ATOM 5271 C C . THR B 1 216 ? 26.226 3.982 31.417 1.00 37.34 213 THR B C 1
ATOM 5272 O O . THR B 1 216 ? 25.966 5.144 31.747 1.00 38.20 213 THR B O 1
ATOM 5276 N N . VAL B 1 217 ? 25.548 3.320 30.487 1.00 37.59 214 VAL B N 1
ATOM 5277 C CA . VAL B 1 217 ? 24.462 3.931 29.730 1.00 38.06 214 VAL B CA 1
ATOM 5278 C C . VAL B 1 217 ? 23.466 4.578 30.660 1.00 39.40 214 VAL B C 1
ATOM 5279 O O . VAL B 1 217 ? 22.999 5.685 30.413 1.00 40.14 214 VAL B O 1
ATOM 5283 N N . GLY B 1 218 ? 23.158 3.891 31.747 1.00 40.44 215 GLY B N 1
ATOM 5284 C CA . GLY B 1 218 ? 22.243 4.424 32.747 1.00 41.98 215 GLY B CA 1
ATOM 5285 C C . GLY B 1 218 ? 22.726 5.695 33.410 1.00 42.26 215 GLY B C 1
ATOM 5286 O O . GLY B 1 218 ? 21.950 6.628 33.571 1.00 43.58 215 GLY B O 1
ATOM 5287 N N . TYR B 1 219 ? 23.998 5.747 33.789 1.00 41.90 216 TYR B N 1
ATOM 5288 C CA . TYR B 1 219 ? 24.526 6.903 34.501 1.00 42.86 216 TYR B CA 1
ATOM 5289 C C . TYR B 1 219 ? 24.602 8.107 33.572 1.00 43.14 216 TYR B C 1
ATOM 5290 O O . TYR B 1 219 ? 24.230 9.234 33.934 1.00 44.17 216 TYR B O 1
ATOM 5299 N N . GLU B 1 220 ? 25.062 7.868 32.355 1.00 42.61 217 GLU B N 1
ATOM 5300 C CA . GLU B 1 220 ? 25.204 8.951 31.414 1.00 42.88 217 GLU B CA 1
ATOM 5301 C C . GLU B 1 220 ? 23.850 9.535 31.052 1.00 43.96 217 GLU B C 1
ATOM 5302 O O . GLU B 1 220 ? 23.715 10.750 30.893 1.00 44.70 217 GLU B O 1
ATOM 5308 N N . LYS B 1 221 ? 22.837 8.682 30.943 1.00 44.44 218 LYS B N 1
ATOM 5309 C CA . LYS B 1 221 ? 21.490 9.174 30.685 1.00 45.74 218 LYS B CA 1
ATOM 5310 C C . LYS B 1 221 ? 21.058 10.134 31.787 1.00 46.97 218 LYS B C 1
ATOM 5311 O O . LYS B 1 221 ? 20.398 11.129 31.520 1.00 47.84 218 LYS B O 1
ATOM 5317 N N . LEU B 1 222 ? 21.455 9.868 33.021 1.00 47.18 219 LEU B N 1
ATOM 5318 C CA . LEU B 1 222 ? 21.054 10.751 34.101 1.00 48.99 219 LEU B CA 1
ATOM 5319 C C . LEU B 1 222 ? 21.916 12.009 34.162 1.00 49.20 219 LEU B C 1
ATOM 5320 O O . LEU B 1 222 ? 21.377 13.085 34.403 1.00 50.74 219 LEU B O 1
ATOM 5325 N N . VAL B 1 223 ? 23.232 11.895 33.932 1.00 47.86 220 VAL B N 1
ATOM 5326 C CA . VAL B 1 223 ? 24.165 12.996 34.262 1.00 48.16 220 VAL B CA 1
ATOM 5327 C C . VAL B 1 223 ? 24.860 13.717 33.112 1.00 47.62 220 VAL B C 1
ATOM 5328 O O . VAL B 1 223 ? 25.299 14.845 33.304 1.00 48.74 220 VAL B O 1
ATOM 5332 N N . ASN B 1 224 ? 25.000 13.068 31.956 1.00 46.08 221 ASN B N 1
ATOM 5333 C CA . ASN B 1 224 ? 25.746 13.618 30.821 1.00 45.52 221 ASN B CA 1
ATOM 5334 C C . ASN B 1 224 ? 24.971 14.769 30.189 1.00 47.13 221 ASN B C 1
ATOM 5335 O O . ASN B 1 224 ? 23.800 14.603 29.836 1.00 48.23 221 ASN B O 1
ATOM 5340 N N . TRP B 1 225 ? 25.608 15.931 30.037 1.00 47.79 222 TRP B N 1
ATOM 5341 C CA . TRP B 1 225 ? 24.897 17.137 29.583 1.00 49.47 222 TRP B CA 1
ATOM 5342 C C . TRP B 1 225 ? 24.212 16.924 28.235 1.00 49.39 222 TRP B C 1
ATOM 5343 O O . TRP B 1 225 ? 23.121 17.439 27.994 1.00 50.27 222 TRP B O 1
ATOM 5354 N N . ALA B 1 226 ? 24.870 16.156 27.369 1.00 48.11 223 ALA B N 1
ATOM 5355 C CA . ALA B 1 226 ? 24.422 15.962 25.990 1.00 48.31 223 ALA B CA 1
ATOM 5356 C C . ALA B 1 226 ? 23.125 15.203 25.929 1.00 48.34 223 ALA B C 1
ATOM 5357 O O . ALA B 1 226 ? 22.357 15.399 25.012 1.00 49.60 223 ALA B O 1
ATOM 5359 N N . LEU B 1 227 ? 22.879 14.350 26.916 1.00 47.78 224 LEU B N 1
ATOM 5360 C CA . LEU B 1 227 ? 21.697 13.486 26.916 1.00 48.30 224 LEU B CA 1
ATOM 5361 C C . LEU B 1 227 ? 20.462 14.112 27.553 1.00 50.06 224 LEU B C 1
ATOM 5362 O O . LEU B 1 227 ? 19.434 13.457 27.639 1.00 50.54 224 LEU B O 1
ATOM 5367 N N . GLN B 1 228 ? 20.559 15.362 28.001 1.00 51.53 225 GLN B N 1
ATOM 5368 C CA . GLN B 1 228 ? 19.414 16.060 28.604 1.00 53.64 225 GLN B CA 1
ATOM 5369 C C . GLN B 1 228 ? 18.685 16.926 27.586 1.00 55.56 225 GLN B C 1
ATOM 5370 O O . GLN B 1 228 ? 17.612 17.441 27.875 1.00 57.49 225 GLN B O 1
ATOM 5376 N N . HIS B 1 229 ? 19.280 17.088 26.408 1.00 55.46 226 HIS B N 1
ATOM 5377 C CA . HIS B 1 229 ? 18.711 17.905 25.344 1.00 57.48 226 HIS B CA 1
ATOM 5378 C C . HIS B 1 229 ? 17.606 17.174 24.584 1.00 58.49 226 HIS B C 1
ATOM 5379 O O . HIS B 1 229 ? 17.753 16.013 24.208 1.00 57.32 226 HIS B O 1
ATOM 5386 N N . LYS B 1 230 ? 16.507 17.872 24.343 1.00 61.35 227 LYS B N 1
ATOM 5387 C CA . LYS B 1 230 ? 15.432 17.335 23.530 1.00 63.03 227 LYS B CA 1
ATOM 5388 C C . LYS B 1 230 ? 15.217 18.122 22.224 1.00 65.03 227 LYS B C 1
ATOM 5389 O O . LYS B 1 230 ? 14.614 17.591 21.290 1.00 65.89 227 LYS B O 1
ATOM 5395 N N . ASP B 1 231 ? 15.710 19.365 22.149 1.00 65.79 228 ASP B N 1
ATOM 5396 C CA . ASP B 1 231 ? 15.651 20.135 20.904 1.00 67.92 228 ASP B CA 1
ATOM 5397 C C . ASP B 1 231 ? 16.968 20.006 20.180 1.00 65.99 228 ASP B C 1
ATOM 5398 O O . ASP B 1 231 ? 18.011 20.345 20.724 1.00 65.02 228 ASP B O 1
ATOM 5403 N N . GLU B 1 232 ? 16.909 19.528 18.944 1.00 65.96 229 GLU B N 1
ATOM 5404 C CA . GLU B 1 232 ? 18.094 19.336 18.122 1.00 64.34 229 GLU B CA 1
ATOM 5405 C C . GLU B 1 232 ? 18.760 20.666 17.804 1.00 65.68 229 GLU B C 1
ATOM 5406 O O . GLU B 1 232 ? 19.960 20.809 17.928 1.00 64.31 229 GLU B O 1
ATOM 5412 N N . ASP B 1 233 ? 17.968 21.643 17.397 1.00 69.05 230 ASP B N 1
ATOM 5413 C CA . ASP B 1 233 ? 18.476 22.983 17.144 1.00 71.10 230 ASP B CA 1
ATOM 5414 C C . ASP B 1 233 ? 19.271 23.463 18.359 1.00 69.46 230 ASP B C 1
ATOM 5415 O O . ASP B 1 233 ? 20.414 23.876 18.222 1.00 68.91 230 ASP B O 1
ATOM 5420 N N . ALA B 1 234 ? 18.676 23.378 19.548 1.00 68.68 231 ALA B N 1
ATOM 5421 C CA . ALA B 1 234 ? 19.345 23.814 20.774 1.00 67.53 231 ALA B CA 1
ATOM 5422 C C . ALA B 1 234 ? 20.628 23.027 21.031 1.00 64.45 231 ALA B C 1
ATOM 5423 O O . ALA B 1 234 ? 21.614 23.584 21.504 1.00 64.57 231 ALA B O 1
ATOM 5425 N N . PHE B 1 235 ? 20.611 21.731 20.728 1.00 62.09 232 PHE B N 1
ATOM 5426 C CA . PHE B 1 235 ? 21.763 20.875 20.983 1.00 59.06 232 PHE B CA 1
ATOM 5427 C C . PHE B 1 235 ? 22.939 21.276 20.099 1.00 59.41 232 PHE B C 1
ATOM 5428 O O . PHE B 1 235 ? 24.049 21.452 20.582 1.00 58.57 232 PHE B O 1
ATOM 5436 N N . VAL B 1 236 ? 22.697 21.415 18.803 1.00 61.08 233 VAL B N 1
ATOM 5437 C CA . VAL B 1 236 ? 23.729 21.896 17.898 1.00 61.96 233 VAL B CA 1
ATOM 5438 C C . VAL B 1 236 ? 24.418 23.113 18.523 1.00 63.96 233 VAL B C 1
ATOM 5439 O O . VAL B 1 236 ? 25.639 23.157 18.639 1.00 63.26 233 VAL B O 1
ATOM 5443 N N . GLN B 1 237 ? 23.616 24.074 18.962 1.00 67.08 234 GLN B N 1
ATOM 5444 C CA . GLN B 1 237 ? 24.103 25.289 19.623 1.00 69.58 234 GLN B CA 1
ATOM 5445 C C . GLN B 1 237 ? 25.081 24.980 20.745 1.00 67.26 234 GLN B C 1
ATOM 5446 O O . GLN B 1 237 ? 26.183 25.523 20.790 1.00 67.94 234 GLN B O 1
ATOM 5452 N N . ALA B 1 238 ? 24.654 24.119 21.660 1.00 65.13 235 ALA B N 1
ATOM 5453 C CA . ALA B 1 238 ? 25.438 23.801 22.845 1.00 63.35 235 ALA B CA 1
ATOM 5454 C C . ALA B 1 238 ? 26.733 23.116 22.446 1.00 61.66 235 ALA B C 1
ATOM 5455 O O . ALA B 1 238 ? 27.806 23.444 22.950 1.00 62.23 235 ALA B O 1
ATOM 5457 N N . LEU B 1 239 ? 26.623 22.180 21.513 1.00 60.41 236 LEU B N 1
ATOM 5458 C CA . LEU B 1 239 ? 27.732 21.330 21.127 1.00 58.15 236 LEU B CA 1
ATOM 5459 C C . LEU B 1 239 ? 28.859 22.110 20.470 1.00 59.81 236 LEU B C 1
ATOM 5460 O O . LEU B 1 239 ? 30.022 21.820 20.727 1.00 59.04 236 LEU B O 1
ATOM 5465 N N . LEU B 1 240 ? 28.526 23.092 19.633 1.00 62.59 237 LEU B N 1
ATOM 5466 C CA . LEU B 1 240 ? 29.547 23.855 18.895 1.00 64.55 237 LEU B CA 1
ATOM 5467 C C . LEU B 1 240 ? 30.218 24.952 19.722 1.00 66.63 237 LEU B C 1
ATOM 5468 O O . LEU B 1 240 ? 31.356 25.312 19.468 1.00 67.24 237 LEU B O 1
ATOM 5473 N N . ALA B 1 241 ? 29.513 25.482 20.711 1.00 68.31 238 ALA B N 1
ATOM 5474 C CA . ALA B 1 241 ? 30.089 26.461 21.623 1.00 70.57 238 ALA B CA 1
ATOM 5475 C C . ALA B 1 241 ? 31.129 25.822 22.547 1.00 69.22 238 ALA B C 1
ATOM 5476 O O . ALA B 1 241 ? 30.971 24.677 22.993 1.00 66.18 238 ALA B O 1
ATOM 5478 N N . GLY B 1 242 ? 32.198 26.573 22.810 1.00 71.87 239 GLY B N 1
ATOM 5479 C CA . GLY B 1 242 ? 33.161 26.254 23.872 1.00 71.49 239 GLY B CA 1
ATOM 5480 C C . GLY B 1 242 ? 34.111 25.075 23.680 1.00 69.63 239 GLY B C 1
ATOM 5481 O O . GLY B 1 242 ? 34.784 24.670 24.639 1.00 68.79 239 GLY B O 1
ATOM 5482 N N . GLN B 1 243 ? 34.179 24.514 22.468 1.00 69.43 240 GLN B N 1
ATOM 5483 C CA . GLN B 1 243 ? 35.105 23.396 22.197 1.00 67.61 240 GLN B CA 1
ATOM 5484 C C . GLN B 1 243 ? 36.534 23.942 22.152 1.00 69.27 240 GLN B C 1
ATOM 5485 O O . GLN B 1 243 ? 36.735 25.073 21.715 1.00 72.14 240 GLN B O 1
ATOM 5491 N N . PRO B 1 244 ? 37.530 23.145 22.594 1.00 68.04 241 PRO B N 1
ATOM 5492 C CA . PRO B 1 244 ? 38.931 23.613 22.545 1.00 69.87 241 PRO B CA 1
ATOM 5493 C C . PRO B 1 244 ? 39.449 23.901 21.118 1.00 71.36 241 PRO B C 1
ATOM 5494 O O . PRO B 1 244 ? 38.789 23.542 20.142 1.00 70.57 241 PRO B O 1
ATOM 5498 N N . GLU B 1 245 ? 40.610 24.556 21.013 1.00 73.75 242 GLU B N 1
ATOM 5499 C CA . GLU B 1 245 ? 41.247 24.819 19.704 1.00 75.58 242 GLU B CA 1
ATOM 5500 C C . GLU B 1 245 ? 41.584 23.481 19.034 1.00 72.49 242 GLU B C 1
ATOM 5501 O O . GLU B 1 245 ? 41.813 22.478 19.721 1.00 69.80 242 GLU B O 1
ATOM 5507 N N . ALA B 1 246 ? 41.607 23.473 17.699 1.00 67.15 243 ALA B N 1
ATOM 5508 C CA . ALA B 1 246 ? 41.993 22.282 16.938 1.00 64.13 243 ALA B CA 1
ATOM 5509 C C . ALA B 1 246 ? 43.484 22.335 16.646 1.00 61.09 243 ALA B C 1
ATOM 5510 O O . ALA B 1 246 ? 43.930 23.189 15.878 1.00 61.96 243 ALA B O 1
ATOM 5512 N N . PRO B 1 247 ? 44.264 21.428 17.258 1.00 57.45 244 PRO B N 1
ATOM 5513 C CA . PRO B 1 247 ? 45.680 21.420 16.960 1.00 55.28 244 PRO B CA 1
ATOM 5514 C C . PRO B 1 247 ? 45.918 21.234 15.470 1.00 56.08 244 PRO B C 1
ATOM 5515 O O . PRO B 1 247 ? 45.246 20.424 14.823 1.00 56.21 244 PRO B O 1
ATOM 5519 N N . ILE B 1 248 ? 46.865 22.001 14.944 1.00 56.60 245 ILE B N 1
ATOM 5520 C CA . ILE B 1 248 ? 47.120 22.046 13.508 1.00 58.31 245 ILE B CA 1
ATOM 5521 C C . ILE B 1 248 ? 47.539 20.682 12.943 1.00 56.21 245 ILE B C 1
ATOM 5522 O O . ILE B 1 248 ? 47.247 20.374 11.782 1.00 58.32 245 ILE B O 1
ATOM 5527 N N . TYR B 1 249 ? 48.175 19.854 13.766 1.00 52.48 246 TYR B N 1
ATOM 5528 C CA . TYR B 1 249 ? 48.614 18.547 13.305 1.00 50.95 246 TYR B CA 1
ATOM 5529 C C . TYR B 1 249 ? 47.505 17.538 13.127 1.00 51.00 246 TYR B C 1
ATOM 5530 O O . TYR B 1 249 ? 47.745 16.455 12.594 1.00 51.19 246 TYR B O 1
ATOM 5539 N N . PHE B 1 250 ? 46.298 17.866 13.568 1.00 51.49 247 PHE B N 1
ATOM 5540 C CA . PHE B 1 250 ? 45.168 16.961 13.389 1.00 51.54 247 PHE B CA 1
ATOM 5541 C C . PHE B 1 250 ? 44.912 16.663 11.914 1.00 53.09 247 PHE B C 1
ATOM 5542 O O . PHE B 1 250 ? 44.557 15.550 11.572 1.00 52.80 247 PHE B O 1
ATOM 5550 N N . ALA B 1 251 ? 45.122 17.645 11.043 1.00 55.13 248 ALA B N 1
ATOM 5551 C CA . ALA B 1 251 ? 44.964 17.443 9.597 1.00 57.53 248 ALA B CA 1
ATOM 5552 C C . ALA B 1 251 ? 45.835 16.287 9.090 1.00 56.51 248 ALA B C 1
ATOM 5553 O O . ALA B 1 251 ? 45.358 15.420 8.346 1.00 57.18 248 ALA B O 1
ATOM 5555 N N . ARG B 1 252 ? 47.095 16.275 9.520 1.00 54.83 249 ARG B N 1
ATOM 5556 C CA . ARG B 1 252 ? 48.042 15.224 9.166 1.00 54.74 249 ARG B CA 1
ATOM 5557 C C . ARG B 1 252 ? 47.607 13.827 9.617 1.00 53.70 249 ARG B C 1
ATOM 5558 O O . ARG B 1 252 ? 47.757 12.869 8.856 1.00 54.39 249 ARG B O 1
ATOM 5574 N N . LYS B 1 254 ? 44.402 12.642 10.285 1.00 53.41 251 LYS B N 1
ATOM 5575 C CA . LYS B 1 254 ? 43.292 12.156 9.496 1.00 55.09 251 LYS B CA 1
ATOM 5576 C C . LYS B 1 254 ? 43.829 11.533 8.200 1.00 55.99 251 LYS B C 1
ATOM 5577 O O . LYS B 1 254 ? 43.386 10.477 7.801 1.00 56.92 251 LYS B O 1
ATOM 5583 N N . LEU B 1 255 ? 44.797 12.182 7.561 1.00 56.13 252 LEU B N 1
ATOM 5584 C CA . LEU B 1 255 ? 45.393 11.683 6.325 1.00 57.41 252 LEU B CA 1
ATOM 5585 C C . LEU B 1 255 ? 46.143 10.374 6.554 1.00 55.30 252 LEU B C 1
ATOM 5586 O O . LEU B 1 255 ? 45.861 9.357 5.933 1.00 56.46 252 LEU B O 1
ATOM 5591 N N . VAL B 1 256 ? 47.102 10.423 7.459 1.00 52.40 253 VAL B N 1
ATOM 5592 C CA . VAL B 1 256 ? 47.948 9.285 7.784 1.00 51.11 253 VAL B CA 1
ATOM 5593 C C . VAL B 1 256 ? 47.138 8.048 8.151 1.00 50.06 253 VAL B C 1
ATOM 5594 O O . VAL B 1 256 ? 47.421 6.959 7.670 1.00 51.53 253 VAL B O 1
ATOM 5598 N N . ASN B 1 257 ? 46.132 8.218 8.998 1.00 47.85 254 ASN B N 1
ATOM 5599 C CA . ASN B 1 257 ? 45.300 7.109 9.430 1.00 47.04 254 ASN B CA 1
ATOM 5600 C C . ASN B 1 257 ? 44.326 6.610 8.359 1.00 49.26 254 ASN B C 1
ATOM 5601 O O . ASN B 1 257 ? 43.918 5.450 8.372 1.00 49.43 254 ASN B O 1
ATOM 5606 N N . LYS B 1 258 ? 43.947 7.498 7.450 1.00 51.03 255 LYS B N 1
ATOM 5607 C CA . LYS B 1 258 ? 43.115 7.141 6.324 1.00 53.87 255 LYS B CA 1
ATOM 5608 C C . LYS B 1 258 ? 43.947 6.335 5.346 1.00 55.30 255 LYS B C 1
ATOM 5609 O O . LYS B 1 258 ? 43.551 5.241 4.993 1.00 56.26 255 LYS B O 1
ATOM 5615 N N . VAL B 1 259 ? 45.103 6.860 4.931 1.00 55.82 256 VAL B N 1
ATOM 5616 C CA . VAL B 1 259 ? 45.897 6.233 3.851 1.00 58.39 256 VAL B CA 1
ATOM 5617 C C . VAL B 1 259 ? 46.766 5.050 4.266 1.00 57.91 256 VAL B C 1
ATOM 5618 O O . VAL B 1 259 ? 47.144 4.235 3.404 1.00 60.30 256 VAL B O 1
ATOM 5622 N N . GLY B 1 260 ? 47.113 4.976 5.554 1.00 54.99 257 GLY B N 1
ATOM 5623 C CA . GLY B 1 260 ? 47.979 3.904 6.070 1.00 54.66 257 GLY B CA 1
ATOM 5624 C C . GLY B 1 260 ? 49.332 4.429 6.541 1.00 53.88 257 GLY B C 1
ATOM 5625 O O . GLY B 1 260 ? 50.164 4.852 5.721 1.00 55.37 257 GLY B O 1
ATOM 5626 N N . PRO B 1 261 ? 49.566 4.408 7.869 1.00 51.48 258 PRO B N 1
ATOM 5627 C CA . PRO B 1 261 ? 50.800 4.965 8.391 1.00 50.61 258 PRO B CA 1
ATOM 5628 C C . PRO B 1 261 ? 52.014 4.165 7.986 1.00 53.11 258 PRO B C 1
ATOM 5629 O O . PRO B 1 261 ? 51.920 2.971 7.749 1.00 54.33 258 PRO B O 1
ATOM 5633 N N . ARG B 1 262 ? 53.155 4.833 7.929 1.00 54.10 259 ARG B N 1
ATOM 5634 C CA . ARG B 1 262 ? 54.421 4.156 7.706 1.00 57.06 259 ARG B CA 1
ATOM 5635 C C . ARG B 1 262 ? 54.693 3.208 8.873 1.00 56.12 259 ARG B C 1
ATOM 5636 O O . ARG B 1 262 ? 54.380 3.527 10.031 1.00 52.98 259 ARG B O 1
ATOM 5644 N N . LEU B 1 263 ? 55.261 2.045 8.567 1.00 59.12 260 LEU B N 1
ATOM 5645 C CA . LEU B 1 263 ? 55.530 1.032 9.592 1.00 59.62 260 LEU B CA 1
ATOM 5646 C C . LEU B 1 263 ? 56.796 1.331 10.388 1.00 60.08 260 LEU B C 1
ATOM 5647 O O . LEU B 1 263 ? 57.858 1.526 9.800 1.00 62.84 260 LEU B O 1
ATOM 5652 N N . LEU B 1 264 ? 56.691 1.341 11.718 1.00 58.02 261 LEU B N 1
ATOM 5653 C CA . LEU B 1 264 ? 57.835 1.645 12.594 1.00 58.49 261 LEU B CA 1
ATOM 5654 C C . LEU B 1 264 ? 59.146 0.947 12.193 1.00 62.83 261 LEU B C 1
ATOM 5655 O O . LEU B 1 264 ? 60.226 1.487 12.399 1.00 63.28 261 LEU B O 1
ATOM 5660 N N . ALA B 1 265 ? 59.049 -0.253 11.638 1.00 66.44 262 ALA B N 1
ATOM 5661 C CA . ALA B 1 265 ? 60.231 -0.939 11.117 1.00 71.88 262 ALA B CA 1
ATOM 5662 C C . ALA B 1 265 ? 60.856 -0.225 9.905 1.00 74.12 262 ALA B C 1
ATOM 5663 O O . ALA B 1 265 ? 62.073 -0.273 9.731 1.00 77.33 262 ALA B O 1
ATOM 5665 N N . GLU B 1 266 ? 60.030 0.427 9.084 1.00 73.01 263 GLU B N 1
ATOM 5666 C CA . GLU B 1 266 ? 60.509 1.134 7.891 1.00 75.68 263 GLU B CA 1
ATOM 5667 C C . GLU B 1 266 ? 61.295 2.399 8.231 1.00 74.78 263 GLU B C 1
ATOM 5668 O O . GLU B 1 266 ? 62.185 2.782 7.488 1.00 77.81 263 GLU B O 1
ATOM 5674 N N . LEU B 1 267 ? 60.961 3.050 9.342 1.00 71.42 264 LEU B N 1
ATOM 5675 C CA . LEU B 1 267 ? 61.692 4.247 9.801 1.00 70.49 264 LEU B CA 1
ATOM 5676 C C . LEU B 1 267 ? 62.988 3.809 10.449 1.00 73.61 264 LEU B C 1
ATOM 5677 O O . LEU B 1 267 ? 64.056 4.393 10.221 1.00 75.51 264 LEU B O 1
ATOM 5682 N N . GLY B 1 268 ? 62.857 2.787 11.290 1.00 74.54 265 GLY B N 1
ATOM 5683 C CA . GLY B 1 268 ? 63.968 2.241 12.027 1.00 77.84 265 GLY B CA 1
ATOM 5684 C C . GLY B 1 268 ? 64.301 3.026 13.279 1.00 75.72 265 GLY B C 1
ATOM 5685 O O . GLY B 1 268 ? 63.594 3.975 13.668 1.00 71.69 265 GLY B O 1
ATOM 5686 N N . ALA B 1 269 ? 65.409 2.617 13.894 1.00 79.11 266 ALA B N 1
ATOM 5687 C CA . ALA B 1 269 ? 65.821 3.120 15.190 1.00 77.71 266 ALA B CA 1
ATOM 5688 C C . ALA B 1 269 ? 66.620 4.400 15.015 1.00 77.25 266 ALA B C 1
ATOM 5689 O O . ALA B 1 269 ? 67.540 4.456 14.196 1.00 80.60 266 ALA B O 1
ATOM 5691 N N . PRO B 1 270 ? 66.252 5.440 15.768 1.00 73.27 267 PRO B N 1
ATOM 5692 C CA . PRO B 1 270 ? 67.157 6.559 15.925 1.00 73.23 267 PRO B CA 1
ATOM 5693 C C . PRO B 1 270 ? 68.409 6.075 16.632 1.00 76.81 267 PRO B C 1
ATOM 5694 O O . PRO B 1 270 ? 68.317 5.450 17.693 1.00 76.65 267 PRO B O 1
ATOM 5698 N N . GLU B 1 271 ? 69.563 6.345 16.030 1.00 80.44 268 GLU B N 1
ATOM 5699 C CA . GLU B 1 271 ? 70.842 5.929 16.596 1.00 84.67 268 GLU B CA 1
ATOM 5700 C C . GLU B 1 271 ? 71.290 6.891 17.694 1.00 82.20 268 GLU B C 1
ATOM 5701 O O . GLU B 1 271 ? 70.992 8.075 17.629 1.00 78.98 268 GLU B O 1
ATOM 5707 N N . ARG B 1 272 ? 71.989 6.370 18.702 1.00 84.17 269 ARG B N 1
ATOM 5708 C CA . ARG B 1 272 ? 72.576 7.204 19.754 1.00 82.85 269 ARG B CA 1
ATOM 5709 C C . ARG B 1 272 ? 73.927 7.702 19.281 1.00 85.93 269 ARG B C 1
ATOM 5710 O O . ARG B 1 272 ? 74.873 6.935 19.196 1.00 91.11 269 ARG B O 1
ATOM 5718 N N . VAL B 1 273 ? 74.011 8.987 18.974 1.00 83.16 270 VAL B N 1
ATOM 5719 C CA . VAL B 1 273 ? 75.243 9.581 18.486 1.00 86.29 270 VAL B CA 1
ATOM 5720 C C . VAL B 1 273 ? 76.079 10.114 19.667 1.00 86.67 270 VAL B C 1
ATOM 5721 O O . VAL B 1 273 ? 75.527 10.526 20.686 1.00 83.30 270 VAL B O 1
ATOM 5725 N N . ASP B 1 274 ? 77.404 10.060 19.549 1.00 91.29 271 ASP B N 1
ATOM 5726 C CA . ASP B 1 274 ? 78.284 10.835 20.420 1.00 91.72 271 ASP B CA 1
ATOM 5727 C C . ASP B 1 274 ? 78.364 12.221 19.803 1.00 89.41 271 ASP B C 1
ATOM 5728 O O . ASP B 1 274 ? 78.603 12.345 18.599 1.00 91.56 271 ASP B O 1
ATOM 5733 N N . LEU B 1 275 ? 78.173 13.259 20.611 1.00 85.46 272 LEU B N 1
ATOM 5734 C CA . LEU B 1 275 ? 78.248 14.631 20.110 1.00 83.51 272 LEU B CA 1
ATOM 5735 C C . LEU B 1 275 ? 79.303 15.449 20.863 1.00 84.79 272 LEU B C 1
ATOM 5736 O O . LEU B 1 275 ? 78.990 16.193 21.791 1.00 81.22 272 LEU B O 1
ATOM 5741 N N . PRO B 1 276 ? 80.577 15.294 20.468 1.00 90.15 273 PRO B N 1
ATOM 5742 C CA . PRO B 1 276 ? 81.606 16.190 20.977 1.00 91.92 273 PRO B CA 1
ATOM 5743 C C . PRO B 1 276 ? 81.446 17.602 20.397 1.00 89.83 273 PRO B C 1
ATOM 5744 O O . PRO B 1 276 ? 80.857 17.748 19.320 1.00 88.80 273 PRO B O 1
ATOM 5748 N N . PRO B 1 277 ? 81.999 18.631 21.082 1.00 89.65 274 PRO B N 1
ATOM 5749 C CA . PRO B 1 277 ? 81.782 20.055 20.732 1.00 87.29 274 PRO B CA 1
ATOM 5750 C C . PRO B 1 277 ? 82.039 20.335 19.254 1.00 89.90 274 PRO B C 1
ATOM 5751 O O . PRO B 1 277 ? 81.434 21.225 18.646 1.00 87.60 274 PRO B O 1
ATOM 5755 N N . GLU B 1 278 ? 82.955 19.559 18.706 1.00 95.20 275 GLU B N 1
ATOM 5756 C CA . GLU B 1 278 ? 83.310 19.626 17.317 1.00 99.23 275 GLU B CA 1
ATOM 5757 C C . GLU B 1 278 ? 82.107 19.433 16.399 1.00 96.38 275 GLU B C 1
ATOM 5758 O O . GLU B 1 278 ? 81.947 20.165 15.429 1.00 96.95 275 GLU B O 1
ATOM 5764 N N . ARG B 1 279 ? 81.253 18.464 16.717 1.00 93.62 276 ARG B N 1
ATOM 5765 C CA . ARG B 1 279 ? 80.176 18.061 15.803 1.00 91.73 276 ARG B CA 1
ATOM 5766 C C . ARG B 1 279 ? 78.896 18.886 15.918 1.00 85.60 276 ARG B C 1
ATOM 5767 O O . ARG B 1 279 ? 77.998 18.734 15.092 1.00 84.56 276 ARG B O 1
ATOM 5775 N N . VAL B 1 280 ? 78.828 19.767 16.914 1.00 82.08 277 VAL B N 1
ATOM 5776 C CA . VAL B 1 280 ? 77.571 20.408 17.319 1.00 76.23 277 VAL B CA 1
ATOM 5777 C C . VAL B 1 280 ? 76.927 21.294 16.244 1.00 75.52 277 VAL B C 1
ATOM 5778 O O . VAL B 1 280 ? 75.721 21.213 16.026 1.00 72.66 277 VAL B O 1
ATOM 5782 N N . ARG B 1 281 ? 77.721 22.128 15.578 1.00 78.57 278 ARG B N 1
ATOM 5783 C CA . ARG B 1 281 ? 77.182 23.101 14.625 1.00 78.47 278 ARG B CA 1
ATOM 5784 C C . ARG B 1 281 ? 76.519 22.422 13.440 1.00 79.38 278 ARG B C 1
ATOM 5785 O O . ARG B 1 281 ? 75.385 22.745 13.089 1.00 77.03 278 ARG B O 1
ATOM 5793 N N . ALA B 1 282 ? 77.232 21.478 12.832 1.00 83.28 279 ALA B N 1
ATOM 5794 C CA . ALA B 1 282 ? 76.687 20.675 11.734 1.00 84.57 279 ALA B CA 1
ATOM 5795 C C . ALA B 1 282 ? 75.418 19.918 12.159 1.00 79.78 279 ALA B C 1
ATOM 5796 O O . ALA B 1 282 ? 74.577 19.610 11.327 1.00 79.69 279 ALA B O 1
ATOM 5798 N N . TRP B 1 283 ? 75.302 19.628 13.451 1.00 76.27 280 TRP B N 1
ATOM 5799 C CA . TRP B 1 283 ? 74.115 18.996 14.033 1.00 72.12 280 TRP B CA 1
ATOM 5800 C C . TRP B 1 283 ? 72.971 20.006 14.178 1.00 67.96 280 TRP B C 1
ATOM 5801 O O . TRP B 1 283 ? 71.812 19.684 13.928 1.00 65.37 280 TRP B O 1
ATOM 5812 N N . ARG B 1 284 ? 73.315 21.215 14.614 1.00 67.10 281 ARG B N 1
ATOM 5813 C CA . ARG B 1 284 ? 72.363 22.310 14.715 1.00 64.22 281 ARG B CA 1
ATOM 5814 C C . ARG B 1 284 ? 71.869 22.725 13.350 1.00 65.64 281 ARG B C 1
ATOM 5815 O O . ARG B 1 284 ? 70.683 22.939 13.151 1.00 63.16 281 ARG B O 1
ATOM 5823 N N . GLU B 1 285 ? 72.799 22.860 12.416 1.00 70.11 282 GLU B N 1
ATOM 5824 C CA . GLU B 1 285 ? 72.461 23.198 11.035 1.00 73.05 282 GLU B CA 1
ATOM 5825 C C . GLU B 1 285 ? 71.708 22.065 10.308 1.00 73.22 282 GLU B C 1
ATOM 5826 O O . GLU B 1 285 ? 71.009 22.322 9.339 1.00 74.52 282 GLU B O 1
ATOM 5832 N N . GLY B 1 286 ? 71.846 20.826 10.775 1.00 72.40 283 GLY B N 1
ATOM 5833 C CA . GLY B 1 286 ? 71.303 19.662 10.066 1.00 73.28 283 GLY B CA 1
ATOM 5834 C C . GLY B 1 286 ? 69.800 19.446 10.181 1.00 69.65 283 GLY B C 1
ATOM 5835 O O . GLY B 1 286 ? 69.230 18.652 9.422 1.00 70.74 283 GLY B O 1
ATOM 5836 N N . GLY B 1 287 ? 69.160 20.139 11.129 1.00 65.48 284 GLY B N 1
ATOM 5837 C CA . GLY B 1 287 ? 67.715 20.028 11.353 1.00 61.81 284 GLY B CA 1
ATOM 5838 C C . GLY B 1 287 ? 67.215 20.706 12.628 1.00 57.66 284 GLY B C 1
ATOM 5839 O O . GLY B 1 287 ? 67.870 21.578 13.184 1.00 57.68 284 GLY B O 1
ATOM 5840 N N . VAL B 1 288 ? 66.041 20.308 13.089 1.00 54.32 285 VAL B N 1
ATOM 5841 C CA . VAL B 1 288 ? 65.467 20.898 14.280 1.00 50.94 285 VAL B CA 1
ATOM 5842 C C . VAL B 1 288 ? 65.974 20.192 15.528 1.00 49.53 285 VAL B C 1
ATOM 5843 O O . VAL B 1 288 ? 65.867 18.980 15.652 1.00 49.31 285 VAL B O 1
ATOM 5847 N N . VAL B 1 289 ? 66.513 20.959 16.462 1.00 48.83 286 VAL B N 1
ATOM 5848 C CA . VAL B 1 289 ? 67.049 20.389 17.683 1.00 48.20 286 VAL B CA 1
ATOM 5849 C C . VAL B 1 289 ? 66.026 20.466 18.824 1.00 45.17 286 VAL B C 1
ATOM 5850 O O . VAL B 1 289 ? 65.617 21.545 19.223 1.00 43.91 286 VAL B O 1
ATOM 5854 N N . LEU B 1 290 ? 65.610 19.315 19.339 1.00 44.23 287 LEU B N 1
ATOM 5855 C CA . LEU B 1 290 ? 64.646 19.271 20.433 1.00 41.88 287 LEU B CA 1
ATOM 5856 C C . LEU B 1 290 ? 65.344 18.841 21.707 1.00 42.20 287 LEU B C 1
ATOM 5857 O O . LEU B 1 290 ? 65.994 17.796 21.746 1.00 43.55 287 LEU B O 1
ATOM 5862 N N . ASP B 1 291 ? 65.181 19.656 22.744 1.00 41.31 288 ASP B N 1
ATOM 5863 C CA . ASP B 1 291 ? 65.857 19.492 24.023 1.00 41.85 288 ASP B CA 1
ATOM 5864 C C . ASP B 1 291 ? 64.762 19.298 25.059 1.00 40.35 288 ASP B C 1
ATOM 5865 O O . ASP B 1 291 ? 63.959 20.208 25.289 1.00 39.90 288 ASP B O 1
ATOM 5870 N N . VAL B 1 292 ? 64.701 18.126 25.671 1.00 40.35 289 VAL B N 1
ATOM 5871 C CA . VAL B 1 292 ? 63.582 17.804 26.556 1.00 39.10 289 VAL B CA 1
ATOM 5872 C C . VAL B 1 292 ? 63.987 17.875 28.023 1.00 40.25 289 VAL B C 1
ATOM 5873 O O . VAL B 1 292 ? 63.351 17.255 28.885 1.00 40.44 289 VAL B O 1
ATOM 5877 N N . ARG B 1 293 ? 65.029 18.654 28.304 1.00 40.72 290 ARG B N 1
ATOM 5878 C CA . ARG B 1 293 ? 65.415 18.935 29.677 1.00 41.99 290 ARG B CA 1
ATOM 5879 C C . ARG B 1 293 ? 64.409 19.834 30.373 1.00 41.34 290 ARG B C 1
ATOM 5880 O O . ARG B 1 293 ? 63.621 20.515 29.721 1.00 39.53 290 ARG B O 1
ATOM 5888 N N . PRO B 1 294 ? 64.467 19.864 31.715 1.00 43.27 291 PRO B N 1
ATOM 5889 C CA . PRO B 1 294 ? 63.699 20.866 32.431 1.00 43.30 291 PRO B CA 1
ATOM 5890 C C . PRO B 1 294 ? 64.124 22.266 32.000 1.00 42.81 291 PRO B C 1
ATOM 5891 O O . PRO B 1 294 ? 65.308 22.509 31.754 1.00 43.65 291 PRO B O 1
ATOM 5895 N N . ALA B 1 295 ? 63.154 23.167 31.893 1.00 42.14 292 ALA B N 1
ATOM 5896 C CA . ALA B 1 295 ? 63.399 24.525 31.440 1.00 41.69 292 ALA B CA 1
ATOM 5897 C C . ALA B 1 295 ? 64.468 25.223 32.258 1.00 43.30 292 ALA B C 1
ATOM 5898 O O . ALA B 1 295 ? 65.254 25.999 31.724 1.00 43.54 292 ALA B O 1
ATOM 5900 N N . ASP B 1 296 ? 64.464 24.971 33.563 1.00 45.04 293 ASP B N 1
ATOM 5901 C CA . ASP B 1 296 ? 65.435 25.545 34.484 1.00 46.85 293 ASP B CA 1
ATOM 5902 C C . ASP B 1 296 ? 66.834 25.360 33.921 1.00 46.31 293 ASP B C 1
ATOM 5903 O O . ASP B 1 296 ? 67.585 26.316 33.766 1.00 46.65 293 ASP B O 1
ATOM 5908 N N . ALA B 1 297 ? 67.163 24.110 33.608 1.00 45.81 294 ALA B N 1
ATOM 5909 C CA . ALA B 1 297 ? 68.460 23.760 33.075 1.00 46.40 294 ALA B CA 1
ATOM 5910 C C . ALA B 1 297 ? 68.611 24.225 31.633 1.00 45.09 294 ALA B C 1
ATOM 5911 O O . ALA B 1 297 ? 69.662 24.744 31.257 1.00 46.29 294 ALA B O 1
ATOM 5913 N N . PHE B 1 298 ? 67.576 24.054 30.824 1.00 43.25 295 PHE B N 1
ATOM 5914 C CA . PHE B 1 298 ? 67.634 24.526 29.449 1.00 42.84 295 PHE B CA 1
ATOM 5915 C C . PHE B 1 298 ? 67.940 26.013 29.364 1.00 43.53 295 PHE B C 1
ATOM 5916 O O . PHE B 1 298 ? 68.668 26.447 28.471 1.00 44.58 295 PHE B O 1
ATOM 5924 N N . ALA B 1 299 ? 67.385 26.800 30.280 1.00 43.75 296 ALA B N 1
ATOM 5925 C CA . ALA B 1 299 ? 67.555 28.248 30.229 1.00 44.54 296 ALA B CA 1
ATOM 5926 C C . ALA B 1 299 ? 69.005 28.713 30.465 1.00 46.63 296 ALA B C 1
ATOM 5927 O O . ALA B 1 299 ? 69.408 29.755 29.937 1.00 47.20 296 ALA B O 1
ATOM 5929 N N . LYS B 1 300 ? 69.779 27.959 31.252 1.00 48.11 297 LYS B N 1
ATOM 5930 C CA . LYS B 1 300 ? 71.152 28.357 31.576 1.00 50.38 297 LYS B CA 1
ATOM 5931 C C . LYS B 1 300 ? 72.070 28.122 30.395 1.00 50.76 297 LYS B C 1
ATOM 5932 O O . LYS B 1 300 ? 72.948 28.928 30.119 1.00 52.31 297 LYS B O 1
ATOM 5938 N N . ARG B 1 301 ? 71.876 27.008 29.705 1.00 50.16 298 ARG B N 1
ATOM 5939 C CA . ARG B 1 301 ? 72.733 26.657 28.583 1.00 51.12 298 ARG B CA 1
ATOM 5940 C C . ARG B 1 301 ? 72.028 25.667 27.667 1.00 49.62 298 ARG B C 1
ATOM 5941 O O . ARG B 1 301 ? 71.688 24.566 28.087 1.00 49.83 298 ARG B O 1
ATOM 5949 N N . HIS B 1 302 ? 71.787 26.081 26.429 1.00 48.52 299 HIS B N 1
ATOM 5950 C CA . HIS B 1 302 ? 71.188 25.222 25.415 1.00 47.39 299 HIS B CA 1
ATOM 5951 C C . HIS B 1 302 ? 71.835 25.521 24.083 1.00 48.47 299 HIS B C 1
ATOM 5952 O O . HIS B 1 302 ? 72.492 26.548 23.936 1.00 49.44 299 HIS B O 1
ATOM 5959 N N . LEU B 1 303 ? 71.639 24.638 23.108 1.00 48.48 300 LEU B N 1
ATOM 5960 C CA . LEU B 1 303 ? 72.182 24.869 21.771 1.00 50.07 300 LEU B CA 1
ATOM 5961 C C . LEU B 1 303 ? 71.352 25.943 21.116 1.00 49.08 300 LEU B C 1
ATOM 5962 O O . LEU B 1 303 ? 70.129 25.879 21.149 1.00 47.15 300 LEU B O 1
ATOM 5967 N N . ALA B 1 304 ? 72.017 26.947 20.555 1.00 50.76 301 ALA B N 1
ATOM 5968 C CA . ALA B 1 304 ? 71.318 28.057 19.931 1.00 50.62 301 ALA B CA 1
ATOM 5969 C C . ALA B 1 304 ? 70.351 27.518 18.879 1.00 50.17 301 ALA B C 1
ATOM 5970 O O . ALA B 1 304 ? 70.705 26.626 18.100 1.00 51.56 301 ALA B O 1
ATOM 5972 N N . GLY B 1 305 ? 69.127 28.035 18.905 1.00 48.50 302 GLY B N 1
ATOM 5973 C CA . GLY B 1 305 ? 68.091 27.670 17.958 1.00 48.68 302 GLY B CA 1
ATOM 5974 C C . GLY B 1 305 ? 67.341 26.397 18.303 1.00 46.99 302 GLY B C 1
ATOM 5975 O O . GLY B 1 305 ? 66.494 25.947 17.534 1.00 46.70 302 GLY B O 1
ATOM 5976 N N . SER B 1 306 ? 67.643 25.802 19.450 1.00 46.03 303 SER B N 1
ATOM 5977 C CA . SER B 1 306 ? 66.987 24.574 19.826 1.00 44.86 303 SER B CA 1
ATOM 5978 C C . SER B 1 306 ? 65.703 24.915 20.551 1.00 43.38 303 SER B C 1
ATOM 5979 O O . SER B 1 306 ? 65.506 26.042 20.993 1.00 43.97 303 SER B O 1
ATOM 5982 N N . LEU B 1 307 ? 64.843 23.917 20.673 1.00 42.35 304 LEU B N 1
ATOM 5983 C CA . LEU B 1 307 ? 63.499 24.093 21.145 1.00 41.17 304 LEU B CA 1
ATOM 5984 C C . LEU B 1 307 ? 63.361 23.257 22.410 1.00 39.97 304 LEU B C 1
ATOM 5985 O O . LEU B 1 307 ? 63.868 22.135 22.467 1.00 40.48 304 LEU B O 1
ATOM 5990 N N . ASN B 1 308 ? 62.714 23.817 23.433 1.00 38.91 305 ASN B N 1
ATOM 5991 C CA . ASN B 1 308 ? 62.582 23.154 24.715 1.00 37.89 305 ASN B CA 1
ATOM 5992 C C . ASN B 1 308 ? 61.132 22.769 24.941 1.00 37.04 305 ASN B C 1
ATOM 5993 O O . ASN B 1 308 ? 60.282 23.628 25.149 1.00 36.79 305 ASN B O 1
ATOM 5998 N N . ILE B 1 309 ? 60.856 21.470 24.852 1.00 36.51 306 ILE B N 1
ATOM 5999 C CA . ILE B 1 309 ? 59.596 20.918 25.285 1.00 36.07 306 ILE B CA 1
ATOM 6000 C C . ILE B 1 309 ? 59.972 19.924 26.365 1.00 36.80 306 ILE B C 1
ATOM 6001 O O . ILE B 1 309 ? 60.268 18.782 26.070 1.00 37.40 306 ILE B O 1
ATOM 6006 N N . PRO B 1 310 ? 60.011 20.371 27.625 1.00 37.55 307 PRO B N 1
ATOM 6007 C CA . PRO B 1 310 ? 60.371 19.536 28.766 1.00 38.71 307 PRO B CA 1
ATOM 6008 C C . PRO B 1 310 ? 59.597 18.235 28.856 1.00 39.34 307 PRO B C 1
ATOM 6009 O O . PRO B 1 310 ? 58.381 18.228 28.632 1.00 39.36 307 PRO B O 1
ATOM 6013 N N . TRP B 1 311 ? 60.297 17.160 29.224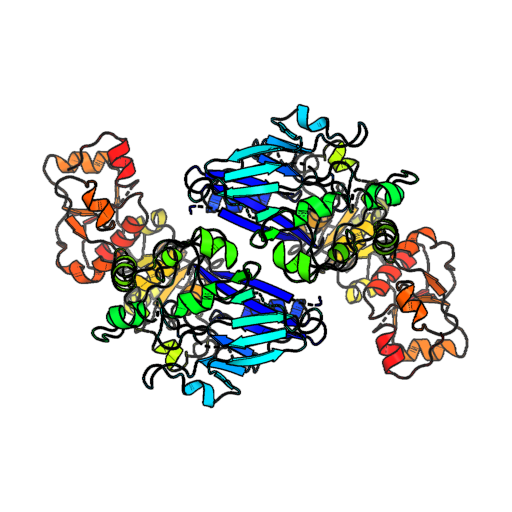 1.00 40.62 308 TRP B N 1
ATOM 6014 C CA . TRP B 1 311 ? 59.691 15.831 29.361 1.00 41.21 308 TRP B CA 1
ATOM 6015 C C . TRP B 1 311 ? 58.756 15.776 30.547 1.00 42.37 308 TRP B C 1
ATOM 6016 O O . TRP B 1 311 ? 59.209 15.814 31.685 1.00 43.82 308 TRP B O 1
ATOM 6027 N N . ASN B 1 312 ? 57.456 15.696 30.256 1.00 42.35 309 ASN B N 1
ATOM 6028 C CA . ASN B 1 312 ? 56.398 15.497 31.271 1.00 44.15 309 ASN B CA 1
ATOM 6029 C C . ASN B 1 312 ? 55.061 15.137 30.602 1.00 43.69 309 ASN B C 1
ATOM 6030 O O . ASN B 1 312 ? 55.028 14.856 29.422 1.00 42.52 309 ASN B O 1
ATOM 6035 N N . LYS B 1 313 ? 53.973 15.149 31.357 1.00 45.75 310 LYS B N 1
ATOM 6036 C CA . LYS B 1 313 ? 52.628 14.861 30.835 1.00 46.28 310 LYS B CA 1
ATOM 6037 C C . LYS B 1 313 ? 52.246 15.700 29.592 1.00 44.52 310 LYS B C 1
ATOM 6038 O O . LYS B 1 313 ? 51.480 15.247 28.736 1.00 44.15 310 LYS B O 1
ATOM 6044 N N . SER B 1 314 ? 52.782 16.918 29.498 1.00 43.80 311 SER B N 1
ATOM 6045 C CA . SER B 1 314 ? 52.402 17.868 28.445 1.00 42.74 311 SER B CA 1
ATOM 6046 C C . SER B 1 314 ? 53.236 17.766 27.187 1.00 40.66 311 SER B C 1
ATOM 6047 O O . SER B 1 314 ? 52.954 18.431 26.203 1.00 40.15 311 SER B O 1
ATOM 6050 N N . PHE B 1 315 ? 54.274 16.954 27.218 1.00 40.06 312 PHE B N 1
ATOM 6051 C CA . PHE B 1 315 ? 55.191 16.884 26.105 1.00 39.07 312 PHE B CA 1
ATOM 6052 C C . PHE B 1 315 ? 54.456 16.745 24.769 1.00 38.61 312 PHE B C 1
ATOM 6053 O O . PHE B 1 315 ? 54.621 17.553 23.851 1.00 38.40 312 PHE B O 1
ATOM 6061 N N . VAL B 1 316 ? 53.640 15.712 24.666 1.00 38.90 313 VAL B N 1
ATOM 6062 C CA . VAL B 1 316 ? 53.111 15.332 23.368 1.00 38.80 313 VAL B CA 1
ATOM 6063 C C . VAL B 1 316 ? 52.093 16.354 22.876 1.00 38.90 313 VAL B C 1
ATOM 6064 O O . VAL B 1 316 ? 51.934 16.548 21.683 1.00 39.27 313 VAL B O 1
ATOM 6068 N N . THR B 1 317 ? 51.417 17.018 23.796 1.00 39.41 314 THR B N 1
ATOM 6069 C CA . THR B 1 317 ? 50.566 18.126 23.426 1.00 40.22 314 THR B CA 1
ATOM 6070 C C . THR B 1 317 ? 51.377 19.181 22.667 1.00 39.94 314 THR B C 1
ATOM 6071 O O . THR B 1 317 ? 51.029 19.556 21.548 1.00 40.75 314 THR B O 1
ATOM 6075 N N . TRP B 1 318 ? 52.476 19.633 23.263 1.00 39.31 315 TRP B N 1
ATOM 6076 C CA . TRP B 1 318 ? 53.247 20.723 22.685 1.00 38.90 315 TRP B CA 1
ATOM 6077 C C . TRP B 1 318 ? 54.121 20.261 21.542 1.00 38.49 315 TRP B C 1
ATOM 6078 O O . TRP B 1 318 ? 54.321 21.011 20.586 1.00 39.90 315 TRP B O 1
ATOM 6089 N N . ALA B 1 319 ? 54.630 19.040 21.596 1.00 37.45 316 ALA B N 1
ATOM 6090 C CA . ALA B 1 319 ? 55.272 18.488 20.407 1.00 37.37 316 ALA B CA 1
ATOM 6091 C C . ALA B 1 319 ? 54.316 18.652 19.236 1.00 38.24 316 ALA B C 1
ATOM 6092 O O . ALA B 1 319 ? 54.697 19.116 18.163 1.00 39.16 316 ALA B O 1
ATOM 6094 N N . GLY B 1 320 ? 53.059 18.297 19.465 1.00 38.20 317 GLY B N 1
ATOM 6095 C CA . GLY B 1 320 ? 52.062 18.331 18.421 1.00 39.31 317 GLY B CA 1
ATOM 6096 C C . GLY B 1 320 ? 51.810 19.715 17.881 1.00 40.69 317 GLY B C 1
ATOM 6097 O O . GLY B 1 320 ? 51.678 19.900 16.672 1.00 42.22 317 GLY B O 1
ATOM 6098 N N . TRP B 1 321 ? 51.733 20.687 18.777 1.00 40.99 318 TRP B N 1
ATOM 6099 C CA . TRP B 1 321 ? 51.478 22.063 18.373 1.00 42.87 318 TRP B CA 1
ATOM 6100 C C . TRP B 1 321 ? 52.687 22.715 17.686 1.00 43.53 318 TRP B C 1
ATOM 6101 O O . TRP B 1 321 ? 52.518 23.568 16.825 1.00 45.48 318 TRP B O 1
ATOM 6112 N N . LEU B 1 322 ? 53.897 22.323 18.063 1.00 42.54 319 LEU B N 1
ATOM 6113 C CA . LEU B 1 322 ? 55.078 23.117 17.716 1.00 43.66 319 LEU B CA 1
ATOM 6114 C C . LEU B 1 322 ? 56.109 22.460 16.771 1.00 44.27 319 LEU B C 1
ATOM 6115 O O . LEU B 1 322 ? 56.873 23.172 16.114 1.00 45.39 319 LEU B O 1
ATOM 6120 N N . LEU B 1 323 ? 56.163 21.133 16.709 1.00 43.80 320 LEU B N 1
ATOM 6121 C CA . LEU B 1 323 ? 57.151 20.480 15.854 1.00 45.33 320 LEU B CA 1
ATOM 6122 C C . LEU B 1 323 ? 56.562 20.110 14.494 1.00 47.52 320 LEU B C 1
ATOM 6123 O O . LEU B 1 323 ? 55.401 19.694 14.421 1.00 47.56 320 LEU B O 1
ATOM 6128 N N . PRO B 1 324 ? 57.359 20.257 13.416 1.00 49.85 321 PRO B N 1
ATOM 6129 C CA . PRO B 1 324 ? 56.964 19.904 12.057 1.00 52.17 321 PRO B CA 1
ATOM 6130 C C . PRO B 1 324 ? 57.198 18.449 11.742 1.00 52.50 321 PRO B C 1
ATOM 6131 O O . PRO B 1 324 ? 58.065 17.828 12.346 1.00 51.94 321 PRO B O 1
ATOM 6135 N N . ALA B 1 325 ? 56.440 17.917 10.786 1.00 54.03 322 ALA B N 1
ATOM 6136 C CA . ALA B 1 325 ? 56.611 16.527 10.357 1.00 54.72 322 ALA B CA 1
ATOM 6137 C C . ALA B 1 325 ? 57.581 16.447 9.195 1.00 57.84 322 ALA B C 1
ATOM 6138 O O . ALA B 1 325 ? 58.228 15.423 8.989 1.00 59.08 322 ALA B O 1
ATOM 6140 N N . ASP B 1 326 ? 57.681 17.544 8.451 1.00 59.91 323 ASP B N 1
ATOM 6141 C CA . ASP B 1 326 ? 58.450 17.599 7.205 1.00 63.42 323 ASP B CA 1
ATOM 6142 C C . ASP B 1 326 ? 59.929 17.988 7.397 1.00 63.92 323 ASP B C 1
ATOM 6143 O O . ASP B 1 326 ? 60.563 18.434 6.449 1.00 67.41 323 ASP B O 1
ATOM 6148 N N . ARG B 1 327 ? 60.468 17.832 8.610 1.00 60.89 324 ARG B N 1
ATOM 6149 C CA . ARG B 1 327 ? 61.877 18.164 8.912 1.00 61.37 324 ARG B CA 1
ATOM 6150 C C . ARG B 1 327 ? 62.514 17.145 9.859 1.00 59.14 324 ARG B C 1
ATOM 6151 O O . ARG B 1 327 ? 61.870 16.703 10.814 1.00 56.46 324 ARG B O 1
ATOM 6159 N N . PRO B 1 328 ? 63.789 16.801 9.632 1.00 60.50 325 PRO B N 1
ATOM 6160 C CA . PRO B 1 328 ? 64.470 15.909 10.545 1.00 59.31 325 PRO B CA 1
ATOM 6161 C C . PRO B 1 328 ? 64.676 16.530 11.921 1.00 56.22 325 PRO B C 1
ATOM 6162 O O . PRO B 1 328 ? 64.957 17.721 12.040 1.00 55.66 325 PRO B O 1
ATOM 6166 N N . ILE B 1 329 ? 64.542 15.703 12.948 1.00 54.09 326 ILE B N 1
ATOM 6167 C CA . ILE B 1 329 ? 64.636 16.140 14.323 1.00 51.38 326 ILE B CA 1
ATOM 6168 C C . ILE B 1 329 ? 65.907 15.575 14.928 1.00 52.65 326 ILE B C 1
ATOM 6169 O O . ILE B 1 329 ? 66.223 14.412 14.734 1.00 54.26 326 ILE B O 1
ATOM 6174 N N . HIS B 1 330 ? 66.640 16.409 15.648 1.00 52.17 327 HIS B N 1
ATOM 6175 C CA . HIS B 1 330 ? 67.757 15.954 16.450 1.00 53.42 327 HIS B CA 1
ATOM 6176 C C . HIS B 1 330 ? 67.338 16.097 17.905 1.00 50.23 327 HIS B C 1
ATOM 6177 O O . HIS B 1 330 ? 66.851 17.145 18.316 1.00 48.17 327 HIS B O 1
ATOM 6184 N N . LEU B 1 331 ? 67.509 15.044 18.686 1.00 50.24 328 LEU B N 1
ATOM 6185 C CA . LEU B 1 331 ? 66.988 15.041 20.038 1.00 48.14 328 LEU B CA 1
ATOM 6186 C C . LEU B 1 331 ? 68.090 15.075 21.077 1.00 49.28 328 LEU B C 1
ATOM 6187 O O . LEU B 1 331 ? 69.028 14.282 21.028 1.00 52.50 328 LEU B O 1
ATOM 6192 N N . LEU B 1 332 ? 67.978 15.994 22.023 1.00 47.35 329 LEU B N 1
ATOM 6193 C CA . LEU B 1 332 ? 68.782 15.912 23.236 1.00 48.34 329 LEU B CA 1
ATOM 6194 C C . LEU B 1 332 ? 67.888 15.332 24.343 1.00 46.72 329 LEU B C 1
ATOM 6195 O O . LEU B 1 332 ? 66.831 15.883 24.634 1.00 43.70 329 LEU B O 1
ATOM 6200 N N . ALA B 1 333 ? 68.303 14.206 24.922 1.00 48.52 330 ALA B N 1
ATOM 6201 C CA . ALA B 1 333 ? 67.510 13.522 25.930 1.00 48.16 330 ALA B CA 1
ATOM 6202 C C . ALA B 1 333 ? 68.359 12.525 26.727 1.00 51.79 330 ALA B C 1
ATOM 6203 O O . ALA B 1 333 ? 69.239 11.874 26.176 1.00 54.22 330 ALA B O 1
ATOM 6205 N N . ALA B 1 334 ? 68.097 12.423 28.029 1.00 52.69 331 ALA B N 1
ATOM 6206 C CA . ALA B 1 334 ? 68.859 11.527 28.907 1.00 56.78 331 ALA B CA 1
ATOM 6207 C C . ALA B 1 334 ? 68.633 10.093 28.481 1.00 59.23 331 ALA B C 1
ATOM 6208 O O . ALA B 1 334 ? 67.529 9.723 28.080 1.00 57.71 331 ALA B O 1
ATOM 6210 N N . ASP B 1 335 ? 69.677 9.282 28.588 1.00 63.72 332 ASP B N 1
ATOM 6211 C CA . ASP B 1 335 ? 69.636 7.924 28.064 1.00 66.63 332 ASP B CA 1
ATOM 6212 C C . ASP B 1 335 ? 68.454 7.146 28.633 1.00 65.77 332 ASP B C 1
ATOM 6213 O O . ASP B 1 335 ? 67.791 6.409 27.913 1.00 64.97 332 ASP B O 1
ATOM 6218 N N . ALA B 1 336 ? 68.172 7.351 29.917 1.00 65.86 333 ALA B N 1
ATOM 6219 C CA . ALA B 1 336 ? 67.058 6.672 30.598 1.00 65.61 333 ALA B CA 1
ATOM 6220 C C . ALA B 1 336 ? 65.670 6.911 29.960 1.00 61.23 333 ALA B C 1
ATOM 6221 O O . ALA B 1 336 ? 64.788 6.065 30.099 1.00 61.60 333 ALA B O 1
ATOM 6223 N N . ILE B 1 337 ? 65.474 8.047 29.283 1.00 56.99 334 ILE B N 1
ATOM 6224 C CA . ILE B 1 337 ? 64.151 8.409 28.755 1.00 53.10 334 ILE B CA 1
ATOM 6225 C C . ILE B 1 337 ? 64.060 8.603 27.227 1.00 51.11 334 ILE B C 1
ATOM 6226 O O . ILE B 1 337 ? 62.969 8.801 26.690 1.00 48.97 334 ILE B O 1
ATOM 6231 N N . ALA B 1 338 ? 65.176 8.553 26.517 1.00 52.28 335 ALA B N 1
ATOM 6232 C CA . ALA B 1 338 ? 65.137 8.800 25.083 1.00 51.01 335 ALA B CA 1
ATOM 6233 C C . ALA B 1 338 ? 64.121 7.900 24.374 1.00 50.58 335 ALA B C 1
ATOM 6234 O O . ALA B 1 338 ? 63.315 8.375 23.571 1.00 47.82 335 ALA B O 1
ATOM 6236 N N . PRO B 1 339 ? 64.146 6.590 24.674 1.00 53.45 336 PRO B N 1
ATOM 6237 C CA . PRO B 1 339 ? 63.227 5.676 23.991 1.00 53.52 336 PRO B CA 1
ATOM 6238 C C . PRO B 1 339 ? 61.759 6.054 24.159 1.00 50.42 336 PRO B C 1
ATOM 6239 O O . PRO B 1 339 ? 60.998 5.948 23.203 1.00 49.37 336 PRO B O 1
ATOM 6243 N N . ASP B 1 340 ? 61.385 6.489 25.358 1.00 49.49 337 ASP B N 1
ATOM 6244 C CA . ASP B 1 340 ? 60.029 6.927 25.631 1.00 47.33 337 ASP B CA 1
ATOM 6245 C C . ASP B 1 340 ? 59.663 8.192 24.817 1.00 44.22 337 ASP B C 1
ATOM 6246 O O . ASP B 1 340 ? 58.565 8.299 24.246 1.00 42.04 337 ASP B O 1
ATOM 6251 N N . VAL B 1 341 ? 60.576 9.162 24.812 1.00 43.46 338 VAL B N 1
ATOM 6252 C CA . VAL B 1 341 ? 60.385 10.401 24.072 1.00 41.14 338 VAL B CA 1
ATOM 6253 C C . VAL B 1 341 ? 60.170 10.115 22.575 1.00 41.38 338 VAL B C 1
ATOM 6254 O O . VAL B 1 341 ? 59.269 10.674 21.924 1.00 39.64 338 VAL B O 1
ATOM 6258 N N . ILE B 1 342 ? 61.015 9.241 22.039 1.00 43.58 339 ILE B N 1
ATOM 6259 C CA . ILE B 1 342 ? 60.940 8.871 20.645 1.00 44.41 339 ILE B CA 1
ATOM 6260 C C . ILE B 1 342 ? 59.582 8.255 20.367 1.00 43.81 339 ILE B C 1
ATOM 6261 O O . ILE B 1 342 ? 58.931 8.584 19.387 1.00 43.17 339 ILE B O 1
ATOM 6266 N N . ARG B 1 343 ? 59.157 7.373 21.252 1.00 44.81 340 ARG B N 1
ATOM 6267 C CA . ARG B 1 343 ? 57.857 6.724 21.135 1.00 44.98 340 ARG B CA 1
ATOM 6268 C C . ARG B 1 343 ? 56.735 7.742 21.065 1.00 42.10 340 ARG B C 1
ATOM 6269 O O . ARG B 1 343 ? 55.823 7.631 20.256 1.00 41.64 340 ARG B O 1
ATOM 6277 N N . ALA B 1 344 ? 56.830 8.744 21.923 1.00 41.13 341 ALA B N 1
ATOM 6278 C CA . ALA B 1 344 ? 55.814 9.776 22.030 1.00 39.16 341 ALA B CA 1
ATOM 6279 C C . ALA B 1 344 ? 55.781 10.574 20.745 1.00 38.28 341 ALA B C 1
ATOM 6280 O O . ALA B 1 344 ? 54.715 10.841 20.223 1.00 37.87 341 ALA B O 1
ATOM 6282 N N . LEU B 1 345 ? 56.946 10.937 20.223 1.00 39.11 342 LEU B N 1
ATOM 6283 C CA . LEU B 1 345 ? 57.013 11.630 18.926 1.00 39.26 342 LEU B CA 1
ATOM 6284 C C . LEU B 1 345 ? 56.372 10.796 17.846 1.00 40.14 342 LEU B C 1
ATOM 6285 O O . LEU B 1 345 ? 55.562 11.279 17.074 1.00 39.98 342 LEU B O 1
ATOM 6290 N N . ARG B 1 346 ? 56.747 9.527 17.799 1.00 42.03 343 ARG B N 1
ATOM 6291 C CA . ARG B 1 346 ? 56.203 8.608 16.809 1.00 43.26 343 ARG B CA 1
ATOM 6292 C C . ARG B 1 346 ? 54.694 8.459 16.969 1.00 42.14 343 ARG B C 1
ATOM 6293 O O . ARG B 1 346 ? 53.995 8.203 15.994 1.00 42.38 343 ARG B O 1
ATOM 6301 N N . SER B 1 347 ? 54.199 8.638 18.192 1.00 40.97 344 SER B N 1
ATOM 6302 C CA . SER B 1 347 ? 52.781 8.440 18.458 1.00 40.61 344 SER B CA 1
ATOM 6303 C C . SER B 1 347 ? 51.915 9.498 17.806 1.00 40.12 344 SER B C 1
ATOM 6304 O O . SER B 1 347 ? 50.741 9.245 17.565 1.00 40.73 344 SER B O 1
ATOM 6307 N N . ILE B 1 348 ? 52.484 10.672 17.536 1.00 39.91 345 ILE B N 1
ATOM 6308 C CA . ILE B 1 348 ? 51.762 11.753 16.885 1.00 40.05 345 ILE B CA 1
ATOM 6309 C C . ILE B 1 348 ? 52.377 12.070 15.527 1.00 41.60 345 ILE B C 1
ATOM 6310 O O . ILE B 1 348 ? 52.212 13.177 15.001 1.00 42.28 345 ILE B O 1
ATOM 6315 N N . GLY B 1 349 ? 53.114 11.111 14.974 1.00 42.72 346 GLY B N 1
ATOM 6316 C CA . GLY B 1 349 ? 53.531 11.182 13.587 1.00 44.56 346 GLY B CA 1
ATOM 6317 C C . GLY B 1 349 ? 54.766 11.980 13.251 1.00 45.41 346 GLY B C 1
ATOM 6318 O O . GLY B 1 349 ? 55.004 12.240 12.074 1.00 47.20 346 GLY B O 1
ATOM 6319 N N . ILE B 1 350 ? 55.554 12.370 14.252 1.00 44.64 347 ILE B N 1
ATOM 6320 C CA . ILE B 1 350 ? 56.868 12.975 13.986 1.00 45.84 347 ILE B CA 1
ATOM 6321 C C . ILE B 1 350 ? 57.828 11.822 13.821 1.00 48.20 347 ILE B C 1
ATOM 6322 O O . ILE B 1 350 ? 58.371 11.311 14.798 1.00 48.16 347 ILE B O 1
ATOM 6327 N N . ASP B 1 351 ? 58.023 11.387 12.588 1.00 51.01 348 ASP B N 1
ATOM 6328 C CA . ASP B 1 351 ? 58.726 10.135 12.367 1.00 53.68 348 ASP B CA 1
ATOM 6329 C C . ASP B 1 351 ? 60.232 10.331 12.200 1.00 56.29 348 ASP B C 1
ATOM 6330 O O . ASP B 1 351 ? 61.025 9.489 12.640 1.00 58.05 348 ASP B O 1
ATOM 6335 N N . ASP B 1 352 ? 60.620 11.450 11.587 1.00 57.17 349 ASP B N 1
ATOM 6336 C CA . ASP B 1 352 ? 61.984 11.643 11.127 1.00 59.86 349 ASP B CA 1
ATOM 6337 C C . ASP B 1 352 ? 62.838 12.185 12.259 1.00 58.24 349 ASP B C 1
ATOM 6338 O O . ASP B 1 352 ? 63.174 13.357 12.293 1.00 58.18 349 ASP B O 1
ATOM 6343 N N . VAL B 1 353 ? 63.164 11.320 13.204 1.00 57.38 350 VAL B N 1
ATOM 6344 C CA . VAL B 1 353 ? 64.126 11.647 14.230 1.00 56.85 350 VAL B CA 1
ATOM 6345 C C . VAL B 1 353 ? 65.374 10.902 13.846 1.00 60.60 350 VAL B C 1
ATOM 6346 O O . VAL B 1 353 ? 65.395 9.679 13.888 1.00 62.22 350 VAL B O 1
ATOM 6350 N N . VAL B 1 354 ? 66.409 11.639 13.454 1.00 62.72 351 VAL B N 1
ATOM 6351 C CA . VAL B 1 354 ? 67.605 11.038 12.859 1.00 67.32 351 VAL B CA 1
ATOM 6352 C C . VAL B 1 354 ? 68.538 10.430 13.918 1.00 68.48 351 VAL B C 1
ATOM 6353 O O . VAL B 1 354 ? 69.050 9.323 13.735 1.00 71.76 351 VAL B O 1
ATOM 6357 N N . ASP B 1 355 ? 68.763 11.147 15.013 1.00 66.15 352 ASP B N 1
ATOM 6358 C CA . ASP B 1 355 ? 69.619 10.633 16.082 1.00 67.72 352 ASP B CA 1
ATOM 6359 C C . ASP B 1 355 ? 69.413 11.370 17.397 1.00 63.91 352 ASP B C 1
ATOM 6360 O O . ASP B 1 355 ? 68.698 12.371 17.447 1.00 60.98 352 ASP B O 1
ATOM 6365 N N . TRP B 1 356 ? 70.030 10.873 18.462 1.00 64.55 353 TRP B N 1
ATOM 6366 C CA . TRP B 1 356 ? 69.904 11.509 19.768 1.00 61.76 353 TRP B CA 1
ATOM 6367 C C . TRP B 1 356 ? 71.168 11.365 20.612 1.00 64.36 353 TRP B C 1
ATOM 6368 O O . TRP B 1 356 ? 72.029 10.537 20.314 1.00 68.45 353 TRP B O 1
ATOM 6379 N N . THR B 1 357 ? 71.275 12.183 21.659 1.00 62.23 354 THR B N 1
ATOM 6380 C CA . THR B 1 357 ? 72.402 12.110 22.587 1.00 64.61 354 THR B CA 1
ATOM 6381 C C . THR B 1 357 ? 72.069 12.789 23.909 1.00 62.16 354 THR B C 1
ATOM 6382 O O . THR B 1 357 ? 71.251 13.698 23.931 1.00 59.00 354 THR B O 1
ATOM 6386 N N . ASP B 1 358 ? 72.704 12.346 24.998 1.00 64.49 355 ASP B N 1
ATOM 6387 C CA . ASP B 1 358 ? 72.492 12.920 26.333 1.00 63.13 355 ASP B CA 1
ATOM 6388 C C . ASP B 1 358 ? 72.761 14.407 26.244 1.00 61.36 355 ASP B C 1
ATOM 6389 O O . ASP B 1 358 ? 73.645 14.825 25.501 1.00 62.87 355 ASP B O 1
ATOM 6394 N N . PRO B 1 359 ? 71.983 15.215 26.978 1.00 58.55 356 PRO B N 1
ATOM 6395 C CA . PRO B 1 359 ? 72.170 16.663 26.927 1.00 56.91 356 PRO B CA 1
ATOM 6396 C C . PRO B 1 359 ? 73.407 17.203 27.672 1.00 58.78 356 PRO B C 1
ATOM 6397 O O . PRO B 1 359 ? 73.588 18.419 27.744 1.00 57.65 356 PRO B O 1
ATOM 6401 N N . ALA B 1 360 ? 74.251 16.326 28.210 1.00 61.82 357 ALA B N 1
ATOM 6402 C CA . ALA B 1 360 ? 75.560 16.745 28.717 1.00 64.56 357 ALA B CA 1
ATOM 6403 C C . ALA B 1 360 ? 76.431 17.300 27.584 1.00 65.71 357 ALA B C 1
ATOM 6404 O O . ALA B 1 360 ? 77.422 17.989 27.833 1.00 67.50 357 ALA B O 1
ATOM 6406 N N . ALA B 1 361 ? 76.047 16.990 26.343 1.00 65.06 358 ALA B N 1
ATOM 6407 C CA . ALA B 1 361 ? 76.706 17.506 25.151 1.00 66.16 358 ALA B CA 1
ATOM 6408 C C . ALA B 1 361 ? 76.663 19.030 25.042 1.00 64.13 358 ALA B C 1
ATOM 6409 O O . ALA B 1 361 ? 77.461 19.602 24.306 1.00 66.18 358 ALA B O 1
ATOM 6411 N N . VAL B 1 362 ? 75.752 19.693 25.753 1.00 68.83 359 VAL B N 1
ATOM 6412 C CA . VAL B 1 362 ? 75.735 21.160 25.748 1.00 65.94 359 VAL B CA 1
ATOM 6413 C C . VAL B 1 362 ? 76.825 21.757 26.634 1.00 67.01 359 VAL B C 1
ATOM 6414 O O . VAL B 1 362 ? 77.226 22.899 26.423 1.00 66.39 359 VAL B O 1
ATOM 6418 N N . ASP B 1 363 ? 77.303 20.993 27.611 1.00 69.20 360 ASP B N 1
ATOM 6419 C CA . ASP B 1 363 ? 78.273 21.511 28.578 1.00 70.88 360 ASP B CA 1
ATOM 6420 C C . ASP B 1 363 ? 79.515 22.051 27.895 1.00 73.64 360 ASP B C 1
ATOM 6421 O O . ASP B 1 363 ? 79.830 23.225 28.020 1.00 73.01 360 ASP B O 1
ATOM 6426 N N . ARG B 1 364 ? 80.211 21.193 27.161 1.00 77.51 361 ARG B N 1
ATOM 6427 C CA . ARG B 1 364 ? 81.489 21.571 26.574 1.00 81.45 361 ARG B CA 1
ATOM 6428 C C . ARG B 1 364 ? 81.346 22.157 25.168 1.00 81.25 361 ARG B C 1
ATOM 6429 O O . ARG B 1 364 ? 82.331 22.286 24.454 1.00 85.13 361 ARG B O 1
ATOM 6437 N N . ALA B 1 365 ? 80.132 22.549 24.787 1.00 77.47 362 ALA B N 1
ATOM 6438 C CA . ALA B 1 365 ? 79.874 23.104 23.453 1.00 77.61 362 ALA B CA 1
ATOM 6439 C C . ALA B 1 365 ? 80.443 24.513 23.263 1.00 78.60 362 ALA B C 1
ATOM 6440 O O . ALA B 1 365 ? 80.790 25.202 24.226 1.00 78.07 362 ALA B O 1
ATOM 6442 N N . ALA B 1 366 ? 80.522 24.931 22.000 1.00 80.63 363 ALA B N 1
ATOM 6443 C CA . ALA B 1 366 ? 81.204 26.172 21.618 1.00 82.95 363 ALA B CA 1
ATOM 6444 C C . ALA B 1 366 ? 80.349 27.413 21.917 1.00 79.13 363 ALA B C 1
ATOM 6445 O O . ALA B 1 366 ? 79.123 27.338 21.844 1.00 75.21 363 ALA B O 1
ATOM 6447 N N . PRO B 1 367 ? 80.994 28.556 22.247 1.00 80.67 364 PRO B N 1
ATOM 6448 C CA . PRO B 1 367 ? 80.302 29.829 22.482 1.00 78.13 364 PRO B CA 1
ATOM 6449 C C . PRO B 1 367 ? 79.320 30.248 21.384 1.00 76.84 364 PRO B C 1
ATOM 6450 O O . PRO B 1 367 ? 78.230 30.703 21.697 1.00 72.96 364 PRO B O 1
ATOM 6454 N N . ASP B 1 368 ? 79.697 30.091 20.117 1.00 80.61 365 ASP B N 1
ATOM 6455 C CA . ASP B 1 368 ? 78.793 30.423 19.003 1.00 80.44 365 ASP B CA 1
ATOM 6456 C C . ASP B 1 368 ? 77.792 29.301 18.666 1.00 76.95 365 ASP B C 1
ATOM 6457 O O . ASP B 1 368 ? 76.981 29.448 17.750 1.00 77.08 365 ASP B O 1
ATOM 6462 N N . ASP B 1 369 ? 77.832 28.198 19.416 1.00 74.39 366 ASP B N 1
ATOM 6463 C CA . ASP B 1 369 ? 76.824 27.135 19.307 1.00 71.18 366 ASP B CA 1
ATOM 6464 C C . ASP B 1 369 ? 75.758 27.216 20.407 1.00 65.81 366 ASP B C 1
ATOM 6465 O O . ASP B 1 369 ? 74.723 26.572 20.304 1.00 63.73 366 ASP B O 1
ATOM 6470 N N . VAL B 1 370 ? 75.996 28.004 21.448 1.00 64.07 367 VAL B N 1
ATOM 6471 C CA . VAL B 1 370 ? 75.130 27.982 22.613 1.00 59.74 367 VAL B CA 1
ATOM 6472 C C . VAL B 1 370 ? 74.417 29.309 22.850 1.00 57.94 367 VAL B C 1
ATOM 6473 O O . VAL B 1 370 ? 74.742 30.329 22.230 1.00 59.97 367 VAL B O 1
ATOM 6477 N N . ALA B 1 371 ? 73.431 29.261 23.748 1.00 54.32 368 ALA B N 1
ATOM 6478 C CA . ALA B 1 371 ? 72.585 30.402 24.060 1.00 52.58 368 ALA B CA 1
ATOM 6479 C C . ALA B 1 371 ? 71.924 30.246 25.445 1.00 50.04 368 ALA B C 1
ATOM 6480 O O . ALA B 1 371 ? 72.040 29.198 26.099 1.00 49.80 368 ALA B O 1
ATOM 6482 N N . SER B 1 372 ? 71.243 31.302 25.886 1.00 48.69 369 SER B N 1
ATOM 6483 C CA . SER B 1 372 ? 70.564 31.288 27.166 1.00 46.76 369 SER B CA 1
ATOM 6484 C C . SER B 1 372 ? 69.429 32.299 27.184 1.00 45.37 369 SER B C 1
ATOM 6485 O O . SER B 1 372 ? 69.363 33.193 26.338 1.00 46.94 369 SER B O 1
ATOM 6488 N N . TYR B 1 373 ? 68.513 32.119 28.129 1.00 43.25 370 TYR B N 1
ATOM 6489 C CA . TYR B 1 373 ? 67.554 33.157 28.470 1.00 41.87 370 TYR B CA 1
ATOM 6490 C C . TYR B 1 373 ? 67.466 33.278 29.988 1.00 40.97 370 TYR B C 1
ATOM 6491 O O . TYR B 1 373 ? 67.972 32.418 30.723 1.00 41.10 370 TYR B O 1
ATOM 6500 N N . ALA B 1 374 ? 66.864 34.368 30.444 1.00 40.38 371 ALA B N 1
ATOM 6501 C CA . ALA B 1 374 ? 66.929 34.735 31.843 1.00 40.86 371 ALA B CA 1
ATOM 6502 C C . ALA B 1 374 ? 65.658 34.274 32.511 1.00 39.04 371 ALA B C 1
ATOM 6503 O O . ALA B 1 374 ? 64.571 34.495 32.004 1.00 38.38 371 ALA B O 1
ATOM 6505 N N . ASN B 1 375 ? 65.793 33.587 33.626 1.00 39.15 372 ASN B N 1
ATOM 6506 C CA . ASN B 1 375 ? 64.656 33.360 34.464 1.00 38.35 372 ASN B CA 1
ATOM 6507 C C . ASN B 1 375 ? 64.656 34.478 35.495 1.00 39.45 372 ASN B C 1
ATOM 6508 O O . ASN B 1 375 ? 65.626 34.666 36.231 1.00 41.36 372 ASN B O 1
ATOM 6513 N N . VAL B 1 376 ? 63.569 35.235 35.513 1.00 38.45 373 VAL B N 1
ATOM 6514 C CA . VAL B 1 376 ? 63.472 36.447 36.301 1.00 39.75 373 VAL B CA 1
ATOM 6515 C C . VAL B 1 376 ? 62.311 36.334 37.265 1.00 39.51 373 VAL B C 1
ATOM 6516 O O . VAL B 1 376 ? 61.409 35.541 37.069 1.00 38.64 373 VAL B O 1
ATOM 6520 N N . SER B 1 377 ? 62.329 37.136 38.306 1.00 41.20 374 SER B N 1
ATOM 6521 C CA . SER B 1 377 ? 61.248 37.120 39.264 1.00 42.09 374 SER B CA 1
ATOM 6522 C C . SER B 1 377 ? 60.301 38.275 38.986 1.00 41.85 374 SER B C 1
ATOM 6523 O O . SER B 1 377 ? 60.685 39.248 38.357 1.00 41.22 374 SER B O 1
ATOM 6526 N N . PRO B 1 378 ? 59.067 38.192 39.514 1.00 42.74 375 PRO B N 1
ATOM 6527 C CA . PRO B 1 378 ? 58.105 39.295 39.370 1.00 43.37 375 PRO B CA 1
ATOM 6528 C C . PRO B 1 378 ? 58.612 40.630 39.959 1.00 45.88 375 PRO B C 1
ATOM 6529 O O . PRO B 1 378 ? 58.389 41.675 39.351 1.00 46.01 375 PRO B O 1
ATOM 6533 N N . ASP B 1 379 ? 59.291 40.582 41.111 1.00 47.90 376 ASP B N 1
ATOM 6534 C CA . ASP B 1 379 ? 59.955 41.765 41.671 1.00 51.08 376 ASP B CA 1
ATOM 6535 C C . ASP B 1 379 ? 60.835 42.472 40.637 1.00 50.54 376 ASP B C 1
ATOM 6536 O O . ASP B 1 379 ? 60.757 43.684 40.474 1.00 52.53 376 ASP B O 1
ATOM 6541 N N . GLU B 1 380 ? 61.652 41.715 39.922 1.00 48.48 377 GLU B N 1
ATOM 6542 C CA . GLU B 1 380 ? 62.454 42.284 38.845 1.00 48.76 377 GLU B CA 1
ATOM 6543 C C . GLU B 1 380 ? 61.582 42.882 37.728 1.00 47.58 377 GLU B C 1
ATOM 6544 O O . GLU B 1 380 ? 61.824 43.999 37.272 1.00 50.02 377 GLU B O 1
ATOM 6550 N N . VAL B 1 381 ? 60.569 42.139 37.299 1.00 44.65 378 VAL B N 1
ATOM 6551 C CA . VAL B 1 381 ? 59.652 42.611 36.261 1.00 43.77 378 VAL B CA 1
ATOM 6552 C C . VAL B 1 381 ? 58.914 43.899 36.661 1.00 46.89 378 VAL B C 1
ATOM 6553 O O . VAL B 1 381 ? 58.670 44.778 35.827 1.00 47.72 378 VAL B O 1
ATOM 6557 N N . ARG B 1 382 ? 58.591 44.010 37.943 1.00 49.03 379 ARG B N 1
ATOM 6558 C CA . ARG B 1 382 ? 57.883 45.158 38.465 1.00 52.75 379 ARG B CA 1
ATOM 6559 C C . ARG B 1 382 ? 58.730 46.419 38.460 1.00 57.32 379 ARG B C 1
ATOM 6560 O O . ARG B 1 382 ? 58.187 47.511 38.355 1.00 60.35 379 ARG B O 1
ATOM 6568 N N . GLY B 1 383 ? 60.046 46.287 38.609 1.00 59.11 380 GLY B N 1
ATOM 6569 C CA . GLY B 1 383 ? 60.946 47.450 38.557 1.00 64.15 380 GLY B CA 1
ATOM 6570 C C . GLY B 1 383 ? 61.071 48.020 37.152 1.00 65.36 380 GLY B C 1
ATOM 6571 O O . GLY B 1 383 ? 61.030 49.240 36.949 1.00 69.23 380 GLY B O 1
ATOM 6572 N N . ALA B 1 384 ? 61.213 47.106 36.191 1.00 62.94 381 ALA B N 1
ATOM 6573 C CA . ALA B 1 384 ? 61.256 47.406 34.757 1.00 63.93 381 ALA B CA 1
ATOM 6574 C C . ALA B 1 384 ? 59.923 47.955 34.248 1.00 65.16 381 ALA B C 1
ATOM 6575 O O . ALA B 1 384 ? 59.843 48.540 33.168 1.00 67.31 381 ALA B O 1
ATOM 6577 N N . LEU B 1 385 ? 58.877 47.756 35.032 1.00 64.95 382 LEU B N 1
ATOM 6578 C CA . LEU B 1 385 ? 57.557 48.250 34.701 1.00 66.29 382 LEU B CA 1
ATOM 6579 C C . LEU B 1 385 ? 57.499 49.769 34.718 1.00 72.08 382 LEU B C 1
ATOM 6580 O O . LEU B 1 385 ? 57.028 50.383 33.758 1.00 74.12 382 LEU B O 1
ATOM 6585 N N . ALA B 1 386 ? 57.967 50.369 35.814 1.00 75.71 383 ALA B N 1
ATOM 6586 C CA . ALA B 1 386 ? 57.824 51.815 36.033 1.00 81.84 383 ALA B CA 1
ATOM 6587 C C . ALA B 1 386 ? 58.302 52.645 34.831 1.00 85.47 383 ALA B C 1
ATOM 6588 O O . ALA B 1 386 ? 57.594 53.559 34.395 1.00 88.76 383 ALA B O 1
ATOM 6590 N N . GLN B 1 387 ? 59.484 52.319 34.288 1.00 85.27 384 GLN B N 1
ATOM 6591 C CA . GLN B 1 387 ? 60.007 53.023 33.095 1.00 88.98 384 GLN B CA 1
ATOM 6592 C C . GLN B 1 387 ? 59.720 52.253 31.789 1.00 85.12 384 GLN B C 1
ATOM 6593 O O . GLN B 1 387 ? 60.206 52.612 30.712 1.00 87.75 384 GLN B O 1
ATOM 6599 N N . GLN B 1 388 ? 58.914 51.200 31.894 1.00 79.45 385 GLN B N 1
ATOM 6600 C CA . GLN B 1 388 ? 58.409 50.468 30.725 1.00 76.26 385 GLN B CA 1
ATOM 6601 C C . GLN B 1 388 ? 59.547 49.802 29.926 1.00 74.58 385 GLN B C 1
ATOM 6602 O O . GLN B 1 388 ? 59.492 49.717 28.693 1.00 75.31 385 GLN B O 1
ATOM 6608 N N . GLY B 1 389 ? 60.561 49.319 30.645 1.00 72.45 386 GLY B N 1
ATOM 6609 C CA . GLY B 1 389 ? 61.706 48.661 30.031 1.00 71.00 386 GLY B CA 1
ATOM 6610 C C . GLY B 1 389 ? 61.388 47.413 29.219 1.00 65.80 386 GLY B C 1
ATOM 6611 O O . GLY B 1 389 ? 62.135 47.082 28.298 1.00 66.47 386 GLY B O 1
ATOM 6612 N N . LEU B 1 390 ? 60.288 46.726 29.546 1.00 61.10 387 LEU B N 1
ATOM 6613 C CA . LEU B 1 390 ? 59.976 45.404 28.965 1.00 56.22 387 LEU B CA 1
ATOM 6614 C C . LEU B 1 390 ? 58.879 45.420 27.905 1.00 55.48 387 LEU B C 1
ATOM 6615 O O . LEU B 1 390 ? 58.042 46.312 27.892 1.00 57.74 387 LEU B O 1
ATOM 6620 N N . TRP B 1 391 ? 58.909 44.434 27.009 1.00 52.54 388 TRP B N 1
ATOM 6621 C CA . TRP B 1 391 ? 57.800 44.171 26.090 1.00 51.37 388 TRP B CA 1
ATOM 6622 C C . TRP B 1 391 ? 57.196 42.871 26.568 1.00 46.64 388 TRP B C 1
ATOM 6623 O O . TRP B 1 391 ? 57.774 41.807 26.371 1.00 44.45 388 TRP B O 1
ATOM 6634 N N . LEU B 1 392 ? 56.053 42.967 27.236 1.00 45.28 389 LEU B N 1
ATOM 6635 C CA . LEU B 1 392 ? 55.503 41.839 27.971 1.00 41.97 389 LEU B CA 1
ATOM 6636 C C . LEU B 1 392 ? 54.669 40.943 27.075 1.00 41.13 389 LEU B C 1
ATOM 6637 O O . LEU B 1 392 ? 53.820 41.438 26.324 1.00 42.90 389 LEU B O 1
ATOM 6642 N N . LEU B 1 393 ? 54.908 39.629 27.162 1.00 38.75 390 LEU B N 1
ATOM 6643 C CA . LEU B 1 393 ? 54.147 38.655 26.389 1.00 38.21 390 LEU B CA 1
ATOM 6644 C C . LEU B 1 393 ? 53.500 37.639 27.303 1.00 36.35 390 LEU B C 1
ATOM 6645 O O . LEU B 1 393 ? 54.176 36.924 28.019 1.00 34.69 390 LEU B O 1
ATOM 6650 N N . ASP B 1 394 ? 52.170 37.624 27.249 1.00 37.20 391 ASP B N 1
ATOM 6651 C CA . ASP B 1 394 ? 51.292 36.706 27.957 1.00 36.66 391 ASP B CA 1
ATOM 6652 C C . ASP B 1 394 ? 50.930 35.626 26.949 1.00 37.03 391 ASP B C 1
ATOM 6653 O O . ASP B 1 394 ? 50.279 35.917 25.950 1.00 38.87 391 ASP B O 1
ATOM 6658 N N . VAL B 1 395 ? 51.349 34.394 27.204 1.00 36.12 392 VAL B N 1
ATOM 6659 C CA . VAL B 1 395 ? 51.119 33.282 26.286 1.00 37.18 392 VAL B CA 1
ATOM 6660 C C . VAL B 1 395 ? 49.991 32.333 26.747 1.00 39.20 392 VAL B C 1
ATOM 6661 O O . VAL B 1 395 ? 49.849 31.227 26.224 1.00 40.12 392 VAL B O 1
ATOM 6665 N N . ARG B 1 396 ? 49.180 32.792 27.702 1.00 40.29 393 ARG B N 1
ATOM 6666 C CA . ARG B 1 396 ? 48.042 32.034 28.207 1.00 42.93 393 ARG B CA 1
ATOM 6667 C C . ARG B 1 396 ? 46.878 32.021 27.218 1.00 45.48 393 ARG B C 1
ATOM 6668 O O . ARG B 1 396 ? 46.933 32.635 26.158 1.00 45.06 393 ARG B O 1
ATOM 6676 N N . ASN B 1 397 ? 45.823 31.304 27.591 1.00 48.61 394 ASN B N 1
ATOM 6677 C CA . ASN B 1 397 ? 44.657 31.152 26.749 1.00 52.10 394 ASN B CA 1
ATOM 6678 C C . ASN B 1 397 ? 43.815 32.417 26.765 1.00 53.40 394 ASN B C 1
ATOM 6679 O O . ASN B 1 397 ? 43.858 33.215 27.710 1.00 51.88 394 ASN B O 1
ATOM 6684 N N . VAL B 1 398 ? 43.042 32.571 25.697 1.00 56.27 395 VAL B N 1
ATOM 6685 C CA . VAL B 1 398 ? 42.199 33.730 25.507 1.00 58.46 395 VAL B CA 1
ATOM 6686 C C . VAL B 1 398 ? 41.393 34.011 26.766 1.00 60.16 395 VAL B C 1
ATOM 6687 O O . VAL B 1 398 ? 41.272 35.172 27.189 1.00 59.89 395 VAL B O 1
ATOM 6691 N N . ASP B 1 399 ? 40.866 32.943 27.368 1.00 62.52 396 ASP B N 1
ATOM 6692 C CA . ASP B 1 399 ? 39.979 33.063 28.540 1.00 65.26 396 ASP B CA 1
ATOM 6693 C C . ASP B 1 399 ? 40.680 33.497 29.811 1.00 62.57 396 ASP B C 1
ATOM 6694 O O . ASP B 1 399 ? 40.078 34.175 30.635 1.00 64.13 396 ASP B O 1
ATOM 6699 N N . GLU B 1 400 ? 41.938 33.119 29.979 1.00 59.30 397 GLU B N 1
ATOM 6700 C CA . GLU B 1 400 ? 42.673 33.517 31.182 1.00 57.57 397 GLU B CA 1
ATOM 6701 C C . GLU B 1 400 ? 43.038 35.011 31.117 1.00 55.52 397 GLU B C 1
ATOM 6702 O O . GLU B 1 400 ? 43.005 35.732 32.124 1.00 55.83 397 GLU B O 1
ATOM 6708 N N . TRP B 1 401 ? 43.361 35.457 29.907 1.00 54.12 398 TRP B N 1
ATOM 6709 C CA . TRP B 1 401 ? 43.708 36.851 29.615 1.00 52.93 398 TRP B CA 1
ATOM 6710 C C . TRP B 1 401 ? 42.552 37.802 29.941 1.00 55.57 398 TRP B C 1
ATOM 6711 O O . TRP B 1 401 ? 42.766 38.906 30.438 1.00 55.36 398 TRP B O 1
ATOM 6722 N N . ALA B 1 402 ? 41.327 37.372 29.657 1.00 58.32 399 ALA B N 1
ATOM 6723 C CA . ALA B 1 402 ? 40.159 38.218 29.884 1.00 61.61 399 ALA B CA 1
ATOM 6724 C C . ALA B 1 402 ? 39.977 38.534 31.371 1.00 62.45 399 ALA B C 1
ATOM 6725 O O . ALA B 1 402 ? 39.602 39.651 31.730 1.00 64.18 399 ALA B O 1
ATOM 6727 N N . GLY B 1 403 ? 40.272 37.561 32.234 1.00 61.68 400 GLY B N 1
ATOM 6728 C CA . GLY B 1 403 ? 40.179 37.761 33.686 1.00 62.44 400 GLY B CA 1
ATOM 6729 C C . GLY B 1 403 ? 41.247 38.671 34.284 1.00 59.83 400 GLY B C 1
ATOM 6730 O O . GLY B 1 403 ? 41.157 39.049 35.451 1.00 61.15 400 GLY B O 1
ATOM 6731 N N . GLY B 1 404 ? 42.276 39.005 33.504 1.00 56.19 401 GLY B N 1
ATOM 6732 C CA . GLY B 1 404 ? 43.304 39.946 33.963 1.00 54.20 401 GLY B CA 1
ATOM 6733 C C . GLY B 1 404 ? 44.710 39.524 33.594 1.00 50.06 401 GLY B C 1
ATOM 6734 O O . GLY B 1 404 ? 45.050 38.346 33.638 1.00 48.84 401 GLY B O 1
ATOM 6735 N N . HIS B 1 405 ? 45.531 40.508 33.262 1.00 48.23 402 HIS B N 1
ATOM 6736 C CA . HIS B 1 405 ? 46.884 40.277 32.795 1.00 44.72 402 HIS B CA 1
ATOM 6737 C C . HIS B 1 405 ? 47.793 41.349 33.381 1.00 44.37 402 HIS B C 1
ATOM 6738 O O . HIS B 1 405 ? 47.337 42.224 34.101 1.00 46.31 402 HIS B O 1
ATOM 6745 N N . LEU B 1 406 ? 49.080 41.274 33.069 1.00 42.20 403 LEU B N 1
ATOM 6746 C CA . LEU B 1 406 ? 50.032 42.295 33.495 1.00 42.59 403 LEU B CA 1
ATOM 6747 C C . LEU B 1 406 ? 49.887 43.568 32.666 1.00 45.02 403 LEU B C 1
ATOM 6748 O O . LEU B 1 406 ? 49.466 43.528 31.503 1.00 45.07 403 LEU B O 1
ATOM 6753 N N . PRO B 1 407 ? 50.219 44.716 33.269 1.00 47.92 404 PRO B N 1
ATOM 6754 C CA . PRO B 1 407 ? 49.982 45.967 32.560 1.00 51.02 404 PRO B CA 1
ATOM 6755 C C . PRO B 1 407 ? 50.741 46.044 31.255 1.00 50.80 404 PRO B C 1
ATOM 6756 O O . PRO B 1 407 ? 51.894 45.655 31.209 1.00 48.85 404 PRO B O 1
ATOM 6760 N N . GLN B 1 408 ? 50.081 46.535 30.206 1.00 53.45 405 GLN B N 1
ATOM 6761 C CA . GLN B 1 408 ? 50.700 46.703 28.894 1.00 54.54 405 GLN B CA 1
ATOM 6762 C C . GLN B 1 408 ? 51.216 45.372 28.314 1.00 51.06 405 GLN B C 1
ATOM 6763 O O . GLN B 1 408 ? 52.105 45.354 27.450 1.00 51.59 405 GLN B O 1
ATOM 6769 N N . ALA B 1 409 ? 50.651 44.253 28.774 1.00 48.26 406 ALA B N 1
ATOM 6770 C CA . ALA B 1 409 ? 51.076 42.935 28.296 1.00 45.22 406 ALA B CA 1
ATOM 6771 C C . ALA B 1 409 ? 50.476 42.703 26.924 1.00 46.20 406 ALA B C 1
ATOM 6772 O O . ALA B 1 409 ? 49.393 43.180 26.637 1.00 48.18 406 ALA B O 1
ATOM 6774 N N . HIS B 1 410 ? 51.204 42.016 26.059 1.00 45.58 407 HIS B N 1
ATOM 6775 C CA . HIS B 1 410 ? 50.667 41.620 24.755 1.00 46.90 407 HIS B CA 1
ATOM 6776 C C . HIS B 1 410 ? 50.203 40.185 24.888 1.00 44.72 407 HIS B C 1
ATOM 6777 O O . HIS B 1 410 ? 50.783 39.409 25.657 1.00 42.53 407 HIS B O 1
ATOM 6784 N N . HIS B 1 411 ? 49.140 39.836 24.174 1.00 45.91 408 HIS B N 1
ATOM 6785 C CA . HIS B 1 411 ? 48.608 38.490 24.262 1.00 44.57 408 HIS B CA 1
ATOM 6786 C C . HIS B 1 411 ? 48.808 37.708 22.963 1.00 45.39 408 HIS B C 1
ATOM 6787 O O . HIS B 1 411 ? 48.250 38.055 21.916 1.00 47.44 408 HIS B O 1
ATOM 6794 N N . ILE B 1 412 ? 49.649 36.676 23.047 1.00 43.56 409 ILE B N 1
ATOM 6795 C CA . ILE B 1 412 ? 49.703 35.629 22.028 1.00 44.68 409 ILE B CA 1
ATOM 6796 C C . ILE B 1 412 ? 49.720 34.276 22.752 1.00 43.19 409 ILE B C 1
ATOM 6797 O O . ILE B 1 412 ? 50.678 33.963 23.444 1.00 41.14 409 ILE B O 1
ATOM 6802 N N . PRO B 1 413 ? 48.647 33.479 22.621 1.00 44.95 410 PRO B N 1
ATOM 6803 C CA . PRO B 1 413 ? 48.696 32.156 23.253 1.00 44.40 410 PRO B CA 1
ATOM 6804 C C . PRO B 1 413 ? 49.733 31.265 22.570 1.00 44.23 410 PRO B C 1
ATOM 6805 O O . PRO B 1 413 ? 49.965 31.403 21.355 1.00 45.85 410 PRO B O 1
ATOM 6809 N N . LEU B 1 414 ? 50.347 30.371 23.344 1.00 42.74 411 LEU B N 1
ATOM 6810 C CA . LEU B 1 414 ? 51.493 29.585 22.879 1.00 42.38 411 LEU B CA 1
ATOM 6811 C C . LEU B 1 414 ? 51.168 28.760 21.642 1.00 45.44 411 LEU B C 1
ATOM 6812 O O . LEU B 1 414 ? 52.017 28.563 20.785 1.00 46.46 411 LEU B O 1
ATOM 6817 N N . SER B 1 415 ? 49.939 28.272 21.559 1.00 48.07 412 SER B N 1
ATOM 6818 C CA . SER B 1 415 ? 49.484 27.517 20.399 1.00 51.79 412 SER B CA 1
ATOM 6819 C C . SER B 1 415 ? 49.547 28.320 19.098 1.00 53.21 412 SER B C 1
ATOM 6820 O O . SER B 1 415 ? 49.568 27.736 18.016 1.00 56.14 412 SER B O 1
ATOM 6823 N N . LYS B 1 416 ? 49.560 29.649 19.209 1.00 54.27 413 LYS B N 1
ATOM 6824 C CA . LYS B 1 416 ? 49.536 30.543 18.046 1.00 57.24 413 LYS B CA 1
ATOM 6825 C C . LYS B 1 416 ? 50.851 31.310 17.834 1.00 55.69 413 LYS B C 1
ATOM 6826 O O . LYS B 1 416 ? 51.048 31.947 16.794 1.00 57.90 413 LYS B O 1
ATOM 6832 N N . LEU B 1 417 ? 51.746 31.237 18.811 1.00 52.06 414 LEU B N 1
ATOM 6833 C CA . LEU B 1 417 ? 52.966 32.021 18.784 1.00 51.17 414 LEU B CA 1
ATOM 6834 C C . LEU B 1 417 ? 53.766 31.865 17.479 1.00 53.81 414 LEU B C 1
ATOM 6835 O O . LEU B 1 417 ? 54.187 32.851 16.891 1.00 55.86 414 LEU B O 1
ATOM 6840 N N . ALA B 1 418 ? 53.958 30.641 17.005 1.00 54.91 415 ALA B N 1
ATOM 6841 C CA . ALA B 1 418 ? 54.727 30.419 15.772 1.00 57.43 415 ALA B CA 1
ATOM 6842 C C . ALA B 1 418 ? 54.221 31.241 14.575 1.00 61.68 415 ALA B C 1
ATOM 6843 O O . ALA B 1 418 ? 55.007 31.632 13.715 1.00 63.82 415 ALA B O 1
ATOM 6845 N N . ALA B 1 419 ? 52.920 31.496 14.510 1.00 63.74 416 ALA B N 1
ATOM 6846 C CA . ALA B 1 419 ? 52.352 32.246 13.384 1.00 68.78 416 ALA B CA 1
ATOM 6847 C C . ALA B 1 419 ? 52.621 33.746 13.509 1.00 69.68 416 ALA B C 1
ATOM 6848 O O . ALA B 1 419 ? 53.092 34.383 12.563 1.00 73.15 416 ALA B O 1
ATOM 6850 N N . HIS B 1 420 ? 52.327 34.297 14.685 1.00 67.25 417 HIS B N 1
ATOM 6851 C CA . HIS B 1 420 ? 52.465 35.728 14.949 1.00 68.10 417 HIS B CA 1
ATOM 6852 C C . HIS B 1 420 ? 53.830 36.105 15.535 1.00 65.27 417 HIS B C 1
ATOM 6853 O O . HIS B 1 420 ? 53.957 37.149 16.159 1.00 64.56 417 HIS B O 1
ATOM 6860 N N . ILE B 1 421 ? 54.853 35.282 15.341 1.00 64.25 418 ILE B N 1
ATOM 6861 C CA . ILE B 1 421 ? 56.151 35.564 15.956 1.00 62.32 418 ILE B CA 1
ATOM 6862 C C . ILE B 1 421 ? 56.800 36.813 15.355 1.00 65.76 418 ILE B C 1
ATOM 6863 O O . ILE B 1 421 ? 57.529 37.533 16.044 1.00 64.79 418 ILE B O 1
ATOM 6868 N N . HIS B 1 422 ? 56.520 37.073 14.081 1.00 70.39 419 HIS B N 1
ATOM 6869 C CA . HIS B 1 422 ? 57.007 38.281 13.424 1.00 74.96 419 HIS B CA 1
ATOM 6870 C C . HIS B 1 422 ? 56.534 39.550 14.158 1.00 74.92 419 HIS B C 1
ATOM 6871 O O . HIS B 1 422 ? 57.233 40.563 14.159 1.00 76.99 419 HIS B O 1
ATOM 6878 N N . ASP B 1 423 ? 55.359 39.487 14.786 1.00 72.97 420 ASP B N 1
ATOM 6879 C CA . ASP B 1 423 ? 54.835 40.600 15.597 1.00 72.85 420 ASP B CA 1
ATOM 6880 C C . ASP B 1 423 ? 55.705 40.956 16.805 1.00 68.76 420 ASP B C 1
ATOM 6881 O O . ASP B 1 423 ? 55.630 42.073 17.307 1.00 69.48 420 ASP B O 1
ATOM 6886 N N . VAL B 1 424 ? 56.505 40.011 17.286 1.00 64.77 421 VAL B N 1
ATOM 6887 C CA . VAL B 1 424 ? 57.396 40.285 18.409 1.00 62.05 421 VAL B CA 1
ATOM 6888 C C . VAL B 1 424 ? 58.663 41.003 17.923 1.00 65.03 421 VAL B C 1
ATOM 6889 O O . VAL B 1 424 ? 59.253 40.595 16.917 1.00 66.93 421 VAL B O 1
ATOM 6893 N N . PRO B 1 425 ? 59.094 42.063 18.642 1.00 65.81 422 PRO B N 1
ATOM 6894 C CA . PRO B 1 425 ? 60.250 42.831 18.215 1.00 69.42 422 PRO B CA 1
ATOM 6895 C C . PRO B 1 425 ? 61.569 42.187 18.653 1.00 67.97 422 PRO B C 1
ATOM 6896 O O . PRO B 1 425 ? 61.781 41.943 19.848 1.00 64.72 422 PRO B O 1
ATOM 6900 N N . ARG B 1 426 ? 62.437 41.933 17.672 1.00 70.90 423 ARG B N 1
ATOM 6901 C CA . ARG B 1 426 ? 63.721 41.261 17.880 1.00 70.43 423 ARG B CA 1
ATOM 6902 C C . ARG B 1 426 ? 64.689 42.038 18.779 1.00 71.27 423 ARG B C 1
ATOM 6903 O O . ARG B 1 426 ? 65.495 41.451 19.483 1.00 69.56 423 ARG B O 1
ATOM 6911 N N . ASP B 1 427 ? 64.620 43.358 18.739 1.00 74.58 424 ASP B N 1
ATOM 6912 C CA . ASP B 1 427 ? 65.583 44.184 19.469 1.00 76.82 424 ASP B CA 1
ATOM 6913 C C . ASP B 1 427 ? 65.070 44.632 20.841 1.00 73.88 424 ASP B C 1
ATOM 6914 O O . ASP B 1 427 ? 65.824 45.182 21.640 1.00 75.13 424 ASP B O 1
ATOM 6919 N N . GLY B 1 428 ? 63.795 44.391 21.117 1.00 70.36 425 GLY B N 1
ATOM 6920 C CA . GLY B 1 428 ? 63.221 44.766 22.400 1.00 67.81 425 GLY B CA 1
ATOM 6921 C C . GLY B 1 428 ? 63.623 43.769 23.461 1.00 63.89 425 GLY B C 1
ATOM 6922 O O . GLY B 1 428 ? 64.141 42.697 23.145 1.00 63.12 425 GLY B O 1
ATOM 6923 N N . SER B 1 429 ? 63.401 44.132 24.720 1.00 62.17 426 SER B N 1
ATOM 6924 C CA . SER B 1 429 ? 63.578 43.211 25.837 1.00 58.55 426 SER B CA 1
ATOM 6925 C C . SER B 1 429 ? 62.253 42.512 26.052 1.00 54.43 426 SER B C 1
ATOM 6926 O O . SER B 1 429 ? 61.320 43.096 26.609 1.00 53.91 426 SER B O 1
ATOM 6929 N N . VAL B 1 430 ? 62.155 41.269 25.597 1.00 52.13 427 VAL B N 1
ATOM 6930 C CA . VAL B 1 430 ? 60.904 40.517 25.721 1.00 48.69 427 VAL B CA 1
ATOM 6931 C C . VAL B 1 430 ? 60.858 39.734 27.027 1.00 45.73 427 VAL B C 1
ATOM 6932 O O . VAL B 1 430 ? 61.800 39.021 27.368 1.00 45.52 427 VAL B O 1
ATOM 6936 N N . CYS B 1 431 ? 59.755 39.886 27.753 1.00 43.97 428 CYS B N 1
ATOM 6937 C CA . CYS B 1 431 ? 59.537 39.190 29.021 1.00 42.06 428 CYS B CA 1
ATOM 6938 C C . CYS B 1 431 ? 58.257 38.406 28.894 1.00 39.35 428 CYS B C 1
ATOM 6939 O O . CYS B 1 431 ? 57.212 38.986 28.638 1.00 39.61 428 CYS B O 1
ATOM 6942 N N . VAL B 1 432 ? 58.328 37.095 29.059 1.00 37.60 429 VAL B N 1
ATOM 6943 C CA . VAL B 1 432 ? 57.178 36.246 28.739 1.00 36.16 429 VAL B CA 1
ATOM 6944 C C . VAL B 1 432 ? 56.660 35.552 29.981 1.00 34.98 429 VAL B C 1
ATOM 6945 O O . VAL B 1 432 ? 57.453 35.133 30.816 1.00 34.97 429 VAL B O 1
ATOM 6949 N N . TYR B 1 433 ? 55.335 35.451 30.111 1.00 34.57 430 TYR B N 1
ATOM 6950 C CA . TYR B 1 433 ? 54.725 34.771 31.260 1.00 34.42 430 TYR B CA 1
ATOM 6951 C C . TYR B 1 433 ? 53.475 33.964 30.885 1.00 34.85 430 TYR B C 1
ATOM 6952 O O . TYR B 1 433 ? 52.888 34.166 29.838 1.00 35.16 430 TYR B O 1
ATOM 6961 N N . CYS B 1 434 ? 53.126 33.012 31.749 1.00 35.77 431 CYS B N 1
ATOM 6962 C CA . CYS B 1 434 ? 51.859 32.275 31.705 1.00 36.53 431 CYS B CA 1
ATOM 6963 C C . CYS B 1 434 ? 51.305 32.189 33.135 1.00 37.32 431 CYS B C 1
ATOM 6964 O O . CYS B 1 434 ? 51.666 33.003 33.981 1.00 36.43 431 CYS B O 1
ATOM 6967 N N . ARG B 1 435 ? 50.433 31.220 33.403 1.00 39.80 432 ARG B N 1
ATOM 6968 C CA . ARG B 1 435 ? 49.758 31.109 34.705 1.00 41.68 432 ARG B CA 1
ATOM 6969 C C . ARG B 1 435 ? 50.753 30.804 35.818 1.00 42.39 432 ARG B C 1
ATOM 6970 O O . ARG B 1 435 ? 50.753 31.480 36.856 1.00 41.72 432 ARG B O 1
ATOM 6978 N N . THR B 1 436 ? 51.596 29.790 35.578 1.00 43.77 433 THR B N 1
ATOM 6979 C CA . THR B 1 436 ? 52.526 29.266 36.584 1.00 45.66 433 THR B CA 1
ATOM 6980 C C . THR B 1 436 ? 53.973 29.085 36.126 1.00 45.78 433 THR B C 1
ATOM 6981 O O . THR B 1 436 ? 54.851 28.934 36.974 1.00 47.38 433 THR B O 1
ATOM 6985 N N . GLY B 1 437 ? 54.229 29.047 34.817 1.00 45.09 434 GLY B N 1
ATOM 6986 C CA . GLY B 1 437 ? 55.625 29.006 34.307 1.00 45.33 434 GLY B CA 1
ATOM 6987 C C . GLY B 1 437 ? 56.001 27.938 33.278 1.00 45.89 434 GLY B C 1
ATOM 6988 O O . GLY B 1 437 ? 57.095 28.011 32.698 1.00 46.06 434 GLY B O 1
ATOM 6989 N N . GLY B 1 438 ? 55.112 26.957 33.066 1.00 46.47 435 GLY B N 1
ATOM 6990 C CA . GLY B 1 438 ? 55.282 25.917 32.052 1.00 47.01 435 GLY B CA 1
ATOM 6991 C C . GLY B 1 438 ? 55.296 26.412 30.608 1.00 45.65 435 GLY B C 1
ATOM 6992 O O . GLY B 1 438 ? 56.322 26.295 29.928 1.00 45.68 435 GLY B O 1
ATOM 6993 N N . ARG B 1 439 ? 54.168 26.952 30.126 1.00 44.67 436 ARG B N 1
ATOM 6994 C CA . ARG B 1 439 ? 54.051 27.393 28.712 1.00 44.08 436 ARG B CA 1
ATOM 6995 C C . ARG B 1 439 ? 55.086 28.482 28.364 1.00 42.27 436 ARG B C 1
ATOM 6996 O O . ARG B 1 439 ? 55.584 28.550 27.227 1.00 42.60 436 ARG B O 1
ATOM 7004 N N . SER B 1 440 ? 55.385 29.337 29.341 1.00 40.27 437 SER B N 1
ATOM 7005 C CA . SER B 1 440 ? 56.247 30.483 29.119 1.00 38.93 437 SER B CA 1
ATOM 7006 C C . SER B 1 440 ? 57.650 29.996 28.810 1.00 39.32 437 SER B C 1
ATOM 7007 O O . SER B 1 440 ? 58.272 30.415 27.836 1.00 39.43 437 SER B O 1
ATOM 7010 N N . ALA B 1 441 ? 58.132 29.094 29.654 1.00 39.54 438 ALA B N 1
ATOM 7011 C CA . ALA B 1 441 ? 59.407 28.463 29.458 1.00 40.36 438 ALA B CA 1
ATOM 7012 C C . ALA B 1 441 ? 59.557 27.981 28.008 1.00 40.51 438 ALA B C 1
ATOM 7013 O O . ALA B 1 441 ? 60.557 28.296 27.348 1.00 41.79 438 ALA B O 1
ATOM 7015 N N . ILE B 1 442 ? 58.573 27.239 27.504 1.00 39.82 439 ILE B N 1
ATOM 7016 C CA . ILE B 1 442 ? 58.628 26.766 26.119 1.00 40.10 439 ILE B CA 1
ATOM 7017 C C . ILE B 1 442 ? 58.630 27.957 25.168 1.00 39.32 439 ILE B C 1
ATOM 7018 O O . ILE B 1 442 ? 59.431 28.043 24.248 1.00 40.09 439 ILE B O 1
ATOM 7023 N N . ALA B 1 443 ? 57.726 28.893 25.398 1.00 38.32 440 ALA B N 1
ATOM 7024 C CA . ALA B 1 443 ? 57.669 30.078 24.554 1.00 38.27 440 ALA B CA 1
ATOM 7025 C C . ALA B 1 443 ? 59.041 30.728 24.503 1.00 38.52 440 ALA B C 1
ATOM 7026 O O . ALA B 1 443 ? 59.478 31.159 23.451 1.00 39.93 440 ALA B O 1
ATOM 7028 N N . ALA B 1 444 ? 59.735 30.776 25.636 1.00 37.94 441 ALA B N 1
ATOM 7029 C CA . ALA B 1 444 ? 61.016 31.462 25.690 1.00 38.65 441 ALA B CA 1
ATOM 7030 C C . ALA B 1 444 ? 62.003 30.864 24.692 1.00 40.35 441 ALA B C 1
ATOM 7031 O O . ALA B 1 444 ? 62.792 31.593 24.101 1.00 41.49 441 ALA B O 1
ATOM 7033 N N . SER B 1 445 ? 61.955 29.546 24.503 1.00 40.89 442 SER B N 1
ATOM 7034 C CA . SER B 1 445 ? 62.895 28.871 23.606 1.00 43.05 442 SER B CA 1
ATOM 7035 C C . SER B 1 445 ? 62.570 29.182 22.158 1.00 43.91 442 SER B C 1
ATOM 7036 O O . SER B 1 445 ? 63.466 29.265 21.322 1.00 45.50 442 SER B O 1
ATOM 7039 N N . LEU B 1 446 ? 61.285 29.353 21.874 1.00 43.59 443 LEU B N 1
ATOM 7040 C CA . LEU B 1 446 ? 60.846 29.767 20.554 1.00 45.52 443 LEU B CA 1
ATOM 7041 C C . LEU B 1 446 ? 61.334 31.175 20.248 1.00 46.69 443 LEU B C 1
ATOM 7042 O O . LEU B 1 446 ? 61.886 31.433 19.179 1.00 49.61 443 LEU B O 1
ATOM 7047 N N . LEU B 1 447 ? 61.141 32.079 21.196 1.00 45.70 444 LEU B N 1
ATOM 7048 C CA . LEU B 1 447 ? 61.519 33.469 21.012 1.00 47.22 444 LEU B CA 1
ATOM 7049 C C . LEU B 1 447 ? 62.995 33.575 20.647 1.00 50.01 444 LEU B C 1
ATOM 7050 O O . LEU B 1 447 ? 63.345 34.247 19.664 1.00 53.15 444 LEU B O 1
ATOM 7055 N N . ARG B 1 448 ? 63.855 32.898 21.410 1.00 50.07 445 ARG B N 1
ATOM 7056 C CA . ARG B 1 448 ? 65.300 32.954 21.156 1.00 52.98 445 ARG B CA 1
ATOM 7057 C C . ARG B 1 448 ? 65.611 32.437 19.770 1.00 55.19 445 ARG B C 1
ATOM 7058 O O . ARG B 1 448 ? 66.409 33.024 19.062 1.00 57.76 445 ARG B O 1
ATOM 7066 N N . ALA B 1 449 ? 64.954 31.349 19.393 1.00 54.86 446 ALA B N 1
ATOM 7067 C CA . ALA B 1 449 ? 65.197 30.711 18.112 1.00 57.52 446 ALA B CA 1
ATOM 7068 C C . ALA B 1 449 ? 64.716 31.561 16.934 1.00 59.84 446 ALA B C 1
ATOM 7069 O O . ALA B 1 449 ? 65.255 31.421 15.837 1.00 62.85 446 ALA B O 1
ATOM 7071 N N . HIS B 1 450 ? 63.710 32.419 17.145 1.00 59.04 447 HIS B N 1
ATOM 7072 C CA . HIS B 1 450 ? 63.308 33.401 16.122 1.00 61.79 447 HIS B CA 1
ATOM 7073 C C . HIS B 1 450 ? 64.406 34.441 15.943 1.00 64.13 447 HIS B C 1
ATOM 7074 O O . HIS B 1 450 ? 64.661 34.897 14.821 1.00 67.89 447 HIS B O 1
ATOM 7081 N N . GLY B 1 451 ? 65.064 34.790 17.045 1.00 62.53 448 GLY B N 1
ATOM 7082 C CA . GLY B 1 451 ? 66.165 35.754 17.024 1.00 65.13 448 GLY B CA 1
ATOM 7083 C C . GLY B 1 451 ? 66.041 36.885 18.021 1.00 64.14 448 GLY B C 1
ATOM 7084 O O . GLY B 1 451 ? 66.829 37.824 17.999 1.00 66.74 448 GLY B O 1
ATOM 7085 N N . VAL B 1 452 ? 65.055 36.797 18.902 1.00 60.69 449 VAL B N 1
ATOM 7086 C CA . VAL B 1 452 ? 64.870 37.789 19.947 1.00 59.73 449 VAL B CA 1
ATOM 7087 C C . VAL B 1 452 ? 66.001 37.620 20.945 1.00 59.69 449 VAL B C 1
ATOM 7088 O O . VAL B 1 452 ? 65.991 36.688 21.726 1.00 57.64 449 VAL B O 1
ATOM 7092 N N . GLY B 1 453 ? 66.983 38.508 20.909 1.00 63.05 450 GLY B N 1
ATOM 7093 C CA . GLY B 1 453 ? 68.196 38.350 21.719 1.00 64.40 450 GLY B CA 1
ATOM 7094 C C . GLY B 1 453 ? 67.947 38.328 23.215 1.00 62.10 450 GLY B C 1
ATOM 7095 O O . GLY B 1 453 ? 68.280 37.351 23.905 1.00 61.35 450 GLY B O 1
ATOM 7096 N N . ASP B 1 454 ? 67.350 39.406 23.715 1.00 61.51 451 ASP B N 1
ATOM 7097 C CA . ASP B 1 454 ? 67.060 39.531 25.128 1.00 59.39 451 ASP B CA 1
ATOM 7098 C C . ASP B 1 454 ? 65.673 38.963 25.418 1.00 55.04 451 ASP B C 1
ATOM 7099 O O . ASP B 1 454 ? 64.663 39.575 25.065 1.00 54.54 451 ASP B O 1
ATOM 7104 N N . VAL B 1 455 ? 65.628 37.787 26.044 1.00 52.61 452 VAL B N 1
ATOM 7105 C CA . VAL B 1 455 ? 64.368 37.173 26.456 1.00 48.76 452 VAL B CA 1
ATOM 7106 C C . VAL B 1 455 ? 64.405 36.818 27.930 1.00 47.69 452 VAL B C 1
ATOM 7107 O O . VAL B 1 455 ? 65.378 36.263 28.417 1.00 48.79 452 VAL B O 1
ATOM 7111 N N . ARG B 1 456 ? 63.342 37.155 28.645 1.00 45.93 453 ARG B N 1
ATOM 7112 C CA . ARG B 1 456 ? 63.211 36.751 30.037 1.00 45.47 453 ARG B CA 1
ATOM 7113 C C . ARG B 1 456 ? 61.949 35.927 30.211 1.00 42.97 453 ARG B C 1
ATOM 7114 O O . ARG B 1 456 ? 60.974 36.128 29.491 1.00 42.47 453 ARG B O 1
ATOM 7122 N N . ASN B 1 457 ? 61.977 35.023 31.184 1.00 42.68 454 ASN B N 1
ATOM 7123 C CA . ASN B 1 457 ? 60.834 34.215 31.587 1.00 41.00 454 ASN B CA 1
ATOM 7124 C C . ASN B 1 457 ? 60.491 34.588 33.006 1.00 41.04 454 ASN B C 1
ATOM 7125 O O . ASN B 1 457 ? 61.381 34.652 33.838 1.00 42.55 454 ASN B O 1
ATOM 7138 N N . VAL B 1 459 ? 59.463 33.635 36.357 1.00 42.08 456 VAL B N 1
ATOM 7139 C CA . VAL B 1 459 ? 59.315 32.502 37.254 1.00 43.32 456 VAL B CA 1
ATOM 7140 C C . VAL B 1 459 ? 58.052 32.664 38.095 1.00 42.59 456 VAL B C 1
ATOM 7141 O O . VAL B 1 459 ? 57.803 33.719 38.684 1.00 41.74 456 VAL B O 1
ATOM 7145 N N . GLY B 1 460 ? 57.249 31.607 38.119 1.00 42.63 457 GLY B N 1
ATOM 7146 C CA . GLY B 1 460 ? 56.062 31.569 38.956 1.00 42.86 457 GLY B CA 1
ATOM 7147 C C . GLY B 1 460 ? 54.838 32.138 38.275 1.00 40.36 457 GLY B C 1
ATOM 7148 O O . GLY B 1 460 ? 53.721 31.791 38.645 1.00 40.63 457 GLY B O 1
ATOM 7149 N N . GLY B 1 461 ? 55.050 33.027 37.305 1.00 38.29 458 GLY B N 1
ATOM 7150 C CA . GLY B 1 461 ? 53.994 33.460 36.416 1.00 36.76 458 GLY B CA 1
ATOM 7151 C C . GLY B 1 461 ? 52.950 34.348 37.060 1.00 36.72 458 GLY B C 1
ATOM 7152 O O . GLY B 1 461 ? 53.155 34.900 38.145 1.00 37.71 458 GLY B O 1
ATOM 7153 N N . TYR B 1 462 ? 51.818 34.485 36.376 1.00 36.06 459 TYR B N 1
ATOM 7154 C CA . TYR B 1 462 ? 50.789 35.432 36.763 1.00 35.83 459 TYR B CA 1
ATOM 7155 C C . TYR B 1 462 ? 50.349 35.220 38.211 1.00 36.76 459 TYR B C 1
ATOM 7156 O O . TYR B 1 462 ? 50.056 36.184 38.919 1.00 36.61 459 TYR B O 1
ATOM 7165 N N . GLU B 1 463 ? 50.329 33.965 38.653 1.00 37.65 460 GLU B N 1
ATOM 7166 C CA . GLU B 1 463 ? 49.926 33.644 40.019 1.00 39.52 460 GLU B CA 1
ATOM 7167 C C . GLU B 1 463 ? 50.930 34.148 41.051 1.00 39.52 460 GLU B C 1
ATOM 7168 O O . GLU B 1 463 ? 50.546 34.652 42.099 1.00 40.53 460 GLU B O 1
ATOM 7174 N N . ALA B 1 464 ? 52.212 34.030 40.755 1.00 39.01 461 ALA B N 1
ATOM 7175 C CA . ALA B 1 464 ? 53.247 34.572 41.634 1.00 40.08 461 ALA B CA 1
ATOM 7176 C C . ALA B 1 464 ? 53.127 36.093 41.744 1.00 39.55 461 ALA B C 1
ATOM 7177 O O . ALA B 1 464 ? 53.330 36.674 42.819 1.00 41.22 461 ALA B O 1
ATOM 7179 N N . TRP B 1 465 ? 52.784 36.722 40.623 1.00 37.71 462 TRP B N 1
ATOM 7180 C CA . TRP B 1 465 ? 52.649 38.179 40.527 1.00 37.21 462 TRP B CA 1
ATOM 7181 C C . TRP B 1 465 ? 51.430 38.659 41.317 1.00 38.23 462 TRP B C 1
ATOM 7182 O O . TRP B 1 465 ? 51.537 39.559 42.139 1.00 39.15 462 TRP B O 1
ATOM 7193 N N . ARG B 1 466 ? 50.276 38.047 41.059 1.00 38.46 463 ARG B N 1
ATOM 7194 C CA . ARG B 1 466 ? 49.036 38.335 41.790 1.00 40.09 463 ARG B CA 1
ATOM 7195 C C . ARG B 1 466 ? 49.295 38.081 43.263 1.00 41.61 463 ARG B C 1
ATOM 7196 O O . ARG B 1 466 ? 48.994 38.905 44.103 1.00 42.69 463 ARG B O 1
ATOM 7204 N N . GLY B 1 467 ? 49.901 36.934 43.543 1.00 42.30 464 GLY B N 1
ATOM 7205 C CA . GLY B 1 467 ? 50.342 36.554 44.874 1.00 44.54 464 GLY B CA 1
ATOM 7206 C C . GLY B 1 467 ? 51.122 37.596 45.648 1.00 45.42 464 GLY B C 1
ATOM 7207 O O . GLY B 1 467 ? 50.937 37.725 46.864 1.00 47.24 464 GLY B O 1
ATOM 7208 N N . LYS B 1 468 ? 51.983 38.340 44.955 1.00 44.17 465 LYS B N 1
ATOM 7209 C CA . LYS B 1 468 ? 52.796 39.382 45.604 1.00 45.83 465 LYS B CA 1
ATOM 7210 C C . LYS B 1 468 ? 52.040 40.706 45.767 1.00 45.40 465 LYS B C 1
ATOM 7211 O O . LYS B 1 468 ? 52.589 41.668 46.303 1.00 47.10 465 LYS B O 1
ATOM 7217 N N . GLY B 1 469 ? 50.772 40.736 45.362 1.00 44.12 466 GLY B N 1
ATOM 7218 C CA . GLY B 1 469 ? 49.936 41.923 45.515 1.00 44.64 466 GLY B CA 1
ATOM 7219 C C . GLY B 1 469 ? 50.202 42.952 44.437 1.00 43.84 466 GLY B C 1
ATOM 7220 O O . GLY B 1 469 ? 49.832 44.117 44.583 1.00 45.25 466 GLY B O 1
ATOM 7221 N N . PHE B 1 470 ? 50.830 42.520 43.343 1.00 42.18 467 PHE B N 1
ATOM 7222 C CA . PHE B 1 470 ? 51.212 43.421 42.280 1.00 41.64 467 PHE B CA 1
ATOM 7223 C C . PHE B 1 470 ? 50.024 43.708 41.401 1.00 41.61 467 PHE B C 1
ATOM 7224 O O . PHE B 1 470 ? 49.078 42.942 41.384 1.00 41.40 467 PHE B O 1
ATOM 7232 N N . PRO B 1 471 ? 50.057 44.830 40.675 1.00 43.09 468 PRO B N 1
ATOM 7233 C CA . PRO B 1 471 ? 48.835 45.261 40.023 1.00 43.91 468 PRO B CA 1
ATOM 7234 C C . PRO B 1 471 ? 48.555 44.591 38.677 1.00 42.94 468 PRO B C 1
ATOM 7235 O O . PRO B 1 471 ? 49.462 44.224 37.953 1.00 41.49 468 PRO B O 1
ATOM 7239 N N . VAL B 1 472 ? 47.271 44.487 38.370 1.00 44.40 469 VAL B N 1
ATOM 7240 C CA . VAL B 1 472 ? 46.750 43.799 37.207 1.00 44.77 469 VAL B CA 1
ATOM 7241 C C . VAL B 1 472 ? 45.727 44.720 36.507 1.00 48.09 469 VAL B C 1
ATOM 7242 O O . VAL B 1 472 ? 45.117 45.565 37.155 1.00 49.64 469 VAL B O 1
ATOM 7246 N N . GLU B 1 473 ? 45.566 44.560 35.191 1.00 49.70 470 GLU B N 1
ATOM 7247 C CA . GLU B 1 473 ? 44.657 45.366 34.375 1.00 53.66 470 GLU B CA 1
ATOM 7248 C C . GLU B 1 473 ? 43.665 44.465 33.674 1.00 54.88 470 GLU B C 1
ATOM 7249 O O . GLU B 1 473 ? 44.054 43.397 33.190 1.00 53.78 470 GLU B O 1
#

CATH classification: 3.60.15.10 (+2 more: 3.40.250.10, 3.40.250.10)

Radius of gyration: 31.07 Å; Cα contacts (8 Å, |Δi|>4): 2079; chains: 2; bounding box: 68×106×70 Å

Nearest PDB structures (foldseek):
  3tp9-assembly1_B  TM=1.001E+00  e=6.699E-97  Alicyclobacillus acidocaldarius subsp. acidocaldarius DSM 446
  3r2u-assembly1_D  TM=9.268E-01  e=1.282E-35  Staphylococcus aureus subsp. aureus COL
  3r2u-assembly1_B  TM=9.369E-01  e=1.783E-34  Staphylococcus aureus subsp. aureus COL
  3r2u-assembly1_C  TM=9.148E-01  e=4.922E-35  Staphylococcus aureus subsp. aureus COL
  3r2u-assembly1_A  TM=9.204E-01  e=6.992E-35  Staphylococcus aureus subsp. aureus COL

Sequence (931 aa):
NAYLRRFYDEGLAHASYLVGCQETGEACVIDPARDVEPYLLTAKREGLRIVAALETHIHADFVSGAREADRAGAAICVSDEGPPEWKSEYVKAYPHRLLKDGDELHFGNVRIVVHTPGHTPEHVSYLLYDGKTSPDVPALFSGDFVFVGDVGRPDLLERVAGESGSSEALARQFRSLRKFEALPDHVQVLPAHGAGSACGKALGAVPSSTVGYEKLVNWALQHKDEDAFVQALLAGQPEAPIYFARKLVNKVGPRLLAELGAPERVDLPPERVRAWREGGVVLDVRPADAFAKRHLAGSLNIPWNKSFVTWAGWLLPADRPIHLLAADAIAPDVIRALRSIGIDDVVDWTDPAAVDRAAPDDVASYANVSPDEVRGALAQQGLWLLDVRNVDEWAGGHLPQAHHIPLSKLAAHIHHDVPRDGSVCVYCRTGGRSAIAASLLRAHGVGDVRNVGGYEAWRGKGFPVEANAYLRRFYDEGLAHASYLVGCQETGEACVIDPARDVEPYLLTAKREGLRIVAALETHIHADFVSGAREADRAGAAICVSDEGPPEWKSEYVKAYPHRLLKDGDELHFGNVRIVVHTPGHTPEHVSYLLYDGKTSPDVPALFSGDFVFVGDVGRPDLLERVAGESGSSEALARQFRSLRKFEALPDHVQVLPAHGAGSACGKALGAVPSSTVGYEKLVNWALQHKDEDAFVQALLAGQPEAPIYFARKLVNKVGPRLLAELGAPERVDLPPERVRAWREGGVVLDVRPADAFAKRHLAGSLNIPWNKSFVTWAGWLLPADRPIHLLAADAIAPDVIRALRSIGIDDVVDWTDPAAVDRAAPDDVASYANVSPDEVRGALAQQGLWLLDVRNVDEWAGGHLPQAHHIPLSKLAAHIHDVPRDGSVCVYCRTGGRSAIAASLLRAHGVGDVRNVGGYEAWRGKGFPVE

Organism: Alicyclobacillus acidocaldarius subsp. acidocaldarius (strain ATCC 27009 / DSM 446 / BCRC 14685 / JCM 5260 / KCTC 1825 / NBRC 15652 / NCIMB 11725 / NRRL B-14509 / 104-IA) (NCBI:txid521098)

Secondary structure (DSSP, 8-state):
---EEEEEETTTTEEEEEEE-TTT-EEEEES--S--HHHHHHHHHHT-EEEEEE-SS--SSS---S---TTT-PEEEEE--S-GGG--GGGGGSSEEEE-TT-EEEETTEEEE----SSSSS---EEEEETTTBTT---EEEETSEETTEE--S-HHHHHS--TTHHHHHHH--HHHHHHHTS-TT-EEEESB-TT-TTSSS--SSS-EEHHHHHHH-GGGT---HHHHHHHHHTTPPP--GGG---HHHHH-PPPHHHH--PEE----GGGHHHHHHTSEEEE-S-HHHHHHSEETT-EE--SSTTHHHHHHHH--SSS-EEEE--TTTHHHHHHHHHHTT---EEEEE-GGGGTT--GGGEE--B---HHHHHHTTTTT--EEEE-S-HHHHHH-B-TT-EE--HHHHTTTGGGS-SSS-EEEE-SSSHHHHHHHHHHHHHT-SSEE---HHHHHHHTT---B-/---EEEEEETTTTEEEEEEE-TTT-EEEEES-BS--HHHHHHHHHTT-EEEEEE-SS--SSS-B-S----SS--EEEEE--S-GGG--GGGGGSSEEEE-TT-EEEETTEEEE----SSSSS---EEEEETTTBTT---EEEETTB-SS-B--S-HHHHTS--TTHHHHHHH--HHHHHHHTS-TT-EEEESB-TT-TTSSS--SSS-EEHHHHHHH-GGGG---HHHHHHHHHTTPPP--GGG---HHHHH-PPPHHHH-PPEE----GGGHHHHHHTSEEEE-S-HHHHHHSEETT-EE--SSTTHHHHHHHH--SSS-EEEE--TTTHHHHHHHHHHTT---EEEEE-GGGGTT--GGGEE--B---HHHHHHHHHTT--EEEE-S-HHHHHT---TT-EE--HHHHTTSGGGS-TTS-EEEE-SSSHHHHHHHHHHHHHT-SSEE---HHHHHHHTT----

Foldseek 3Di:
DADKDWDAQLQQQFIKMWAAGRVVQEIAIEQAFLPCVVVCVVSVVSSHAYAAYHYQALFLFWATNRVCCVPRVHAYEFEPQAPPVLAQVQSVVGRYHHDDAQDWDDHPQWIWGKQQFQLHRRGMKIKIDRNVPGRPAIAIACEQADAAQWHFQQCLCCVQVVDPPRNLVRLLSLVSVVVLLVHDQAHKYAYGGAAPHLRTQGGHPDGIDTSNVCCVRRPLNVDPDSVVSSVVRNPRRDDRANLSNCSVCSRHDHDNLVVLDDAAADDQAQVNLVVVVVQWAEEEADDLVVCQVKDFQLHFYQHDDSNRLVVCRLPPDLVIAYEYADAPVCVVVSQSSCVGSRNRRHHHYYHVCSRVNHDPVGMDHAAEDALVVVLVCVVVVQEAEEEQEDPVVVVVWDAPNHDYHHLSRCVVCVVVDDQAGQYEYFYQAFNSRSRVQSVNSSVRNRHYYYGGGPPSCVVVVHDIDD/DADKDWDADLQQQFIKMWAAGNVQQEIAIEQDFLPCVVVVVVSVVSVHAHAAYEYQALFLFWATNRVCCPPRVHAYEYEPQAPPVQAQVQSVVGRYHHDDAQDWDDHPQWIWGKQQFQLHRRGMKIKIDRNVPGRPAIAIACEQADAAQWHFQQCQCCAQVVDPPRSLVSLLSLVSVVVLLVHDFAHKYAYGGAAPHLRTAGGHPDRIDTSNVCCVRRPLNVDDDSVVSSVVRNPRRDDRANLSNCSVCSRHDHDNLVVLDDAAADDQAQVCQPVVVVQWAEEEQDDLVVCQVKDFQLHFYQHDDSNRLVVCRLPPDQPIEYEYADAPVCPVVSQSSCVGSRNRRHRHYYHRCNRVNHDPNGMAHAAEDAVVVVVVCVVVVQEAAEEQEDPVVVVVWDAPNHDYHHLSCCVPCVVVDDQAGQYEYFYQAFNSRSRVQSVNSSVRNRHYYYGGGPCSCVVVVHDID

B-factor: mean 52.34, std 13.16, range [32.7, 118.12]